Protein AF-0000000084733050 (afdb_homodimer)

Nearest PDB structures (foldseek):
  2xmn-assembly1_C  TM=8.922E-01  e=7.806E-20  Escherichia coli K-12
  1ek9-assembly1_A  TM=8.871E-01  e=2.130E-19  Escherichia coli
  2wmz-assembly1_B  TM=8.854E-01  e=2.334E-19  Escherichia coli K-12
  5ng5-assembly1_F  TM=8.063E-01  e=2.184E-18  Escherichia coli
  2vdd-assembly1_A  TM=8.663E-01  e=1.866E-17  Escherichia coli K-12

Foldseek 3Di:
DCPPDPDDPPDDVPPPPPDPPPPPVPVPDAAADALVRLLVLLCVAAVLLVVLVVVLVVLVVVLVVLCCLQDKDKDKDKDWDWDPDCVVCVVVVVDDTFGKIKIKIKIKHWDDLPCLSVLSSLLSVLLSQLSVLVSLLSSLVLSLQLNLLLLQLVLLVVLLVLLVVQLVVLVVQLVVQVVCVVVVNHDPVLNVVSVVSNVVSVVVNVVSVVSNVVSQCSNCVSSNHNDHHHDYDPDDQPPDPPQDDLVNLLVLLCVARSNLSSLVSNLSSLVSVLVSLLSVQPKIKMKMKMWIFIFRDACVSVVNPGPCSDGPIDMDIDMDIDHDDDDPCVSVVVSVVSVVVSVVSVVVSVVVSVVLSVQLVVLSVVLVVLVVVLVVLVVQLVVLVVLLVVQVVCVVVVNDHSVSNVVSSVSNSVSVSCNSVSSSVSVSSVSVSCSSSSPPPDD/DPCPPPDDPPPDDPPPPDDPPPVPVPPPDAAADALVVLLVLLCVAAVLLVVLVVVLVVLVVVLVVLCCLQDKDKDKDKDWDWDPDCVVCVVVVVDDTFTKIKIKIKIKHWDDLPCLSVLSSLLSVLLSLLSVLVSLLSSLVLSLQLNLLLLQLVLLVVLLVLLVVQLVVLVVQLVVQVVCVVVVNHDPVLNVVSVVSNVVSVVVNVVSVVSNVVSQCSNCVSSNHPDHGHHYDPDPLPPDPPQDDLVNLLVLLCVARSNLSSLVSNLSSLVSVLVSLLSVQPKIKMKMKMWMWMFRDACVVVVNPGPPRDGDIDIDIDMDIDHDDDDPCPSVVVSVVSVVVSVVSVVVSVVVSVVLSVQLVVLSVVLVVLVVVLVVLVVQLVVLVVLLVVVVVCVVVVNDHSVSNVVSSVSNSVSSSCNSVSSSVSVSSVSVSCSSSSPPPDD

Organism: NCBI:txid412449

InterPro domains:
  IPR003423 Outer membrane efflux protein [PF02321] (39-225)
  IPR003423 Outer membrane efflux protein [PF02321] (253-438)
  IPR051906 Outer membrane protein TolC-like [PTHR30026] (5-438)

pLDDT: mean 84.48, std 18.01, range [22.83, 98.56]

Secondary structure (DSSP, 8-state):
----------TTGGGGGS----------PPEEE-HHHHHHHHHHH-HHHHHHHHHHHHHHHHHHHHHGGGS-EEEEEEEE--B--HHHHHHSTT-PPB--EEEEEEEEEEEE-TTHHHHHHHHHHHHHHHHHHHHHHHHHHHHHHHHHHHHHHHHHHHHHHHHHHHHHHHHHHHHHHHHHHHTTS--HHHHHHHHHHHHHHHHHHHHHHHHHHHHHHHHHHHTT-SS--EEE----------PPPHHHHHHHHHHH-HHHHHHHHHHHHHHHHHHHHHGGGS-EEEEEEEEEEEE---HHHH---TT----EEEEEEEEEEEEEEEETTHHHHHHHHHHHHHHHHHHHHHHHHHHHHHHHHHHHHHHHHHHHHHHHHHHHHHHHHHHHHHHHHHHHTT-S-HHHHHHHHHHHHHHHHHHHHHHHHHHHHHHHHHHHHT-----/-------------GGGG-----------PPEEE-HHHHHHHHHHH-HHHHHHHHHHHHHHHHHHHHHGGGS-EEEEEEEEEEEE-HHHHHHSTT---B--EEEEEEEEEEEE-TTHHHHHHHHHHHHHHHHHHHHHHHHHHHHHHHHHHHHHHHHHHHHHHHHHHHHHHHHHHHHHHHHHHHTTS--HHHHHHHHHHHHHHHHHHHHHHHHHHHHHHHHHHHTT-SS--EEE----------PPPHHHHHHHHHHH-HHHHHHHHHHHHHHHHHHHHHGGGS-EEEEEEEEEEEE---HHHH-PPTT----EEEEEEEEEEE-----TTHHHHHHHHHHHHHHHHHHHHHHHHHHHHHHHHHHHHHHHHHHHHHHHHHHHHHHHHHHHHHHHHHHHTT-S-HHHHHHHHHHHHHHHHHHHHHHHHHHHHHHHHHHHHT-----

Radius of gyration: 42.31 Å; Cα contacts (8 Å, |Δi|>4): 1299; chains: 2; bounding box: 77×135×133 Å

Solvent-accessible surface area (backbone atoms only — not comparable to full-atom values): 44465 Å² total; per-residue (Å²): 135,83,76,76,81,81,74,79,83,66,71,77,80,69,71,76,70,65,82,70,66,71,77,66,76,66,77,66,77,59,44,72,45,49,69,67,58,44,37,52,42,19,68,73,52,18,60,68,45,53,51,32,50,51,51,29,51,53,33,51,52,46,31,53,59,42,51,49,65,75,46,68,46,79,46,78,44,81,43,81,44,80,43,78,53,60,69,55,19,72,81,34,71,89,58,66,74,40,60,30,35,37,41,36,44,35,38,39,31,62,73,44,39,82,54,27,59,56,24,46,32,51,20,33,48,24,44,28,50,15,33,48,21,48,30,51,38,41,46,43,50,46,45,38,48,25,52,42,27,47,46,48,29,48,38,31,54,53,46,36,55,52,27,51,51,42,28,52,52,28,47,51,49,25,51,52,34,47,52,33,36,76,70,69,76,38,52,69,66,42,30,53,52,27,47,50,48,25,51,52,29,47,50,50,33,53,53,35,49,50,52,28,53,50,27,26,48,46,33,20,49,39,32,50,35,94,66,60,47,59,36,68,50,92,65,81,75,89,75,82,82,70,85,73,52,66,69,57,47,47,56,45,19,77,74,52,19,30,66,56,52,18,34,50,23,45,27,51,18,31,50,24,46,24,51,25,45,50,26,67,62,44,47,36,34,32,36,40,36,36,36,36,36,37,31,54,55,56,32,84,77,59,71,46,65,83,87,53,71,47,69,46,66,25,39,37,34,34,42,39,38,40,33,60,74,37,60,33,52,29,57,62,21,48,26,50,21,32,46,24,48,23,51,25,35,46,29,49,36,50,45,50,50,24,50,49,39,34,52,49,53,40,42,52,46,50,45,54,48,40,53,55,48,45,55,51,31,52,51,47,32,54,51,26,52,53,46,32,58,53,41,51,56,33,37,76,70,68,72,44,60,58,66,60,44,49,52,32,50,52,46,31,52,53,29,49,50,49,39,52,50,45,54,41,48,44,51,44,45,51,44,51,45,33,49,65,27,37,56,72,66,90,121,137,81,77,77,79,78,77,83,83,58,85,76,76,74,72,74,74,64,82,74,66,71,76,66,76,60,80,69,78,58,45,73,43,50,70,68,58,44,35,52,42,17,70,72,52,17,35,67,42,52,28,31,50,24,51,27,51,19,33,50,23,45,32,44,35,43,52,12,66,77,38,50,33,34,35,38,34,41,32,41,36,38,36,46,43,47,69,56,19,60,81,36,73,88,59,67,76,42,62,32,36,37,41,36,44,36,37,38,31,65,74,45,40,83,53,27,60,58,25,46,32,50,19,32,50,24,44,29,52,16,32,49,21,48,31,52,37,40,46,42,51,47,44,38,48,26,51,42,27,48,45,48,31,46,38,29,53,54,44,37,55,52,28,51,50,42,28,51,51,28,46,51,49,23,52,51,31,48,50,33,37,75,70,71,78,40,52,73,65,43,29,54,51,25,47,49,50,25,50,52,29,46,51,50,32,53,52,35,48,45,51,28,53,40,26,26,35,47,32,22,42,40,33,47,30,66,65,60,48,58,37,69,49,93,64,80,76,88,76,83,81,72,88,74,53,68,68,58,46,49,55,45,20,76,74,53,20,31,67,56,53,17,32,51,23,44,26,52,16,30,51,24,46,25,53,26,44,49,28,66,63,42,50,34,35,29,38,40,38,37,37,37,38,38,32,53,51,54,28,83,75,69,72,44,65,84,86,50,67,45,70,51,77,43,74,50,71,49,76,48,77,50,65,68,82,78,69,90,56,49,57,62,52,50,25,51,50,32,44,53,51,22,50,50,35,46,50,49,34,52,49,49,51,54,49,50,52,51,50,51,53,50,43,52,52,49,46,53,51,40,54,54,48,44,55,48,30,52,50,47,31,54,51,26,50,52,47,31,56,53,40,50,57,33,37,76,71,66,74,44,57,57,66,59,42,48,52,31,49,51,46,32,52,52,31,49,50,46,38,52,50,44,54,42,47,44,51,46,43,51,44,51,44,33,48,65,28,37,58,72,64,90,121

Structure (mmCIF, N/CA/C/O backbone):
data_AF-0000000084733050-model_v1
#
loop_
_entity.id
_entity.type
_entity.pdbx_description
1 polymer 'Outer membrane efflux protein'
#
loop_
_atom_site.group_PDB
_atom_site.id
_atom_site.type_symbol
_atom_site.label_atom_id
_atom_site.label_alt_id
_atom_site.label_comp_id
_atom_site.label_asym_id
_atom_site.label_entity_id
_atom_site.label_seq_id
_atom_site.pdbx_PDB_ins_code
_atom_site.Cartn_x
_atom_site.Cartn_y
_atom_site.Cartn_z
_atom_site.occupancy
_atom_site.B_iso_or_equiv
_atom_site.auth_seq_id
_atom_site.auth_comp_id
_atom_site.auth_asym_id
_atom_site.auth_atom_id
_atom_site.pdbx_PDB_model_num
ATOM 1 N N . MET A 1 1 ? 45.25 -47.344 53.906 1 26.31 1 MET A N 1
ATOM 2 C CA . MET A 1 1 ? 44.344 -46.25 54.281 1 26.31 1 MET A CA 1
ATOM 3 C C . MET A 1 1 ? 44.844 -44.906 53.781 1 26.31 1 MET A C 1
ATOM 5 O O . MET A 1 1 ? 45.656 -44.25 54.438 1 26.31 1 MET A O 1
ATOM 9 N N . GLN A 1 2 ? 45.219 -44.875 52.438 1 24.67 2 GLN A N 1
ATOM 10 C CA . GLN A 1 2 ? 46.062 -43.906 51.719 1 24.67 2 GLN A CA 1
ATOM 11 C C . GLN A 1 2 ? 45.312 -42.594 51.5 1 24.67 2 GLN A C 1
ATOM 13 O O . GLN A 1 2 ? 44.281 -42.594 50.812 1 24.67 2 GLN A O 1
ATOM 18 N N . ARG A 1 3 ? 45.312 -41.75 52.625 1 34.41 3 ARG A N 1
ATOM 19 C CA . ARG A 1 3 ? 44.594 -40.469 52.781 1 34.41 3 ARG A CA 1
ATOM 20 C C . ARG A 1 3 ? 45 -39.438 51.75 1 34.41 3 ARG A C 1
ATOM 22 O O . ARG A 1 3 ? 46.156 -39 51.719 1 34.41 3 ARG A O 1
ATOM 29 N N . PRO A 1 4 ? 44.594 -39.656 50.406 1 33.59 4 PRO A N 1
ATOM 30 C CA . PRO A 1 4 ? 45.156 -38.781 49.406 1 33.59 4 PRO A CA 1
ATOM 31 C C . PRO A 1 4 ? 44.906 -37.281 49.688 1 33.59 4 PRO A C 1
ATOM 33 O O . PRO A 1 4 ? 43.906 -36.969 50.344 1 33.59 4 PRO A O 1
ATOM 36 N N . MET A 1 5 ? 45.969 -36.5 49.938 1 30.47 5 MET A N 1
ATOM 37 C CA . MET A 1 5 ? 46.188 -35.094 50.25 1 30.47 5 MET A CA 1
ATOM 38 C C . MET A 1 5 ? 45.5 -34.188 49.25 1 30.47 5 MET A C 1
ATOM 40 O O . MET A 1 5 ? 45.781 -34.25 48.062 1 30.47 5 MET A O 1
ATOM 44 N N . LEU A 1 6 ? 44.156 -33.906 49.344 1 34.38 6 LEU A N 1
ATOM 45 C CA . LEU A 1 6 ? 43.25 -33.031 48.625 1 34.38 6 LEU A CA 1
ATOM 46 C C . LEU A 1 6 ? 43.75 -31.594 48.594 1 34.38 6 LEU A C 1
ATOM 48 O O . LEU A 1 6 ? 43.688 -30.906 49.625 1 34.38 6 LEU A O 1
ATOM 52 N N . LEU A 1 7 ? 45.062 -31.406 48.125 1 29.95 7 LEU A N 1
ATOM 53 C CA . LEU A 1 7 ? 45.656 -30.078 48.125 1 29.95 7 LEU A CA 1
ATOM 54 C C . LEU A 1 7 ? 44.688 -29.047 47.531 1 29.95 7 LEU A C 1
ATOM 56 O O . LEU A 1 7 ? 43.844 -29.391 46.719 1 29.95 7 LEU A O 1
ATOM 60 N N . ALA A 1 8 ? 44.812 -27.688 47.969 1 31.98 8 ALA A N 1
ATOM 61 C CA . ALA A 1 8 ? 44.375 -26.312 48.156 1 31.98 8 ALA A CA 1
ATOM 62 C C . ALA A 1 8 ? 44.281 -25.578 46.812 1 31.98 8 ALA A C 1
ATOM 64 O O . ALA A 1 8 ? 45.281 -25.062 46.312 1 31.98 8 ALA A O 1
ATOM 65 N N . LEU A 1 9 ? 43.781 -26.281 45.719 1 33.03 9 LEU A N 1
ATOM 66 C CA . LEU A 1 9 ? 43.812 -25.531 44.469 1 33.03 9 LEU A CA 1
ATOM 67 C C . LEU A 1 9 ? 43.094 -24.188 44.625 1 33.03 9 LEU A C 1
ATOM 69 O O . LEU A 1 9 ? 41.906 -24.078 44.406 1 33.03 9 LEU A O 1
ATOM 73 N N . LEU A 1 10 ? 43.25 -23.453 45.781 1 32.34 10 LEU A N 1
ATOM 74 C CA . LEU A 1 10 ? 42.469 -22.25 46 1 32.34 10 LEU A CA 1
ATOM 75 C C . LEU A 1 10 ? 42.875 -21.141 45.031 1 32.34 10 LEU A C 1
ATOM 77 O O . LEU A 1 10 ? 42.375 -20.016 45.125 1 32.34 10 LEU A O 1
ATOM 81 N N . ALA A 1 11 ? 44.031 -21.266 44.312 1 30.78 11 ALA A N 1
ATOM 82 C CA . ALA A 1 11 ? 44.562 -19.922 44.125 1 30.78 11 ALA A CA 1
ATOM 83 C C . ALA A 1 11 ? 43.531 -19.016 43.438 1 30.78 11 ALA A C 1
ATOM 85 O O . ALA A 1 11 ? 43.25 -17.906 43.906 1 30.78 11 ALA A O 1
ATOM 86 N N . PRO A 1 12 ? 43.531 -18.859 42.031 1 36.91 12 PRO A N 1
ATOM 87 C CA . PRO A 1 12 ? 43.844 -17.594 41.344 1 36.91 12 PRO A CA 1
ATOM 88 C C . PRO A 1 12 ? 42.594 -16.75 41.125 1 36.91 12 PRO A C 1
ATOM 90 O O . PRO A 1 12 ? 42.625 -15.828 40.281 1 36.91 12 PRO A O 1
ATOM 93 N N . VAL A 1 13 ? 41.5 -16.844 41.875 1 38.69 13 VAL A N 1
ATOM 94 C CA . VAL A 1 13 ? 40.281 -16.234 41.312 1 38.69 13 VAL A CA 1
ATOM 95 C C . VAL A 1 13 ? 40.5 -14.727 41.156 1 38.69 13 VAL A C 1
ATOM 97 O O . VAL A 1 13 ? 39.562 -13.984 40.844 1 38.69 13 VAL A O 1
ATOM 100 N N . PHE A 1 14 ? 41.719 -14.148 41.562 1 36.62 14 PHE A N 1
ATOM 101 C CA . PHE A 1 14 ? 41.625 -12.711 41.781 1 36.62 14 PHE A CA 1
ATOM 102 C C . PHE A 1 14 ? 41.344 -11.969 40.5 1 36.62 14 PHE A C 1
ATOM 104 O O . PHE A 1 14 ? 41.062 -10.773 40.5 1 36.62 14 PHE A O 1
ATOM 111 N N . LEU A 1 15 ? 41.812 -12.453 39.312 1 36.12 15 LEU A N 1
ATOM 112 C CA . LEU A 1 15 ? 42.219 -11.422 38.375 1 36.12 15 LEU A CA 1
ATOM 113 C C . LEU A 1 15 ? 41 -10.742 37.75 1 36.12 15 LEU A C 1
ATOM 115 O O . LEU A 1 15 ? 41.094 -9.945 36.812 1 36.12 15 LEU A O 1
ATOM 119 N N . MET A 1 16 ? 39.812 -11.156 38.031 1 37.88 16 MET A N 1
ATOM 120 C CA . MET A 1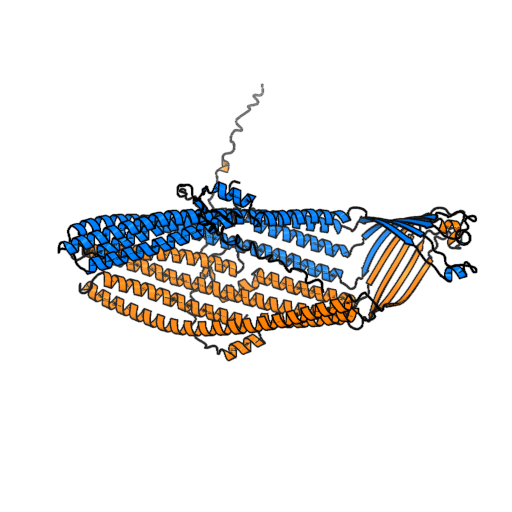 16 ? 38.844 -10.688 37.062 1 37.88 16 MET A CA 1
ATOM 121 C C . MET A 1 16 ? 38.5 -9.219 37.281 1 37.88 16 MET A C 1
ATOM 123 O O . MET A 1 16 ? 37.562 -8.688 36.656 1 37.88 16 MET A O 1
ATOM 127 N N . ALA A 1 17 ? 39.031 -8.57 38.344 1 36.94 17 ALA A N 1
ATOM 128 C CA . ALA A 1 17 ? 38.406 -7.281 38.594 1 36.94 17 ALA A CA 1
ATOM 129 C C . ALA A 1 17 ? 38.719 -6.281 37.5 1 36.94 17 ALA A C 1
ATOM 131 O O . ALA A 1 17 ? 38.312 -5.117 37.562 1 36.94 17 ALA A O 1
ATOM 132 N N . LEU A 1 18 ? 39.875 -6.492 36.875 1 38.41 18 LEU A N 1
ATOM 133 C CA . LEU A 1 18 ? 40.406 -5.242 36.375 1 38.41 18 LEU A CA 1
ATOM 134 C C . LEU A 1 18 ? 39.438 -4.594 35.375 1 38.41 18 LEU A C 1
ATOM 136 O O . LEU A 1 18 ? 39.219 -3.381 35.406 1 38.41 18 LEU A O 1
ATOM 140 N N . PHE A 1 19 ? 39.406 -5.129 34.156 1 41.03 19 PHE A N 1
ATOM 141 C CA . PHE A 1 19 ? 39.312 -4.23 33 1 41.03 19 PHE A CA 1
ATOM 142 C C . PHE A 1 19 ? 37.906 -3.715 32.812 1 41.03 19 PHE A C 1
ATOM 144 O O . PHE A 1 19 ? 37.125 -4.285 32.031 1 41.03 19 PHE A O 1
ATOM 151 N N . GLY A 1 20 ? 37.188 -3.488 33.812 1 40.38 20 GLY A N 1
ATOM 152 C CA . GLY A 1 20 ? 35.969 -2.783 33.438 1 40.38 20 GLY A CA 1
ATOM 153 C C . GLY A 1 20 ? 36.219 -1.417 32.844 1 40.38 20 GLY A C 1
ATOM 154 O O . GLY A 1 20 ? 36.281 -0.414 33.531 1 40.38 20 GLY A O 1
ATOM 155 N N . ARG A 1 21 ? 37.312 -1.244 31.984 1 37.5 21 ARG A N 1
ATOM 156 C CA . ARG A 1 21 ? 37.25 0.047 31.312 1 37.5 21 ARG A CA 1
ATOM 157 C C . ARG A 1 21 ? 35.844 0.355 30.844 1 37.5 21 ARG A C 1
ATOM 159 O O . ARG A 1 21 ? 35.219 -0.448 30.125 1 37.5 21 ARG A O 1
ATOM 166 N N . SER A 1 22 ? 35.219 1.094 31.469 1 39.84 22 SER A N 1
ATOM 167 C CA . SER A 1 22 ? 34.062 1.764 30.875 1 39.84 22 SER A CA 1
ATOM 168 C C . SER A 1 22 ? 34.344 2.232 29.453 1 39.84 22 SER A C 1
ATOM 170 O O . SER A 1 22 ? 35.25 3.018 29.234 1 39.84 22 SER A O 1
ATOM 172 N N . LEU A 1 23 ? 34.438 1.411 28.422 1 39.62 23 LEU A N 1
ATOM 173 C CA . LEU A 1 23 ? 34.344 1.955 27.078 1 39.62 23 LEU A CA 1
ATOM 174 C C . LEU A 1 23 ? 33.469 3.223 27.062 1 39.62 23 LEU A C 1
ATOM 176 O O . LEU A 1 23 ? 32.25 3.152 27.156 1 39.62 23 LEU A O 1
ATOM 180 N N . ALA A 1 24 ? 33.969 4.105 27.859 1 40.31 24 ALA A N 1
ATOM 181 C CA . ALA A 1 24 ? 33.406 5.426 27.547 1 40.31 24 ALA A CA 1
ATOM 182 C C . ALA A 1 24 ? 33.188 5.594 26.047 1 40.31 24 ALA A C 1
ATOM 184 O O . ALA A 1 24 ? 34.125 5.523 25.266 1 40.31 24 ALA A O 1
ATOM 185 N N . TRP A 1 25 ? 32.125 5.105 25.469 1 44.5 25 TRP A N 1
ATOM 186 C CA . TRP A 1 25 ? 31.672 5.48 24.125 1 44.5 25 TRP A CA 1
ATOM 187 C C . TRP A 1 25 ? 32 6.938 23.828 1 44.5 25 TRP A C 1
ATOM 189 O O . TRP A 1 25 ? 31.344 7.848 24.344 1 44.5 25 TRP A O 1
ATOM 199 N N . SER A 1 26 ? 33.156 7.355 23.953 1 46.53 26 SER A N 1
ATOM 200 C CA . SER A 1 26 ? 33.469 8.688 23.438 1 46.53 26 SER A CA 1
ATOM 201 C C . SER A 1 26 ? 32.75 8.961 22.125 1 46.53 26 SER A C 1
ATOM 203 O O . SER A 1 26 ? 32.812 8.156 21.188 1 46.53 26 SER A O 1
ATOM 205 N N . ASP A 1 27 ? 31.703 9.672 22.062 1 55.06 27 ASP A N 1
ATOM 206 C CA . ASP A 1 27 ? 30.969 10.102 20.875 1 55.06 27 ASP A CA 1
ATOM 207 C C . ASP A 1 27 ? 31.906 10.625 19.797 1 55.06 27 ASP A C 1
ATOM 209 O O . ASP A 1 27 ? 32.656 11.57 20.031 1 55.06 27 ASP A O 1
ATOM 213 N N . PRO A 1 28 ? 32.531 9.844 18.969 1 61.78 28 PRO A N 1
ATOM 214 C CA . PRO A 1 28 ? 33.406 10.328 17.922 1 61.78 28 PRO A CA 1
ATOM 215 C C . PRO A 1 28 ? 33 11.688 17.359 1 61.78 28 PRO A C 1
ATOM 217 O O . PRO A 1 28 ? 31.812 12.039 17.422 1 61.78 28 PRO A O 1
ATOM 220 N N . ALA A 1 29 ? 34.062 12.539 17.156 1 72.69 29 ALA A N 1
ATOM 221 C CA . ALA A 1 29 ? 33.844 13.852 16.547 1 72.69 29 ALA A CA 1
ATOM 222 C C . ALA A 1 29 ? 33.031 13.734 15.258 1 72.69 29 ALA A C 1
ATOM 224 O O . ALA A 1 29 ? 33.219 12.789 14.484 1 72.69 29 ALA A O 1
ATOM 225 N N . PRO A 1 30 ? 32 14.609 15.125 1 85.31 30 PRO A N 1
ATOM 226 C CA . PRO A 1 30 ? 31.156 14.531 13.93 1 85.31 30 PRO A CA 1
ATOM 227 C C . PRO A 1 30 ? 31.938 14.719 12.633 1 85.31 30 PRO A C 1
ATOM 229 O O . PRO A 1 30 ? 32.906 15.508 12.594 1 85.31 30 PRO A O 1
ATOM 232 N N . VAL A 1 31 ? 31.859 13.867 11.711 1 89.44 31 VAL A N 1
ATOM 233 C CA . VAL A 1 31 ? 32.5 13.93 10.398 1 89.44 31 VAL A CA 1
ATOM 234 C C . VAL A 1 31 ? 31.688 14.867 9.492 1 89.44 31 VAL A C 1
ATOM 236 O O . VAL A 1 31 ? 30.469 14.75 9.391 1 89.44 31 VAL A O 1
ATOM 239 N N . GLU A 1 32 ? 32.344 15.828 8.875 1 93.12 32 GLU A N 1
ATOM 240 C CA . GLU A 1 32 ? 31.688 16.734 7.938 1 93.12 32 GLU A CA 1
ATOM 241 C C . GLU A 1 32 ? 31.391 16.031 6.617 1 93.12 32 GLU A C 1
ATOM 243 O O . GLU A 1 32 ? 32.281 15.352 6.055 1 93.12 32 GLU A O 1
ATOM 248 N N . ILE A 1 33 ? 30.219 16.141 6.156 1 92.5 33 ILE A N 1
ATOM 249 C CA . ILE A 1 33 ? 29.812 15.43 4.953 1 92.5 33 ILE A CA 1
ATOM 250 C C . ILE A 1 33 ? 28.938 16.328 4.09 1 92.5 33 ILE A C 1
ATOM 252 O O . ILE A 1 33 ? 28.219 17.188 4.605 1 92.5 33 ILE A O 1
ATOM 256 N N . ASP A 1 34 ? 29.078 16.188 2.795 1 92.62 34 ASP A N 1
ATOM 257 C CA . ASP A 1 34 ? 28.234 16.938 1.874 1 92.62 34 ASP A CA 1
ATOM 258 C C . ASP A 1 34 ? 27.078 16.078 1.353 1 92.62 34 ASP A C 1
ATOM 260 O O . ASP A 1 34 ? 27.078 14.859 1.546 1 92.62 34 ASP A O 1
ATOM 264 N N . GLN A 1 35 ? 26.141 16.719 0.763 1 93.19 35 GLN A N 1
ATOM 265 C CA . GLN A 1 35 ? 24.938 16.031 0.328 1 93.19 35 GLN A CA 1
ATOM 266 C C . GLN A 1 35 ? 25.25 14.992 -0.745 1 93.19 35 GLN A C 1
ATOM 268 O O . GLN A 1 35 ? 24.688 13.898 -0.74 1 93.19 35 GLN A O 1
ATOM 273 N N . GLU A 1 36 ? 26.125 15.312 -1.672 1 91.81 36 GLU A N 1
ATOM 274 C CA . GLU A 1 36 ? 26.484 14.398 -2.756 1 91.81 36 GLU A CA 1
ATOM 275 C C . GLU A 1 36 ? 27.109 13.117 -2.215 1 91.81 36 GLU A C 1
ATOM 277 O O . GLU A 1 36 ? 26.812 12.023 -2.689 1 91.81 36 GLU A O 1
ATOM 282 N N . THR A 1 37 ? 27.969 13.336 -1.242 1 93.44 37 THR A N 1
ATOM 283 C CA . THR A 1 37 ? 28.609 12.172 -0.638 1 93.44 37 THR A CA 1
ATOM 284 C C . THR A 1 37 ? 27.578 11.305 0.087 1 93.44 37 THR A C 1
ATOM 286 O O . THR A 1 37 ? 27.672 10.07 0.068 1 93.44 37 THR A O 1
ATOM 289 N N . VAL A 1 38 ? 26.641 11.961 0.712 1 95.19 38 VAL A N 1
ATOM 290 C CA . VAL A 1 38 ? 25.578 11.242 1.403 1 95.19 38 VAL A CA 1
ATOM 291 C C . VAL A 1 38 ? 24.797 10.383 0.406 1 95.19 38 VAL A C 1
ATOM 293 O O . VAL A 1 38 ? 24.562 9.195 0.644 1 95.19 38 VAL A O 1
ATOM 296 N N . VAL A 1 39 ? 24.484 10.938 -0.725 1 95.31 39 VAL A N 1
ATOM 297 C CA . VAL A 1 39 ? 23.703 10.25 -1.748 1 95.31 39 VAL A CA 1
ATOM 298 C C . VAL A 1 39 ? 24.516 9.102 -2.342 1 95.31 39 VAL A C 1
ATOM 300 O O . VAL A 1 39 ? 24 7.988 -2.504 1 95.31 39 VAL A O 1
ATOM 303 N N . ARG A 1 40 ? 25.734 9.336 -2.6 1 95.44 40 ARG A N 1
ATOM 304 C CA . ARG A 1 40 ? 26.609 8.312 -3.17 1 95.44 40 ARG A CA 1
ATOM 305 C C . ARG A 1 40 ? 26.766 7.141 -2.213 1 95.44 40 ARG A C 1
ATOM 307 O O . ARG A 1 40 ? 26.719 5.98 -2.629 1 95.44 40 ARG A O 1
ATOM 314 N N . THR A 1 41 ? 26.969 7.504 -0.975 1 95.25 41 THR A N 1
ATOM 315 C CA . THR A 1 41 ? 27.125 6.457 0.03 1 95.25 41 THR A CA 1
ATOM 316 C C . THR A 1 41 ? 25.844 5.648 0.184 1 95.25 41 THR A C 1
ATOM 318 O O . THR A 1 41 ? 25.891 4.422 0.296 1 95.25 41 THR A O 1
ATOM 321 N N . ALA A 1 42 ? 24.719 6.34 0.233 1 96.69 42 ALA A N 1
ATOM 322 C CA . ALA A 1 42 ? 23.422 5.656 0.359 1 96.69 42 ALA A CA 1
ATOM 323 C C . ALA A 1 42 ? 23.188 4.715 -0.819 1 96.69 42 ALA A C 1
ATOM 325 O O . ALA A 1 42 ? 22.766 3.57 -0.633 1 96.69 42 ALA A O 1
ATOM 326 N N . LEU A 1 43 ? 23.516 5.16 -2.018 1 96.06 43 LEU A N 1
ATOM 327 C CA . LEU A 1 43 ? 23.312 4.359 -3.219 1 96.06 43 LEU A CA 1
ATOM 328 C C . LEU A 1 43 ? 24.234 3.154 -3.242 1 96.06 43 LEU A C 1
ATOM 330 O O . LEU A 1 43 ? 23.875 2.092 -3.752 1 96.06 43 LEU A O 1
ATOM 334 N N . ALA A 1 44 ? 25.359 3.307 -2.676 1 94.12 44 ALA A N 1
ATOM 335 C CA . ALA A 1 44 ? 26.359 2.25 -2.717 1 94.12 44 ALA A CA 1
ATOM 336 C C . ALA A 1 44 ? 26.109 1.214 -1.625 1 94.12 44 ALA A C 1
ATOM 338 O O . ALA A 1 44 ? 26.375 0.024 -1.818 1 94.12 44 ALA A O 1
ATOM 339 N N . SER A 1 45 ? 25.531 1.686 -0.499 1 91.38 45 SER A N 1
ATOM 340 C CA . SER A 1 45 ? 25.609 0.794 0.654 1 91.38 45 SER A CA 1
ATOM 341 C C . SER A 1 45 ? 24.234 0.461 1.195 1 91.38 45 SER A C 1
ATOM 343 O O . SER A 1 45 ? 24.062 -0.504 1.943 1 91.38 45 SER A O 1
ATOM 345 N N . HIS A 1 46 ? 23.219 1.173 0.9 1 95.56 46 HIS A N 1
ATOM 346 C CA . HIS A 1 46 ? 21.922 0.967 1.546 1 95.56 46 HIS A CA 1
ATOM 347 C C . HIS A 1 46 ? 21.344 -0.396 1.188 1 95.56 46 HIS A C 1
ATOM 349 O O . HIS A 1 46 ? 21.234 -0.74 0.008 1 95.56 46 HIS A O 1
ATOM 355 N N . PRO A 1 47 ? 20.875 -1.158 2.221 1 96.69 47 PRO A N 1
ATOM 356 C CA . PRO A 1 47 ? 20.375 -2.518 1.995 1 96.69 47 PRO A CA 1
ATOM 357 C C . PRO A 1 47 ? 19.156 -2.559 1.076 1 96.69 47 PRO A C 1
ATOM 359 O O . PRO A 1 47 ? 18.953 -3.543 0.362 1 96.69 47 PRO A O 1
ATOM 362 N N . LEU A 1 48 ? 18.328 -1.58 1.081 1 96.25 48 LEU A N 1
ATOM 363 C CA . LEU A 1 48 ? 17.141 -1.56 0.231 1 96.25 48 LEU A CA 1
ATOM 364 C C . LEU A 1 48 ? 17.531 -1.633 -1.242 1 96.25 48 LEU A C 1
ATOM 366 O O . LEU A 1 48 ? 16.859 -2.299 -2.033 1 96.25 48 LEU A O 1
ATOM 370 N N . VAL A 1 49 ? 18.609 -0.905 -1.645 1 96.69 49 VAL A N 1
ATOM 371 C CA . VAL A 1 49 ? 19.078 -0.937 -3.025 1 96.69 49 VAL A CA 1
ATOM 372 C C . VAL A 1 49 ? 19.656 -2.312 -3.342 1 96.69 49 VAL A C 1
ATOM 374 O O . VAL A 1 49 ? 19.375 -2.885 -4.398 1 96.69 49 VAL A O 1
ATOM 377 N N . ARG A 1 50 ? 20.359 -2.902 -2.408 1 96.69 50 ARG A N 1
ATOM 378 C CA . ARG A 1 50 ? 20.969 -4.211 -2.621 1 96.69 50 ARG A CA 1
ATOM 379 C C . ARG A 1 50 ? 19.906 -5.297 -2.738 1 96.69 50 ARG A C 1
ATOM 381 O O . ARG A 1 50 ? 20.047 -6.219 -3.549 1 96.69 50 ARG A O 1
ATOM 388 N N . MET A 1 51 ? 18.922 -5.168 -1.954 1 97.69 51 MET A N 1
ATOM 389 C CA . MET A 1 51 ? 17.812 -6.117 -2.029 1 97.69 51 MET A CA 1
ATOM 390 C C . MET A 1 51 ? 17.141 -6.059 -3.395 1 97.69 51 MET A C 1
ATOM 392 O O . MET A 1 51 ? 16.797 -7.09 -3.973 1 97.69 51 MET A O 1
ATOM 396 N N . ALA A 1 52 ? 16.922 -4.867 -3.896 1 97.19 52 ALA A N 1
ATOM 397 C CA . ALA A 1 52 ? 16.266 -4.695 -5.199 1 97.19 52 ALA A CA 1
ATOM 398 C C . ALA A 1 52 ? 17.156 -5.238 -6.32 1 97.19 52 ALA A C 1
ATOM 400 O O . ALA A 1 52 ? 16.656 -5.805 -7.293 1 97.19 52 ALA A O 1
ATOM 401 N N . VAL A 1 53 ? 18.5 -5.051 -6.203 1 97.38 53 VAL A N 1
ATOM 402 C CA . VAL A 1 53 ? 19.422 -5.609 -7.176 1 97.38 53 VAL A CA 1
ATOM 403 C C . VAL A 1 53 ? 19.312 -7.133 -7.18 1 97.38 53 VAL A C 1
ATOM 405 O O . VAL A 1 53 ? 19.219 -7.754 -8.242 1 97.38 53 VAL A O 1
ATOM 408 N N . ASP A 1 54 ? 19.234 -7.695 -5.965 1 97.81 54 ASP A N 1
ATOM 409 C CA . ASP A 1 54 ? 19.156 -9.148 -5.848 1 97.81 54 ASP A CA 1
ATOM 410 C C . ASP A 1 54 ? 17.844 -9.672 -6.414 1 97.81 54 ASP A C 1
ATOM 412 O O . ASP A 1 54 ? 17.812 -10.727 -7.055 1 97.81 54 ASP A O 1
ATOM 416 N N . ARG A 1 55 ? 16.844 -8.922 -6.238 1 97.5 55 ARG A N 1
ATOM 417 C CA . ARG A 1 55 ? 15.562 -9.328 -6.801 1 97.5 55 ARG A CA 1
ATOM 418 C C . ARG A 1 55 ? 15.594 -9.297 -8.32 1 97.5 55 ARG A C 1
ATOM 420 O O . ARG A 1 55 ? 15.039 -10.18 -8.977 1 97.5 55 ARG A O 1
ATOM 427 N N . SER A 1 56 ? 16.203 -8.281 -8.891 1 97.69 56 SER A N 1
ATOM 428 C CA . SER A 1 56 ? 16.344 -8.172 -10.336 1 97.69 56 SER A CA 1
ATOM 429 C C . SER A 1 56 ? 17.203 -9.305 -10.898 1 97.69 56 SER A C 1
ATOM 431 O O . SER A 1 56 ? 16.844 -9.914 -11.906 1 97.69 56 SER A O 1
ATOM 433 N N . ARG A 1 57 ? 18.266 -9.648 -10.219 1 97.75 57 ARG A N 1
ATOM 434 C CA . ARG A 1 57 ? 19.141 -10.727 -10.656 1 97.75 57 ARG A CA 1
ATOM 435 C C . ARG A 1 57 ? 18.438 -12.078 -10.547 1 97.75 57 ARG A C 1
ATOM 437 O O . ARG A 1 57 ? 18.609 -12.945 -11.406 1 97.75 57 ARG A O 1
ATOM 444 N N . ALA A 1 58 ? 17.703 -12.219 -9.453 1 97.88 58 ALA A N 1
ATOM 445 C CA . ALA A 1 58 ? 16.938 -13.445 -9.289 1 97.88 58 ALA A CA 1
ATOM 446 C C . ALA A 1 58 ? 15.953 -13.641 -10.445 1 97.88 58 ALA A C 1
ATOM 448 O O . ALA A 1 58 ? 15.797 -14.742 -10.961 1 97.88 58 ALA A O 1
ATOM 449 N N . GLN A 1 59 ? 15.359 -12.555 -10.867 1 97.56 59 GLN A N 1
ATOM 450 C CA . GLN A 1 59 ? 14.398 -12.648 -11.969 1 97.56 59 GLN A CA 1
ATOM 451 C C . GLN A 1 59 ? 15.117 -12.867 -13.305 1 97.56 59 GLN A C 1
ATOM 453 O O . GLN A 1 59 ? 14.586 -13.516 -14.203 1 97.56 59 GLN A O 1
ATOM 458 N N . ASP A 1 60 ? 16.297 -12.32 -13.414 1 97.06 60 ASP A N 1
ATOM 459 C CA . ASP A 1 60 ? 17.109 -12.586 -14.602 1 97.06 60 ASP A CA 1
ATOM 460 C C . ASP A 1 60 ? 17.391 -14.078 -14.742 1 97.06 60 ASP A C 1
ATOM 462 O O . ASP A 1 60 ? 17.297 -14.633 -15.844 1 97.06 60 ASP A O 1
ATOM 466 N N . ALA A 1 61 ? 17.688 -14.695 -13.57 1 97.19 61 ALA A N 1
ATOM 467 C CA . ALA A 1 61 ? 17.859 -16.141 -13.578 1 97.19 61 ALA A CA 1
ATOM 468 C C . ALA A 1 61 ? 16.547 -16.844 -13.898 1 97.19 61 ALA A C 1
ATOM 470 O O . ALA A 1 61 ? 16.531 -17.938 -14.492 1 97.19 61 ALA A O 1
ATOM 471 N N . GLY A 1 62 ? 15.484 -16.203 -13.555 1 96.5 62 GLY A N 1
ATOM 472 C CA . GLY A 1 62 ? 14.172 -16.75 -13.875 1 96.5 62 GLY A CA 1
ATOM 473 C C . GLY A 1 62 ? 13.898 -16.797 -15.367 1 96.5 62 GLY A C 1
ATOM 474 O O . GLY A 1 62 ? 13.234 -17.734 -15.852 1 96.5 62 GLY A O 1
ATOM 475 N N . VAL A 1 63 ? 14.43 -15.852 -16.156 1 97.19 63 VAL A N 1
ATOM 476 C CA . VAL A 1 63 ? 14.312 -15.883 -17.609 1 97.19 63 VAL A CA 1
ATOM 477 C C . VAL A 1 63 ? 15.07 -17.078 -18.156 1 97.19 63 VAL A C 1
ATOM 479 O O . VAL A 1 63 ? 14.602 -17.75 -19.094 1 97.19 63 VAL A O 1
ATOM 482 N N . GLY A 1 64 ? 16.234 -17.375 -17.562 1 96.19 64 GLY A N 1
ATOM 483 C CA . GLY A 1 64 ? 16.969 -18.562 -17.938 1 96.19 64 GLY A CA 1
ATOM 484 C C . GLY A 1 64 ? 16.203 -19.844 -17.703 1 96.19 64 GLY A C 1
ATOM 485 O O . GLY A 1 64 ? 16.234 -20.766 -18.531 1 96.19 64 GLY A O 1
ATOM 486 N N . THR A 1 65 ? 15.484 -19.875 -16.641 1 95.5 65 THR A N 1
ATOM 487 C CA . THR A 1 65 ? 14.656 -21.031 -16.344 1 95.5 65 THR A CA 1
ATOM 488 C C . THR A 1 65 ? 13.555 -21.188 -17.391 1 95.5 65 THR A C 1
ATOM 490 O O . THR A 1 65 ? 13.258 -22.312 -17.812 1 95.5 65 THR A O 1
ATOM 493 N N . ALA A 1 66 ? 12.977 -20.109 -17.844 1 94.81 66 ALA A N 1
ATOM 494 C CA . ALA A 1 66 ? 11.938 -20.156 -18.859 1 94.81 66 ALA A CA 1
ATOM 495 C C . ALA A 1 66 ? 12.523 -20.594 -20.203 1 94.81 66 ALA A C 1
ATOM 497 O O . ALA A 1 66 ? 11.859 -21.266 -21 1 94.81 66 ALA A O 1
ATOM 498 N N . LEU A 1 67 ? 13.773 -20.281 -20.469 1 95.38 67 LEU A N 1
ATOM 499 C CA . LEU A 1 67 ? 14.438 -20.609 -21.734 1 95.38 67 LEU A CA 1
ATOM 500 C C . LEU A 1 67 ? 14.844 -22.078 -21.781 1 95.38 67 LEU A C 1
ATOM 502 O O . LEU A 1 67 ? 15.102 -22.609 -22.859 1 95.38 67 LEU A O 1
ATOM 506 N N . ALA A 1 68 ? 14.867 -22.688 -20.594 1 93 68 ALA A N 1
ATOM 507 C CA . ALA A 1 68 ? 15.297 -24.078 -20.516 1 93 68 ALA A CA 1
ATOM 508 C C . ALA A 1 68 ? 14.383 -24.984 -21.344 1 93 68 ALA A C 1
ATOM 510 O O . ALA A 1 68 ? 14.812 -26.016 -21.859 1 93 68 ALA A O 1
ATOM 511 N N . ASP A 1 69 ? 13.156 -24.562 -21.562 1 89.06 69 ASP A N 1
ATOM 512 C CA . ASP A 1 69 ? 12.18 -25.375 -22.281 1 89.06 69 ASP A CA 1
ATOM 513 C C . ASP A 1 69 ? 12.5 -25.422 -23.781 1 89.06 69 ASP A C 1
ATOM 515 O O . ASP A 1 69 ? 11.945 -26.25 -24.516 1 89.06 69 ASP A O 1
ATOM 519 N N . TYR A 1 70 ? 13.477 -24.594 -24.297 1 92.69 70 TYR A N 1
ATOM 520 C CA . TYR A 1 70 ? 13.883 -24.594 -25.703 1 92.69 70 TYR A CA 1
ATOM 521 C C . TYR A 1 70 ? 15 -25.594 -25.953 1 92.69 70 TYR A C 1
ATOM 523 O O . TYR A 1 70 ? 15.328 -25.891 -27.094 1 92.69 70 TYR A O 1
ATOM 531 N N . TYR A 1 71 ? 15.523 -26.172 -24.844 1 92.69 71 TYR A N 1
ATOM 532 C CA . TYR A 1 71 ? 16.656 -27.094 -24.969 1 92.69 71 TYR A CA 1
ATOM 533 C C . TYR A 1 71 ? 16.234 -28.516 -24.641 1 92.69 71 TYR A C 1
ATOM 535 O O . TYR A 1 71 ? 15.258 -28.734 -23.922 1 92.69 71 TYR A O 1
ATOM 543 N N . PRO A 1 72 ? 16.938 -29.547 -25.156 1 93 72 PRO A N 1
ATOM 544 C CA . PRO A 1 72 ? 16.594 -30.938 -24.875 1 93 72 PRO A CA 1
ATOM 545 C C . PRO A 1 72 ? 16.906 -31.328 -23.422 1 93 72 PRO A C 1
ATOM 547 O O . PRO A 1 72 ? 17.719 -30.688 -22.766 1 93 72 PRO A O 1
ATOM 550 N N . HIS A 1 73 ? 16.203 -32.25 -23 1 93.06 73 HIS A N 1
ATOM 551 C CA . HIS A 1 73 ? 16.438 -32.875 -21.703 1 93.06 73 HIS A CA 1
ATOM 552 C C . HIS A 1 73 ? 17 -34.281 -21.844 1 93.06 73 HIS A C 1
ATOM 554 O O . HIS A 1 73 ? 16.438 -35.094 -22.562 1 93.06 73 HIS A O 1
ATOM 560 N N . LEU A 1 74 ? 18.203 -34.438 -21.281 1 93.25 74 LEU A N 1
ATOM 561 C CA . LEU A 1 74 ? 18.859 -35.719 -21.312 1 93.25 74 LEU A CA 1
ATOM 562 C C . LEU A 1 74 ? 18.906 -36.344 -19.906 1 93.25 74 LEU A C 1
ATOM 564 O O . LEU A 1 74 ? 19.422 -35.719 -18.969 1 93.25 74 LEU A O 1
ATOM 568 N N . THR A 1 75 ? 18.359 -37.562 -19.781 1 92.88 75 THR A N 1
ATOM 569 C CA . THR A 1 75 ? 18.375 -38.281 -18.516 1 92.88 75 THR A CA 1
ATOM 570 C C . THR A 1 75 ? 18.938 -39.688 -18.688 1 92.88 75 THR A C 1
ATOM 572 O O . THR A 1 75 ? 18.828 -40.281 -19.766 1 92.88 75 THR A O 1
ATOM 575 N N . LEU A 1 76 ? 19.609 -40.125 -17.672 1 90.62 76 LEU A N 1
ATOM 576 C CA . LEU A 1 76 ? 20.125 -41.5 -17.625 1 90.62 76 LEU A CA 1
ATOM 577 C C . LEU A 1 76 ? 19.531 -42.25 -16.438 1 90.62 76 LEU A C 1
ATOM 579 O O . LEU A 1 76 ? 19.656 -41.812 -15.297 1 90.62 76 LEU A O 1
ATOM 583 N N . SER A 1 77 ? 18.859 -43.344 -16.844 1 90.12 77 SER A N 1
ATOM 584 C CA . SER A 1 77 ? 18.344 -44.25 -15.805 1 90.12 77 SER A CA 1
ATOM 585 C C . SER A 1 77 ? 19.078 -45.562 -15.805 1 90.12 77 SER A C 1
ATOM 587 O O . SER A 1 77 ? 19.312 -46.156 -16.859 1 90.12 77 SER A O 1
ATOM 589 N N . ILE A 1 78 ? 19.547 -45.906 -14.602 1 87.19 78 ILE A N 1
ATOM 590 C CA . ILE A 1 78 ? 20.156 -47.219 -14.383 1 87.19 78 ILE A CA 1
ATOM 591 C C . ILE A 1 78 ? 19.281 -48.062 -13.438 1 87.19 78 ILE A C 1
ATOM 593 O O . ILE A 1 78 ? 19.062 -47.656 -12.289 1 87.19 78 ILE A O 1
ATOM 597 N N . ASP A 1 79 ? 18.797 -49.125 -14.062 1 83.56 79 ASP A N 1
ATOM 598 C CA . ASP A 1 79 ? 17.859 -49.938 -13.297 1 83.56 79 ASP A CA 1
ATOM 599 C C . ASP A 1 79 ? 18.375 -51.375 -13.156 1 83.56 79 ASP A C 1
ATOM 601 O O . ASP A 1 79 ? 18.906 -51.938 -14.109 1 83.56 79 ASP A O 1
ATOM 605 N N . GLN A 1 80 ? 18.25 -51.938 -11.945 1 82.38 80 GLN A N 1
ATOM 606 C CA . GLN A 1 80 ? 18.391 -53.375 -11.688 1 82.38 80 GLN A CA 1
ATOM 607 C C . GLN A 1 80 ? 17.031 -54 -11.422 1 82.38 80 GLN A C 1
ATOM 609 O O . GLN A 1 80 ? 16.375 -53.688 -10.422 1 82.38 80 GLN A O 1
ATOM 614 N N . LEU A 1 81 ? 16.656 -54.844 -12.461 1 77.38 81 LEU A N 1
ATOM 615 C CA . LEU A 1 81 ? 15.344 -55.438 -12.336 1 77.38 81 LEU A CA 1
ATOM 616 C C . LEU A 1 81 ? 15.453 -56.875 -11.844 1 77.38 81 LEU A C 1
ATOM 618 O O . LEU A 1 81 ? 16.438 -57.562 -12.125 1 77.38 81 LEU A O 1
ATOM 622 N N . PHE A 1 82 ? 14.484 -57.219 -10.945 1 76.69 82 PHE A N 1
ATOM 623 C CA . PHE A 1 82 ? 14.281 -58.625 -10.539 1 76.69 82 PHE A CA 1
ATOM 624 C C . PHE A 1 82 ? 12.914 -59.125 -10.992 1 76.69 82 PHE A C 1
ATOM 626 O O . PHE A 1 82 ? 11.891 -58.688 -10.469 1 76.69 82 PHE A O 1
ATOM 633 N N . LEU A 1 83 ? 12.945 -59.844 -12.062 1 69.81 83 LEU A N 1
ATOM 634 C CA . LEU A 1 83 ? 11.695 -60.281 -12.672 1 69.81 83 LEU A CA 1
ATOM 635 C C . LEU A 1 83 ? 11.43 -61.75 -12.383 1 69.81 83 LEU A C 1
ATOM 637 O O . LEU A 1 83 ? 12.336 -62.594 -12.508 1 69.81 83 LEU A O 1
ATOM 641 N N . ASN A 1 84 ? 10.266 -62.031 -11.695 1 64.75 84 ASN A N 1
ATOM 642 C CA . ASN A 1 84 ? 9.789 -63.406 -11.531 1 64.75 84 ASN A CA 1
ATOM 643 C C . ASN A 1 84 ? 8.562 -63.656 -12.406 1 64.75 84 ASN A C 1
ATOM 645 O O . ASN A 1 84 ? 7.438 -63.344 -12.023 1 64.75 84 ASN A O 1
ATOM 649 N N . SER A 1 85 ? 8.578 -63.125 -13.648 1 59.5 85 SER A N 1
ATOM 650 C CA . SER A 1 85 ? 7.281 -63.094 -14.32 1 59.5 85 SER A CA 1
ATOM 651 C C . SER A 1 85 ? 6.949 -64.438 -14.953 1 59.5 85 SER A C 1
ATOM 653 O O . SER A 1 85 ? 7.828 -65.062 -15.508 1 59.5 85 SER A O 1
ATOM 655 N N . ALA A 1 86 ? 5.828 -65 -14.57 1 55.62 86 ALA A N 1
ATOM 656 C CA . ALA A 1 86 ? 5.203 -66.125 -15.258 1 55.62 86 ALA A CA 1
ATOM 657 C C . ALA A 1 86 ? 5.133 -65.875 -16.766 1 55.62 86 ALA A C 1
ATOM 659 O O . ALA A 1 86 ? 5.172 -66.812 -17.547 1 55.62 86 ALA A O 1
ATOM 660 N N . PHE A 1 87 ? 5.004 -64.75 -17.094 1 52.19 87 PHE A N 1
ATOM 661 C CA . PHE A 1 87 ? 4.859 -64.438 -18.516 1 52.19 87 PHE A CA 1
ATOM 662 C C . PHE A 1 87 ? 6.117 -64.812 -19.281 1 52.19 87 PHE A C 1
ATOM 664 O O . PHE A 1 87 ? 6.035 -65.375 -20.391 1 52.19 87 PHE A O 1
ATOM 671 N N . VAL A 1 88 ? 7.223 -64.625 -18.656 1 51.66 88 VAL A N 1
ATOM 672 C CA . VAL A 1 88 ? 8.453 -65.125 -19.266 1 51.66 88 VAL A CA 1
ATOM 673 C C . VAL A 1 88 ? 8.484 -66.688 -19.203 1 51.66 88 VAL A C 1
ATOM 675 O O . VAL A 1 88 ? 8.945 -67.312 -20.141 1 51.66 88 VAL A O 1
ATOM 678 N N . GLY A 1 89 ? 7.965 -67.125 -18.094 1 51.03 89 GLY A N 1
ATOM 679 C CA . GLY A 1 89 ? 7.867 -68.562 -17.969 1 51.03 89 GLY A CA 1
ATOM 680 C C . GLY A 1 89 ? 6.965 -69.188 -19.016 1 51.03 89 GLY A C 1
ATOM 681 O O . GLY A 1 89 ? 7.211 -70.312 -19.469 1 51.03 89 GLY A O 1
ATOM 682 N N . GLY A 1 90 ? 5.797 -68.625 -19.219 1 49 90 GLY A N 1
ATOM 683 C CA . GLY A 1 90 ? 4.945 -69.188 -20.234 1 49 90 GLY A CA 1
ATOM 684 C C . GLY A 1 90 ? 5.605 -69.25 -21.594 1 49 90 GLY A C 1
ATOM 685 O O . GLY A 1 90 ? 5.453 -70.25 -22.312 1 49 90 GLY A O 1
ATOM 686 N N . VAL A 1 91 ? 6.336 -68.188 -21.953 1 51.16 91 VAL A N 1
ATOM 687 C CA . VAL A 1 91 ? 7.004 -68.25 -23.25 1 51.16 91 VAL A CA 1
ATOM 688 C C . VAL A 1 91 ? 8.289 -69.062 -23.156 1 51.16 91 VAL A C 1
ATOM 690 O O . VAL A 1 91 ? 8.695 -69.688 -24.125 1 51.16 91 VAL A O 1
ATOM 693 N N . PHE A 1 92 ? 8.781 -69 -21.719 1 50.16 92 PHE A N 1
ATOM 694 C CA . PHE A 1 92 ? 9.969 -69.812 -21.516 1 50.16 92 PHE A CA 1
ATOM 695 C C . PHE A 1 92 ? 9.797 -70.688 -20.297 1 50.16 92 PHE A C 1
ATOM 697 O O . PHE A 1 92 ? 9.992 -70.25 -19.172 1 50.16 92 PHE A O 1
ATOM 704 N N . PRO A 1 93 ? 9.172 -71.75 -20.312 1 53.78 93 PRO A N 1
ATOM 705 C CA . PRO A 1 93 ? 8.805 -72.75 -19.266 1 53.78 93 PRO A CA 1
ATOM 706 C C . PRO A 1 93 ? 9.844 -72.812 -18.156 1 53.78 93 PRO A C 1
ATOM 708 O O . PRO A 1 93 ? 9.492 -73 -16.984 1 53.78 93 PRO A O 1
ATOM 711 N N . ASP A 1 94 ? 11.047 -73.188 -18.359 1 54.03 94 ASP A N 1
ATOM 712 C CA . ASP A 1 94 ? 12.078 -73.5 -17.359 1 54.03 94 ASP A CA 1
ATOM 713 C C . ASP A 1 94 ? 12.648 -72.188 -16.797 1 54.03 94 ASP A C 1
ATOM 715 O O . ASP A 1 94 ? 13.812 -72.125 -16.375 1 54.03 94 ASP A O 1
ATOM 719 N N . TYR A 1 95 ? 11.891 -71.125 -16.734 1 53.53 95 TYR A N 1
ATOM 720 C CA . TYR A 1 95 ? 12.492 -69.75 -16.625 1 53.53 95 TYR A CA 1
ATOM 721 C C . TYR A 1 95 ? 12.742 -69.438 -15.164 1 53.53 95 TYR A C 1
ATOM 723 O O . TYR A 1 95 ? 11.852 -69.562 -14.32 1 53.53 95 TYR A O 1
ATOM 731 N N . GLN A 1 96 ? 13.922 -69.375 -14.688 1 62.12 96 GLN A N 1
ATOM 732 C CA . GLN A 1 96 ? 14.484 -68.875 -13.461 1 62.12 96 GLN A CA 1
ATOM 733 C C . GLN A 1 96 ? 14.328 -67.312 -13.422 1 62.12 96 GLN A C 1
ATOM 735 O O . GLN A 1 96 ? 14.273 -66.688 -14.469 1 62.12 96 GLN A O 1
ATOM 740 N N . PRO A 1 97 ? 14.148 -66.812 -12.141 1 68.12 97 PRO A N 1
ATOM 741 C CA . PRO A 1 97 ? 14.18 -65.375 -11.969 1 68.12 97 PRO A CA 1
ATOM 742 C C . PRO A 1 97 ? 15.359 -64.688 -12.68 1 68.12 97 PRO A C 1
ATOM 744 O O . PRO A 1 97 ? 16.453 -65.25 -12.711 1 68.12 97 PRO A O 1
ATOM 747 N N . ILE A 1 98 ? 15.055 -63.688 -13.562 1 70.44 98 ILE A N 1
ATOM 748 C CA . ILE A 1 98 ? 16.125 -62.969 -14.234 1 70.44 98 ILE A CA 1
ATOM 749 C C . ILE A 1 98 ? 16.312 -61.594 -13.594 1 70.44 98 ILE A C 1
ATOM 751 O O . ILE A 1 98 ? 15.359 -61.031 -13.086 1 70.44 98 ILE A O 1
ATOM 755 N N . ALA A 1 99 ? 17.609 -61.219 -13.305 1 74.69 99 ALA A N 1
ATOM 756 C CA . ALA A 1 99 ? 17.953 -59.906 -12.75 1 74.69 99 ALA A CA 1
ATOM 757 C C . ALA A 1 99 ? 18.672 -59.062 -13.789 1 74.69 99 ALA A C 1
ATOM 759 O O . ALA A 1 99 ? 19.859 -58.719 -13.641 1 74.69 99 ALA A O 1
ATOM 760 N N . PRO A 1 100 ? 17.969 -58.688 -14.836 1 74.69 100 PRO A N 1
ATOM 761 C CA . PRO A 1 100 ? 18.641 -57.875 -15.859 1 74.69 100 PRO A CA 1
ATOM 762 C C . PRO A 1 100 ? 18.922 -56.438 -15.383 1 74.69 100 PRO A C 1
ATOM 764 O O . PRO A 1 100 ? 18.25 -55.938 -14.492 1 74.69 100 PRO A O 1
ATOM 767 N N . GLU A 1 101 ? 20.141 -56 -15.867 1 80 101 GLU A N 1
ATOM 768 C CA . GLU A 1 101 ? 20.484 -54.562 -15.711 1 80 101 GLU A CA 1
ATOM 769 C C . GLU A 1 101 ? 20.109 -53.781 -16.953 1 80 101 GLU A C 1
ATOM 771 O O . GLU A 1 101 ? 20.328 -54.219 -18.078 1 80 101 GLU A O 1
ATOM 776 N N . LEU A 1 102 ? 19.375 -52.719 -16.641 1 80.88 102 LEU A N 1
ATOM 777 C CA . LEU A 1 102 ? 18.891 -51.906 -17.734 1 80.88 102 LEU A CA 1
ATOM 778 C C . LEU A 1 102 ? 19.453 -50.469 -17.641 1 80.88 102 LEU A C 1
ATOM 780 O O . LEU A 1 102 ? 19.375 -49.844 -16.594 1 80.88 102 LEU A O 1
ATOM 784 N N . LEU A 1 103 ? 20.297 -50.094 -18.672 1 84.56 103 LEU A N 1
ATOM 785 C CA . LEU A 1 103 ? 20.672 -48.688 -18.906 1 84.56 103 LEU A CA 1
ATOM 786 C C . LEU A 1 103 ? 19.734 -48.031 -19.906 1 84.56 103 LEU A C 1
ATOM 788 O O . LEU A 1 103 ? 19.594 -48.5 -21.031 1 84.56 103 LEU A O 1
ATOM 792 N N . ASN A 1 104 ? 19.141 -46.906 -19.5 1 86.38 104 ASN A N 1
ATOM 793 C CA . ASN A 1 104 ? 18.109 -46.281 -20.328 1 86.38 104 ASN A CA 1
ATOM 794 C C . ASN A 1 104 ? 18.359 -44.781 -20.469 1 86.38 104 ASN A C 1
ATOM 796 O O . ASN A 1 104 ? 17.797 -44 -19.703 1 86.38 104 ASN A O 1
ATOM 800 N N . PRO A 1 105 ? 19.281 -44.344 -21.438 1 87.94 105 PRO A N 1
ATOM 801 C CA . PRO A 1 105 ? 19.344 -42.906 -21.781 1 87.94 105 PRO A CA 1
ATOM 802 C C . PRO A 1 105 ? 18.094 -42.438 -22.516 1 87.94 105 PRO A C 1
ATOM 804 O O . PRO A 1 105 ? 17.625 -43.094 -23.438 1 87.94 105 PRO A O 1
ATOM 807 N N . THR A 1 106 ? 17.547 -41.406 -22.047 1 90.44 106 THR A N 1
ATOM 808 C CA . THR A 1 106 ? 16.359 -40.844 -22.656 1 90.44 106 THR A CA 1
ATOM 809 C C . THR A 1 106 ? 16.578 -39.344 -23.016 1 90.44 106 THR A C 1
ATOM 811 O O . THR A 1 106 ? 16.984 -38.562 -22.156 1 90.44 106 THR A O 1
ATOM 814 N N . LEU A 1 107 ? 16.438 -38.969 -24.266 1 91.75 107 LEU A N 1
ATOM 815 C CA . LEU A 1 107 ? 16.484 -37.594 -24.766 1 91.75 107 LEU A CA 1
ATOM 816 C C . LEU A 1 107 ? 15.094 -37.125 -25.188 1 91.75 107 LEU A C 1
ATOM 818 O O . LEU A 1 107 ? 14.398 -37.844 -25.938 1 91.75 107 LEU A O 1
ATOM 822 N N . THR A 1 108 ? 14.719 -36.062 -24.609 1 92.62 108 THR A N 1
ATOM 823 C CA . THR A 1 108 ? 13.445 -35.469 -25.016 1 92.62 108 THR A CA 1
ATOM 824 C C . THR A 1 108 ? 13.633 -34 -25.406 1 92.62 108 THR A C 1
ATOM 826 O O . THR A 1 108 ? 14.414 -33.281 -24.781 1 92.62 108 THR A O 1
ATOM 829 N N . GLN A 1 109 ? 12.938 -33.625 -26.531 1 92.81 109 GLN A N 1
ATOM 830 C CA . GLN A 1 109 ? 12.992 -32.25 -27 1 92.81 109 GLN A CA 1
ATOM 831 C C . GLN A 1 109 ? 11.641 -31.812 -27.547 1 92.81 109 GLN A C 1
ATOM 833 O O . GLN A 1 109 ? 11.055 -32.469 -28.406 1 92.81 109 GLN A O 1
ATOM 838 N N . GLU A 1 110 ? 11.25 -30.719 -26.922 1 91 110 GLU A N 1
ATOM 839 C CA . GLU A 1 110 ? 10.023 -30.125 -27.469 1 91 110 GLU A CA 1
ATOM 840 C C . GLU A 1 110 ? 10.297 -29.422 -28.797 1 91 110 GLU A C 1
ATOM 842 O O . GLU A 1 110 ? 11.234 -28.625 -28.891 1 91 110 GLU A O 1
ATOM 847 N N . ILE A 1 111 ? 9.523 -29.75 -29.797 1 90.38 111 ILE A N 1
ATOM 848 C CA . ILE A 1 111 ? 9.742 -29.172 -31.125 1 90.38 111 ILE A CA 1
ATOM 849 C C . ILE A 1 111 ? 8.867 -27.922 -31.281 1 90.38 111 ILE A C 1
ATOM 851 O O . ILE A 1 111 ? 9.375 -26.844 -31.594 1 90.38 111 ILE A O 1
ATOM 855 N N . THR A 1 112 ? 7.586 -28.125 -31.078 1 90.5 112 THR A N 1
ATOM 856 C CA . THR A 1 112 ? 6.691 -26.969 -31.172 1 90.5 112 THR A CA 1
ATOM 857 C C . THR A 1 112 ? 5.52 -27.109 -30.203 1 90.5 112 THR A C 1
ATOM 859 O O . THR A 1 112 ? 5.039 -28.219 -29.953 1 90.5 112 THR A O 1
ATOM 862 N N . ASP A 1 113 ? 5.227 -26.062 -29.5 1 90.38 113 ASP A N 1
ATOM 863 C CA . ASP A 1 113 ? 4.086 -25.984 -28.594 1 90.38 113 ASP A CA 1
ATOM 864 C C . ASP A 1 113 ? 3.158 -24.844 -28.969 1 90.38 113 ASP A C 1
ATOM 866 O O . ASP A 1 113 ? 2.445 -24.297 -28.125 1 90.38 113 ASP A O 1
ATOM 870 N N . PHE A 1 114 ? 3.268 -24.453 -30.312 1 92.62 114 PHE A N 1
ATOM 871 C CA . PHE A 1 114 ? 2.43 -23.438 -30.922 1 92.62 114 PHE A CA 1
ATOM 872 C C . PHE A 1 114 ? 2.473 -22.141 -30.125 1 92.62 114 PHE A C 1
ATOM 874 O O . PHE A 1 114 ? 1.441 -21.5 -29.922 1 92.62 114 PHE A O 1
ATOM 881 N N . GLY A 1 115 ? 3.588 -21.781 -29.453 1 93.56 115 GLY A N 1
ATOM 882 C CA . GLY A 1 115 ? 3.828 -20.453 -28.906 1 93.56 115 GLY A CA 1
ATOM 883 C C . GLY A 1 115 ? 3.857 -20.438 -27.375 1 93.56 115 GLY A C 1
ATOM 884 O O . GLY A 1 115 ? 4.121 -19.391 -26.781 1 93.56 115 GLY A O 1
ATOM 885 N N . ARG A 1 116 ? 3.533 -21.547 -26.641 1 94.25 116 ARG A N 1
ATOM 886 C CA . ARG A 1 116 ? 3.492 -21.578 -25.172 1 94.25 116 ARG A CA 1
ATOM 887 C C . ARG A 1 116 ? 4.828 -21.125 -24.578 1 94.25 116 ARG A C 1
ATOM 889 O O . ARG A 1 116 ? 4.863 -20.281 -23.688 1 94.25 116 ARG A O 1
ATOM 896 N N . ARG A 1 117 ? 5.945 -21.641 -25.078 1 93.88 117 ARG A N 1
ATOM 897 C CA . ARG A 1 117 ? 7.27 -21.297 -24.578 1 93.88 117 ARG A CA 1
ATOM 898 C C . ARG A 1 117 ? 7.605 -19.844 -24.859 1 93.88 117 ARG A C 1
ATOM 900 O O . ARG A 1 117 ? 8.219 -19.172 -24.031 1 93.88 117 ARG A O 1
ATOM 907 N N . HIS A 1 118 ? 7.191 -19.438 -26.047 1 95.75 118 HIS A N 1
ATOM 908 C CA . HIS A 1 118 ? 7.426 -18.047 -26.406 1 95.75 118 HIS A CA 1
ATOM 909 C C . HIS A 1 118 ? 6.738 -17.094 -25.438 1 95.75 118 HIS A C 1
ATOM 911 O O . HIS A 1 118 ? 7.352 -16.141 -24.953 1 95.75 118 HIS A O 1
ATOM 917 N N . TYR A 1 119 ? 5.449 -17.375 -25.141 1 96.88 119 TYR A N 1
ATOM 918 C CA . TYR A 1 119 ? 4.695 -16.531 -24.234 1 96.88 119 TYR A CA 1
ATOM 919 C C . TYR A 1 119 ? 5.234 -16.641 -22.812 1 96.88 119 TYR A C 1
ATOM 921 O O . TYR A 1 119 ? 5.254 -15.648 -22.062 1 96.88 119 TYR A O 1
ATOM 929 N N . ARG A 1 120 ? 5.73 -17.797 -22.375 1 96.69 120 ARG A N 1
ATOM 930 C CA . ARG A 1 120 ? 6.324 -17.984 -21.047 1 96.69 120 ARG A CA 1
ATOM 931 C C . ARG A 1 120 ? 7.598 -17.156 -20.906 1 96.69 120 ARG A C 1
ATOM 933 O O . ARG A 1 120 ? 7.789 -16.469 -19.891 1 96.69 120 ARG A O 1
ATOM 940 N N . VAL A 1 121 ? 8.461 -17.188 -21.953 1 97.69 121 VAL A N 1
ATOM 941 C CA . VAL A 1 121 ? 9.703 -16.422 -21.938 1 97.69 121 VAL A CA 1
ATOM 942 C C . VAL A 1 121 ? 9.375 -14.922 -21.984 1 97.69 121 VAL A C 1
ATOM 944 O O . VAL A 1 121 ? 9.984 -14.125 -21.266 1 97.69 121 VAL A O 1
ATOM 947 N N . SER A 1 122 ? 8.398 -14.586 -22.844 1 97.94 122 SER A N 1
ATOM 948 C CA . SER A 1 122 ? 8 -13.188 -22.938 1 97.94 122 SER A CA 1
ATOM 949 C C . SER A 1 122 ? 7.465 -12.688 -21.594 1 97.94 122 SER A C 1
ATOM 951 O O . SER A 1 122 ? 7.762 -11.562 -21.188 1 97.94 122 SER A O 1
ATOM 953 N N . ALA A 1 123 ? 6.633 -13.508 -20.844 1 97.94 123 ALA A N 1
ATOM 954 C CA . ALA A 1 123 ? 6.145 -13.148 -19.516 1 97.94 123 ALA A CA 1
ATOM 955 C C . ALA A 1 123 ? 7.301 -12.961 -18.547 1 97.94 123 ALA A C 1
ATOM 957 O O . ALA A 1 123 ? 7.316 -12 -17.766 1 97.94 123 ALA A O 1
ATOM 958 N N . ALA A 1 124 ? 8.273 -13.828 -18.609 1 97.75 124 ALA A N 1
ATOM 959 C CA . ALA A 1 124 ? 9.43 -13.75 -17.719 1 97.75 124 ALA A CA 1
ATOM 960 C C . ALA A 1 124 ? 10.258 -12.5 -18 1 97.75 124 ALA A C 1
ATOM 962 O O . ALA A 1 124 ? 10.758 -11.859 -17.078 1 97.75 124 ALA A O 1
ATOM 963 N N . ARG A 1 125 ? 10.43 -12.164 -19.297 1 98.38 125 ARG A N 1
ATOM 964 C CA . ARG A 1 125 ? 11.18 -10.969 -19.672 1 98.38 125 ARG A CA 1
ATOM 965 C C . ARG A 1 125 ? 10.461 -9.703 -19.203 1 98.38 125 ARG A C 1
ATOM 967 O O . ARG A 1 125 ? 11.102 -8.742 -18.766 1 98.38 125 ARG A O 1
ATOM 974 N N . ASN A 1 126 ? 9.148 -9.727 -19.359 1 98.5 126 ASN A N 1
ATOM 975 C CA . ASN A 1 126 ? 8.383 -8.586 -18.875 1 98.5 126 ASN A CA 1
ATOM 976 C C . ASN A 1 126 ? 8.461 -8.469 -17.344 1 98.5 126 ASN A C 1
ATOM 978 O O . ASN A 1 126 ? 8.516 -7.367 -16.812 1 98.5 126 ASN A O 1
ATOM 982 N N . ARG A 1 127 ? 8.492 -9.57 -16.625 1 98.44 127 ARG A N 1
ATOM 983 C CA . ARG A 1 127 ? 8.688 -9.547 -15.188 1 98.44 127 ARG A CA 1
ATOM 984 C C . ARG A 1 127 ? 10.062 -9 -14.82 1 98.44 127 ARG A C 1
ATOM 986 O O . ARG A 1 127 ? 10.211 -8.281 -13.836 1 98.44 127 ARG A O 1
ATOM 993 N N . LEU A 1 128 ? 11.055 -9.367 -15.641 1 98.44 128 LEU A N 1
ATOM 994 C CA . LEU A 1 128 ? 12.391 -8.82 -15.43 1 98.44 128 LEU A CA 1
ATOM 995 C C . LEU A 1 128 ? 12.398 -7.305 -15.625 1 98.44 128 LEU A C 1
ATOM 997 O O . LEU A 1 128 ? 13 -6.574 -14.836 1 98.44 128 LEU A O 1
ATOM 1001 N N . GLU A 1 129 ? 11.742 -6.891 -16.656 1 98.38 129 GLU A N 1
ATOM 1002 C CA . GLU A 1 129 ? 11.633 -5.453 -16.891 1 98.38 129 GLU A CA 1
ATOM 1003 C C . GLU A 1 129 ? 10.969 -4.758 -15.703 1 98.38 129 GLU A C 1
ATOM 1005 O O . GLU A 1 129 ? 11.398 -3.682 -15.281 1 98.38 129 GLU A O 1
ATOM 1010 N N . SER A 1 130 ? 9.859 -5.32 -15.125 1 98.38 130 SER A N 1
ATOM 1011 C CA . SER A 1 130 ? 9.203 -4.77 -13.945 1 98.38 130 SER A CA 1
ATOM 1012 C C . SER A 1 130 ? 10.164 -4.68 -12.766 1 98.38 130 SER A C 1
ATOM 1014 O O . SER A 1 130 ? 10.219 -3.656 -12.078 1 98.38 130 SER A O 1
ATOM 1016 N N . ARG A 1 131 ? 10.984 -5.699 -12.586 1 98.31 131 ARG A N 1
ATOM 1017 C CA . ARG A 1 131 ? 11.93 -5.727 -11.477 1 98.31 131 ARG A CA 1
ATOM 1018 C C . ARG A 1 131 ? 13.016 -4.672 -11.656 1 98.31 131 ARG A C 1
ATOM 1020 O O . ARG A 1 131 ? 13.469 -4.066 -10.688 1 98.31 131 ARG A O 1
ATOM 1027 N N . ARG A 1 132 ? 13.438 -4.484 -12.891 1 98.12 132 ARG A N 1
ATOM 1028 C CA . ARG A 1 132 ? 14.422 -3.447 -13.18 1 98.12 132 ARG A CA 1
ATOM 1029 C C . ARG A 1 132 ? 13.867 -2.062 -12.852 1 98.12 132 ARG A C 1
ATOM 1031 O O . ARG A 1 132 ? 14.578 -1.222 -12.297 1 98.12 132 ARG A O 1
ATOM 1038 N N . GLN A 1 133 ? 12.609 -1.874 -13.211 1 97.75 133 GLN A N 1
ATOM 1039 C CA . GLN A 1 133 ? 11.977 -0.6 -12.883 1 97.75 133 GLN A CA 1
ATOM 1040 C C . GLN A 1 133 ? 11.789 -0.449 -11.375 1 97.75 133 GLN A C 1
ATOM 1042 O O . GLN A 1 133 ? 11.891 0.655 -10.844 1 97.75 133 GLN A O 1
ATOM 1047 N N . GLU A 1 134 ? 11.5 -1.5 -10.648 1 97.44 134 GLU A N 1
ATOM 1048 C CA . GLU A 1 134 ? 11.398 -1.475 -9.188 1 97.44 134 GLU A CA 1
ATOM 1049 C C . GLU A 1 134 ? 12.742 -1.135 -8.555 1 97.44 134 GLU A C 1
ATOM 1051 O O . GLU A 1 134 ? 12.797 -0.484 -7.508 1 97.44 134 GLU A O 1
ATOM 1056 N N . LEU A 1 135 ? 13.82 -1.617 -9.172 1 97.25 135 LEU A N 1
ATOM 1057 C CA . LEU A 1 135 ? 15.156 -1.236 -8.719 1 97.25 135 LEU A CA 1
ATOM 1058 C C . LEU A 1 135 ? 15.383 0.263 -8.883 1 97.25 135 LEU A C 1
ATOM 1060 O O . LEU A 1 135 ? 15.898 0.921 -7.977 1 97.25 135 LEU A O 1
ATOM 1064 N N . ALA A 1 136 ? 15 0.779 -10.023 1 96.56 136 ALA A N 1
ATOM 1065 C CA . ALA A 1 136 ? 15.109 2.219 -10.25 1 96.56 136 ALA A CA 1
ATOM 1066 C C . ALA A 1 136 ? 14.289 2.994 -9.211 1 96.56 136 ALA A C 1
ATOM 1068 O O . ALA A 1 136 ? 14.734 4.035 -8.727 1 96.56 136 ALA A O 1
ATOM 1069 N N . GLU A 1 137 ? 13.078 2.5 -8.859 1 96 137 GLU A N 1
ATOM 1070 C CA . GLU A 1 137 ? 12.234 3.127 -7.848 1 96 137 GLU A CA 1
ATOM 1071 C C . GLU A 1 137 ? 12.898 3.096 -6.473 1 96 137 GLU A C 1
ATOM 1073 O O . GLU A 1 137 ? 12.828 4.066 -5.719 1 96 137 GLU A O 1
ATOM 1078 N N . ALA A 1 138 ? 13.492 1.997 -6.18 1 96.19 138 ALA A N 1
ATOM 1079 C CA . ALA A 1 138 ? 14.195 1.872 -4.906 1 96.19 138 ALA A CA 1
ATOM 1080 C C . ALA A 1 138 ? 15.344 2.867 -4.812 1 96.19 138 ALA A C 1
ATOM 1082 O O . ALA A 1 138 ? 15.562 3.482 -3.768 1 96.19 138 ALA A O 1
ATOM 1083 N N . ARG A 1 139 ? 16.078 3.01 -5.914 1 96.19 139 ARG A N 1
ATOM 1084 C CA . ARG A 1 139 ? 17.172 3.975 -5.957 1 96.19 139 ARG A CA 1
ATOM 1085 C C . ARG A 1 139 ? 16.672 5.395 -5.75 1 96.19 139 ARG A C 1
ATOM 1087 O O . ARG A 1 139 ? 17.234 6.164 -4.98 1 96.19 139 ARG A O 1
ATOM 1094 N N . LEU A 1 140 ? 15.586 5.711 -6.418 1 94.88 140 LEU A N 1
ATOM 1095 C CA . LEU A 1 140 ? 14.977 7.031 -6.273 1 94.88 140 LEU A CA 1
ATOM 1096 C C . LEU A 1 140 ? 14.547 7.277 -4.832 1 94.88 140 LEU A C 1
ATOM 1098 O O . LEU A 1 140 ? 14.734 8.375 -4.301 1 94.88 140 LEU A O 1
ATOM 1102 N N . SER A 1 141 ? 13.938 6.281 -4.215 1 95.88 141 SER A N 1
ATOM 1103 C CA . SER A 1 141 ? 13.453 6.395 -2.84 1 95.88 141 SER A CA 1
ATOM 1104 C C . SER A 1 141 ? 14.609 6.59 -1.865 1 95.88 141 SER A C 1
ATOM 1106 O O . SER A 1 141 ? 14.516 7.402 -0.942 1 95.88 141 SER A O 1
ATOM 1108 N N . VAL A 1 142 ? 15.688 5.883 -2.098 1 96.62 142 VAL A N 1
ATOM 1109 C CA . VAL A 1 142 ? 16.844 5.984 -1.218 1 96.62 142 VAL A CA 1
ATOM 1110 C C . VAL A 1 142 ? 17.5 7.359 -1.371 1 96.62 142 VAL A C 1
ATOM 1112 O O . VAL A 1 142 ? 17.906 7.977 -0.383 1 96.62 142 VAL A O 1
ATOM 1115 N N . VAL A 1 143 ? 17.641 7.852 -2.578 1 95.81 143 VAL A N 1
ATOM 1116 C CA . VAL A 1 143 ? 18.188 9.18 -2.832 1 95.81 143 VAL A CA 1
ATOM 1117 C C . VAL A 1 143 ? 17.344 10.242 -2.139 1 95.81 143 VAL A C 1
ATOM 1119 O O . VAL A 1 143 ? 17.859 11.133 -1.473 1 95.81 143 VAL A O 1
ATOM 1122 N N . TYR A 1 144 ? 15.992 10.117 -2.213 1 96.25 144 TYR A N 1
ATOM 1123 C CA . TYR A 1 144 ? 15.062 11.055 -1.582 1 96.25 144 TYR A CA 1
ATOM 1124 C C . TYR A 1 144 ? 15.242 11.062 -0.068 1 96.25 144 TYR A C 1
ATOM 1126 O O . TYR A 1 144 ? 15.367 12.125 0.546 1 96.25 144 TYR A O 1
ATOM 1134 N N . ARG A 1 145 ? 15.258 9.922 0.442 1 96.94 145 ARG A N 1
ATOM 1135 C CA . ARG A 1 145 ? 15.359 9.82 1.895 1 96.94 145 ARG A CA 1
ATOM 1136 C C . ARG A 1 145 ? 16.703 10.359 2.387 1 96.94 145 ARG A C 1
ATOM 1138 O O . ARG A 1 145 ? 16.766 11.008 3.434 1 96.94 145 ARG A O 1
ATOM 1145 N N . ALA A 1 146 ? 17.75 10.086 1.641 1 96.19 146 ALA A N 1
ATOM 1146 C CA . ALA A 1 146 ? 19.078 10.586 1.996 1 96.19 146 ALA A CA 1
ATOM 1147 C C . ALA A 1 146 ? 19.125 12.109 1.933 1 96.19 146 ALA A C 1
ATOM 1149 O O . ALA A 1 146 ? 19.625 12.758 2.854 1 96.19 146 ALA A O 1
ATOM 1150 N N . ARG A 1 147 ? 18.578 12.672 0.887 1 94.5 147 ARG A N 1
ATOM 1151 C CA . ARG A 1 147 ? 18.578 14.117 0.727 1 94.5 147 ARG A CA 1
ATOM 1152 C C . ARG A 1 147 ? 17.75 14.789 1.812 1 94.5 147 ARG A C 1
ATOM 1154 O O . ARG A 1 147 ? 18.156 15.812 2.375 1 94.5 147 ARG A O 1
ATOM 1161 N N . VAL A 1 148 ? 16.562 14.18 2.121 1 95.94 148 VAL A N 1
ATOM 1162 C CA . VAL A 1 148 ? 15.688 14.742 3.145 1 95.94 148 VAL A CA 1
ATOM 1163 C C . VAL A 1 148 ? 16.359 14.648 4.512 1 95.94 148 VAL A C 1
ATOM 1165 O O . VAL A 1 148 ? 16.297 15.586 5.309 1 95.94 148 VAL A O 1
ATOM 1168 N N . ALA A 1 149 ? 17 13.547 4.727 1 96.88 149 ALA A N 1
ATOM 1169 C CA . ALA A 1 149 ? 17.703 13.391 5.996 1 96.88 149 ALA A CA 1
ATOM 1170 C C . ALA A 1 149 ? 18.828 14.414 6.125 1 96.88 149 ALA A C 1
ATOM 1172 O O . ALA A 1 149 ? 19.047 14.977 7.203 1 96.88 149 ALA A O 1
ATOM 1173 N N . TYR A 1 150 ? 19.609 14.664 5.125 1 95.88 150 TYR A N 1
ATOM 1174 C CA . TYR A 1 150 ? 20.656 15.68 5.121 1 95.88 150 TYR A CA 1
ATOM 1175 C C . TYR A 1 150 ? 20.078 17.062 5.395 1 95.88 150 TYR A C 1
ATOM 1177 O O . TYR A 1 150 ? 20.625 17.812 6.207 1 95.88 150 TYR A O 1
ATOM 1185 N N . ASP A 1 151 ? 18.984 17.359 4.652 1 94.88 151 ASP A N 1
ATOM 1186 C CA . ASP A 1 151 ? 18.344 18.672 4.832 1 94.88 151 ASP A CA 1
ATOM 1187 C C . ASP A 1 151 ? 17.812 18.828 6.254 1 94.88 151 ASP A C 1
ATOM 1189 O O . ASP A 1 151 ? 17.875 19.922 6.82 1 94.88 151 ASP A O 1
ATOM 1193 N N . GLN A 1 152 ? 17.281 17.797 6.82 1 96.56 152 GLN A N 1
ATOM 1194 C CA . GLN A 1 152 ? 16.812 17.844 8.195 1 96.56 152 GLN A CA 1
ATOM 1195 C C . GLN A 1 152 ? 17.969 18.094 9.164 1 96.56 152 GLN A C 1
ATOM 1197 O O . GLN A 1 152 ? 17.844 18.875 10.109 1 96.56 152 GLN A O 1
ATOM 1202 N N . LEU A 1 153 ? 19.062 17.438 8.922 1 96.25 153 LEU A N 1
ATOM 1203 C CA . LEU A 1 153 ? 20.25 17.656 9.75 1 96.25 153 LEU A CA 1
ATOM 1204 C C . LEU A 1 153 ? 20.703 19.109 9.664 1 96.25 153 LEU A C 1
ATOM 1206 O O . LEU A 1 153 ? 20.938 19.766 10.688 1 96.25 153 LEU A O 1
ATOM 1210 N N . ALA A 1 154 ? 20.812 19.594 8.445 1 95.12 154 ALA A N 1
ATOM 1211 C CA . ALA A 1 154 ? 21.219 20.984 8.234 1 95.12 154 ALA A CA 1
ATOM 1212 C C . ALA A 1 154 ? 20.25 21.938 8.914 1 95.12 154 ALA A C 1
ATOM 1214 O O . ALA A 1 154 ? 20.672 22.922 9.523 1 95.12 154 ALA A O 1
ATOM 1215 N N . MET A 1 155 ? 18.938 21.625 8.812 1 95.44 155 MET A N 1
ATOM 1216 C CA . MET A 1 155 ? 17.922 22.469 9.438 1 95.44 155 MET A CA 1
ATOM 1217 C C . MET A 1 155 ? 18.141 22.562 10.938 1 95.44 155 MET A C 1
ATOM 1219 O O . MET A 1 155 ? 18.188 23.656 11.5 1 95.44 155 MET A O 1
ATOM 1223 N N . PHE A 1 156 ? 18.328 21.422 11.578 1 96.12 156 PHE A N 1
ATOM 1224 C CA . PHE A 1 156 ? 18.438 21.422 13.031 1 96.12 156 PHE A CA 1
ATOM 1225 C C . PHE A 1 156 ? 19.781 21.984 13.477 1 96.12 156 PHE A C 1
ATOM 1227 O O . PHE A 1 156 ? 19.875 22.578 14.555 1 96.12 156 PHE A O 1
ATOM 1234 N N . GLU A 1 157 ? 20.859 21.922 12.672 1 95.12 157 GLU A N 1
ATOM 1235 C CA . GLU A 1 157 ? 22.125 22.594 12.969 1 95.12 157 GLU A CA 1
ATOM 1236 C C . GLU A 1 157 ? 21.938 24.109 13.008 1 95.12 157 GLU A C 1
ATOM 1238 O O . GLU A 1 157 ? 22.438 24.766 13.93 1 95.12 157 GLU A O 1
ATOM 1243 N N . HIS A 1 158 ? 21.234 24.594 12.008 1 94.19 158 HIS A N 1
ATOM 1244 C CA . HIS A 1 158 ? 20.984 26.016 11.977 1 94.19 158 HIS A CA 1
ATOM 1245 C C . HIS A 1 158 ? 20.062 26.438 13.109 1 94.19 158 HIS A C 1
ATOM 1247 O O . HIS A 1 158 ? 20.25 27.516 13.703 1 94.19 158 HIS A O 1
ATOM 1253 N N . LEU A 1 159 ? 19.078 25.562 13.406 1 95.5 159 LEU A N 1
ATOM 1254 C CA . LEU A 1 159 ? 18.141 25.875 14.477 1 95.5 159 LEU A CA 1
ATOM 1255 C C . LEU A 1 159 ? 18.844 25.859 15.828 1 95.5 159 LEU A C 1
ATOM 1257 O O . LEU A 1 159 ? 18.5 26.641 16.719 1 95.5 159 LEU A O 1
ATOM 1261 N N . LEU A 1 160 ? 19.859 25.047 15.977 1 95.81 160 LEU A N 1
ATOM 1262 C CA . LEU A 1 160 ? 20.609 25.016 17.234 1 95.81 160 LEU A CA 1
ATOM 1263 C C . LEU A 1 160 ? 21.406 26.312 17.406 1 95.81 160 LEU A C 1
ATOM 1265 O O . LEU A 1 160 ? 21.484 26.859 18.5 1 95.81 160 LEU A O 1
ATOM 1269 N N . VAL A 1 161 ? 22.016 26.781 16.344 1 93.88 161 VAL A N 1
ATOM 1270 C CA . VAL A 1 161 ? 22.75 28.047 16.391 1 93.88 161 VAL A CA 1
ATOM 1271 C C . VAL A 1 161 ? 21.797 29.172 16.797 1 93.88 161 VAL A C 1
ATOM 1273 O O . VAL A 1 161 ? 22.141 30 17.641 1 93.88 161 VAL A O 1
ATOM 1276 N N . ALA A 1 162 ? 20.625 29.109 16.188 1 93.25 162 ALA A N 1
ATOM 1277 C CA . ALA A 1 162 ? 19.625 30.125 16.531 1 93.25 162 ALA A CA 1
ATOM 1278 C C . ALA A 1 162 ? 19.188 29.984 17.984 1 93.25 162 ALA A C 1
ATOM 1280 O O . ALA A 1 162 ? 19.016 31 18.688 1 93.25 162 ALA A O 1
ATOM 1281 N N . ALA A 1 163 ? 19 28.781 18.438 1 95.19 163 ALA A N 1
ATOM 1282 C CA . ALA A 1 163 ? 18.562 28.547 19.812 1 95.19 163 ALA A CA 1
ATOM 1283 C C . ALA A 1 163 ? 19.625 29 20.812 1 95.19 163 ALA A C 1
ATOM 1285 O O . ALA A 1 163 ? 19.297 29.594 21.844 1 95.19 163 ALA A O 1
ATOM 1286 N N . LYS A 1 164 ? 20.875 28.75 20.562 1 95.56 164 LYS A N 1
ATOM 1287 C CA . LYS A 1 164 ? 21.969 29.188 21.438 1 95.56 164 LYS A CA 1
ATOM 1288 C C . LYS A 1 164 ? 22.047 30.719 21.5 1 95.56 164 LYS A C 1
ATOM 1290 O O . LYS A 1 164 ? 22.266 31.281 22.578 1 95.56 164 LYS A O 1
ATOM 1295 N N . LYS A 1 165 ? 21.828 31.297 20.375 1 92.88 165 LYS A N 1
ATOM 1296 C CA . LYS A 1 165 ? 21.781 32.75 20.359 1 92.88 165 LYS A CA 1
ATOM 1297 C C . LYS A 1 165 ? 20.594 33.281 21.156 1 92.88 165 LYS A C 1
ATOM 1299 O O . LYS A 1 165 ? 20.703 34.312 21.828 1 92.88 165 LYS A O 1
ATOM 1304 N N . GLY A 1 166 ? 19.5 32.594 21.078 1 92.69 166 GLY A N 1
ATOM 1305 C CA . GLY A 1 166 ? 18.344 32.938 21.875 1 92.69 166 GLY A CA 1
ATOM 1306 C C . GLY A 1 166 ? 18.594 32.875 23.375 1 92.69 166 GLY A C 1
ATOM 1307 O O . GLY A 1 166 ? 18.188 33.75 24.109 1 92.69 166 GLY A O 1
ATOM 1308 N N . VAL A 1 167 ? 19.328 31.922 23.812 1 95.19 167 VAL A N 1
ATOM 1309 C CA . VAL A 1 167 ? 19.672 31.797 25.234 1 95.19 167 VAL A CA 1
ATOM 1310 C C . VAL A 1 167 ? 20.609 32.906 25.641 1 95.19 167 VAL A C 1
ATOM 1312 O O . VAL A 1 167 ? 20.438 33.531 26.703 1 95.19 167 VAL A O 1
ATOM 1315 N N . GLU A 1 168 ? 21.562 33.219 24.828 1 95.25 168 GLU A N 1
ATOM 1316 C CA . GLU A 1 168 ? 22.5 34.312 25.109 1 95.25 168 GLU A CA 1
ATOM 1317 C C . GLU A 1 168 ? 21.781 35.625 25.266 1 95.25 168 GLU A C 1
ATOM 1319 O O . GLU A 1 168 ? 22.047 36.375 26.219 1 95.25 168 GLU A O 1
ATOM 1324 N N . ASP A 1 169 ? 20.906 35.812 24.328 1 91.06 169 ASP A N 1
ATOM 1325 C CA . ASP A 1 169 ? 20.156 37.062 24.359 1 91.06 169 ASP A CA 1
ATOM 1326 C C . ASP A 1 169 ? 19.25 37.125 25.594 1 91.06 169 ASP A C 1
ATOM 1328 O O . ASP A 1 169 ? 19.156 38.188 26.234 1 91.06 169 ASP A O 1
ATOM 1332 N N . ALA A 1 170 ? 18.562 36.094 25.906 1 93.38 170 ALA A N 1
ATOM 1333 C CA . ALA A 1 170 ? 17.672 36.031 27.062 1 93.38 170 ALA A CA 1
ATOM 1334 C C . ALA A 1 170 ? 18.453 36.188 28.359 1 93.38 170 ALA A C 1
ATOM 1336 O O . ALA A 1 170 ? 17.984 36.844 29.297 1 93.38 170 ALA A O 1
ATOM 1337 N N . THR A 1 171 ? 19.656 35.656 28.453 1 94.56 171 THR A N 1
ATOM 1338 C CA . THR A 1 171 ? 20.516 35.781 29.625 1 94.56 171 THR A CA 1
ATOM 1339 C C . THR A 1 171 ? 20.984 37.25 29.797 1 94.56 171 THR A C 1
ATOM 1341 O O . THR A 1 171 ? 21 37.75 30.922 1 94.56 171 THR A O 1
ATOM 1344 N N . LEU A 1 172 ? 21.312 37.812 28.703 1 91.12 172 LEU A N 1
ATOM 1345 C CA . LEU A 1 172 ? 21.719 39.219 28.75 1 91.12 172 LEU A CA 1
ATOM 1346 C C . LEU A 1 172 ? 20.562 40.094 29.234 1 91.12 172 LEU A C 1
ATOM 1348 O O . LEU A 1 172 ? 20.766 41 30.031 1 91.12 172 LEU A O 1
ATOM 1352 N N . HIS A 1 173 ? 19.438 39.781 28.734 1 88.12 173 HIS A N 1
ATOM 1353 C CA . HIS A 1 173 ? 18.25 40.531 29.156 1 88.12 173 HIS A CA 1
ATOM 1354 C C . HIS A 1 173 ? 17.984 40.344 30.641 1 88.12 173 HIS A C 1
ATOM 1356 O O . HIS A 1 173 ? 17.594 41.312 31.328 1 88.12 173 HIS A O 1
ATOM 1362 N N . TYR A 1 174 ? 18.078 39.188 31.141 1 92.31 174 TYR A N 1
ATOM 1363 C CA . TYR A 1 174 ? 17.891 38.906 32.562 1 92.31 174 TYR A CA 1
ATOM 1364 C C . TYR A 1 174 ? 18.891 39.656 33.406 1 92.31 174 TYR A C 1
ATOM 1366 O O . TYR A 1 174 ? 18.516 40.281 34.406 1 92.31 174 TYR A O 1
ATOM 1374 N N . ARG A 1 175 ? 20.109 39.719 33 1 92.5 175 ARG A N 1
ATOM 1375 C CA . ARG A 1 175 ? 21.156 40.438 33.719 1 92.5 175 ARG A CA 1
ATOM 1376 C C . ARG A 1 175 ? 20.875 41.938 33.75 1 92.5 175 ARG A C 1
ATOM 1378 O O . ARG A 1 175 ? 21.078 42.594 34.781 1 92.5 175 ARG A O 1
ATOM 1385 N N . GLN A 1 176 ? 20.438 42.406 32.625 1 87.56 176 GLN A N 1
ATOM 1386 C CA . GLN A 1 176 ? 20.125 43.844 32.531 1 87.56 176 GLN A CA 1
ATOM 1387 C C . GLN A 1 176 ? 18.969 44.219 33.438 1 87.56 176 GLN A C 1
ATOM 1389 O O . GLN A 1 176 ? 19 45.25 34.094 1 87.56 176 GLN A O 1
ATOM 1394 N N . ALA A 1 177 ? 17.922 43.375 33.438 1 88.25 177 ALA A N 1
ATOM 1395 C CA . ALA A 1 177 ? 16.766 43.625 34.312 1 88.25 177 ALA A CA 1
ATOM 1396 C C . ALA A 1 177 ? 17.156 43.531 35.781 1 88.25 177 ALA A C 1
ATOM 1398 O O . ALA A 1 177 ? 16.688 44.312 36.594 1 88.25 177 ALA A O 1
ATOM 1399 N N . ALA A 1 178 ? 18.047 42.625 36.156 1 91.44 178 ALA A N 1
ATOM 1400 C CA . ALA A 1 178 ? 18.516 42.469 37.531 1 91.44 178 ALA A CA 1
ATOM 1401 C C . ALA A 1 178 ? 19.328 43.688 37.969 1 91.44 178 ALA A C 1
ATOM 1403 O O . ALA A 1 178 ? 19.219 44.156 39.094 1 91.44 178 ALA A O 1
ATOM 1404 N N . LEU A 1 179 ? 20.141 44.188 37.031 1 89.81 179 LEU A N 1
ATOM 1405 C CA . LEU A 1 179 ? 20.953 45.375 37.312 1 89.81 179 LEU A CA 1
ATOM 1406 C C . LEU A 1 179 ? 20.078 46.594 37.531 1 89.81 179 LEU A C 1
ATOM 1408 O O . LEU A 1 179 ? 20.344 47.438 38.406 1 89.81 179 LEU A O 1
ATOM 1412 N N . ARG A 1 180 ? 19.062 46.75 36.75 1 86.69 180 ARG A N 1
ATOM 1413 C CA . ARG A 1 180 ? 18.156 47.875 36.875 1 86.69 180 ARG A CA 1
ATOM 1414 C C . ARG A 1 180 ? 17.406 47.844 38.219 1 86.69 180 ARG A C 1
ATOM 1416 O O . ARG A 1 180 ? 17.203 48.875 38.844 1 86.69 180 ARG A O 1
ATOM 1423 N N . LEU A 1 181 ? 16.969 46.625 38.625 1 88.94 181 LEU A N 1
ATOM 1424 C CA . LEU A 1 181 ? 16.297 46.469 39.906 1 88.94 181 LEU A CA 1
ATOM 1425 C C . LEU A 1 181 ? 17.234 46.844 41.062 1 88.94 181 LEU A C 1
ATOM 1427 O O . LEU A 1 181 ? 16.828 47.531 41.969 1 88.94 181 LEU A O 1
ATOM 1431 N N . SER A 1 182 ? 18.438 46.406 40.969 1 91.19 182 SER A N 1
ATOM 1432 C CA . SER A 1 182 ? 19.406 46.656 42.031 1 91.19 182 SER A CA 1
ATOM 1433 C C . SER A 1 182 ? 19.75 48.156 42.094 1 91.19 182 SER A C 1
ATOM 1435 O O . SER A 1 182 ? 20.109 48.656 43.156 1 91.19 182 SER A O 1
ATOM 1437 N N . SER A 1 183 ? 19.594 48.844 41 1 88.94 183 SER A N 1
ATOM 1438 C CA . SER A 1 183 ? 19.875 50.281 40.938 1 88.94 183 SER A CA 1
ATOM 1439 C C . SER A 1 183 ? 18.656 51.094 41.312 1 88.94 183 SER A C 1
ATOM 1441 O O . SER A 1 183 ? 18.688 52.344 41.25 1 88.94 183 SER A O 1
ATOM 1443 N N . GLY A 1 184 ? 17.484 50.438 41.625 1 84.56 184 GLY A N 1
ATOM 1444 C CA . GLY A 1 184 ? 16.266 51.125 42.094 1 84.56 184 GLY A CA 1
ATOM 1445 C C . GLY A 1 184 ? 15.383 51.562 40.969 1 84.56 184 GLY A C 1
ATOM 1446 O O . GLY A 1 184 ? 14.359 52.219 41.188 1 84.56 184 GLY A O 1
ATOM 1447 N N . PHE A 1 185 ? 15.781 51.25 39.75 1 80.12 185 PHE A N 1
ATOM 1448 C CA . PHE A 1 185 ? 15.039 51.75 38.594 1 80.12 185 PHE A CA 1
ATOM 1449 C C . PHE A 1 185 ? 14.219 50.625 37.969 1 80.12 185 PHE A C 1
ATOM 1451 O O . PHE A 1 185 ? 13.5 50.875 37 1 80.12 185 PHE A O 1
ATOM 1458 N N . GLY A 1 186 ? 14.344 49.375 38.562 1 80.25 186 GLY A N 1
ATOM 1459 C CA . GLY A 1 186 ? 13.641 48.281 37.938 1 80.25 186 GLY A CA 1
ATOM 1460 C C . GLY A 1 186 ? 12.523 47.719 38.781 1 80.25 186 GLY A C 1
ATOM 1461 O O . GLY A 1 186 ? 12.336 48.156 39.938 1 80.25 186 GLY A O 1
ATOM 1462 N N . VAL A 1 187 ? 11.664 46.969 38.156 1 85.69 187 VAL A N 1
ATOM 1463 C CA . VAL A 1 187 ? 10.57 46.312 38.844 1 85.69 187 VAL A CA 1
ATOM 1464 C C . VAL A 1 187 ? 10.812 44.812 38.906 1 85.69 187 VAL A C 1
ATOM 1466 O O . VAL A 1 187 ? 11.43 44.219 38 1 85.69 187 VAL A O 1
ATOM 1469 N N . VAL A 1 188 ? 10.328 44.219 39.938 1 87.62 188 VAL A N 1
ATOM 1470 C CA . VAL A 1 188 ? 10.547 42.812 40.219 1 87.62 188 VAL A CA 1
ATOM 1471 C C . VAL A 1 188 ? 9.914 41.969 39.125 1 87.62 188 VAL A C 1
ATOM 1473 O O . VAL A 1 188 ? 10.461 40.938 38.75 1 87.62 188 VAL A O 1
ATOM 1476 N N . THR A 1 189 ? 8.859 42.375 38.531 1 85.31 189 THR A N 1
ATOM 1477 C CA . THR A 1 189 ? 8.148 41.625 37.531 1 85.31 189 THR A CA 1
ATOM 1478 C C . THR A 1 189 ? 8.977 41.5 36.25 1 85.31 189 THR A C 1
ATOM 1480 O O . THR A 1 189 ? 8.938 40.5 35.562 1 85.31 189 THR A O 1
ATOM 1483 N N . ASP A 1 190 ? 9.82 42.531 36 1 85.62 190 ASP A N 1
ATOM 1484 C CA . ASP A 1 190 ? 10.68 42.5 34.812 1 85.62 190 ASP A CA 1
ATOM 1485 C C . ASP A 1 190 ? 11.766 41.438 34.969 1 85.62 190 ASP A C 1
ATOM 1487 O O . ASP A 1 190 ? 12.078 40.719 34 1 85.62 190 ASP A O 1
ATOM 1491 N N . VAL A 1 191 ? 12.219 41.344 36.125 1 89.44 191 VAL A N 1
ATOM 1492 C CA . VAL A 1 191 ? 13.281 40.375 36.375 1 89.44 191 VAL A CA 1
ATOM 1493 C C . VAL A 1 191 ? 12.711 38.969 36.344 1 89.44 191 VAL A C 1
ATOM 1495 O O . VAL A 1 191 ? 13.32 38.062 35.719 1 89.44 191 VAL A O 1
ATOM 1498 N N . THR A 1 192 ? 11.523 38.781 36.875 1 92.62 192 THR A N 1
ATOM 1499 C CA . THR A 1 192 ? 10.922 37.469 36.906 1 92.62 192 THR A CA 1
ATOM 1500 C C . THR A 1 192 ? 10.531 37.031 35.5 1 92.62 192 THR A C 1
ATOM 1502 O O . THR A 1 192 ? 10.695 35.844 35.125 1 92.62 192 THR A O 1
ATOM 1505 N N . MET A 1 193 ? 10.055 37.906 34.688 1 90.31 193 MET A N 1
ATOM 1506 C CA . MET A 1 193 ? 9.672 37.594 33.312 1 90.31 193 MET A CA 1
ATOM 1507 C C . MET A 1 193 ? 10.906 37.281 32.469 1 90.31 193 MET A C 1
ATOM 1509 O O . MET A 1 193 ? 10.875 36.375 31.625 1 90.31 193 MET A O 1
ATOM 1513 N N . ALA A 1 194 ? 11.945 38.031 32.719 1 90.38 194 ALA A N 1
ATOM 1514 C CA . ALA A 1 194 ? 13.188 37.781 31.984 1 90.38 194 ALA A CA 1
ATOM 1515 C C . ALA A 1 194 ? 13.766 36.406 32.344 1 90.38 194 ALA A C 1
ATOM 1517 O O . ALA A 1 194 ? 14.312 35.719 31.484 1 90.38 194 ALA A O 1
ATOM 1518 N N . ARG A 1 195 ? 13.594 36.062 33.594 1 93.06 195 ARG A N 1
ATOM 1519 C CA . ARG A 1 195 ? 14.055 34.75 34.031 1 93.06 195 ARG A CA 1
ATOM 1520 C C . ARG A 1 195 ? 13.25 33.656 33.375 1 93.06 195 ARG A C 1
ATOM 1522 O O . ARG A 1 195 ? 13.812 32.625 32.969 1 93.06 195 ARG A O 1
ATOM 1529 N N . LEU A 1 196 ? 11.984 33.812 33.25 1 92.81 196 LEU A N 1
ATOM 1530 C CA . LEU A 1 196 ? 11.117 32.844 32.594 1 92.81 196 LEU A CA 1
ATOM 1531 C C . LEU A 1 196 ? 11.516 32.656 31.141 1 92.81 196 LEU A C 1
ATOM 1533 O O . LEU A 1 196 ? 11.547 31.516 30.641 1 92.81 196 LEU A O 1
ATOM 1537 N N . LEU A 1 197 ? 11.812 33.75 30.469 1 92.25 197 LEU A N 1
ATOM 1538 C CA . LEU A 1 197 ? 12.227 33.656 29.078 1 92.25 197 LEU A CA 1
ATOM 1539 C C . LEU A 1 197 ? 13.562 32.938 28.953 1 92.25 197 LEU A C 1
ATOM 1541 O O . LEU A 1 197 ? 13.758 32.156 28 1 92.25 197 LEU A O 1
ATOM 1545 N N . MET A 1 198 ? 14.445 33.25 29.859 1 94.44 198 MET A N 1
ATOM 1546 C CA . MET A 1 198 ? 15.727 32.531 29.859 1 94.44 198 MET A CA 1
ATOM 1547 C C . MET A 1 198 ? 15.539 31.047 30 1 94.44 198 MET A C 1
ATOM 1549 O O . MET A 1 198 ? 16.156 30.25 29.297 1 94.44 198 MET A O 1
ATOM 1553 N N . GLU A 1 199 ? 14.633 30.656 30.875 1 95.81 199 GLU A N 1
ATOM 1554 C CA . GLU A 1 199 ? 14.352 29.25 31.078 1 95.81 199 GLU A CA 1
ATOM 1555 C C . GLU A 1 199 ? 13.68 28.625 29.859 1 95.81 199 GLU A C 1
ATOM 1557 O O . GLU A 1 199 ? 13.984 27.5 29.484 1 95.81 199 GLU A O 1
ATOM 1562 N N . LYS A 1 200 ? 12.75 29.312 29.266 1 94.69 200 LYS A N 1
ATOM 1563 C CA . LYS A 1 200 ? 12.062 28.844 28.062 1 94.69 200 LYS A CA 1
ATOM 1564 C C . LYS A 1 200 ? 13.039 28.609 26.922 1 94.69 200 LYS A C 1
ATOM 1566 O O . LYS A 1 200 ? 12.961 27.609 26.219 1 94.69 200 LYS A O 1
ATOM 1571 N N . THR A 1 201 ? 13.93 29.562 26.75 1 95.56 201 THR A N 1
ATOM 1572 C CA . THR A 1 201 ? 14.898 29.453 25.672 1 95.56 201 THR A CA 1
ATOM 1573 C C . THR A 1 201 ? 15.891 28.328 25.938 1 95.56 201 THR A C 1
ATOM 1575 O O . THR A 1 201 ? 16.359 27.656 25.016 1 95.56 201 THR A O 1
ATOM 1578 N N . ARG A 1 202 ? 16.234 28.141 27.234 1 96 202 ARG A N 1
ATOM 1579 C CA . ARG A 1 202 ? 17.125 27.047 27.578 1 96 202 ARG A CA 1
ATOM 1580 C C . ARG A 1 202 ? 16.484 25.703 27.266 1 96 202 ARG A C 1
ATOM 1582 O O . ARG A 1 202 ? 17.141 24.781 26.766 1 96 202 ARG A O 1
ATOM 1589 N N . LEU A 1 203 ? 15.234 25.594 27.594 1 96.31 203 LEU A N 1
ATOM 1590 C CA . LEU A 1 203 ? 14.5 24.375 27.266 1 96.31 203 LEU A CA 1
ATOM 1591 C C . LEU A 1 203 ? 14.445 24.141 25.766 1 96.31 203 LEU A C 1
ATOM 1593 O O . LEU A 1 203 ? 14.609 23.016 25.297 1 96.31 203 LEU A O 1
ATOM 1597 N N . ALA A 1 204 ? 14.172 25.156 25 1 95.94 204 ALA A N 1
ATOM 1598 C CA . ALA A 1 204 ? 14.141 25.062 23.547 1 95.94 204 ALA A CA 1
ATOM 1599 C C . ALA A 1 204 ? 15.484 24.594 23 1 95.94 204 ALA A C 1
ATOM 1601 O O . ALA A 1 204 ? 15.531 23.828 22.031 1 95.94 204 ALA A O 1
ATOM 1602 N N . GLU A 1 205 ? 16.594 25.125 23.562 1 96.81 205 GLU A N 1
ATOM 1603 C CA . GLU A 1 205 ? 17.922 24.688 23.156 1 96.81 205 GLU A CA 1
ATOM 1604 C C . GLU A 1 205 ? 18.109 23.188 23.375 1 96.81 205 GLU A C 1
ATOM 1606 O O . GLU A 1 205 ? 18.609 22.484 22.5 1 96.81 205 GLU A O 1
ATOM 1611 N N . ILE A 1 206 ? 17.688 22.734 24.516 1 97.31 206 ILE A N 1
ATOM 1612 C CA . ILE A 1 206 ? 17.812 21.312 24.859 1 97.31 206 ILE A CA 1
ATOM 1613 C C . ILE A 1 206 ? 17.016 20.469 23.859 1 97.31 206 ILE A C 1
ATOM 1615 O O . ILE A 1 206 ? 17.5 19.453 23.375 1 97.31 206 ILE A O 1
ATOM 1619 N N . ARG A 1 207 ? 15.836 20.891 23.594 1 97.31 207 ARG A N 1
ATOM 1620 C CA . ARG A 1 207 ? 14.969 20.172 22.672 1 97.31 207 ARG A CA 1
ATOM 1621 C C . ARG A 1 207 ? 15.555 20.156 21.25 1 97.31 207 ARG A C 1
ATOM 1623 O O . ARG A 1 207 ? 15.5 19.141 20.562 1 97.31 207 ARG A O 1
ATOM 1630 N N . THR A 1 208 ? 16.062 21.266 20.859 1 97.38 208 THR A N 1
ATOM 1631 C CA . THR A 1 208 ? 16.656 21.344 19.516 1 97.38 208 THR A CA 1
ATOM 1632 C C . THR A 1 208 ? 17.906 20.484 19.422 1 97.38 208 THR A C 1
ATOM 1634 O O . THR A 1 208 ? 18.156 19.859 18.391 1 97.38 208 THR A O 1
ATOM 1637 N N . GLU A 1 209 ? 18.688 20.484 20.5 1 96.81 209 GLU A N 1
ATOM 1638 C CA . GLU A 1 209 ? 19.859 19.641 20.531 1 96.81 209 GLU A CA 1
ATOM 1639 C C . GLU A 1 209 ? 19.484 18.172 20.406 1 96.81 209 GLU A C 1
ATOM 1641 O O . GLU A 1 209 ? 20.172 17.406 19.703 1 96.81 209 GLU A O 1
ATOM 1646 N N . ASN A 1 210 ? 18.484 17.766 21.094 1 97.5 210 ASN A N 1
ATOM 1647 C CA . ASN A 1 210 ? 17.984 16.406 20.969 1 97.5 210 ASN A CA 1
ATOM 1648 C C . ASN A 1 210 ? 17.547 16.094 19.531 1 97.5 210 ASN A C 1
ATOM 1650 O O . ASN A 1 210 ? 17.812 15.016 19.016 1 97.5 210 ASN A O 1
ATOM 1654 N N . SER A 1 211 ? 16.797 17.047 18.938 1 97.75 211 SER A N 1
ATOM 1655 C CA . SER A 1 211 ? 16.344 16.875 17.562 1 97.75 211 SER A CA 1
ATOM 1656 C C . SER A 1 211 ? 17.516 16.766 16.609 1 97.75 211 SER A C 1
ATOM 1658 O O . SER A 1 211 ? 17.453 16.016 15.625 1 97.75 211 SER A O 1
ATOM 1660 N N . LEU A 1 212 ? 18.562 17.547 16.875 1 96.19 212 LEU A N 1
ATOM 1661 C CA . LEU A 1 212 ? 19.781 17.469 16.062 1 96.19 212 LEU A CA 1
ATOM 1662 C C . LEU A 1 212 ? 20.406 16.078 16.156 1 96.19 212 LEU A C 1
ATOM 1664 O O . LEU A 1 212 ? 20.766 15.492 15.133 1 96.19 212 LEU A O 1
ATOM 1668 N N . ARG A 1 213 ? 20.484 15.57 17.344 1 95.75 213 ARG A N 1
ATOM 1669 C CA . ARG A 1 213 ? 21.062 14.25 17.531 1 95.75 213 ARG A CA 1
ATOM 1670 C C . ARG A 1 213 ? 20.203 13.18 16.859 1 95.75 213 ARG A C 1
ATOM 1672 O O . ARG A 1 213 ? 20.734 12.219 16.281 1 95.75 213 ARG A O 1
ATOM 1679 N N . LYS A 1 214 ? 18.922 13.336 16.922 1 97.25 214 LYS A N 1
ATOM 1680 C CA . LYS A 1 214 ? 18.016 12.414 16.234 1 97.25 214 LYS A CA 1
ATOM 1681 C C . LYS A 1 214 ? 18.203 12.5 14.727 1 97.25 214 LYS A C 1
ATOM 1683 O O . LYS A 1 214 ? 18.156 11.477 14.031 1 97.25 214 LYS A O 1
ATOM 1688 N N . ALA A 1 215 ? 18.359 13.688 14.25 1 97.12 215 ALA A N 1
ATOM 1689 C CA . ALA A 1 215 ? 18.578 13.875 12.812 1 97.12 215 ALA A CA 1
ATOM 1690 C C . ALA A 1 215 ? 19.891 13.227 12.367 1 97.12 215 ALA A C 1
ATOM 1692 O O . ALA A 1 215 ? 19.984 12.719 11.25 1 97.12 215 ALA A O 1
ATOM 1693 N N . GLN A 1 216 ? 20.906 13.305 13.219 1 96.06 216 GLN A N 1
ATOM 1694 C CA . GLN A 1 216 ? 22.172 12.641 12.922 1 96.06 216 GLN A CA 1
ATOM 1695 C C . GLN A 1 216 ? 21.984 11.125 12.812 1 96.06 216 GLN A C 1
ATOM 1697 O O . GLN A 1 216 ? 22.531 10.492 11.906 1 96.06 216 GLN A O 1
ATOM 1702 N N . ALA A 1 217 ? 21.203 10.578 13.719 1 96.31 217 ALA A N 1
ATOM 1703 C CA . ALA A 1 217 ? 20.891 9.156 13.664 1 96.31 217 ALA A CA 1
ATOM 1704 C C . ALA A 1 217 ? 20.109 8.805 12.398 1 96.31 217 ALA A C 1
ATOM 1706 O O . ALA A 1 217 ? 20.359 7.773 11.773 1 96.31 217 ALA A O 1
ATOM 1707 N N . ASP A 1 218 ? 19.172 9.641 12.047 1 97.12 218 ASP A N 1
ATOM 1708 C CA . ASP A 1 218 ? 18.375 9.422 10.836 1 97.12 218 ASP A CA 1
ATOM 1709 C C . ASP A 1 218 ? 19.25 9.445 9.594 1 97.12 218 ASP A C 1
ATOM 1711 O O . ASP A 1 218 ? 19.016 8.688 8.641 1 97.12 218 ASP A O 1
ATOM 1715 N N . LEU A 1 219 ? 20.188 10.352 9.609 1 96.88 219 LEU A N 1
ATOM 1716 C CA . LEU A 1 219 ? 21.078 10.43 8.453 1 96.88 219 LEU A CA 1
ATOM 1717 C C . LEU A 1 219 ? 21.922 9.172 8.328 1 96.88 219 LEU A C 1
ATOM 1719 O O . LEU A 1 219 ? 22.109 8.641 7.234 1 96.88 219 LEU A O 1
ATOM 1723 N N . ALA A 1 220 ? 22.422 8.711 9.445 1 96 220 ALA A N 1
ATOM 1724 C CA . ALA A 1 220 ? 23.188 7.457 9.43 1 96 220 ALA A CA 1
ATOM 1725 C C . ALA A 1 220 ? 22.344 6.309 8.891 1 96 220 ALA A C 1
ATOM 1727 O O . ALA A 1 220 ? 22.797 5.523 8.062 1 96 220 ALA A O 1
ATOM 1728 N N . TYR A 1 221 ? 21.109 6.227 9.352 1 96.38 221 TYR A N 1
ATOM 1729 C CA . TYR A 1 221 ? 20.172 5.211 8.875 1 96.38 221 TYR A CA 1
ATOM 1730 C C . TYR A 1 221 ? 19.953 5.344 7.375 1 96.38 221 TYR A C 1
ATOM 1732 O O . TYR A 1 221 ? 19.953 4.344 6.652 1 96.38 221 TYR A O 1
ATOM 1740 N N . ALA A 1 222 ? 19.75 6.551 6.891 1 96.94 222 ALA A N 1
ATOM 1741 C CA . ALA A 1 222 ? 19.469 6.805 5.48 1 96.94 222 ALA A CA 1
ATOM 1742 C C . ALA A 1 222 ? 20.656 6.406 4.609 1 96.94 222 ALA A C 1
ATOM 1744 O O . ALA A 1 222 ? 20.5 6.047 3.443 1 96.94 222 ALA A O 1
ATOM 1745 N N . MET A 1 223 ? 21.875 6.469 5.18 1 95.94 223 MET A N 1
ATOM 1746 C CA . MET A 1 223 ? 23.094 6.113 4.441 1 95.94 223 MET A CA 1
ATOM 1747 C C . MET A 1 223 ? 23.391 4.621 4.574 1 95.94 223 MET A C 1
ATOM 1749 O O . MET A 1 223 ? 24.344 4.121 3.992 1 95.94 223 MET A O 1
ATOM 1753 N N . GLY A 1 224 ? 22.547 3.896 5.352 1 95.12 224 GLY A N 1
ATOM 1754 C CA . GLY A 1 224 ? 22.719 2.465 5.531 1 95.12 224 GLY A CA 1
ATOM 1755 C C . GLY A 1 224 ? 23.812 2.121 6.531 1 95.12 224 GLY A C 1
ATOM 1756 O O . GLY A 1 224 ? 24.453 1.074 6.426 1 95.12 224 GLY A O 1
ATOM 1757 N N . GLN A 1 225 ? 24 3.076 7.43 1 93.31 225 GLN A N 1
ATOM 1758 C CA . GLN A 1 225 ? 25.047 2.877 8.422 1 93.31 225 GLN A CA 1
ATOM 1759 C C . GLN A 1 225 ? 24.453 2.676 9.82 1 93.31 225 GLN A C 1
ATOM 1761 O O . GLN A 1 225 ? 23.422 3.262 10.148 1 93.31 225 GLN A O 1
ATOM 1766 N N . GLU A 1 226 ? 25.031 1.8 10.594 1 89.56 226 GLU A N 1
ATOM 1767 C CA . GLU A 1 226 ? 24.562 1.526 11.953 1 89.56 226 GLU A CA 1
ATOM 1768 C C . GLU A 1 226 ? 24.969 2.641 12.906 1 89.56 226 GLU A C 1
ATOM 1770 O O . GLU A 1 226 ? 24.266 2.922 13.875 1 89.56 226 GLU A O 1
ATOM 1775 N N . THR A 1 227 ? 26.141 3.184 12.641 1 85.31 227 THR A N 1
ATOM 1776 C CA . THR A 1 227 ? 26.688 4.227 13.508 1 85.31 227 THR A CA 1
ATOM 1777 C C . THR A 1 227 ? 27.203 5.391 12.672 1 85.31 227 THR A C 1
ATOM 1779 O O . THR A 1 227 ? 27.281 5.305 11.445 1 85.31 227 THR A O 1
ATOM 1782 N N . GLY A 1 228 ? 27.344 6.535 13.266 1 83.56 228 GLY A N 1
ATOM 1783 C CA . GLY A 1 228 ? 27.922 7.695 12.609 1 83.56 228 GLY A CA 1
ATOM 1784 C C . GLY A 1 228 ? 27.328 9.008 13.094 1 83.56 228 GLY A C 1
ATOM 1785 O O . GLY A 1 228 ? 26.125 9.102 13.344 1 83.56 228 GLY A O 1
ATOM 1786 N N . VAL A 1 229 ? 28.281 9.82 13.375 1 90.88 229 VAL A N 1
ATOM 1787 C CA . VAL A 1 229 ? 27.891 11.18 13.742 1 90.88 229 VAL A CA 1
ATOM 1788 C C . VAL A 1 229 ? 28.422 12.164 12.711 1 90.88 229 VAL A C 1
ATOM 1790 O O . VAL A 1 229 ? 29.641 12.25 12.492 1 90.88 229 VAL A O 1
ATOM 1793 N N . TYR A 1 230 ? 27.453 12.852 12.109 1 92.44 230 TYR A N 1
ATOM 1794 C CA . TYR A 1 230 ? 27.828 13.703 10.984 1 92.44 230 TYR A CA 1
ATOM 1795 C C . TYR A 1 230 ? 27.422 15.148 11.227 1 92.44 230 TYR A C 1
ATOM 1797 O O . TYR A 1 230 ? 26.562 15.422 12.07 1 92.44 230 TYR A O 1
ATOM 1805 N N . ARG A 1 231 ? 28.156 16 10.562 1 92.81 231 ARG A N 1
ATOM 1806 C CA . ARG A 1 231 ? 27.828 17.422 10.477 1 92.81 231 ARG A CA 1
ATOM 1807 C C . ARG A 1 231 ? 27.844 17.891 9.023 1 92.81 231 ARG A C 1
ATOM 1809 O O . ARG A 1 231 ? 28.672 17.453 8.227 1 92.81 231 ARG A O 1
ATOM 1816 N N . THR A 1 232 ? 26.906 18.766 8.75 1 90.94 232 THR A N 1
ATOM 1817 C CA . THR A 1 232 ? 26.797 19.234 7.371 1 90.94 232 THR A CA 1
ATOM 1818 C C . THR A 1 232 ? 27.891 20.234 7.043 1 90.94 232 THR A C 1
ATOM 1820 O O . THR A 1 232 ? 28.359 20.953 7.926 1 90.94 232 THR A O 1
ATOM 1823 N N . LYS A 1 233 ? 28.406 20.062 5.848 1 77 233 LYS A N 1
ATOM 1824 C CA . LYS A 1 233 ? 29.328 21.094 5.375 1 77 233 LYS A CA 1
ATOM 1825 C C . LYS A 1 233 ? 28.578 22.375 5.008 1 77 233 LYS A C 1
ATOM 1827 O O . LYS A 1 233 ? 27.453 22.312 4.484 1 77 233 LYS A O 1
ATOM 1832 N N . ALA A 1 234 ? 28.906 23.469 5.602 1 59.94 234 ALA A N 1
ATOM 1833 C CA . ALA A 1 234 ? 28.25 24.766 5.527 1 59.94 234 ALA A CA 1
ATOM 1834 C C . ALA A 1 234 ? 27.766 25.047 4.109 1 59.94 234 ALA A C 1
ATOM 1836 O O . ALA A 1 234 ? 28.562 25.062 3.166 1 59.94 234 ALA A O 1
ATOM 1837 N N . GLU A 1 235 ? 26.734 24.438 3.506 1 57.16 235 GLU A N 1
ATOM 1838 C CA . GLU A 1 235 ? 26.344 24.812 2.148 1 57.16 235 GLU A CA 1
ATOM 1839 C C . GLU A 1 235 ? 25.203 25.828 2.156 1 57.16 235 GLU A C 1
ATOM 1841 O O . GLU A 1 235 ? 24.375 25.844 3.076 1 57.16 235 GLU A O 1
ATOM 1846 N N . PRO A 1 236 ? 25.359 26.875 1.192 1 52.34 236 PRO A N 1
ATOM 1847 C CA . PRO A 1 236 ? 24.344 27.906 1.047 1 52.34 236 PRO A CA 1
ATOM 1848 C C . PRO A 1 236 ? 22.938 27.344 0.847 1 52.34 236 PRO A C 1
ATOM 1850 O O . PRO A 1 236 ? 22.797 26.203 0.377 1 52.34 236 PRO A O 1
ATOM 1853 N N . LEU A 1 237 ? 22 27.875 1.474 1 54 237 LEU A N 1
ATOM 1854 C CA . LEU A 1 237 ? 20.578 27.641 1.264 1 54 237 LEU A CA 1
ATOM 1855 C C . LEU A 1 237 ? 20.25 27.562 -0.225 1 54 237 LEU A C 1
ATOM 1857 O O . LEU A 1 237 ? 20.781 28.359 -1.019 1 54 237 LEU A O 1
ATOM 1861 N N . PRO A 1 238 ? 19.828 26.531 -0.815 1 53.19 238 PRO A N 1
ATOM 1862 C CA . PRO A 1 238 ? 19.5 26.484 -2.242 1 53.19 238 PRO A CA 1
ATOM 1863 C C . PRO A 1 238 ? 18.656 27.656 -2.701 1 53.19 238 PRO A C 1
ATOM 1865 O O . PRO A 1 238 ? 17.688 28.031 -2.031 1 53.19 238 PRO A O 1
ATOM 1868 N N . THR A 1 239 ? 19.203 28.641 -3.412 1 50.66 239 THR A N 1
ATOM 1869 C CA . THR A 1 239 ? 18.625 29.922 -3.793 1 50.66 239 THR A CA 1
ATOM 1870 C C . THR A 1 239 ? 17.453 29.719 -4.766 1 50.66 239 THR A C 1
ATOM 1872 O O . THR A 1 239 ? 16.469 30.469 -4.73 1 50.66 239 THR A O 1
ATOM 1875 N N . ASP A 1 240 ? 17.672 29.156 -6.211 1 52 240 ASP A N 1
ATOM 1876 C CA . ASP A 1 240 ? 16.875 29.656 -7.324 1 52 240 ASP A CA 1
ATOM 1877 C C . ASP A 1 240 ? 15.547 28.891 -7.418 1 52 240 ASP A C 1
ATOM 1879 O O . ASP A 1 240 ? 15.539 27.672 -7.59 1 52 240 ASP A O 1
ATOM 1883 N N . PRO A 1 241 ? 14.508 29.5 -7.055 1 55.5 241 PRO A N 1
ATOM 1884 C CA . PRO A 1 241 ? 13.18 28.906 -7.242 1 55.5 241 PRO A CA 1
ATOM 1885 C C . PRO A 1 241 ? 12.891 28.578 -8.703 1 55.5 241 PRO A C 1
ATOM 1887 O O . PRO A 1 241 ? 12.938 29.453 -9.57 1 55.5 241 PRO A O 1
ATOM 1890 N N . SER A 1 242 ? 13.312 27.547 -9.289 1 61.44 242 SER A N 1
ATOM 1891 C CA . SER A 1 242 ? 12.758 27.266 -10.609 1 61.44 242 SER A CA 1
ATOM 1892 C C . SER A 1 242 ? 11.312 26.797 -10.516 1 61.44 242 SER A C 1
ATOM 1894 O O . SER A 1 242 ? 11.031 25.734 -9.945 1 61.44 242 SER A O 1
ATOM 1896 N N . PRO A 1 243 ? 10.375 27.719 -10.906 1 68.94 243 PRO A N 1
ATOM 1897 C CA . PRO A 1 243 ? 8.977 27.297 -10.906 1 68.94 243 PRO A CA 1
ATOM 1898 C C . PRO A 1 243 ? 8.734 26.047 -11.758 1 68.94 243 PRO A C 1
ATOM 1900 O O . PRO A 1 243 ? 9.336 25.906 -12.82 1 68.94 243 PRO A O 1
ATOM 1903 N N . VAL A 1 244 ? 8.273 25.094 -11.125 1 76.62 244 VAL A N 1
ATOM 1904 C CA . VAL A 1 244 ? 7.914 23.891 -11.859 1 76.62 244 VAL A CA 1
ATOM 1905 C C . VAL A 1 244 ? 6.453 23.953 -12.297 1 76.62 244 VAL A C 1
ATOM 1907 O O . VAL A 1 244 ? 5.566 24.234 -11.484 1 76.62 244 VAL A O 1
ATOM 1910 N N . SER A 1 245 ? 6.258 23.859 -13.594 1 87.62 245 SER A N 1
ATOM 1911 C CA . SER A 1 245 ? 4.898 23.828 -14.125 1 87.62 245 SER A CA 1
ATOM 1912 C C . SER A 1 245 ? 4.234 22.484 -13.875 1 87.62 245 SER A C 1
ATOM 1914 O O . SER A 1 245 ? 4.859 21.438 -14.07 1 87.62 245 SER A O 1
ATOM 1916 N N . LEU A 1 246 ? 3.066 22.562 -13.375 1 90.5 246 LEU A N 1
ATOM 1917 C CA . LEU A 1 246 ? 2.307 21.359 -13.109 1 90.5 246 LEU A CA 1
ATOM 1918 C C . LEU A 1 246 ? 2.236 20.469 -14.352 1 90.5 246 LEU A C 1
ATOM 1920 O O . LEU A 1 246 ? 2.432 19.25 -14.266 1 90.5 246 LEU A O 1
ATOM 1924 N N . SER A 1 247 ? 1.947 21.078 -15.461 1 90.19 247 SER A N 1
ATOM 1925 C CA . SER A 1 247 ? 1.792 20.328 -16.703 1 90.19 247 SER A CA 1
ATOM 1926 C C . SER A 1 247 ? 3.092 19.641 -17.109 1 90.19 247 SER A C 1
ATOM 1928 O O . SER A 1 247 ? 3.08 18.484 -17.531 1 90.19 247 SER A O 1
ATOM 1930 N N . GLU A 1 248 ? 4.184 20.328 -16.922 1 89.31 248 GLU A N 1
ATOM 1931 C CA . GLU A 1 248 ? 5.48 19.75 -17.25 1 89.31 248 GLU A CA 1
ATOM 1932 C C . GLU A 1 248 ? 5.844 18.609 -16.312 1 89.31 248 GLU A C 1
ATOM 1934 O O . GLU A 1 248 ? 6.336 17.578 -16.734 1 89.31 248 GLU A O 1
ATOM 1939 N N . ALA A 1 249 ? 5.598 18.844 -15.039 1 92.25 249 ALA A N 1
ATOM 1940 C CA . ALA A 1 249 ? 5.883 17.812 -14.039 1 92.25 249 ALA A CA 1
ATOM 1941 C C . ALA A 1 249 ? 5.035 16.578 -14.281 1 92.25 249 ALA A C 1
ATOM 1943 O O . ALA A 1 249 ? 5.535 15.445 -14.195 1 92.25 249 ALA A O 1
ATOM 1944 N N . MET A 1 250 ? 3.795 16.844 -14.68 1 92.88 250 MET A N 1
ATOM 1945 C CA . MET A 1 250 ? 2.869 15.75 -14.93 1 92.88 250 MET A CA 1
ATOM 1946 C C . MET A 1 250 ? 3.297 14.953 -16.156 1 92.88 250 MET A C 1
ATOM 1948 O O . MET A 1 250 ? 3.363 13.727 -16.109 1 92.88 250 MET A O 1
ATOM 1952 N N . ALA A 1 251 ? 3.582 15.578 -17.219 1 92.31 251 ALA A N 1
ATOM 1953 C CA . ALA A 1 251 ? 3.98 14.922 -18.453 1 92.31 251 ALA A CA 1
ATOM 1954 C C . ALA A 1 251 ? 5.266 14.125 -18.266 1 92.31 251 ALA A C 1
ATOM 1956 O O . ALA A 1 251 ? 5.375 12.992 -18.75 1 92.31 251 ALA A O 1
ATOM 1957 N N . TYR A 1 252 ? 6.191 14.711 -17.547 1 92.19 252 TYR A N 1
ATOM 1958 C CA . TYR A 1 252 ? 7.457 14.031 -17.297 1 92.19 252 TYR A CA 1
ATOM 1959 C C . TYR A 1 252 ? 7.254 12.789 -16.453 1 92.19 252 TYR A C 1
ATOM 1961 O O . TYR A 1 252 ? 7.801 11.727 -16.766 1 92.19 252 TYR A O 1
ATOM 1969 N N . ALA A 1 253 ? 6.48 12.836 -15.398 1 94.62 253 ALA A N 1
ATOM 1970 C CA . ALA A 1 253 ? 6.227 11.719 -14.492 1 94.62 253 ALA A CA 1
ATOM 1971 C C . ALA A 1 253 ? 5.535 10.57 -15.227 1 94.62 253 ALA A C 1
ATOM 1973 O O . ALA A 1 253 ? 5.906 9.406 -15.062 1 94.62 253 ALA A O 1
ATOM 1974 N N . MET A 1 254 ? 4.543 10.961 -16.078 1 94.56 254 MET A N 1
ATOM 1975 C CA . MET A 1 254 ? 3.766 9.945 -16.766 1 94.56 254 MET A CA 1
ATOM 1976 C C . MET A 1 254 ? 4.625 9.195 -17.781 1 94.56 254 MET A C 1
ATOM 1978 O O . MET A 1 254 ? 4.352 8.039 -18.109 1 94.56 254 MET A O 1
ATOM 1982 N N . ALA A 1 255 ? 5.707 9.789 -18.156 1 92.81 255 ALA A N 1
ATOM 1983 C CA . ALA A 1 255 ? 6.559 9.18 -19.172 1 92.81 255 ALA A CA 1
ATOM 1984 C C . ALA A 1 255 ? 7.742 8.461 -18.547 1 92.81 255 ALA A C 1
ATOM 1986 O O . ALA A 1 255 ? 8.242 7.477 -19.094 1 92.81 255 ALA A O 1
ATOM 1987 N N . HIS A 1 256 ? 8.156 8.969 -17.266 1 92.25 256 HIS A N 1
ATOM 1988 C CA . HIS A 1 256 ? 9.469 8.508 -16.828 1 92.25 256 HIS A CA 1
ATOM 1989 C C . HIS A 1 256 ? 9.391 7.867 -15.445 1 92.25 256 HIS A C 1
ATOM 1991 O O . HIS A 1 256 ? 10.367 7.266 -14.984 1 92.25 256 HIS A O 1
ATOM 1997 N N . ARG A 1 257 ? 8.305 7.941 -14.734 1 95.31 257 ARG A N 1
ATOM 1998 C CA . ARG A 1 257 ? 8.242 7.426 -13.375 1 95.31 257 ARG A CA 1
ATOM 1999 C C . ARG A 1 257 ? 8.383 5.906 -13.352 1 95.31 257 ARG A C 1
ATOM 2001 O O . ARG A 1 257 ? 7.547 5.195 -13.914 1 95.31 257 ARG A O 1
ATOM 2008 N N . PRO A 1 258 ? 9.469 5.379 -12.648 1 96.38 258 PRO A N 1
ATOM 2009 C CA . PRO A 1 258 ? 9.719 3.938 -12.648 1 96.38 258 PRO A CA 1
ATOM 2010 C C . PRO A 1 258 ? 8.555 3.137 -12.062 1 96.38 258 PRO A C 1
ATOM 2012 O O . PRO A 1 258 ? 8.297 2.014 -12.5 1 96.38 258 PRO A O 1
ATOM 2015 N N . LEU A 1 259 ? 7.855 3.693 -11.125 1 96.44 259 LEU A N 1
ATOM 2016 C CA . LEU A 1 259 ? 6.723 3.002 -10.516 1 96.44 259 LEU A CA 1
ATOM 2017 C C . LEU A 1 259 ? 5.652 2.688 -11.555 1 96.44 259 LEU A C 1
ATOM 2019 O O . LEU A 1 259 ? 5.094 1.591 -11.562 1 96.44 259 LEU A O 1
ATOM 2023 N N . LEU A 1 260 ? 5.371 3.658 -12.461 1 97.12 260 LEU A N 1
ATOM 2024 C CA . LEU A 1 260 ? 4.383 3.467 -13.516 1 97.12 260 LEU A CA 1
ATOM 2025 C C . LEU A 1 260 ? 4.895 2.492 -14.57 1 97.12 260 LEU A C 1
ATOM 2027 O O . LEU A 1 260 ? 4.145 1.633 -15.047 1 97.12 260 LEU A O 1
ATOM 2031 N N . LEU A 1 261 ? 6.18 2.59 -14.883 1 97.44 261 LEU A N 1
ATOM 2032 C CA . LEU A 1 261 ? 6.773 1.699 -15.875 1 97.44 261 LEU A CA 1
ATOM 2033 C C . LEU A 1 261 ? 6.789 0.26 -15.367 1 97.44 261 LEU A C 1
ATOM 2035 O O . LEU A 1 261 ? 6.582 -0.676 -16.141 1 97.44 261 LEU A O 1
ATOM 2039 N N . ALA A 1 262 ? 7.047 0.059 -14.039 1 98.06 262 ALA A N 1
ATOM 2040 C CA . ALA A 1 262 ? 7 -1.275 -13.445 1 98.06 262 ALA A CA 1
ATOM 2041 C C . ALA A 1 262 ? 5.598 -1.873 -13.555 1 98.06 262 ALA A C 1
ATOM 2043 O O . ALA A 1 262 ? 5.441 -3.049 -13.891 1 98.06 262 ALA A O 1
ATOM 2044 N N . ALA A 1 263 ? 4.59 -1.033 -13.312 1 97.94 263 ALA A N 1
ATOM 2045 C CA . ALA A 1 263 ? 3.205 -1.491 -13.391 1 97.94 263 ALA A CA 1
ATOM 2046 C C . ALA A 1 263 ? 2.826 -1.854 -14.82 1 97.94 263 ALA A C 1
ATOM 2048 O O . ALA A 1 263 ? 2.113 -2.832 -15.055 1 97.94 263 ALA A O 1
ATOM 2049 N N . GLN A 1 264 ? 3.311 -1.085 -15.812 1 98.12 264 GLN A N 1
ATOM 2050 C CA . GLN A 1 264 ? 3.041 -1.364 -17.219 1 98.12 264 GLN A CA 1
ATOM 2051 C C . GLN A 1 264 ? 3.697 -2.672 -17.656 1 98.12 264 GLN A C 1
ATOM 2053 O O . GLN A 1 264 ? 3.111 -3.443 -18.422 1 98.12 264 GLN A O 1
ATOM 2058 N N . ALA A 1 265 ? 4.891 -2.912 -17.094 1 98.5 265 ALA A N 1
ATOM 2059 C CA . ALA A 1 265 ? 5.566 -4.168 -17.406 1 98.5 265 ALA A CA 1
ATOM 2060 C C . ALA A 1 265 ? 4.816 -5.355 -16.812 1 98.5 265 ALA A C 1
ATOM 2062 O O . ALA A 1 265 ? 4.719 -6.414 -17.438 1 98.5 265 ALA A O 1
ATOM 2063 N N . ARG A 1 266 ? 4.273 -5.203 -15.641 1 98.19 266 ARG A N 1
ATOM 2064 C CA . ARG A 1 266 ? 3.477 -6.254 -15.008 1 98.19 266 ARG A CA 1
ATOM 2065 C C . ARG A 1 266 ? 2.199 -6.516 -15.797 1 98.19 266 ARG A C 1
ATOM 2067 O O . ARG A 1 266 ? 1.735 -7.656 -15.875 1 98.19 266 ARG A O 1
ATOM 2074 N N . ASP A 1 267 ? 1.641 -5.434 -16.375 1 98.31 267 ASP A N 1
ATOM 2075 C CA . ASP A 1 267 ? 0.463 -5.574 -17.219 1 98.31 267 ASP A CA 1
ATOM 2076 C C . ASP A 1 267 ? 0.78 -6.398 -18.469 1 98.31 267 ASP A C 1
ATOM 2078 O O . ASP A 1 267 ? 0.018 -7.297 -18.828 1 98.31 267 ASP A O 1
ATOM 2082 N N . ARG A 1 268 ? 1.924 -6.188 -19.062 1 98.31 268 ARG A N 1
ATOM 2083 C CA . ARG A 1 268 ? 2.344 -6.957 -20.234 1 98.31 268 ARG A CA 1
ATOM 2084 C C . ARG A 1 268 ? 2.627 -8.406 -19.859 1 98.31 268 ARG A C 1
ATOM 2086 O O . ARG A 1 268 ? 2.309 -9.328 -20.609 1 98.31 268 ARG A O 1
ATOM 2093 N N . GLU A 1 269 ? 3.244 -8.602 -18.625 1 98.38 269 GLU A N 1
ATOM 2094 C CA . GLU A 1 269 ? 3.469 -9.961 -18.141 1 98.38 269 GLU A CA 1
ATOM 2095 C C . GLU A 1 269 ? 2.158 -10.734 -18.031 1 98.38 269 GLU A C 1
ATOM 2097 O O . GLU A 1 269 ? 2.07 -11.875 -18.484 1 98.38 269 GLU A O 1
ATOM 2102 N N . ALA A 1 270 ? 1.159 -10.062 -17.484 1 98.25 270 ALA A N 1
ATOM 2103 C CA . ALA A 1 270 ? -0.131 -10.719 -17.266 1 98.25 270 ALA A CA 1
ATOM 2104 C C . ALA A 1 270 ? -0.792 -11.062 -18.609 1 98.25 270 ALA A C 1
ATOM 2106 O O . ALA A 1 270 ? -1.442 -12.102 -18.734 1 98.25 270 ALA A O 1
ATOM 2107 N N . ARG A 1 271 ? -0.609 -10.211 -19.641 1 98 271 ARG A N 1
ATOM 2108 C CA . ARG A 1 271 ? -1.148 -10.492 -20.969 1 98 271 ARG A CA 1
ATOM 2109 C C . ARG A 1 271 ? -0.481 -11.711 -21.594 1 98 271 ARG A C 1
ATOM 2111 O O . ARG A 1 271 ? -1.151 -12.555 -22.188 1 98 271 ARG A O 1
ATOM 2118 N N . ASN A 1 272 ? 0.823 -11.766 -21.391 1 97.94 272 ASN A N 1
ATOM 2119 C CA . ASN A 1 272 ? 1.537 -12.938 -21.891 1 97.94 272 ASN A CA 1
ATOM 2120 C C . ASN A 1 272 ? 1.12 -14.211 -21.156 1 97.94 272 ASN A C 1
ATOM 2122 O O . ASN A 1 272 ? 1.075 -15.289 -21.75 1 97.94 272 ASN A O 1
ATOM 2126 N N . ARG A 1 273 ? 0.755 -14.117 -19.922 1 97.69 273 ARG A N 1
ATOM 2127 C CA . ARG A 1 273 ? 0.316 -15.266 -19.141 1 97.69 273 ARG A CA 1
ATOM 2128 C C . ARG A 1 273 ? -1.023 -15.789 -19.656 1 97.69 273 ARG A C 1
ATOM 2130 O O . ARG A 1 273 ? -1.266 -17 -19.641 1 97.69 273 ARG A O 1
ATOM 2137 N N . VAL A 1 274 ? -1.909 -14.859 -20.109 1 97.75 274 VAL A N 1
ATOM 2138 C CA . VAL A 1 274 ? -3.178 -15.281 -20.703 1 97.75 274 VAL A CA 1
ATOM 2139 C C . VAL A 1 274 ? -2.916 -16.141 -21.938 1 97.75 274 VAL A C 1
ATOM 2141 O O . VAL A 1 274 ? -3.494 -17.219 -22.094 1 97.75 274 VAL A O 1
ATOM 2144 N N . ASP A 1 275 ? -1.963 -15.664 -22.75 1 97 275 ASP A N 1
ATOM 2145 C CA . ASP A 1 275 ? -1.639 -16.391 -23.984 1 97 275 ASP A CA 1
ATOM 2146 C C . ASP A 1 275 ? -0.955 -17.719 -23.672 1 97 275 ASP A C 1
ATOM 2148 O O . ASP A 1 275 ? -1.21 -18.719 -24.328 1 97 275 ASP A O 1
ATOM 2152 N N . GLU A 1 276 ? -0.15 -17.719 -22.609 1 96.38 276 GLU A N 1
ATOM 2153 C CA . GLU A 1 276 ? 0.505 -18.953 -22.188 1 96.38 276 GLU A CA 1
ATOM 2154 C C . GLU A 1 276 ? -0.518 -20 -21.781 1 96.38 276 GLU A C 1
ATOM 2156 O O . GLU A 1 276 ? -0.441 -21.156 -22.203 1 96.38 276 GLU A O 1
ATOM 2161 N N . VAL A 1 277 ? -1.514 -19.625 -21.031 1 95.75 277 VAL A N 1
ATOM 2162 C CA . VAL A 1 277 ? -2.52 -20.562 -20.531 1 95.75 277 VAL A CA 1
ATOM 2163 C C . VAL A 1 277 ? -3.43 -20.984 -21.688 1 95.75 277 VAL A C 1
ATOM 2165 O O . VAL A 1 277 ? -3.781 -22.156 -21.797 1 95.75 277 VAL A O 1
ATOM 2168 N N . ARG A 1 278 ? -3.738 -20.125 -22.641 1 94.69 278 ARG A N 1
ATOM 2169 C CA . ARG A 1 278 ? -4.598 -20.422 -23.781 1 94.69 278 ARG A CA 1
ATOM 2170 C C . ARG A 1 278 ? -3.957 -21.453 -24.703 1 94.69 278 ARG A C 1
ATOM 2172 O O . ARG A 1 278 ? -4.645 -22.328 -25.234 1 94.69 278 ARG A O 1
ATOM 2179 N N . THR A 1 279 ? -2.648 -21.391 -24.766 1 94.12 279 THR A N 1
ATOM 2180 C CA . THR A 1 279 ? -1.931 -22.266 -25.672 1 94.12 279 THR A CA 1
ATOM 2181 C C . THR A 1 279 ? -1.902 -23.688 -25.125 1 94.12 279 THR A C 1
ATOM 2183 O O . THR A 1 279 ? -1.575 -24.641 -25.859 1 94.12 279 THR A O 1
ATOM 2186 N N . ARG A 1 280 ? -2.326 -23.906 -23.859 1 91.62 280 ARG A N 1
ATOM 2187 C CA . ARG A 1 280 ? -2.391 -25.25 -23.312 1 91.62 280 ARG A CA 1
ATOM 2188 C C . ARG A 1 280 ? -3.461 -26.078 -24.016 1 91.62 280 ARG A C 1
ATOM 2190 O O . ARG A 1 280 ? -3.471 -27.312 -23.922 1 91.62 280 ARG A O 1
ATOM 2197 N N . ASN A 1 281 ? -4.32 -25.375 -24.828 1 90.38 281 ASN A N 1
ATOM 2198 C CA . ASN A 1 281 ? -5.359 -26.047 -25.594 1 90.38 281 ASN A CA 1
ATOM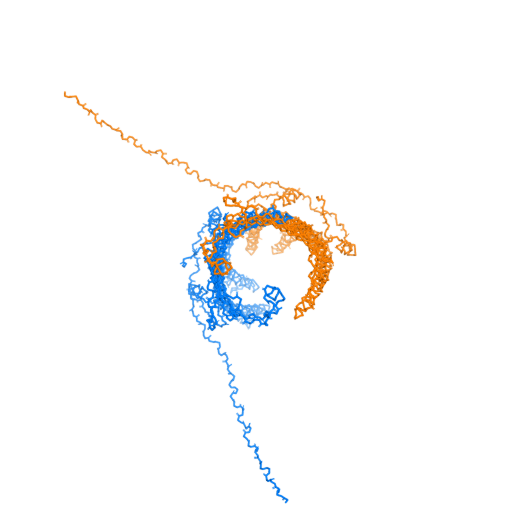 2199 C C . ASN A 1 281 ? -4.84 -26.5 -26.953 1 90.38 281 ASN A C 1
ATOM 2201 O O . ASN A 1 281 ? -5.516 -27.234 -27.672 1 90.38 281 ASN A O 1
ATOM 2205 N N . TYR A 1 282 ? -3.602 -26.172 -27.281 1 91.56 282 TYR A N 1
ATOM 2206 C CA . TYR A 1 282 ? -3.037 -26.516 -28.578 1 91.56 282 TYR A CA 1
ATOM 2207 C C . TYR A 1 282 ? -2.201 -27.781 -28.5 1 91.56 282 TYR A C 1
ATOM 2209 O O . TYR A 1 282 ? -1.768 -28.172 -27.406 1 91.56 282 TYR A O 1
ATOM 2217 N N . PRO A 1 283 ? -2.045 -28.438 -29.578 1 91.12 283 PRO A N 1
ATOM 2218 C CA . PRO A 1 283 ? -1.2 -29.641 -29.578 1 91.12 283 PRO A CA 1
ATOM 2219 C C . PRO A 1 283 ? 0.26 -29.328 -29.266 1 91.12 283 PRO A C 1
ATOM 2221 O O . PRO A 1 283 ? 0.689 -28.188 -29.375 1 91.12 283 PRO A O 1
ATOM 2224 N N . HIS A 1 284 ? 0.908 -30.25 -28.734 1 90.5 284 HIS A N 1
ATOM 2225 C CA . HIS A 1 284 ? 2.348 -30.078 -28.562 1 90.5 284 HIS A CA 1
ATOM 2226 C C . HIS A 1 284 ? 3.107 -31.25 -29.188 1 90.5 284 HIS A C 1
ATOM 2228 O O . HIS A 1 284 ? 2.641 -32.406 -29.141 1 90.5 284 HIS A O 1
ATOM 2234 N N . LEU A 1 285 ? 4.156 -30.906 -29.953 1 91.81 285 LEU A N 1
ATOM 2235 C CA . LEU A 1 285 ? 5.012 -31.859 -30.672 1 91.81 285 LEU A CA 1
ATOM 2236 C C . LEU A 1 285 ? 6.348 -32.031 -29.953 1 91.81 285 LEU A C 1
ATOM 2238 O O . LEU A 1 285 ? 7.031 -31.047 -29.672 1 91.81 285 LEU A O 1
ATOM 2242 N N . SER A 1 286 ? 6.613 -33.25 -29.641 1 92.19 286 SER A N 1
ATOM 2243 C CA . SER A 1 286 ? 7.875 -33.531 -28.953 1 92.19 286 SER A CA 1
ATOM 2244 C C . SER A 1 286 ? 8.641 -34.656 -29.656 1 92.19 286 SER A C 1
ATOM 2246 O O . SER A 1 286 ? 8.047 -35.5 -30.312 1 92.19 286 SER A O 1
ATOM 2248 N N . LEU A 1 287 ? 9.953 -34.531 -29.594 1 91.62 287 LEU A N 1
ATOM 2249 C CA . LEU A 1 287 ? 10.883 -35.562 -30.047 1 91.62 287 LEU A CA 1
ATOM 2250 C C . LEU A 1 287 ? 11.469 -36.312 -28.844 1 91.62 287 LEU A C 1
ATOM 2252 O O . LEU A 1 287 ? 11.789 -35.719 -27.828 1 91.62 287 LEU A O 1
ATOM 2256 N N . PHE A 1 288 ? 11.484 -37.562 -28.953 1 90.5 288 PHE A N 1
ATOM 2257 C CA . PHE A 1 288 ? 12.141 -38.344 -27.906 1 90.5 288 PHE A CA 1
ATOM 2258 C C . PHE A 1 288 ? 13.062 -39.406 -28.516 1 90.5 288 PHE A C 1
ATOM 2260 O O . PHE A 1 288 ? 12.867 -39.812 -29.656 1 90.5 288 PHE A O 1
ATOM 2267 N N . ALA A 1 289 ? 14.133 -39.656 -27.922 1 87.38 289 ALA A N 1
ATOM 2268 C CA . ALA A 1 289 ? 15.07 -40.75 -28.219 1 87.38 289 ALA A CA 1
ATOM 2269 C C . ALA A 1 289 ? 15.445 -41.5 -26.938 1 87.38 289 ALA A C 1
ATOM 2271 O O . ALA A 1 289 ? 15.688 -40.875 -25.891 1 87.38 289 ALA A O 1
ATOM 2272 N N . GLN A 1 290 ? 15.227 -42.812 -27.031 1 87.38 290 GLN A N 1
ATOM 2273 C CA . GLN A 1 290 ? 15.523 -43.625 -25.859 1 87.38 290 GLN A CA 1
ATOM 2274 C C . GLN A 1 290 ? 16.375 -44.844 -26.266 1 87.38 290 GLN A C 1
ATOM 2276 O O . GLN A 1 290 ? 16.125 -45.469 -27.297 1 87.38 290 GLN A O 1
ATOM 2281 N N . GLY A 1 291 ? 17.438 -45.031 -25.578 1 78.56 291 GLY A N 1
ATOM 2282 C CA . GLY A 1 291 ? 18.234 -46.25 -25.719 1 78.56 291 GLY A CA 1
ATOM 2283 C C . GLY A 1 291 ? 18.125 -47.188 -24.547 1 78.56 291 GLY A C 1
ATOM 2284 O O . GLY A 1 291 ? 17.781 -46.75 -23.438 1 78.56 291 GLY A O 1
ATOM 2285 N N . TYR A 1 292 ? 18.094 -48.5 -24.891 1 78.88 292 TYR A N 1
ATOM 2286 C CA . TYR A 1 292 ? 18.062 -49.5 -23.844 1 78.88 292 TYR A CA 1
ATOM 2287 C C . TYR A 1 292 ? 19.25 -50.469 -23.984 1 78.88 292 TYR A C 1
ATOM 2289 O O . TYR A 1 292 ? 19.531 -50.938 -25.078 1 78.88 292 TYR A O 1
ATOM 2297 N N . LEU A 1 293 ? 20 -50.469 -22.969 1 74.5 293 LEU A N 1
ATOM 2298 C CA . LEU A 1 293 ? 21.031 -51.5 -22.875 1 74.5 293 LEU A CA 1
ATOM 2299 C C . LEU A 1 293 ? 20.719 -52.5 -21.766 1 74.5 293 LEU A C 1
ATOM 2301 O O . LEU A 1 293 ? 20.547 -52.125 -20.609 1 74.5 293 LEU A O 1
ATOM 2305 N N . LEU A 1 294 ? 20.391 -53.688 -22.219 1 74.38 294 LEU A N 1
ATOM 2306 C CA . LEU A 1 294 ? 20.031 -54.75 -21.281 1 74.38 294 LEU A CA 1
ATOM 2307 C C . LEU A 1 294 ? 21.172 -55.75 -21.156 1 74.38 294 LEU A C 1
ATOM 2309 O O . LEU A 1 294 ? 21.75 -56.156 -22.172 1 74.38 294 LEU A O 1
ATOM 2313 N N . TRP A 1 295 ? 21.547 -55.938 -19.891 1 71.94 295 TRP A N 1
ATOM 2314 C CA . TRP A 1 295 ? 22.531 -57 -19.625 1 71.94 295 TRP A CA 1
ATOM 2315 C C . TRP A 1 295 ? 21.984 -58 -18.625 1 71.94 295 TRP A C 1
ATOM 2317 O O . TRP A 1 295 ? 21.047 -57.719 -17.891 1 71.94 295 TRP A O 1
ATOM 2327 N N . GLY A 1 296 ? 22.453 -59.125 -18.734 1 66.62 296 GLY A N 1
ATOM 2328 C CA . GLY A 1 296 ? 22.125 -60.156 -17.75 1 66.62 296 GLY A CA 1
ATOM 2329 C C . GLY A 1 296 ? 20.906 -60.969 -18.125 1 66.62 296 GLY A C 1
ATOM 2330 O O . GLY A 1 296 ? 20.219 -61.5 -17.266 1 66.62 296 GLY A O 1
ATOM 2331 N N . VAL A 1 297 ? 20.531 -60.906 -19.391 1 65.5 297 VAL A N 1
ATOM 2332 C CA . VAL A 1 297 ? 19.453 -61.781 -19.859 1 65.5 297 VAL A CA 1
ATOM 2333 C C . VAL A 1 297 ? 20.016 -63.125 -20.328 1 65.5 297 VAL A C 1
ATOM 2335 O O . VAL A 1 297 ? 21.016 -63.156 -21.047 1 65.5 297 VAL A O 1
ATOM 2338 N N . PRO A 1 298 ? 19.406 -64.188 -19.766 1 63.03 298 PRO A N 1
ATOM 2339 C CA . PRO A 1 298 ? 19.922 -65.5 -20.156 1 63.03 298 PRO A CA 1
ATOM 2340 C C . PRO A 1 298 ? 19.812 -65.75 -21.656 1 63.03 298 PRO A C 1
ATOM 2342 O O . PRO A 1 298 ? 18.953 -65.188 -22.328 1 63.03 298 PRO A O 1
ATOM 2345 N N . ALA A 1 299 ? 20.75 -66.438 -22.188 1 59.22 299 ALA A N 1
ATOM 2346 C CA . ALA A 1 299 ? 20.859 -66.812 -23.609 1 59.22 299 ALA A CA 1
ATOM 2347 C C . ALA A 1 299 ? 19.578 -67.438 -24.109 1 59.22 299 ALA A C 1
ATOM 2349 O O . ALA A 1 299 ? 19.234 -67.312 -25.297 1 59.22 299 ALA A O 1
ATOM 2350 N N . THR A 1 300 ? 18.906 -68 -23.219 1 57.72 300 THR A N 1
ATOM 2351 C CA . THR A 1 300 ? 17.703 -68.75 -23.625 1 57.72 300 THR A CA 1
ATOM 2352 C C . THR A 1 300 ? 16.609 -67.812 -24.062 1 57.72 300 THR A C 1
ATOM 2354 O O . THR A 1 300 ? 15.75 -68.125 -24.875 1 57.72 300 THR A O 1
ATOM 2357 N N . ILE A 1 301 ? 16.656 -66.688 -23.516 1 57 301 ILE A N 1
ATOM 2358 C CA . ILE A 1 301 ? 15.609 -65.688 -23.812 1 57 301 ILE A CA 1
ATOM 2359 C C . ILE A 1 301 ? 16.062 -64.812 -24.938 1 57 301 ILE A C 1
ATOM 2361 O O . ILE A 1 301 ? 15.281 -64.438 -25.828 1 57 301 ILE A O 1
ATOM 2365 N N . SER A 1 302 ? 17.281 -64.438 -24.969 1 56.03 302 SER A N 1
ATOM 2366 C CA . SER A 1 302 ? 17.797 -63.469 -25.906 1 56.03 302 SER A CA 1
ATOM 2367 C C . SER A 1 302 ? 18.188 -64.125 -27.234 1 56.03 302 SER A C 1
ATOM 2369 O O . SER A 1 302 ? 18.359 -63.406 -28.234 1 56.03 302 SER A O 1
ATOM 2371 N N . GLY A 1 303 ? 18.047 -65.562 -27.375 1 54.09 303 GLY A N 1
ATOM 2372 C CA . GLY A 1 303 ? 18.516 -66.312 -28.531 1 54.09 303 GLY A CA 1
ATOM 2373 C C . GLY A 1 303 ? 20.016 -66.188 -28.75 1 54.09 303 GLY A C 1
ATOM 2374 O O . GLY A 1 303 ? 20.531 -66.688 -29.766 1 54.09 303 GLY A O 1
ATOM 2375 N N . ALA A 1 304 ? 20.719 -65.312 -27.922 1 53.56 304 ALA A N 1
ATOM 2376 C CA . ALA A 1 304 ? 22.156 -65.188 -28.141 1 53.56 304 ALA A CA 1
ATOM 2377 C C . ALA A 1 304 ? 22.922 -66.375 -27.625 1 53.56 304 ALA A C 1
ATOM 2379 O O . ALA A 1 304 ? 22.422 -67.125 -26.812 1 53.56 304 ALA A O 1
ATOM 2380 N N . PRO A 1 305 ? 24.031 -66.812 -28.359 1 50.62 305 PRO A N 1
ATOM 2381 C CA . PRO A 1 305 ? 24.812 -67.938 -27.906 1 50.62 305 PRO A CA 1
ATOM 2382 C C . PRO A 1 305 ? 25.109 -67.938 -26.422 1 50.62 305 PRO A C 1
ATOM 2384 O O . PRO A 1 305 ? 25.172 -66.812 -25.812 1 50.62 305 PRO A O 1
ATOM 2387 N N . ALA A 1 306 ? 25.156 -68.938 -25.688 1 49.38 306 ALA A N 1
ATOM 2388 C CA . ALA A 1 306 ? 25.562 -69.25 -24.297 1 49.38 306 ALA A CA 1
ATOM 2389 C C . ALA A 1 306 ? 26.844 -68.438 -23.953 1 49.38 306 ALA A C 1
ATOM 2391 O O . ALA A 1 306 ? 27.797 -68.438 -24.719 1 49.38 306 ALA A O 1
ATOM 2392 N N . GLY A 1 307 ? 26.875 -67.562 -22.75 1 49.91 307 GLY A N 1
ATOM 2393 C CA . GLY A 1 307 ? 28.031 -66.812 -22.266 1 49.91 307 GLY A CA 1
ATOM 2394 C C . GLY A 1 307 ? 28.047 -65.375 -22.719 1 49.91 307 GLY A C 1
ATOM 2395 O O . GLY A 1 307 ? 28.922 -64.625 -22.328 1 49.91 307 GLY A O 1
ATOM 2396 N N . SER A 1 308 ? 27.375 -65.062 -23.812 1 43.97 308 SER A N 1
ATOM 2397 C CA . SER A 1 308 ? 27.5 -63.688 -24.312 1 43.97 308 SER A CA 1
ATOM 2398 C C . SER A 1 308 ? 26.672 -62.688 -23.484 1 43.97 308 SER A C 1
ATOM 2400 O O . SER A 1 308 ? 25.453 -62.875 -23.328 1 43.97 308 SER A O 1
ATOM 2402 N N . GLY A 1 309 ? 27.062 -62.312 -22.375 1 47.78 309 GLY A N 1
ATOM 2403 C CA . GLY A 1 309 ? 26.484 -61.188 -21.656 1 47.78 309 GLY A CA 1
ATOM 2404 C C . GLY A 1 309 ? 25.781 -60.219 -22.578 1 47.78 309 GLY A C 1
ATOM 2405 O O . GLY A 1 309 ? 26.391 -59.219 -23 1 47.78 309 GLY A O 1
ATOM 2406 N N . LEU A 1 310 ? 24.875 -60.594 -23.406 1 49.06 310 LEU A N 1
ATOM 2407 C CA . LEU A 1 310 ? 24.375 -59.875 -24.578 1 49.06 310 LEU A CA 1
ATOM 2408 C C . LEU A 1 310 ? 23.844 -58.5 -24.188 1 49.06 310 LEU A C 1
ATOM 2410 O O . LEU A 1 310 ? 23.047 -58.375 -23.266 1 49.06 310 LEU A O 1
ATOM 2414 N N . PHE A 1 311 ? 24.609 -57.562 -24.469 1 56.59 311 PHE A N 1
ATOM 2415 C CA . PHE A 1 311 ? 24.359 -56.125 -24.688 1 56.59 311 PHE A CA 1
ATOM 2416 C C . PHE A 1 311 ? 23.297 -55.938 -25.766 1 56.59 311 PHE A C 1
ATOM 2418 O O . PHE A 1 311 ? 23.547 -56.219 -26.938 1 56.59 311 PHE A O 1
ATOM 2425 N N . LEU A 1 312 ? 22.078 -55.938 -25.438 1 59.12 312 LEU A N 1
ATOM 2426 C CA . LEU A 1 312 ? 21.031 -55.656 -26.422 1 59.12 312 LEU A CA 1
ATOM 2427 C C . LEU A 1 312 ? 20.734 -54.188 -26.484 1 59.12 312 LEU A C 1
ATOM 2429 O O . LEU A 1 312 ? 19.906 -53.656 -25.734 1 59.12 312 LEU A O 1
ATOM 2433 N N . PRO A 1 313 ? 21.672 -53.469 -27.359 1 64.62 313 PRO A N 1
ATOM 2434 C CA . PRO A 1 313 ? 21.328 -52.062 -27.547 1 64.62 313 PRO A CA 1
ATOM 2435 C C . PRO A 1 313 ? 20.047 -51.844 -28.328 1 64.62 313 PRO A C 1
ATOM 2437 O O . PRO A 1 313 ? 19.891 -52.375 -29.422 1 64.62 313 PRO A O 1
ATOM 2440 N N . THR A 1 314 ? 19 -51.5 -27.734 1 71.25 314 THR A N 1
ATOM 2441 C CA . THR A 1 314 ? 17.781 -51.094 -28.406 1 71.25 314 THR A CA 1
ATOM 2442 C C . THR A 1 314 ? 17.594 -49.594 -28.344 1 71.25 314 THR A C 1
ATOM 2444 O O . THR A 1 314 ? 17.922 -48.969 -27.344 1 71.25 314 THR A O 1
ATOM 2447 N N . PHE A 1 315 ? 17.453 -49.094 -29.547 1 78.62 315 PHE A N 1
ATOM 2448 C CA . PHE A 1 315 ? 17.219 -47.656 -29.656 1 78.62 315 PHE A CA 1
ATOM 2449 C C . PHE A 1 315 ? 15.852 -47.375 -30.25 1 78.62 315 PHE A C 1
ATOM 2451 O O . PHE A 1 315 ? 15.367 -48.125 -31.109 1 78.62 315 PHE A O 1
ATOM 2458 N N . GLN A 1 316 ? 15.227 -46.531 -29.609 1 81.31 316 GLN A N 1
ATOM 2459 C CA . GLN A 1 316 ? 13.961 -46.062 -30.172 1 81.31 316 GLN A CA 1
ATOM 2460 C C . GLN A 1 316 ? 13.906 -44.531 -30.219 1 81.31 316 GLN A C 1
ATOM 2462 O O . GLN A 1 316 ? 14.438 -43.875 -29.328 1 81.31 316 GLN A O 1
ATOM 2467 N N . SER A 1 317 ? 13.523 -44 -31.375 1 84.69 317 SER A N 1
ATOM 2468 C CA . SER A 1 317 ? 13.273 -42.562 -31.516 1 84.69 317 SER A CA 1
ATOM 2469 C C . SER A 1 317 ? 11.898 -42.312 -32.125 1 84.69 317 SER A C 1
ATOM 2471 O O . SER A 1 317 ? 11.273 -43.219 -32.656 1 84.69 317 SER A O 1
ATOM 2473 N N . GLY A 1 318 ? 11.406 -41.25 -31.812 1 87.25 318 GLY A N 1
ATOM 2474 C CA . GLY A 1 318 ? 10.094 -40.938 -32.375 1 87.25 318 GLY A CA 1
ATOM 2475 C C . GLY A 1 318 ? 9.672 -39.5 -32.156 1 87.25 318 GLY A C 1
ATOM 2476 O O . GLY A 1 318 ? 10.367 -38.75 -31.5 1 87.25 318 GLY A O 1
ATOM 2477 N N . VAL A 1 319 ? 8.688 -39.156 -32.906 1 89.94 319 VAL A N 1
ATOM 2478 C CA . VAL A 1 319 ? 7.988 -37.875 -32.781 1 89.94 319 VAL A CA 1
ATOM 2479 C C . VAL A 1 319 ? 6.574 -38.094 -32.25 1 89.94 319 VAL A C 1
ATOM 2481 O O . VAL A 1 319 ? 5.875 -39 -32.719 1 89.94 319 VAL A O 1
ATOM 2484 N N . ALA A 1 320 ? 6.312 -37.406 -31.172 1 90.81 320 ALA A N 1
ATOM 2485 C CA . ALA A 1 320 ? 5 -37.594 -30.562 1 90.81 320 ALA A CA 1
ATOM 2486 C C . ALA A 1 320 ? 4.199 -36.281 -30.578 1 90.81 320 ALA A C 1
ATOM 2488 O O . ALA A 1 320 ? 4.672 -35.25 -30.109 1 90.81 320 ALA A O 1
ATOM 2489 N N . LEU A 1 321 ? 2.996 -36.312 -31.25 1 90.88 321 LEU A N 1
ATOM 2490 C CA . LEU A 1 321 ? 2.043 -35.219 -31.219 1 90.88 321 LEU A CA 1
ATOM 2491 C C . LEU A 1 321 ? 0.92 -35.469 -30.234 1 90.88 321 LEU A C 1
ATOM 2493 O O . LEU A 1 321 ? 0.213 -36.469 -30.344 1 90.88 321 LEU A O 1
ATOM 2497 N N . THR A 1 322 ? 0.85 -34.656 -29.203 1 91.38 322 THR A N 1
ATOM 2498 C CA . THR A 1 322 ? -0.208 -34.812 -28.219 1 91.38 322 THR A CA 1
ATOM 2499 C C . THR A 1 322 ? -1.22 -33.656 -28.328 1 91.38 322 THR A C 1
ATOM 2501 O O . THR A 1 322 ? -0.85 -32.5 -28.281 1 91.38 322 THR A O 1
ATOM 2504 N N . VAL A 1 323 ? -2.496 -34 -28.516 1 91.12 323 VAL A N 1
ATOM 2505 C CA . VAL A 1 323 ? -3.572 -33.031 -28.672 1 91.12 323 VAL A CA 1
ATOM 2506 C C . VAL A 1 323 ? -4.613 -33.219 -27.578 1 91.12 323 VAL A C 1
ATOM 2508 O O . VAL A 1 323 ? -5.289 -34.25 -27.531 1 91.12 323 VAL A O 1
ATOM 2511 N N . PRO A 1 324 ? -4.707 -32.25 -26.703 1 89.31 324 PRO A N 1
ATOM 2512 C CA . PRO A 1 324 ? -5.828 -32.344 -25.766 1 89.31 324 PRO A CA 1
ATOM 2513 C C . PRO A 1 324 ? -7.176 -32.062 -26.422 1 89.31 324 PRO A C 1
ATOM 2515 O O . PRO A 1 324 ? -7.406 -30.953 -26.922 1 89.31 324 PRO A O 1
ATOM 2518 N N . ILE A 1 325 ? -8.023 -33 -26.469 1 90.06 325 ILE A N 1
ATOM 2519 C CA . ILE A 1 325 ? -9.312 -32.906 -27.141 1 90.06 325 ILE A CA 1
ATOM 2520 C C . ILE A 1 325 ? -10.352 -32.344 -26.172 1 90.06 325 ILE A C 1
ATOM 2522 O O . ILE A 1 325 ? -11.062 -31.375 -26.5 1 90.06 325 ILE A O 1
ATOM 2526 N N . PHE A 1 326 ? -10.461 -32.938 -25.062 1 90.31 326 PHE A N 1
ATOM 2527 C CA . PHE A 1 326 ? -11.406 -32.5 -24.047 1 90.31 326 PHE A CA 1
ATOM 2528 C C . PHE A 1 326 ? -10.836 -32.75 -22.656 1 90.31 326 PHE A C 1
ATOM 2530 O O . PHE A 1 326 ? -10.516 -33.875 -22.281 1 90.31 326 PHE A O 1
ATOM 2537 N N . VAL A 1 327 ? -10.695 -31.656 -21.922 1 89.19 327 VAL A N 1
ATOM 2538 C CA . VAL A 1 327 ? -10.102 -31.766 -20.594 1 89.19 327 VAL A CA 1
ATOM 2539 C C . VAL A 1 327 ? -11.062 -31.203 -19.547 1 89.19 327 VAL A C 1
ATOM 2541 O O . VAL A 1 327 ? -10.664 -30.438 -18.672 1 89.19 327 VAL A O 1
ATOM 2544 N N . GLY A 1 328 ? -12.414 -31.375 -19.734 1 88.25 328 GLY A N 1
ATOM 2545 C CA . GLY A 1 328 ? -13.422 -30.984 -18.75 1 88.25 328 GLY A CA 1
ATOM 2546 C C . GLY A 1 328 ? -13.602 -29.484 -18.641 1 88.25 328 GLY A C 1
ATOM 2547 O O . GLY A 1 328 ? -14.086 -28.984 -17.625 1 88.25 328 GLY A O 1
ATOM 2548 N N . GLY A 1 329 ? -13.07 -28.703 -19.547 1 90.75 329 GLY A N 1
ATOM 2549 C CA . GLY A 1 329 ? -13.195 -27.25 -19.531 1 90.75 329 GLY A CA 1
ATOM 2550 C C . GLY A 1 329 ? -12.172 -26.578 -18.641 1 90.75 329 GLY A C 1
ATOM 2551 O O . GLY A 1 329 ? -12.289 -25.375 -18.344 1 90.75 329 GLY A O 1
ATOM 2552 N N . GLU A 1 330 ? -11.219 -27.266 -18.109 1 91.44 330 GLU A N 1
ATOM 2553 C CA . GLU A 1 330 ? -10.211 -26.766 -17.188 1 91.44 330 GLU A CA 1
ATOM 2554 C C . GLU A 1 330 ? -9.422 -25.609 -17.812 1 91.44 330 GLU A C 1
ATOM 2556 O O . GLU A 1 330 ? -9.289 -24.547 -17.219 1 91.44 330 GLU A O 1
ATOM 2561 N N . ILE A 1 331 ? -9.016 -25.828 -19.062 1 92.38 331 ILE A N 1
ATOM 2562 C CA . ILE A 1 331 ? -8.156 -24.844 -19.703 1 92.38 331 ILE A CA 1
ATOM 2563 C C . ILE A 1 331 ? -8.961 -23.594 -20.047 1 92.38 331 ILE A C 1
ATOM 2565 O O . ILE A 1 331 ? -8.461 -22.484 -19.922 1 92.38 331 ILE A O 1
ATOM 2569 N N . VAL A 1 332 ? -10.281 -23.812 -20.438 1 93.69 332 VAL A N 1
ATOM 2570 C CA . VAL A 1 332 ? -11.148 -22.672 -20.75 1 93.69 332 VAL A CA 1
ATOM 2571 C C . VAL A 1 332 ? -11.336 -21.812 -19.5 1 93.69 332 VAL A C 1
ATOM 2573 O O . VAL A 1 332 ? -11.211 -20.578 -19.578 1 93.69 332 VAL A O 1
ATOM 2576 N N . HIS A 1 333 ? -11.578 -22.453 -18.391 1 94.94 333 HIS A N 1
ATOM 2577 C CA . HIS A 1 333 ? -11.789 -21.703 -17.141 1 94.94 333 HIS A CA 1
ATOM 2578 C C . HIS A 1 333 ? -10.484 -21.094 -16.641 1 94.94 333 HIS A C 1
ATOM 2580 O O . HIS A 1 333 ? -10.484 -19.984 -16.109 1 94.94 333 HIS A O 1
ATOM 2586 N N . GLU A 1 334 ? -9.383 -21.734 -16.812 1 95.44 334 GLU A N 1
ATOM 2587 C CA . GLU A 1 334 ? -8.094 -21.188 -16.438 1 95.44 334 GLU A CA 1
ATOM 2588 C C . GLU A 1 334 ? -7.738 -19.969 -17.281 1 95.44 334 GLU A C 1
ATOM 2590 O O . GLU A 1 334 ? -7.145 -19 -16.781 1 95.44 334 GLU A O 1
ATOM 2595 N N . THR A 1 335 ? -8.094 -20.016 -18.594 1 96.38 335 THR A N 1
ATOM 2596 C CA . THR A 1 335 ? -7.852 -18.875 -19.469 1 96.38 335 THR A CA 1
ATOM 2597 C C . THR A 1 335 ? -8.695 -17.672 -19.031 1 96.38 335 THR A C 1
ATOM 2599 O O . THR A 1 335 ? -8.219 -16.531 -19.031 1 96.38 335 THR A O 1
ATOM 2602 N N . GLU A 1 336 ? -9.961 -18.016 -18.672 1 96.81 336 GLU A N 1
ATOM 2603 C CA . GLU A 1 336 ? -10.82 -16.938 -18.188 1 96.81 336 GLU A CA 1
ATOM 2604 C C . GLU A 1 336 ? -10.273 -16.344 -16.891 1 96.81 336 GLU A C 1
ATOM 2606 O O . GLU A 1 336 ? -10.297 -15.125 -16.703 1 96.81 336 GLU A O 1
ATOM 2611 N N . GLN A 1 337 ? -9.789 -17.172 -16.016 1 96.5 337 GLN A N 1
ATOM 2612 C CA . GLN A 1 337 ? -9.164 -16.688 -14.789 1 96.5 337 GLN A CA 1
ATOM 2613 C C . GLN A 1 337 ? -7.965 -15.797 -15.094 1 96.5 337 GLN A C 1
ATOM 2615 O O . GLN A 1 337 ? -7.828 -14.719 -14.508 1 96.5 337 GLN A O 1
ATOM 2620 N N . ALA A 1 338 ? -7.109 -16.219 -15.984 1 96.88 338 ALA A N 1
ATOM 2621 C CA . ALA A 1 338 ? -5.934 -15.445 -16.359 1 96.88 338 ALA A CA 1
ATOM 2622 C C . ALA A 1 338 ? -6.332 -14.109 -17 1 96.88 338 ALA A C 1
ATOM 2624 O O . ALA A 1 338 ? -5.676 -13.094 -16.766 1 96.88 338 ALA A O 1
ATOM 2625 N N . ARG A 1 339 ? -7.402 -14.156 -17.781 1 97.94 339 ARG A N 1
ATOM 2626 C CA . ARG A 1 339 ? -7.895 -12.93 -18.406 1 97.94 339 ARG A CA 1
ATOM 2627 C C . ARG A 1 339 ? -8.344 -11.922 -17.359 1 97.94 339 ARG A C 1
ATOM 2629 O O . ARG A 1 339 ? -8.055 -10.727 -17.469 1 97.94 339 ARG A O 1
ATOM 2636 N N . MET A 1 340 ? -9.047 -12.406 -16.375 1 97.69 340 MET A N 1
ATOM 2637 C CA . MET A 1 340 ? -9.5 -11.516 -15.312 1 97.69 340 MET A CA 1
ATOM 2638 C C . MET A 1 340 ? -8.32 -10.984 -14.508 1 97.69 340 MET A C 1
ATOM 2640 O O . MET A 1 340 ? -8.328 -9.82 -14.086 1 97.69 340 MET A O 1
ATOM 2644 N N . GLU A 1 341 ? -7.312 -11.766 -14.328 1 96.56 341 GLU A N 1
ATOM 2645 C CA . GLU A 1 341 ? -6.109 -11.312 -13.641 1 96.56 341 GLU A CA 1
ATOM 2646 C C . GLU A 1 341 ? -5.375 -10.25 -14.453 1 96.56 341 GLU A C 1
ATOM 2648 O O . GLU A 1 341 ? -4.832 -9.297 -13.883 1 96.56 341 GLU A O 1
ATOM 2653 N N . SER A 1 342 ? -5.309 -10.438 -15.781 1 98 342 SER A N 1
ATOM 2654 C CA . SER A 1 342 ? -4.715 -9.422 -16.656 1 98 342 SER A CA 1
ATOM 2655 C C . SER A 1 342 ? -5.469 -8.102 -16.562 1 98 342 SER A C 1
ATOM 2657 O O . SER A 1 342 ? -4.855 -7.035 -16.484 1 98 342 SER A O 1
ATOM 2659 N N . ARG A 1 343 ? -6.824 -8.195 -16.5 1 97.69 343 ARG A N 1
ATOM 2660 C CA . ARG A 1 343 ? -7.629 -6.984 -16.344 1 97.69 343 ARG A CA 1
ATOM 2661 C C . ARG A 1 343 ? -7.352 -6.316 -15 1 97.69 343 ARG A C 1
ATOM 2663 O O . ARG A 1 343 ? -7.293 -5.086 -14.914 1 97.69 343 ARG A O 1
ATOM 2670 N N . ARG A 1 344 ? -7.223 -7.094 -13.984 1 97.12 344 ARG A N 1
ATOM 2671 C CA . ARG A 1 344 ? -6.895 -6.562 -12.664 1 97.12 344 ARG A CA 1
ATOM 2672 C C . ARG A 1 344 ? -5.578 -5.797 -12.688 1 97.12 344 ARG A C 1
ATOM 2674 O O . ARG A 1 344 ? -5.465 -4.719 -12.102 1 97.12 344 ARG A O 1
ATOM 2681 N N . GLU A 1 345 ? -4.578 -6.363 -13.398 1 97.19 345 GLU A N 1
ATOM 2682 C CA . GLU A 1 345 ? -3.281 -5.699 -13.492 1 97.19 345 GLU A CA 1
ATOM 2683 C C . GLU A 1 345 ? -3.383 -4.391 -14.273 1 97.19 345 GLU A C 1
ATOM 2685 O O . GLU A 1 345 ? -2.697 -3.418 -13.953 1 97.19 345 GLU A O 1
ATOM 2690 N N . SER A 1 346 ? -4.23 -4.383 -15.273 1 97.75 346 SER A N 1
ATOM 2691 C CA . SER A 1 346 ? -4.465 -3.154 -16.031 1 97.75 346 SER A CA 1
ATOM 2692 C C . SER A 1 346 ? -5.094 -2.08 -15.148 1 97.75 346 SER A C 1
ATOM 2694 O O . SER A 1 346 ? -4.688 -0.916 -15.195 1 97.75 346 SER A O 1
ATOM 2696 N N . GLU A 1 347 ? -6.074 -2.498 -14.344 1 97.69 347 GLU A N 1
ATOM 2697 C CA . GLU A 1 347 ? -6.707 -1.558 -13.422 1 97.69 347 GLU A CA 1
ATOM 2698 C C . GLU A 1 347 ? -5.727 -1.086 -12.359 1 97.69 347 GLU A C 1
ATOM 2700 O O . GLU A 1 347 ? -5.785 0.065 -11.914 1 97.69 347 GLU A O 1
ATOM 2705 N N . LYS A 1 348 ? -4.859 -1.921 -11.914 1 97.19 348 LYS A N 1
ATOM 2706 C CA . LYS A 1 348 ? -3.816 -1.535 -10.969 1 97.19 348 LYS A CA 1
ATOM 2707 C C . LYS A 1 348 ? -2.906 -0.463 -11.562 1 97.19 348 LYS A C 1
ATOM 2709 O O . LYS A 1 348 ? -2.504 0.471 -10.867 1 97.19 348 LYS A O 1
ATOM 2714 N N . THR A 1 349 ? -2.543 -0.596 -12.852 1 97.38 349 THR A N 1
ATOM 2715 C CA . THR A 1 349 ? -1.741 0.408 -13.547 1 97.38 349 THR A CA 1
ATOM 2716 C C . THR A 1 349 ? -2.465 1.751 -13.57 1 97.38 349 THR A C 1
ATOM 2718 O O . THR A 1 349 ? -1.852 2.797 -13.352 1 97.38 349 THR A O 1
ATOM 2721 N N . ARG A 1 350 ? -3.76 1.685 -13.812 1 96.81 350 ARG A N 1
ATOM 2722 C CA . ARG A 1 350 ? -4.559 2.906 -13.805 1 96.81 350 ARG A CA 1
ATOM 2723 C C . ARG A 1 350 ? -4.559 3.547 -12.422 1 96.81 350 ARG A C 1
ATOM 2725 O O . ARG A 1 350 ? -4.449 4.77 -12.297 1 96.81 350 ARG A O 1
ATOM 2732 N N . LEU A 1 351 ? -4.668 2.74 -11.391 1 96.81 351 LEU A N 1
ATOM 2733 C CA . LEU A 1 351 ? -4.652 3.24 -10.023 1 96.81 351 LEU A CA 1
ATOM 2734 C C . LEU A 1 351 ? -3.328 3.934 -9.711 1 96.81 351 LEU A C 1
ATOM 2736 O O . LEU A 1 351 ? -3.312 4.992 -9.078 1 96.81 351 LEU A O 1
ATOM 2740 N N . VAL A 1 352 ? -2.225 3.34 -10.164 1 96.75 352 VAL A N 1
ATOM 2741 C CA . VAL A 1 352 ? -0.906 3.93 -9.953 1 96.75 352 VAL A CA 1
ATOM 2742 C C . VAL A 1 352 ? -0.824 5.277 -10.672 1 96.75 352 VAL A C 1
ATOM 2744 O O . VAL A 1 352 ? -0.303 6.25 -10.117 1 96.75 352 VAL A O 1
ATOM 2747 N N . ARG A 1 353 ? -1.373 5.34 -11.82 1 96.25 353 ARG A N 1
ATOM 2748 C CA . ARG A 1 353 ? -1.359 6.562 -12.617 1 96.25 353 ARG A CA 1
ATOM 2749 C C . ARG A 1 353 ? -2.096 7.691 -11.898 1 96.25 353 ARG A C 1
ATOM 2751 O O . ARG A 1 353 ? -1.569 8.797 -11.766 1 96.25 353 ARG A O 1
ATOM 2758 N N . ILE A 1 354 ? -3.318 7.457 -11.406 1 95.56 354 ILE A N 1
ATOM 2759 C CA . ILE A 1 354 ? -4.113 8.508 -10.773 1 95.56 354 ILE A CA 1
ATOM 2760 C C . ILE A 1 354 ? -3.479 8.898 -9.438 1 95.56 354 ILE A C 1
ATOM 2762 O O . ILE A 1 354 ? -3.531 10.062 -9.039 1 95.56 354 ILE A O 1
ATOM 2766 N N . ARG A 1 355 ? -2.867 7.949 -8.758 1 96.38 355 ARG A N 1
ATOM 2767 C CA . ARG A 1 355 ? -2.182 8.258 -7.512 1 96.38 355 ARG A CA 1
ATOM 2768 C C . ARG A 1 355 ? -1 9.188 -7.75 1 96.38 355 ARG A C 1
ATOM 2770 O O . ARG A 1 355 ? -0.8 10.148 -7 1 96.38 355 ARG A O 1
ATOM 2777 N N . ILE A 1 356 ? -0.184 8.883 -8.805 1 96.06 356 ILE A N 1
ATOM 2778 C CA . ILE A 1 356 ? 0.952 9.734 -9.148 1 96.06 356 ILE A CA 1
ATOM 2779 C C . ILE A 1 356 ? 0.464 11.141 -9.492 1 96.06 356 ILE A C 1
ATOM 2781 O O . ILE A 1 356 ? 1.044 12.133 -9.039 1 96.06 356 ILE A O 1
ATOM 2785 N N . ALA A 1 357 ? -0.631 11.227 -10.227 1 95.62 357 ALA A N 1
ATOM 2786 C CA . ALA A 1 357 ? -1.195 12.523 -10.609 1 95.62 357 ALA A CA 1
ATOM 2787 C C . ALA A 1 357 ? -1.604 13.328 -9.375 1 95.62 357 ALA A C 1
ATOM 2789 O O . ALA A 1 357 ? -1.285 14.516 -9.273 1 95.62 357 ALA A O 1
ATOM 2790 N N . ARG A 1 358 ? -2.277 12.703 -8.453 1 95.44 358 ARG A N 1
ATOM 2791 C CA . ARG A 1 358 ? -2.703 13.375 -7.23 1 95.44 358 ARG A CA 1
ATOM 2792 C C . ARG A 1 358 ? -1.503 13.859 -6.426 1 95.44 358 ARG A C 1
ATOM 2794 O O . ARG A 1 358 ? -1.491 14.992 -5.934 1 95.44 358 ARG A O 1
ATOM 2801 N N . ASN A 1 359 ? -0.505 12.961 -6.297 1 96.25 359 ASN A N 1
ATOM 2802 C CA . ASN A 1 359 ? 0.666 13.297 -5.492 1 96.25 359 ASN A CA 1
ATOM 2803 C C . ASN A 1 359 ? 1.429 14.477 -6.078 1 96.25 359 ASN A C 1
ATOM 2805 O O . ASN A 1 359 ? 1.856 15.367 -5.34 1 96.25 359 ASN A O 1
ATOM 2809 N N . ILE A 1 360 ? 1.594 14.508 -7.379 1 95.31 360 ILE A N 1
ATOM 2810 C CA . ILE A 1 360 ? 2.309 15.602 -8.031 1 95.31 360 ILE A CA 1
ATOM 2811 C C . ILE A 1 360 ? 1.53 16.906 -7.867 1 95.31 360 ILE A C 1
ATOM 2813 O O . ILE A 1 360 ? 2.109 17.938 -7.543 1 95.31 360 ILE A O 1
ATOM 2817 N N . ARG A 1 361 ? 0.222 16.875 -8.07 1 94.75 361 ARG A N 1
ATOM 2818 C CA . ARG A 1 361 ? -0.601 18.062 -7.898 1 94.75 361 ARG A CA 1
ATOM 2819 C C . ARG A 1 361 ? -0.472 18.609 -6.484 1 94.75 361 ARG A C 1
ATOM 2821 O O . ARG A 1 361 ? -0.27 19.812 -6.301 1 94.75 361 ARG A O 1
ATOM 2828 N N . LYS A 1 362 ? -0.532 17.734 -5.504 1 95.81 362 LYS A N 1
ATOM 2829 C CA . LYS A 1 362 ? -0.442 18.172 -4.113 1 95.81 362 LYS A CA 1
ATOM 2830 C C . LYS A 1 362 ? 0.937 18.75 -3.807 1 95.81 362 LYS A C 1
ATOM 2832 O O . LYS A 1 362 ? 1.05 19.75 -3.111 1 95.81 362 LYS A O 1
ATOM 2837 N N . LEU A 1 363 ? 1.944 18.141 -4.379 1 96.06 363 LEU A N 1
ATOM 2838 C CA . LEU A 1 363 ? 3.305 18.594 -4.109 1 96.06 363 LEU A CA 1
ATOM 2839 C C . LEU A 1 363 ? 3.566 19.938 -4.77 1 96.06 363 LEU A C 1
ATOM 2841 O O . LEU A 1 363 ? 4.242 20.797 -4.195 1 96.06 363 LEU A O 1
ATOM 2845 N N . VAL A 1 364 ? 3.066 20.156 -5.969 1 94.06 364 VAL A N 1
ATOM 2846 C CA . VAL A 1 364 ? 3.238 21.438 -6.656 1 94.06 364 VAL A CA 1
ATOM 2847 C C . VAL A 1 364 ? 2.504 22.531 -5.895 1 94.06 364 VAL A C 1
ATOM 2849 O O . VAL A 1 364 ? 3.027 23.641 -5.734 1 94.06 364 VAL A O 1
ATOM 2852 N N . LEU A 1 365 ? 1.318 22.188 -5.406 1 93.62 365 LEU A N 1
ATOM 2853 C CA . LEU A 1 365 ? 0.561 23.141 -4.605 1 93.62 365 LEU A CA 1
ATOM 2854 C C . LEU A 1 365 ? 1.29 23.453 -3.305 1 93.62 365 LEU A C 1
ATOM 2856 O O . LEU A 1 365 ? 1.369 24.609 -2.898 1 93.62 365 LEU A O 1
ATOM 2860 N N . ASP A 1 366 ? 1.847 22.438 -2.691 1 95 366 ASP A N 1
ATOM 2861 C CA . ASP A 1 366 ? 2.611 22.625 -1.465 1 95 366 ASP A CA 1
ATOM 2862 C C . ASP A 1 366 ? 3.844 23.5 -1.72 1 95 366 ASP A C 1
ATOM 2864 O O . ASP A 1 366 ? 4.195 24.344 -0.896 1 95 366 ASP A O 1
ATOM 2868 N N . MET A 1 367 ? 4.488 23.312 -2.811 1 93.12 367 MET A N 1
ATOM 2869 C CA . MET A 1 367 ? 5.672 24.094 -3.162 1 93.12 367 MET A CA 1
ATOM 2870 C C . MET A 1 367 ? 5.316 25.578 -3.328 1 93.12 367 MET A C 1
ATOM 2872 O O . MET A 1 367 ? 5.996 26.438 -2.781 1 93.12 367 MET A O 1
ATOM 2876 N N . LYS A 1 368 ? 4.277 25.844 -4.02 1 91.69 368 LYS A N 1
ATOM 2877 C CA . LYS A 1 368 ? 3.84 27.219 -4.234 1 91.69 368 LYS A CA 1
ATOM 2878 C C . LYS A 1 368 ? 3.48 27.906 -2.916 1 91.69 368 LYS A C 1
ATOM 2880 O O . LYS A 1 368 ? 3.885 29.047 -2.666 1 91.69 368 LYS A O 1
ATOM 2885 N N . THR A 1 369 ? 2.801 27.141 -2.121 1 93.5 369 THR A N 1
ATOM 2886 C CA . THR A 1 369 ? 2.404 27.688 -0.824 1 93.5 369 THR A CA 1
ATOM 2887 C C . THR A 1 369 ? 3.629 27.938 0.053 1 93.5 369 THR A C 1
ATOM 2889 O O . THR A 1 369 ? 3.715 28.969 0.724 1 93.5 369 THR A O 1
ATOM 2892 N N . GLN A 1 370 ? 4.523 27 0.013 1 93.56 370 GLN A N 1
ATOM 2893 C CA . GLN A 1 370 ? 5.727 27.141 0.826 1 93.56 370 GLN A CA 1
ATOM 2894 C C . GLN A 1 370 ? 6.57 28.328 0.352 1 93.56 370 GLN A C 1
ATOM 2896 O O . GLN A 1 370 ? 7.199 29 1.162 1 93.56 370 GLN A O 1
ATOM 2901 N N . GLU A 1 371 ? 6.637 28.625 -0.887 1 91.38 371 GLU A N 1
ATOM 2902 C CA . GLU A 1 371 ? 7.34 29.781 -1.432 1 91.38 371 GLU A CA 1
ATOM 2903 C C . GLU A 1 371 ? 6.703 31.078 -0.96 1 91.38 371 GLU A C 1
ATOM 2905 O O . GLU A 1 371 ? 7.406 32 -0.565 1 91.38 371 GLU A O 1
ATOM 2910 N N . GLU A 1 372 ? 5.375 31.062 -1.028 1 90.25 372 GLU A N 1
ATOM 2911 C CA . GLU A 1 372 ? 4.664 32.25 -0.55 1 90.25 372 GLU A CA 1
ATOM 2912 C C . GLU A 1 372 ? 4.875 32.469 0.947 1 90.25 372 GLU A C 1
ATOM 2914 O O . GLU A 1 372 ? 5.078 33.594 1.404 1 90.25 372 GLU A O 1
ATOM 2919 N N . THR A 1 373 ? 4.871 31.344 1.67 1 91.75 373 THR A N 1
ATOM 2920 C CA . THR A 1 373 ? 5.082 31.391 3.111 1 91.75 373 THR A CA 1
ATOM 2921 C C . THR A 1 373 ? 6.492 31.891 3.432 1 91.75 373 THR A C 1
ATOM 2923 O O . THR A 1 373 ? 6.684 32.688 4.359 1 91.75 373 THR A O 1
ATOM 2926 N N . LEU A 1 374 ? 7.422 31.484 2.668 1 90.38 374 LEU A N 1
ATOM 2927 C CA . LEU A 1 374 ? 8.805 31.891 2.889 1 90.38 374 LEU A CA 1
ATOM 2928 C C . LEU A 1 374 ? 8.977 33.375 2.68 1 90.38 374 LEU A C 1
ATOM 2930 O O . LEU A 1 374 ? 9.688 34.062 3.438 1 90.38 374 LEU A O 1
ATOM 2934 N N . SER A 1 375 ? 8.312 33.969 1.723 1 88.94 375 SER A N 1
ATOM 2935 C CA . SER A 1 375 ? 8.359 35.406 1.478 1 88.94 375 SER A CA 1
ATOM 2936 C C . SER A 1 375 ? 7.766 36.188 2.643 1 88.94 375 SER A C 1
ATOM 2938 O O . SER A 1 375 ? 8.312 37.188 3.061 1 88.94 375 SER A O 1
ATOM 2940 N N . LEU A 1 376 ? 6.711 35.562 3.148 1 86.88 376 LEU A N 1
ATOM 2941 C CA . LEU A 1 376 ? 6.082 36.219 4.301 1 86.88 376 LEU A CA 1
ATOM 2942 C C . LEU A 1 376 ? 6.965 36.094 5.535 1 86.88 376 LEU A C 1
ATOM 2944 O O . LEU A 1 376 ? 7.062 37.031 6.324 1 86.88 376 LEU A O 1
ATOM 2948 N N . ASP A 1 377 ? 7.621 34.969 5.648 1 89.19 377 ASP A N 1
ATOM 2949 C CA . ASP A 1 377 ? 8.523 34.75 6.777 1 89.19 377 ASP A CA 1
ATOM 2950 C C . ASP A 1 377 ? 9.695 35.719 6.742 1 89.19 377 ASP A C 1
ATOM 2952 O O . ASP A 1 377 ? 10.133 36.219 7.785 1 89.19 377 ASP A O 1
ATOM 2956 N N . GLN A 1 378 ? 10.203 36 5.613 1 88.94 378 GLN A N 1
ATOM 2957 C CA . GLN A 1 378 ? 11.312 36.969 5.469 1 88.94 378 GLN A CA 1
ATOM 2958 C C . GLN A 1 378 ? 10.898 38.344 5.906 1 88.94 378 GLN A C 1
ATOM 2960 O O . GLN A 1 378 ? 11.625 39.031 6.648 1 88.94 378 GLN A O 1
ATOM 2965 N N . ARG A 1 379 ? 9.742 38.75 5.535 1 85.44 379 ARG A N 1
ATOM 2966 C CA . ARG A 1 379 ? 9.242 40.062 5.93 1 85.44 379 ARG A CA 1
ATOM 2967 C C . ARG A 1 379 ? 8.992 40.125 7.434 1 85.44 379 ARG A C 1
ATOM 2969 O O . ARG A 1 379 ? 9.297 41.125 8.078 1 85.44 379 ARG A O 1
ATOM 2976 N N . ARG A 1 380 ? 8.492 39 7.91 1 84.25 380 ARG A N 1
ATOM 2977 C CA . ARG A 1 380 ? 8.219 38.938 9.344 1 84.25 380 ARG A CA 1
ATOM 2978 C C . ARG A 1 380 ? 9.516 39.031 10.148 1 84.25 380 ARG A C 1
ATOM 2980 O O . ARG A 1 380 ? 9.555 39.688 11.188 1 84.25 380 ARG A O 1
ATOM 2987 N N . PHE A 1 381 ? 10.523 38.469 9.75 1 89.25 381 PHE A N 1
ATOM 2988 C CA . PHE A 1 381 ? 11.812 38.5 10.43 1 89.25 381 PHE A CA 1
ATOM 2989 C C . PHE A 1 381 ? 12.398 39.906 10.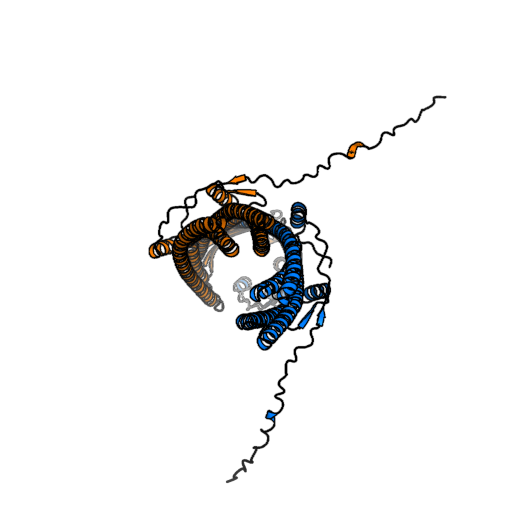414 1 89.25 381 PHE A C 1
ATOM 2991 O O . PHE A 1 381 ? 12.875 40.406 11.438 1 89.25 381 PHE A O 1
ATOM 2998 N N . GLU A 1 382 ? 12.336 40.562 9.25 1 86.56 382 GLU A N 1
ATOM 2999 C CA . GLU A 1 382 ? 12.852 41.938 9.125 1 86.56 382 GLU A CA 1
ATOM 3000 C C . GLU A 1 382 ? 12.078 42.906 10.023 1 86.56 382 GLU A C 1
ATOM 3002 O O . GLU A 1 382 ? 12.672 43.75 10.68 1 86.56 382 GLU A O 1
ATOM 3007 N N . ASN A 1 383 ? 10.805 42.656 10.016 1 82.12 383 ASN A N 1
ATOM 3008 C CA . ASN A 1 383 ? 9.969 43.5 10.867 1 82.12 383 ASN A CA 1
ATOM 3009 C C . ASN A 1 383 ? 10.266 43.25 12.344 1 82.12 383 ASN A C 1
ATOM 3011 O O . ASN A 1 383 ? 10.305 44.219 13.133 1 82.12 383 ASN A O 1
ATOM 3015 N N . ALA A 1 384 ? 10.461 41.969 12.68 1 86.25 384 ALA A N 1
ATOM 3016 C CA . ALA A 1 384 ? 10.766 41.625 14.062 1 86.25 384 ALA A CA 1
ATOM 3017 C C . ALA A 1 384 ? 12.109 42.188 14.492 1 86.25 384 ALA A C 1
ATOM 3019 O O . ALA A 1 384 ? 12.266 42.656 15.625 1 86.25 384 ALA A O 1
ATOM 3020 N N . ARG A 1 385 ? 13.047 42.25 13.68 1 87.19 385 ARG A N 1
ATOM 3021 C CA . ARG A 1 385 ? 14.367 42.812 13.945 1 87.19 385 ARG A CA 1
ATOM 3022 C C . ARG A 1 385 ? 14.289 44.312 14.172 1 87.19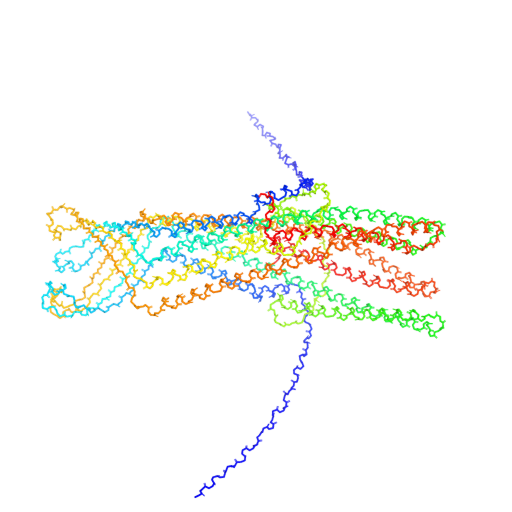 385 ARG A C 1
ATOM 3024 O O . ARG A 1 385 ? 14.852 44.844 15.141 1 87.19 385 ARG A O 1
ATOM 3031 N N . THR A 1 386 ? 13.555 44.969 13.312 1 84.88 386 THR A N 1
ATOM 3032 C CA . THR A 1 386 ? 13.391 46.438 13.438 1 84.88 386 THR A CA 1
ATOM 3033 C C . THR A 1 386 ? 12.633 46.781 14.711 1 84.88 386 THR A C 1
ATOM 3035 O O . THR A 1 386 ? 13 47.719 15.43 1 84.88 386 THR A O 1
ATOM 3038 N N . ASN A 1 387 ? 11.641 45.969 14.969 1 81.69 387 ASN A N 1
ATOM 3039 C CA . ASN A 1 387 ? 10.836 46.188 16.172 1 81.69 387 ASN A CA 1
ATOM 3040 C C . ASN A 1 387 ? 11.664 46.031 17.438 1 81.69 387 ASN A C 1
ATOM 3042 O O . ASN A 1 387 ? 11.547 46.844 18.359 1 81.69 387 ASN A O 1
ATOM 3046 N N . LEU A 1 388 ? 12.453 45.031 17.531 1 85.81 388 LEU A N 1
ATOM 3047 C CA . LEU A 1 388 ? 13.281 44.812 18.719 1 85.81 388 LEU A CA 1
ATOM 3048 C C . LEU A 1 388 ? 14.273 45.969 18.906 1 85.81 388 LEU A C 1
ATOM 3050 O O . LEU A 1 388 ? 14.461 46.438 20.016 1 85.81 388 LEU A O 1
ATOM 3054 N N . SER A 1 389 ? 14.867 46.469 17.844 1 86.75 389 SER A N 1
ATOM 3055 C CA . SER A 1 389 ? 15.828 47.562 17.906 1 86.75 389 SER A CA 1
ATOM 3056 C C . SER A 1 389 ? 15.18 48.844 18.453 1 86.75 389 SER A C 1
ATOM 3058 O O . SER A 1 389 ? 15.75 49.531 19.297 1 86.75 389 SER A O 1
ATOM 3060 N N . LEU A 1 390 ? 14 49.062 18 1 81.69 390 LEU A N 1
ATOM 3061 C CA . LEU A 1 390 ? 13.273 50.25 18.438 1 81.69 390 LEU A CA 1
ATOM 3062 C C . LEU A 1 390 ? 12.859 50.125 19.906 1 81.69 390 LEU A C 1
ATOM 3064 O O . LEU A 1 390 ? 13.016 51.094 20.688 1 81.69 390 LEU A O 1
ATOM 3068 N N . VAL A 1 391 ? 12.32 48.938 20.219 1 81.94 391 VAL A N 1
ATOM 3069 C CA . VAL A 1 391 ? 11.82 48.719 21.578 1 81.94 391 VAL A CA 1
ATOM 3070 C C . VAL A 1 391 ? 12.984 48.719 22.562 1 81.94 391 VAL A C 1
ATOM 3072 O O . VAL A 1 391 ? 12.836 49.219 23.688 1 81.94 391 VAL A O 1
ATOM 3075 N N . GLU A 1 392 ? 14.094 48.25 22.203 1 82.88 392 GLU A N 1
ATOM 3076 C CA . GLU A 1 392 ? 15.273 48.25 23.062 1 82.88 392 GLU A CA 1
ATOM 3077 C C . GLU A 1 392 ? 15.75 49.688 23.344 1 82.88 392 GLU A C 1
ATOM 3079 O O . GLU A 1 392 ? 16.141 50 24.469 1 82.88 392 GLU A O 1
ATOM 3084 N N . LYS A 1 393 ? 15.68 50.531 22.344 1 82.06 393 LYS A N 1
ATOM 3085 C CA . LYS A 1 393 ? 16.062 51.938 22.516 1 82.06 393 LYS A CA 1
ATOM 3086 C C . LYS A 1 393 ? 15.094 52.656 23.453 1 82.06 393 LYS A C 1
ATOM 3088 O O . LYS A 1 393 ? 15.516 53.438 24.312 1 82.06 393 LYS A O 1
ATOM 3093 N N . ARG A 1 394 ? 13.906 52.375 23.375 1 80.5 394 ARG A N 1
ATOM 3094 C CA . ARG A 1 394 ? 12.898 53 24.219 1 80.5 394 ARG A CA 1
ATOM 3095 C C . ARG A 1 394 ? 12.953 52.469 25.641 1 80.5 394 ARG A C 1
ATOM 3097 O O . ARG A 1 394 ? 12.734 53.188 26.609 1 80.5 394 ARG A O 1
ATOM 3104 N N . PHE A 1 395 ? 13.203 51.219 25.766 1 79.31 395 PHE A N 1
ATOM 3105 C CA . PHE A 1 395 ? 13.305 50.562 27.078 1 79.31 395 PHE A CA 1
ATOM 3106 C C . PHE A 1 395 ? 14.5 51.125 27.859 1 79.31 395 PHE A C 1
ATOM 3108 O O . PHE A 1 395 ? 14.398 51.375 29.062 1 79.31 395 PHE A O 1
ATOM 3115 N N . SER A 1 396 ? 15.586 51.344 27.109 1 78.75 396 SER A N 1
ATOM 3116 C CA . SER A 1 396 ? 16.781 51.875 27.75 1 78.75 396 SER A CA 1
ATOM 3117 C C . SER A 1 396 ? 16.562 53.312 28.266 1 78.75 396 SER A C 1
ATOM 3119 O O . SER A 1 396 ? 17.203 53.75 29.219 1 78.75 396 SER A O 1
ATOM 3121 N N . ARG A 1 397 ? 15.539 54 27.703 1 77.62 397 ARG A N 1
ATOM 3122 C CA . ARG A 1 397 ? 15.211 55.375 28.109 1 77.62 397 ARG A CA 1
ATOM 3123 C C . ARG A 1 397 ? 14.039 55.406 29.078 1 77.62 397 ARG A C 1
ATOM 3125 O O . ARG A 1 397 ? 13.531 56.469 29.422 1 77.62 397 ARG A O 1
ATOM 3132 N N . GLY A 1 398 ? 13.562 54.125 29.453 1 74.06 398 GLY A N 1
ATOM 3133 C CA . GLY A 1 398 ? 12.469 54 30.406 1 74.06 398 GLY A CA 1
ATOM 3134 C C . GLY A 1 398 ? 11.117 54.375 29.812 1 74.06 398 GLY A C 1
ATOM 3135 O O . GLY A 1 398 ? 10.18 54.688 30.547 1 74.06 398 GLY A O 1
ATOM 3136 N N . LEU A 1 399 ? 11.047 54.312 28.547 1 74.69 399 LEU A N 1
ATOM 3137 C CA . LEU A 1 399 ? 9.844 54.75 27.859 1 74.69 399 LEU A CA 1
ATOM 3138 C C . LEU A 1 399 ? 8.914 53.594 27.562 1 74.69 399 LEU A C 1
ATOM 3140 O O . LEU A 1 399 ? 7.758 53.781 27.188 1 74.69 399 LEU A O 1
ATOM 3144 N N . VAL A 1 400 ? 9.422 52.344 27.656 1 77.12 400 VAL A N 1
ATOM 3145 C CA . VAL A 1 400 ? 8.602 51.156 27.406 1 77.12 400 VAL A CA 1
ATOM 3146 C C . VAL A 1 400 ? 8.805 50.156 28.547 1 77.12 400 VAL A C 1
ATOM 3148 O O . VAL A 1 400 ? 9.852 50.156 29.188 1 77.12 400 VAL A O 1
ATOM 3151 N N . ASP A 1 401 ? 7.762 49.406 28.828 1 76.75 401 ASP A N 1
ATOM 3152 C CA . ASP A 1 401 ? 7.82 48.438 29.922 1 76.75 401 ASP A CA 1
ATOM 3153 C C . ASP A 1 401 ? 8.578 47.188 29.5 1 76.75 401 ASP A C 1
ATOM 3155 O O . ASP A 1 401 ? 8.82 46.969 28.312 1 76.75 401 ASP A O 1
ATOM 3159 N N . GLY A 1 402 ? 8.969 46.438 30.469 1 74.75 402 GLY A N 1
ATOM 3160 C CA . GLY A 1 402 ? 9.758 45.219 30.266 1 74.75 402 GLY A CA 1
ATOM 3161 C C . GLY A 1 402 ? 9 44.125 29.531 1 74.75 402 GLY A C 1
ATOM 3162 O O . GLY A 1 402 ? 9.594 43.375 28.766 1 74.75 402 GLY A O 1
ATOM 3163 N N . VAL A 1 403 ? 7.762 44.094 29.719 1 75.31 403 VAL A N 1
ATOM 3164 C CA . VAL A 1 403 ? 6.941 43.094 29.062 1 75.31 403 VAL A CA 1
ATOM 3165 C C . VAL A 1 403 ? 6.965 43.312 27.547 1 75.31 403 VAL A C 1
ATOM 3167 O O . VAL A 1 403 ? 7.055 42.344 26.766 1 75.31 403 VAL A O 1
ATOM 3170 N N . THR A 1 404 ? 6.941 44.531 27.141 1 78.75 404 THR A N 1
ATOM 3171 C CA . THR A 1 404 ? 6.984 44.875 25.719 1 78.75 404 THR A CA 1
ATOM 3172 C C . THR A 1 404 ? 8.328 44.5 25.109 1 78.75 404 THR A C 1
ATOM 3174 O O . THR A 1 404 ? 8.391 44 23.984 1 78.75 404 THR A O 1
ATOM 3177 N N . ALA A 1 405 ? 9.352 44.719 25.859 1 81 405 ALA A N 1
ATOM 3178 C CA . ALA A 1 405 ? 10.68 44.344 25.391 1 81 405 ALA A CA 1
ATOM 3179 C C . ALA A 1 405 ? 10.812 42.844 25.281 1 81 405 ALA A C 1
ATOM 3181 O O . ALA A 1 405 ? 11.406 42.312 24.328 1 81 405 ALA A O 1
ATOM 3182 N N . LEU A 1 406 ? 10.227 42.188 26.172 1 83.31 406 LEU A N 1
ATOM 3183 C CA . LEU A 1 406 ? 10.266 40.719 26.172 1 83.31 406 LEU A CA 1
ATOM 3184 C C . LEU A 1 406 ? 9.484 40.156 24.984 1 83.31 406 LEU A C 1
ATOM 3186 O O . LEU A 1 406 ? 9.898 39.188 24.359 1 83.31 406 LEU A O 1
ATOM 3190 N N . ASP A 1 407 ? 8.359 40.656 24.703 1 83.62 407 ASP A N 1
ATOM 3191 C CA . ASP A 1 407 ? 7.535 40.219 23.578 1 83.62 407 ASP A CA 1
ATOM 3192 C C . ASP A 1 407 ? 8.273 40.406 22.25 1 83.62 407 ASP A C 1
ATOM 3194 O O . ASP A 1 407 ? 8.188 39.562 21.359 1 83.62 407 ASP A O 1
ATOM 3198 N N . ALA A 1 408 ? 8.938 41.562 22.156 1 83.38 408 ALA A N 1
ATOM 3199 C CA . ALA A 1 408 ? 9.711 41.844 20.953 1 83.38 408 ALA A CA 1
ATOM 3200 C C . ALA A 1 408 ? 10.836 40.812 20.766 1 83.38 408 ALA A C 1
ATOM 3202 O O . ALA A 1 408 ? 11.102 40.375 19.656 1 83.38 408 ALA A O 1
ATOM 3203 N N . GLN A 1 409 ? 11.445 40.5 21.875 1 86.12 409 GLN A N 1
ATOM 3204 C CA . GLN A 1 409 ? 12.523 39.531 21.828 1 86.12 409 GLN A CA 1
ATOM 3205 C C . GLN A 1 409 ? 11.992 38.156 21.438 1 86.12 409 GLN A C 1
ATOM 3207 O O . GLN A 1 409 ? 12.602 37.469 20.625 1 86.12 409 GLN A O 1
ATOM 3212 N N . THR A 1 410 ? 10.914 37.719 22.016 1 89.25 410 THR A N 1
ATOM 3213 C CA . THR A 1 410 ? 10.305 36.438 21.719 1 89.25 410 THR A CA 1
ATOM 3214 C C . THR A 1 410 ? 9.891 36.344 20.25 1 89.25 410 THR A C 1
ATOM 3216 O O . THR A 1 410 ? 10.07 35.312 19.609 1 89.25 410 THR A O 1
ATOM 3219 N N . GLU A 1 411 ? 9.391 37.375 19.75 1 86.69 411 GLU A N 1
ATOM 3220 C CA . GLU A 1 411 ? 8.961 37.406 18.359 1 86.69 411 GLU A CA 1
ATOM 3221 C C . GLU A 1 411 ? 10.148 37.281 17.422 1 86.69 411 GLU A C 1
ATOM 3223 O O . GLU A 1 411 ? 10.047 36.625 16.375 1 86.69 411 GLU A O 1
ATOM 3228 N N . LEU A 1 412 ? 11.234 37.938 17.719 1 87.38 412 LEU A N 1
ATOM 3229 C CA . LEU A 1 412 ? 12.422 37.812 16.891 1 87.38 412 LEU A CA 1
ATOM 3230 C C . LEU A 1 412 ? 12.938 36.375 16.875 1 87.38 412 LEU A C 1
ATOM 3232 O O . LEU A 1 412 ? 13.281 35.844 15.812 1 87.38 412 LEU A O 1
ATOM 3236 N N . ILE A 1 413 ? 12.922 35.781 18.031 1 89.81 413 ILE A N 1
ATOM 3237 C CA . ILE A 1 413 ? 13.391 34.375 18.125 1 89.81 413 ILE A CA 1
ATOM 3238 C C . ILE A 1 413 ? 12.484 33.469 17.297 1 89.81 413 ILE A C 1
ATOM 3240 O O . ILE A 1 413 ? 12.977 32.688 16.5 1 89.81 413 ILE A O 1
ATOM 3244 N N . ALA A 1 414 ? 11.195 33.562 17.453 1 90.81 414 ALA A N 1
ATOM 3245 C CA . ALA A 1 414 ? 10.219 32.75 16.75 1 90.81 414 ALA A CA 1
ATOM 3246 C C . ALA A 1 414 ? 10.312 32.938 15.242 1 90.81 414 ALA A C 1
ATOM 3248 O O . ALA A 1 414 ? 10.234 31.984 14.477 1 90.81 414 ALA A O 1
ATOM 3249 N N . SER A 1 415 ? 10.406 34.188 14.852 1 90.56 415 SER A N 1
ATOM 3250 C CA . SER A 1 415 ? 10.445 34.469 13.422 1 90.56 415 SER A CA 1
ATOM 3251 C C . SER A 1 415 ? 11.711 33.938 12.781 1 90.56 415 SER A C 1
ATOM 3253 O O . SER A 1 415 ? 11.68 33.469 11.641 1 90.56 415 SER A O 1
ATOM 3255 N N . ARG A 1 416 ? 12.812 34.062 13.477 1 90.38 416 ARG A N 1
ATOM 3256 C CA . ARG A 1 416 ? 14.07 33.531 12.961 1 90.38 416 ARG A CA 1
ATOM 3257 C C . ARG A 1 416 ? 13.992 32 12.805 1 90.38 416 ARG A C 1
ATOM 3259 O O . ARG A 1 416 ? 14.406 31.469 11.781 1 90.38 416 ARG A O 1
ATOM 3266 N N . GLU A 1 417 ? 13.492 31.344 13.766 1 92.38 417 GLU A N 1
ATOM 3267 C CA . GLU A 1 417 ? 13.367 29.891 13.734 1 92.38 417 GLU A CA 1
ATOM 3268 C C . GLU A 1 417 ? 12.445 29.453 12.594 1 92.38 417 GLU A C 1
ATOM 3270 O O . GLU A 1 417 ? 12.742 28.484 11.898 1 92.38 417 GLU A O 1
ATOM 3275 N N . ARG A 1 418 ? 11.391 30.109 12.406 1 92.62 418 ARG A N 1
ATOM 3276 C CA . ARG A 1 418 ? 10.438 29.781 11.352 1 92.62 418 ARG A CA 1
ATOM 3277 C C . ARG A 1 418 ? 11.062 29.969 9.969 1 92.62 418 ARG A C 1
ATOM 3279 O O . ARG A 1 418 ? 10.828 29.156 9.07 1 92.62 418 ARG A O 1
ATOM 3286 N N . LEU A 1 419 ? 11.766 31.062 9.82 1 91.44 419 LEU A N 1
ATOM 3287 C CA . LEU A 1 419 ? 12.422 31.328 8.547 1 91.44 419 LEU A CA 1
ATOM 3288 C C . LEU A 1 419 ? 13.383 30.203 8.18 1 91.44 419 LEU A C 1
ATOM 3290 O O . LEU A 1 419 ? 13.359 29.703 7.059 1 91.44 419 LEU A O 1
ATOM 3294 N N . VAL A 1 420 ? 14.164 29.781 9.156 1 91.31 420 VAL A N 1
ATOM 3295 C CA . VAL A 1 420 ? 15.125 28.703 8.93 1 91.31 420 VAL A CA 1
ATOM 3296 C C . VAL A 1 420 ? 14.391 27.406 8.609 1 91.31 420 VAL A C 1
ATOM 3298 O O . VAL A 1 420 ? 14.703 26.734 7.621 1 91.31 420 VAL A O 1
ATOM 3301 N N . ALA A 1 421 ? 13.398 27.016 9.367 1 93.75 421 ALA A N 1
ATOM 3302 C CA . ALA A 1 421 ? 12.656 25.766 9.203 1 93.75 421 ALA A CA 1
ATOM 3303 C C . ALA A 1 421 ? 11.938 25.734 7.859 1 93.75 421 ALA A C 1
ATOM 3305 O O . ALA A 1 421 ? 11.969 24.719 7.16 1 93.75 421 ALA A O 1
ATOM 3306 N N . ASP A 1 422 ? 11.367 26.828 7.492 1 92.94 422 ASP A N 1
ATOM 3307 C CA . ASP A 1 422 ? 10.547 26.859 6.285 1 92.94 422 ASP A CA 1
ATOM 3308 C C . ASP A 1 422 ? 11.422 26.844 5.031 1 92.94 422 ASP A C 1
ATOM 3310 O O . ASP A 1 422 ? 11 26.344 3.982 1 92.94 422 ASP A O 1
ATOM 3314 N N . ARG A 1 423 ? 12.586 27.438 5.16 1 91.75 423 ARG A N 1
ATOM 3315 C CA . ARG A 1 423 ? 13.523 27.359 4.043 1 91.75 423 ARG A CA 1
ATOM 3316 C C . ARG A 1 423 ? 13.883 25.906 3.74 1 91.75 423 ARG A C 1
ATOM 3318 O O . ARG A 1 423 ? 13.859 25.484 2.584 1 91.75 423 ARG A O 1
ATOM 3325 N N . TYR A 1 424 ? 14.148 25.125 4.738 1 93.19 424 TYR A N 1
ATOM 3326 C CA . TYR A 1 424 ? 14.508 23.734 4.543 1 93.19 424 TYR A CA 1
ATOM 3327 C C . TYR A 1 424 ? 13.281 22.906 4.172 1 93.19 424 TYR A C 1
ATOM 3329 O O . TYR A 1 424 ? 13.391 21.938 3.412 1 93.19 424 TYR A O 1
ATOM 3337 N N . ARG A 1 425 ? 12.164 23.234 4.645 1 93.75 425 ARG A N 1
ATOM 3338 C CA . ARG A 1 425 ? 10.945 22.547 4.25 1 93.75 425 ARG A CA 1
ATOM 3339 C C . ARG A 1 425 ? 10.703 22.672 2.75 1 93.75 425 ARG A C 1
ATOM 3341 O O . ARG A 1 425 ? 10.242 21.734 2.105 1 93.75 425 ARG A O 1
ATOM 3348 N N . LEU A 1 426 ? 10.93 23.906 2.262 1 92.75 426 LEU A N 1
ATOM 3349 C CA . LEU A 1 426 ? 10.789 24.109 0.823 1 92.75 426 LEU A CA 1
ATOM 3350 C C . LEU A 1 426 ? 11.711 23.172 0.052 1 92.75 426 LEU A C 1
ATOM 3352 O O . LEU A 1 426 ? 11.297 22.562 -0.939 1 92.75 426 LEU A O 1
ATOM 3356 N N . GLU A 1 427 ? 12.938 23.031 0.543 1 91.81 427 GLU A N 1
ATOM 3357 C CA . GLU A 1 427 ? 13.883 22.125 -0.107 1 91.81 427 GLU A CA 1
ATOM 3358 C C . GLU A 1 427 ? 13.398 20.672 -0.04 1 91.81 427 GLU A C 1
ATOM 3360 O O . GLU A 1 427 ? 13.531 19.922 -1.011 1 91.81 427 GLU A O 1
ATOM 3365 N N . MET A 1 428 ? 12.891 20.312 1.061 1 94.19 428 MET A N 1
ATOM 3366 C CA . MET A 1 428 ? 12.398 18.953 1.234 1 94.19 428 MET A CA 1
ATOM 3367 C C . MET A 1 428 ? 11.211 18.672 0.323 1 94.19 428 MET A C 1
ATOM 3369 O O . MET A 1 428 ? 11.039 17.562 -0.176 1 94.19 428 MET A O 1
ATOM 3373 N N . ILE A 1 429 ? 10.336 19.688 0.089 1 94.31 429 ILE A N 1
ATOM 3374 C CA . ILE A 1 429 ? 9.219 19.562 -0.838 1 94.31 429 ILE A CA 1
ATOM 3375 C C . ILE A 1 429 ? 9.75 19.391 -2.262 1 94.31 429 ILE A C 1
ATOM 3377 O O . ILE A 1 429 ? 9.211 18.594 -3.039 1 94.31 429 ILE A O 1
ATOM 3381 N N . ARG A 1 430 ? 10.758 20.125 -2.561 1 91.44 430 ARG A N 1
ATOM 3382 C CA . ARG A 1 430 ? 11.367 20.016 -3.881 1 91.44 430 ARG A CA 1
ATOM 3383 C C . ARG A 1 430 ? 11.938 18.609 -4.102 1 91.44 430 ARG A C 1
ATOM 3385 O O . ARG A 1 430 ? 11.82 18.047 -5.191 1 91.44 430 ARG A O 1
ATOM 3392 N N . GLU A 1 431 ? 12.586 18.062 -3.062 1 92.5 431 GLU A N 1
ATOM 3393 C CA . GLU A 1 431 ? 13.102 16.703 -3.139 1 92.5 431 GLU A CA 1
ATOM 3394 C C . GLU A 1 431 ? 11.977 15.703 -3.344 1 92.5 431 GLU A C 1
ATOM 3396 O O . GLU A 1 431 ? 12.117 14.742 -4.105 1 92.5 431 GLU A O 1
ATOM 3401 N N . ALA A 1 432 ? 10.898 15.906 -2.66 1 94.69 432 ALA A N 1
ATOM 3402 C CA . ALA A 1 432 ? 9.742 15.023 -2.811 1 94.69 432 ALA A CA 1
ATOM 3403 C C . ALA A 1 432 ? 9.195 15.086 -4.23 1 94.69 432 ALA A C 1
ATOM 3405 O O . ALA A 1 432 ? 8.789 14.062 -4.789 1 94.69 432 ALA A O 1
ATOM 3406 N N . LEU A 1 433 ? 9.109 16.312 -4.805 1 93.31 433 LEU A N 1
ATOM 3407 C CA . LEU A 1 433 ? 8.625 16.5 -6.168 1 93.31 433 LEU A CA 1
ATOM 3408 C C . LEU A 1 433 ? 9.531 15.789 -7.164 1 93.31 433 LEU A C 1
ATOM 3410 O O . LEU A 1 433 ? 9.055 15.148 -8.102 1 93.31 433 LEU A O 1
ATOM 3414 N N . ASP A 1 434 ? 10.828 15.867 -6.934 1 91.12 434 ASP A N 1
ATOM 3415 C CA . ASP A 1 434 ? 11.781 15.172 -7.793 1 91.12 434 ASP A CA 1
ATOM 3416 C C . ASP A 1 434 ? 11.555 13.664 -7.75 1 91.12 434 ASP A C 1
ATOM 3418 O O . ASP A 1 434 ? 11.578 13 -8.789 1 91.12 434 ASP A O 1
ATOM 3422 N N . ARG A 1 435 ? 11.352 13.148 -6.578 1 93.12 435 ARG A N 1
ATOM 3423 C CA . ARG A 1 435 ? 11.102 11.719 -6.438 1 93.12 435 ARG A CA 1
ATOM 3424 C C . ARG A 1 435 ? 9.812 11.312 -7.152 1 93.12 435 ARG A C 1
ATOM 3426 O O . ARG A 1 435 ? 9.789 10.328 -7.891 1 93.12 435 ARG A O 1
ATOM 3433 N N . GLU A 1 436 ? 8.742 12.133 -6.941 1 93.81 436 GLU A N 1
ATOM 3434 C CA . GLU A 1 436 ? 7.441 11.773 -7.5 1 93.81 436 GLU A CA 1
ATOM 3435 C C . GLU A 1 436 ? 7.434 11.914 -9.016 1 93.81 436 GLU A C 1
ATOM 3437 O O . GLU A 1 436 ? 6.66 11.242 -9.703 1 93.81 436 GLU A O 1
ATOM 3442 N N . THR A 1 437 ? 8.258 12.789 -9.625 1 91.69 437 THR A N 1
ATOM 3443 C CA . THR A 1 437 ? 8.336 12.953 -11.078 1 91.69 437 THR A CA 1
ATOM 3444 C C . THR A 1 437 ? 9.328 11.953 -11.68 1 91.69 437 THR A C 1
ATOM 3446 O O . THR A 1 437 ? 9.305 11.711 -12.883 1 91.69 437 THR A O 1
ATOM 3449 N N . GLY A 1 438 ? 10.164 11.391 -10.883 1 87.06 438 GLY A N 1
ATOM 3450 C CA . GLY A 1 438 ? 11.148 10.438 -11.359 1 87.06 438 GLY A CA 1
ATOM 3451 C C . GLY A 1 438 ? 12.414 11.102 -11.875 1 87.06 438 GLY A C 1
ATOM 3452 O O . GLY A 1 438 ? 13.125 10.523 -12.703 1 87.06 438 GLY A O 1
ATOM 3453 N N . ARG A 1 439 ? 12.516 12.289 -11.703 1 77.31 439 ARG A N 1
ATOM 3454 C CA . ARG A 1 439 ? 13.695 13 -12.18 1 77.31 439 ARG A CA 1
ATOM 3455 C C . ARG A 1 439 ? 14.953 12.531 -11.453 1 77.31 439 ARG A C 1
ATOM 3457 O O . ARG A 1 439 ? 14.93 12.32 -10.242 1 77.31 439 ARG A O 1
ATOM 3464 N N . ARG A 1 440 ? 15.703 11.656 -12.266 1 59.75 440 ARG A N 1
ATOM 3465 C CA . ARG A 1 440 ? 17 11.172 -11.789 1 59.75 440 ARG A CA 1
ATOM 3466 C C . ARG A 1 440 ? 17.969 12.328 -11.562 1 59.75 440 ARG A C 1
ATOM 3468 O O . ARG A 1 440 ? 18.188 13.141 -12.469 1 59.75 440 ARG A O 1
ATOM 3475 N N . VAL A 1 441 ? 17.812 12.867 -10.586 1 52.75 441 VAL A N 1
ATOM 3476 C CA . VAL A 1 441 ? 18.891 13.852 -10.555 1 52.75 441 VAL A CA 1
ATOM 3477 C C . VAL A 1 441 ? 20.219 13.172 -10.883 1 52.75 441 VAL A C 1
ATOM 3479 O O . VAL A 1 441 ? 20.328 11.953 -10.805 1 52.75 441 VAL A O 1
ATOM 3482 N N . GLY A 1 442 ? 21.172 13.812 -11.188 1 45.41 442 GLY A N 1
ATOM 3483 C CA . GLY A 1 442 ? 22.516 13.75 -11.758 1 45.41 442 GLY A CA 1
ATOM 3484 C C . GLY A 1 442 ? 23.234 12.453 -11.43 1 45.41 442 GLY A C 1
ATOM 3485 O O . GLY A 1 442 ? 24.422 12.297 -11.766 1 45.41 442 GLY A O 1
ATOM 3486 N N . PHE A 1 443 ? 22.781 11.289 -10.844 1 39.94 443 PHE A N 1
ATOM 3487 C CA . PHE A 1 443 ? 24 10.492 -10.719 1 39.94 443 PHE A CA 1
ATOM 3488 C C . PHE A 1 443 ? 24.125 9.5 -11.875 1 39.94 443 PHE A C 1
ATOM 3490 O O . PHE A 1 443 ? 23.109 9.062 -12.43 1 39.94 443 PHE A O 1
ATOM 3497 N N . MET B 1 1 ? 19.172 32.469 -80.125 1 22.83 1 MET B N 1
ATOM 3498 C CA . MET B 1 1 ? 20.016 32.875 -79 1 22.83 1 MET B CA 1
ATOM 3499 C C . MET B 1 1 ? 19.188 33.031 -77.75 1 22.83 1 MET B C 1
ATOM 3501 O O . MET B 1 1 ? 18.594 34.094 -77.5 1 22.83 1 MET B O 1
ATOM 3505 N N . GLN B 1 2 ? 18.281 32.094 -77.5 1 23.67 2 GLN B N 1
ATOM 3506 C CA . GLN B 1 2 ? 17.062 31.969 -76.75 1 23.67 2 GLN B CA 1
ATOM 3507 C C . GLN B 1 2 ? 17.391 31.922 -75.25 1 23.67 2 GLN B C 1
ATOM 3509 O O . GLN B 1 2 ? 18.125 31.047 -74.812 1 23.67 2 GLN B O 1
ATOM 3514 N N . ARG B 1 3 ? 17.453 33.219 -74.688 1 28.69 3 ARG B N 1
ATOM 3515 C CA . ARG B 1 3 ? 17.906 33.688 -73.375 1 28.69 3 ARG B CA 1
ATOM 3516 C C . ARG B 1 3 ? 17.125 33.031 -72.25 1 28.69 3 ARG B C 1
ATOM 3518 O O . ARG B 1 3 ? 15.906 33.156 -72.188 1 28.69 3 ARG B O 1
ATOM 3525 N N . PRO B 1 4 ? 17.484 31.75 -71.875 1 33.16 4 PRO B N 1
ATOM 3526 C CA . PRO B 1 4 ? 16.766 30.906 -70.875 1 33.16 4 PRO B CA 1
ATOM 3527 C C . PRO B 1 4 ? 16.672 31.547 -69.5 1 33.16 4 PRO B C 1
ATOM 3529 O O . PRO B 1 4 ? 17.688 31.734 -68.812 1 33.16 4 PRO B O 1
ATOM 3532 N N . MET B 1 5 ? 15.969 32.75 -69.5 1 27.95 5 MET B N 1
ATOM 3533 C CA . MET B 1 5 ? 16.094 33.531 -68.25 1 27.95 5 MET B CA 1
ATOM 3534 C C . MET B 1 5 ? 15.703 32.656 -67.062 1 27.95 5 MET B C 1
ATOM 3536 O O . MET B 1 5 ? 14.688 31.969 -67.062 1 27.95 5 MET B O 1
ATOM 3540 N N . LEU B 1 6 ? 16.625 32.281 -66.062 1 29.41 6 LEU B N 1
ATOM 3541 C CA . LEU B 1 6 ? 16.891 31.547 -64.812 1 29.41 6 LEU B CA 1
ATOM 3542 C C . LEU B 1 6 ? 16.078 32.125 -63.656 1 29.41 6 LEU B C 1
ATOM 3544 O O . LEU B 1 6 ? 16.531 32.125 -62.5 1 29.41 6 LEU B O 1
ATOM 3548 N N . LEU B 1 7 ? 15.062 32.969 -63.938 1 26.55 7 LEU B N 1
ATOM 3549 C CA . LEU B 1 7 ? 14.859 33.844 -62.781 1 26.55 7 LEU B CA 1
ATOM 3550 C C . LEU B 1 7 ? 14.594 33 -61.5 1 26.55 7 LEU B C 1
ATOM 3552 O O . LEU B 1 7 ? 14.234 31.844 -61.594 1 26.55 7 LEU B O 1
ATOM 3556 N N . ALA B 1 8 ? 14 33.75 -60.281 1 27.98 8 ALA B N 1
ATOM 3557 C CA . ALA B 1 8 ? 14.062 34.219 -58.906 1 27.98 8 ALA B CA 1
ATOM 3558 C C . ALA B 1 8 ? 13.211 33.312 -58 1 27.98 8 ALA B C 1
ATOM 3560 O O . ALA B 1 8 ? 11.992 33.5 -57.906 1 27.98 8 ALA B O 1
ATOM 3561 N N . LEU B 1 9 ? 13.25 31.969 -58.188 1 30.45 9 LEU B N 1
ATOM 3562 C CA . LEU B 1 9 ? 12.281 31.172 -57.438 1 30.45 9 LEU B CA 1
ATOM 3563 C C . LEU B 1 9 ? 12.438 31.406 -55.938 1 30.45 9 LEU B C 1
ATOM 3565 O O . LEU B 1 9 ? 13.055 30.609 -55.25 1 30.45 9 LEU B O 1
ATOM 3569 N N . LEU B 1 10 ? 12.969 32.625 -55.469 1 27.62 10 LEU B N 1
ATOM 3570 C CA . LEU B 1 10 ? 13.422 32.719 -54.094 1 27.62 10 LEU B CA 1
ATOM 3571 C C . LEU B 1 10 ? 12.258 32.531 -53.125 1 27.62 10 LEU B C 1
ATOM 3573 O O . LEU B 1 10 ? 12.438 32.562 -51.906 1 27.62 10 LEU B O 1
ATOM 3577 N N . ALA B 1 11 ? 10.984 32.688 -53.312 1 34.41 11 ALA B N 1
ATOM 3578 C CA . ALA B 1 11 ? 10.273 33.25 -52.156 1 34.41 11 ALA B CA 1
ATOM 3579 C C . ALA B 1 11 ? 10.188 32.219 -51.031 1 34.41 11 ALA B C 1
ATOM 3581 O O . ALA B 1 11 ? 9.484 31.219 -51.156 1 34.41 11 ALA B O 1
ATOM 3582 N N . PRO B 1 12 ? 11.383 31.859 -50.344 1 30.25 12 PRO B N 1
ATOM 3583 C CA . PRO B 1 12 ? 11.211 30.75 -49.406 1 30.25 12 PRO B CA 1
ATOM 3584 C C . PRO B 1 12 ? 9.977 30.938 -48.5 1 30.25 12 PRO B C 1
ATOM 3586 O O . PRO B 1 12 ? 9.344 32 -48.531 1 30.25 12 PRO B O 1
ATOM 3589 N N . VAL B 1 13 ? 10.164 30.469 -47.156 1 33.19 13 VAL B N 1
ATOM 3590 C CA . VAL B 1 13 ? 9.789 29.609 -46.031 1 33.19 13 VAL B CA 1
ATOM 3591 C C . VAL B 1 13 ? 9.109 30.453 -44.969 1 33.19 13 VAL B C 1
ATOM 3593 O O . VAL B 1 13 ? 9.039 30.047 -43.812 1 33.19 13 VAL B O 1
ATOM 3596 N N . PHE B 1 14 ? 8.578 31.656 -45.156 1 33.44 14 PHE B N 1
ATOM 3597 C CA . PHE B 1 14 ? 8.32 32.438 -43.969 1 33.44 14 PHE B CA 1
ATOM 3598 C C . PHE B 1 14 ? 7.277 31.734 -43.094 1 33.44 14 PHE B C 1
ATOM 3600 O O . PHE B 1 14 ? 6.871 32.281 -42.062 1 33.44 14 PHE B O 1
ATOM 3607 N N . LEU B 1 15 ? 6.5 30.734 -43.562 1 33.16 15 LEU B N 1
ATOM 3608 C CA . LEU B 1 15 ? 5.199 30.766 -42.906 1 33.16 15 LEU B CA 1
ATOM 3609 C C . LEU B 1 15 ? 5.324 30.328 -41.469 1 33.16 15 LEU B C 1
ATOM 3611 O O . LEU B 1 15 ? 4.316 30.188 -40.75 1 33.16 15 LEU B O 1
ATOM 3615 N N . MET B 1 16 ? 6.418 29.703 -41.031 1 34.03 16 MET B N 1
ATOM 3616 C CA . MET B 1 16 ? 6.066 28.812 -39.906 1 34.03 16 MET B CA 1
ATOM 3617 C C . MET B 1 16 ? 5.906 29.609 -38.625 1 34.03 16 MET B C 1
ATOM 3619 O O . MET B 1 16 ? 6.172 29.078 -37.531 1 34.03 16 MET B O 1
ATOM 3623 N N . ALA B 1 17 ? 5.984 30.891 -38.594 1 34.28 17 ALA B N 1
ATOM 3624 C CA . ALA B 1 17 ? 6.129 31.453 -37.25 1 34.28 17 ALA B CA 1
ATOM 3625 C C . ALA B 1 17 ? 4.867 31.219 -36.406 1 34.28 17 ALA B C 1
ATOM 3627 O O . ALA B 1 17 ? 4.688 31.844 -35.375 1 34.28 17 ALA B O 1
ATOM 3628 N N . LEU B 1 18 ? 3.838 30.688 -37.156 1 34.16 18 LEU B N 1
ATOM 3629 C CA . LEU B 1 18 ? 2.621 31.062 -36.438 1 34.16 18 LEU B CA 1
ATOM 3630 C C . LEU B 1 18 ? 2.719 30.688 -34.969 1 34.16 18 LEU B C 1
ATOM 3632 O O . LEU B 1 18 ? 3.65 29.984 -34.531 1 34.16 18 LEU B O 1
ATOM 3636 N N . PHE B 1 19 ? 1.632 29.844 -34.5 1 35.75 19 PHE B N 1
ATOM 3637 C CA . PHE B 1 19 ? 0.686 29.922 -33.375 1 35.75 19 PHE B CA 1
ATOM 3638 C C . PHE B 1 19 ? 1.244 29.219 -32.156 1 35.75 19 PHE B C 1
ATOM 3640 O O . PHE B 1 19 ? 1.128 28 -32 1 35.75 19 PHE B O 1
ATOM 3647 N N . GLY B 1 20 ? 2.441 29.469 -31.875 1 35.06 20 GLY B N 1
ATOM 3648 C CA . GLY B 1 20 ? 2.705 28.906 -30.562 1 35.06 20 GLY B CA 1
ATOM 3649 C C . GLY B 1 20 ? 1.785 29.438 -29.484 1 35.06 20 GLY B C 1
ATOM 3650 O O . GLY B 1 20 ? 2.074 30.484 -28.875 1 35.06 20 GLY B O 1
ATOM 3651 N N . ARG B 1 21 ? 0.428 29.438 -29.703 1 34.5 21 ARG B N 1
ATOM 3652 C CA . ARG B 1 21 ? -0.367 29.766 -28.531 1 34.5 21 ARG B CA 1
ATOM 3653 C C . ARG B 1 21 ? 0.092 28.938 -27.328 1 34.5 21 ARG B C 1
ATOM 3655 O O . ARG B 1 21 ? 0.169 27.719 -27.391 1 34.5 21 ARG B O 1
ATOM 3662 N N . SER B 1 22 ? 0.722 29.484 -26.562 1 35.56 22 SER B N 1
ATOM 3663 C CA . SER B 1 22 ? 0.889 28.953 -25.219 1 35.56 22 SER B CA 1
ATOM 3664 C C . SER B 1 22 ? -0.436 28.453 -24.656 1 35.56 22 SER B C 1
ATOM 3666 O O . SER B 1 22 ? -1.393 29.219 -24.531 1 35.56 22 SER B O 1
ATOM 3668 N N . LEU B 1 23 ? -0.969 27.344 -25.047 1 35.97 23 LEU B N 1
ATOM 3669 C CA . LEU B 1 23 ? -2.043 26.734 -24.266 1 35.97 23 LEU B CA 1
ATOM 3670 C C . LEU B 1 23 ? -1.834 26.984 -22.781 1 35.97 23 LEU B C 1
ATOM 3672 O O . LEU B 1 23 ? -1.036 26.297 -22.141 1 35.97 23 LEU B O 1
ATOM 3676 N N . ALA B 1 24 ? -1.801 28.219 -22.531 1 37.25 24 ALA B N 1
ATOM 3677 C CA . ALA B 1 24 ? -2.014 28.484 -21.109 1 37.25 24 ALA B CA 1
ATOM 3678 C C . ALA B 1 24 ? -3.068 27.547 -20.531 1 37.25 24 ALA B C 1
ATOM 3680 O O . ALA B 1 24 ? -4.234 27.594 -20.938 1 37.25 24 ALA B O 1
ATOM 3681 N N . TRP B 1 25 ? -2.822 26.375 -20.266 1 38.75 25 TRP B N 1
ATOM 3682 C CA . TRP B 1 25 ? -3.711 25.547 -19.453 1 38.75 25 TRP B CA 1
ATOM 3683 C C . TRP B 1 25 ? -4.371 26.359 -18.359 1 38.75 25 TRP B C 1
ATOM 3685 O O . TRP B 1 25 ? -3.721 26.75 -17.375 1 38.75 25 TRP B O 1
ATOM 3695 N N . SER B 1 26 ? -5.125 27.281 -18.688 1 43.47 26 SER B N 1
ATOM 3696 C CA . SER B 1 26 ? -6.031 27.875 -17.719 1 43.47 26 SER B CA 1
ATOM 3697 C C . SER B 1 26 ? -6.668 26.812 -16.828 1 43.47 26 SER B C 1
ATOM 3699 O O . SER B 1 26 ? -7.043 25.75 -17.312 1 43.47 26 SER B O 1
ATOM 3701 N N . ASP B 1 27 ? -6.316 26.703 -15.609 1 55.5 27 ASP B N 1
ATOM 3702 C CA . ASP B 1 27 ? -7.012 25.828 -14.672 1 55.5 27 ASP B CA 1
ATOM 3703 C C . ASP B 1 27 ? -8.508 25.781 -14.961 1 55.5 27 ASP B C 1
ATOM 3705 O O . ASP B 1 27 ? -9.172 26.812 -15.016 1 55.5 27 ASP B O 1
ATOM 3709 N N . PRO B 1 28 ? -9.016 24.828 -15.758 1 62.41 28 PRO B N 1
ATOM 3710 C CA . PRO B 1 28 ? -10.453 24.781 -16.047 1 62.41 28 PRO B CA 1
ATOM 3711 C C . PRO B 1 28 ? -11.312 25.172 -14.836 1 62.41 28 PRO B C 1
ATOM 3713 O O . PRO B 1 28 ? -10.883 25 -13.695 1 62.41 28 PRO B O 1
ATOM 3716 N N . ALA B 1 29 ? -12.375 25.984 -15.148 1 75 29 ALA B N 1
ATOM 3717 C CA . ALA B 1 29 ? -13.344 26.391 -14.133 1 75 29 ALA B CA 1
ATOM 3718 C C . ALA B 1 29 ? -13.859 25.172 -13.359 1 75 29 ALA B C 1
ATOM 3720 O O . ALA B 1 29 ? -14.078 24.109 -13.945 1 75 29 ALA B O 1
ATOM 3721 N N . PRO B 1 30 ? -13.844 25.297 -12 1 86.5 30 PRO B N 1
ATOM 3722 C CA . PRO B 1 30 ? -14.297 24.156 -11.188 1 86.5 30 PRO B CA 1
ATOM 3723 C C . PRO B 1 30 ? -15.719 23.719 -11.539 1 86.5 30 PRO B C 1
ATOM 3725 O O . PRO B 1 30 ? -16.578 24.562 -11.844 1 86.5 30 PRO B O 1
ATOM 3728 N N . VAL B 1 31 ? -16 22.516 -11.797 1 90.88 31 VAL B N 1
ATOM 3729 C CA . VAL B 1 31 ? -17.312 21.922 -12.062 1 90.88 31 VAL B CA 1
ATOM 3730 C C . VAL B 1 31 ? -18.047 21.688 -10.75 1 90.88 31 VAL B C 1
ATOM 3732 O O . VAL B 1 31 ? -17.484 21.109 -9.812 1 90.88 31 VAL B O 1
ATOM 3735 N N . GLU B 1 32 ? -19.25 22.156 -10.633 1 93.62 32 GLU B N 1
ATOM 3736 C CA . GLU B 1 32 ? -20.062 21.938 -9.445 1 93.62 32 GLU B CA 1
ATOM 3737 C C . GLU B 1 32 ? -20.578 20.5 -9.391 1 93.62 32 GLU B C 1
ATOM 3739 O O . GLU B 1 32 ? -21.078 19.969 -10.383 1 93.62 32 GLU B O 1
ATOM 3744 N N . ILE B 1 33 ? -20.406 19.875 -8.273 1 93.5 33 ILE B N 1
ATOM 3745 C CA . ILE B 1 33 ? -20.781 18.469 -8.156 1 93.5 33 ILE B CA 1
ATOM 3746 C C . ILE B 1 33 ? -21.438 18.219 -6.801 1 93.5 33 ILE B C 1
ATOM 3748 O O . ILE B 1 33 ? -21.125 18.891 -5.816 1 93.5 33 ILE B O 1
ATOM 3752 N N . ASP B 1 34 ? -22.391 17.297 -6.773 1 93.06 34 ASP B N 1
ATOM 3753 C CA . ASP B 1 34 ? -23.031 16.922 -5.52 1 93.06 34 ASP B CA 1
ATOM 3754 C C . ASP B 1 34 ? -22.469 15.602 -4.988 1 93.06 34 ASP B C 1
ATOM 3756 O O . ASP B 1 34 ? -21.766 14.891 -5.707 1 93.06 34 ASP B O 1
ATOM 3760 N N . GLN B 1 35 ? -22.75 15.328 -3.754 1 93.38 35 GLN B N 1
ATOM 3761 C CA . GLN B 1 35 ? -22.172 14.164 -3.088 1 93.38 35 GLN B CA 1
ATOM 3762 C C . GLN B 1 35 ? -22.625 12.867 -3.748 1 93.38 35 GLN B C 1
ATOM 3764 O O . GLN B 1 35 ? -21.844 11.93 -3.908 1 93.38 35 GLN B O 1
ATOM 3769 N N . GLU B 1 36 ? -23.906 12.781 -4.137 1 92.44 36 GLU B N 1
ATOM 3770 C CA . GLU B 1 36 ? -24.453 11.578 -4.762 1 92.44 36 GLU B CA 1
ATOM 3771 C C . GLU B 1 36 ? -23.734 11.273 -6.078 1 92.44 36 GLU B C 1
ATOM 3773 O O . GLU B 1 36 ? -23.422 10.117 -6.363 1 92.44 36 GLU B O 1
ATOM 3778 N N . THR B 1 37 ? -23.547 12.344 -6.844 1 94.31 37 THR B N 1
ATOM 3779 C CA . THR B 1 37 ? -22.859 12.164 -8.117 1 94.31 37 THR B CA 1
ATOM 3780 C C . THR B 1 37 ? -21.422 11.695 -7.891 1 94.31 37 THR B C 1
ATOM 3782 O O . THR B 1 37 ? -20.891 10.883 -8.656 1 94.31 37 THR B O 1
ATOM 3785 N N . VAL B 1 38 ? -20.797 12.234 -6.824 1 95.81 38 VAL B N 1
ATOM 3786 C CA . VAL B 1 38 ? -19.438 11.836 -6.48 1 95.81 38 VAL B CA 1
ATOM 3787 C C . VAL B 1 38 ? -19.391 10.344 -6.168 1 95.81 38 VAL B C 1
ATOM 3789 O O . VAL B 1 38 ? -18.547 9.609 -6.691 1 95.81 38 VAL B O 1
ATOM 3792 N N . VAL B 1 39 ? -20.344 9.875 -5.406 1 95.62 39 VAL B N 1
ATOM 3793 C CA . VAL B 1 39 ? -20.391 8.477 -4.992 1 95.62 39 VAL B CA 1
ATOM 3794 C C . VAL B 1 39 ? -20.688 7.594 -6.199 1 95.62 39 VAL B C 1
ATOM 3796 O O . VAL B 1 39 ? -20.047 6.562 -6.395 1 95.62 39 VAL B O 1
ATOM 3799 N N . ARG B 1 40 ? -21.594 7.984 -7.035 1 95.94 40 ARG B N 1
ATOM 3800 C CA . ARG B 1 40 ? -21.938 7.215 -8.219 1 95.94 40 ARG B CA 1
ATOM 3801 C C . ARG B 1 40 ? -20.766 7.094 -9.172 1 95.94 40 ARG B C 1
ATOM 3803 O O . ARG B 1 40 ? -20.5 6.016 -9.711 1 95.94 40 ARG B O 1
ATOM 3810 N N . THR B 1 41 ? -20.109 8.203 -9.359 1 95.94 41 THR B N 1
ATOM 3811 C CA . THR B 1 41 ? -18.953 8.203 -10.242 1 95.94 41 THR B CA 1
ATOM 3812 C C . THR B 1 41 ? -17.844 7.32 -9.688 1 95.94 41 THR B C 1
ATOM 3814 O O . THR B 1 41 ? -17.203 6.566 -10.43 1 95.94 41 THR B O 1
ATOM 3817 N N . ALA B 1 42 ? -17.562 7.426 -8.367 1 96.81 42 ALA B N 1
ATOM 3818 C CA . ALA B 1 42 ? -16.531 6.613 -7.73 1 96.81 42 ALA B CA 1
ATOM 3819 C C . ALA B 1 42 ? -16.859 5.125 -7.863 1 96.81 42 ALA B C 1
ATOM 3821 O O . ALA B 1 42 ? -15.977 4.328 -8.203 1 96.81 42 ALA B O 1
ATOM 3822 N N . LEU B 1 43 ? -18.109 4.773 -7.688 1 96.19 43 LEU B N 1
ATOM 3823 C CA . LEU B 1 43 ? -18.531 3.375 -7.762 1 96.19 43 LEU B CA 1
ATOM 3824 C C . LEU B 1 43 ? -18.422 2.854 -9.195 1 96.19 43 LEU B C 1
ATOM 3826 O O . LEU B 1 43 ? -18.109 1.679 -9.406 1 96.19 43 LEU B O 1
ATOM 3830 N N . ALA B 1 44 ? -18.594 3.727 -10.117 1 94.62 44 ALA B N 1
ATOM 3831 C CA . ALA B 1 44 ? -18.609 3.316 -11.516 1 94.62 44 ALA B CA 1
ATOM 3832 C C . ALA B 1 44 ? -17.188 3.246 -12.086 1 94.62 44 ALA B C 1
ATOM 3834 O O . ALA B 1 44 ? -16.906 2.41 -12.945 1 94.62 44 ALA B O 1
ATOM 3835 N N . SER B 1 45 ? -16.297 4.094 -11.523 1 92.25 45 SER B N 1
ATOM 3836 C CA . SER B 1 45 ? -15.07 4.273 -12.297 1 92.25 45 SER B CA 1
ATOM 3837 C C . SER B 1 45 ? -13.844 3.943 -11.461 1 92.25 45 SER B C 1
ATOM 3839 O O . SER B 1 45 ? -12.75 3.74 -12 1 92.25 45 SER B O 1
ATOM 3841 N N . HIS B 1 46 ? -13.938 3.887 -10.18 1 95.81 46 HIS B N 1
ATOM 3842 C CA . HIS B 1 46 ? -12.734 3.748 -9.367 1 95.81 46 HIS B CA 1
ATOM 3843 C C . HIS B 1 46 ? -12.062 2.398 -9.602 1 95.81 46 HIS B C 1
ATOM 3845 O O . HIS B 1 46 ? -12.711 1.354 -9.508 1 95.81 46 HIS B O 1
ATOM 3851 N N . PRO B 1 47 ? -10.727 2.408 -9.867 1 96.94 47 PRO B N 1
ATOM 3852 C CA . PRO B 1 47 ? -10.008 1.18 -10.203 1 96.94 47 PRO B CA 1
ATOM 3853 C C . PRO B 1 47 ? -10.07 0.137 -9.086 1 96.94 47 PRO B C 1
ATOM 3855 O O . PRO B 1 47 ? -10.039 -1.065 -9.359 1 96.94 47 PRO B O 1
ATOM 3858 N N . LEU B 1 48 ? -10.18 0.514 -7.855 1 96.44 48 LEU B N 1
ATOM 3859 C CA . LEU B 1 48 ? -10.219 -0.427 -6.742 1 96.44 48 LEU B CA 1
ATOM 3860 C C . LEU B 1 48 ? -11.445 -1.321 -6.828 1 96.44 48 LEU B C 1
ATOM 3862 O O . LEU B 1 48 ? -11.375 -2.516 -6.531 1 96.44 48 LEU B O 1
ATOM 3866 N N . VAL B 1 49 ? -12.586 -0.731 -7.25 1 97 49 VAL B N 1
ATOM 3867 C CA . VAL B 1 49 ? -13.805 -1.511 -7.41 1 97 49 VAL B CA 1
ATOM 3868 C C . VAL B 1 49 ? -13.664 -2.459 -8.594 1 97 49 VAL B C 1
ATOM 3870 O O . VAL B 1 49 ? -14.023 -3.637 -8.508 1 97 49 VAL B O 1
ATOM 3873 N N . ARG B 1 50 ? -13.086 -1.985 -9.664 1 97 50 ARG B N 1
ATOM 3874 C CA . ARG B 1 50 ? -12.914 -2.807 -10.859 1 97 50 ARG B CA 1
ATOM 3875 C C . ARG B 1 50 ? -11.961 -3.965 -10.594 1 97 50 ARG B C 1
ATOM 3877 O O . ARG B 1 50 ? -12.172 -5.078 -11.078 1 97 50 ARG B O 1
ATOM 3884 N N . MET B 1 51 ? -10.922 -3.721 -9.844 1 97.56 51 MET B N 1
ATOM 3885 C CA . MET B 1 51 ? -9.984 -4.777 -9.477 1 97.56 51 MET B CA 1
ATOM 3886 C C . MET B 1 51 ? -10.68 -5.855 -8.648 1 97.56 51 MET B C 1
ATOM 3888 O O . MET B 1 51 ? -10.438 -7.047 -8.844 1 97.56 51 MET B O 1
ATOM 3892 N N . ALA B 1 52 ? -11.531 -5.406 -7.734 1 97.19 52 ALA B N 1
ATOM 3893 C CA . ALA B 1 52 ? -12.25 -6.359 -6.891 1 97.19 52 ALA B CA 1
ATOM 3894 C C . ALA B 1 52 ? -13.234 -7.188 -7.711 1 97.19 52 ALA B C 1
ATOM 3896 O O . ALA B 1 52 ? -13.422 -8.383 -7.453 1 97.19 52 ALA B O 1
ATOM 3897 N N . VAL B 1 53 ? -13.883 -6.551 -8.711 1 97.5 53 VAL B N 1
ATOM 3898 C CA . VAL B 1 53 ? -14.773 -7.27 -9.609 1 97.5 53 VAL B CA 1
ATOM 3899 C C . VAL B 1 53 ? -13.992 -8.328 -10.375 1 97.5 53 VAL B C 1
ATOM 3901 O O . VAL B 1 53 ? -14.406 -9.492 -10.453 1 97.5 53 VAL B O 1
ATOM 3904 N N . ASP B 1 54 ? -12.828 -7.922 -10.852 1 97.38 54 ASP B N 1
ATOM 3905 C CA . ASP B 1 54 ? -12 -8.844 -11.617 1 97.38 54 ASP B CA 1
ATOM 3906 C C . ASP B 1 54 ? -11.523 -10.008 -10.75 1 97.38 54 ASP B C 1
ATOM 3908 O O . ASP B 1 54 ? -11.461 -11.148 -11.211 1 97.38 54 ASP B O 1
ATOM 3912 N N . ARG B 1 55 ? -11.258 -9.766 -9.477 1 96.81 55 ARG B N 1
ATOM 3913 C CA . ARG B 1 55 ? -10.852 -10.828 -8.57 1 96.81 55 ARG B CA 1
ATOM 3914 C C . ARG B 1 55 ? -11.992 -11.805 -8.328 1 96.81 55 ARG B C 1
ATOM 3916 O O . ARG B 1 55 ? -11.773 -13.023 -8.266 1 96.81 55 ARG B O 1
ATOM 3923 N N . SER B 1 56 ? -13.195 -11.297 -8.156 1 97.62 56 SER B N 1
ATOM 3924 C CA . SER B 1 56 ? -14.359 -12.148 -7.969 1 97.62 56 SER B CA 1
ATOM 3925 C C . SER B 1 56 ? -14.641 -12.992 -9.211 1 97.62 56 SER B C 1
ATOM 3927 O O . SER B 1 56 ? -14.906 -14.195 -9.102 1 97.62 56 SER B O 1
ATOM 3929 N N . ARG B 1 57 ? -14.508 -12.375 -10.367 1 97.44 57 ARG B N 1
ATOM 3930 C CA . ARG B 1 57 ? -14.742 -13.109 -11.609 1 97.44 57 ARG B CA 1
ATOM 3931 C C . ARG B 1 57 ? -13.664 -14.156 -11.844 1 97.44 57 ARG B C 1
ATOM 3933 O O . ARG B 1 57 ? -13.938 -15.234 -12.359 1 97.44 57 ARG B O 1
ATOM 3940 N N . ALA B 1 58 ? -12.422 -13.805 -11.484 1 97.5 58 ALA B N 1
ATOM 3941 C CA . ALA B 1 58 ? -11.344 -14.789 -11.578 1 97.5 58 ALA B CA 1
ATOM 3942 C C . ALA B 1 58 ? -11.633 -16.016 -10.711 1 97.5 58 ALA B C 1
ATOM 3944 O O . ALA B 1 58 ? -11.422 -17.141 -11.133 1 97.5 58 ALA B O 1
ATOM 3945 N N . GLN B 1 59 ? -12.148 -15.734 -9.508 1 97 59 GLN B N 1
ATOM 3946 C CA . GLN B 1 59 ? -12.445 -16.844 -8.609 1 97 59 GLN B CA 1
ATOM 3947 C C . GLN B 1 59 ? -13.664 -17.641 -9.086 1 97 59 GLN B C 1
ATOM 3949 O O . GLN B 1 59 ? -13.742 -18.844 -8.883 1 97 59 GLN B O 1
ATOM 3954 N N . ASP B 1 60 ? -14.602 -16.969 -9.742 1 96.94 60 ASP B N 1
ATOM 3955 C CA . ASP B 1 60 ? -15.727 -17.656 -10.352 1 96.94 60 ASP B CA 1
ATOM 3956 C C . ASP B 1 60 ? -15.258 -18.656 -11.414 1 96.94 60 ASP B C 1
ATOM 3958 O O . ASP B 1 60 ? -15.734 -19.797 -11.461 1 96.94 60 ASP B O 1
ATOM 3962 N N . ALA B 1 61 ? -14.305 -18.172 -12.18 1 96.38 61 ALA B N 1
ATOM 3963 C CA . ALA B 1 61 ? -13.688 -19.094 -13.133 1 96.38 61 ALA B CA 1
ATOM 3964 C C . ALA B 1 61 ? -12.938 -20.203 -12.422 1 96.38 61 ALA B C 1
ATOM 3966 O O . ALA B 1 61 ? -12.867 -21.344 -12.914 1 96.38 61 ALA B O 1
ATOM 3967 N N . GLY B 1 62 ? -12.414 -19.953 -11.234 1 95.56 62 GLY B N 1
ATOM 3968 C CA . GLY B 1 62 ? -11.742 -20.953 -10.438 1 95.56 62 GLY B CA 1
ATOM 3969 C C . GLY B 1 62 ? -12.664 -22.078 -9.992 1 95.56 62 GLY B C 1
ATOM 3970 O O . GLY B 1 62 ? -12.242 -23.234 -9.914 1 95.56 62 GLY B O 1
ATOM 3971 N N . VAL B 1 63 ? -13.953 -21.797 -9.773 1 96.75 63 VAL B N 1
ATOM 3972 C CA . VAL B 1 63 ? -14.938 -22.828 -9.461 1 96.75 63 VAL B CA 1
ATOM 3973 C C . VAL B 1 63 ? -15.133 -23.734 -10.672 1 96.75 63 VAL B C 1
ATOM 3975 O O . VAL B 1 63 ? -15.258 -24.953 -10.523 1 96.75 63 VAL B O 1
ATOM 3978 N N . GLY B 1 64 ? -15.133 -23.094 -11.836 1 94.94 64 GLY B N 1
ATOM 3979 C CA . GLY B 1 64 ? -15.211 -23.891 -13.047 1 94.94 64 GLY B CA 1
ATOM 3980 C C . GLY B 1 64 ? -14.039 -24.844 -13.211 1 94.94 64 GLY B C 1
ATOM 3981 O O . GLY B 1 64 ? -14.219 -25.984 -13.648 1 94.94 64 GLY B O 1
ATOM 3982 N N . THR B 1 65 ? -12.875 -24.422 -12.812 1 94.25 65 THR B N 1
ATOM 3983 C CA . THR B 1 65 ? -11.695 -25.266 -12.867 1 94.25 65 THR B CA 1
ATOM 3984 C C . THR B 1 65 ? -11.836 -26.453 -11.906 1 94.25 65 THR B C 1
ATOM 3986 O O . THR B 1 65 ? -11.469 -27.578 -12.242 1 94.25 65 THR B O 1
ATOM 3989 N N . ALA B 1 66 ? -12.375 -26.203 -10.75 1 94.19 66 ALA B N 1
ATOM 3990 C CA . ALA B 1 66 ? -12.586 -27.266 -9.781 1 94.19 66 ALA B CA 1
ATOM 3991 C C . ALA B 1 66 ? -13.641 -28.266 -10.273 1 94.19 66 ALA B C 1
ATOM 3993 O O . ALA B 1 66 ? -13.547 -29.453 -9.992 1 94.19 66 ALA B O 1
ATOM 3994 N N . LEU B 1 67 ? -14.609 -27.844 -11.047 1 94.69 67 LEU B N 1
ATOM 3995 C CA . LEU B 1 67 ? -15.688 -28.672 -11.562 1 94.69 67 LEU B CA 1
ATOM 3996 C C . LEU B 1 67 ? -15.203 -29.516 -12.734 1 94.69 67 LEU B C 1
ATOM 3998 O O . LEU B 1 67 ? -15.844 -30.516 -13.094 1 94.69 67 LEU B O 1
ATOM 4002 N N . ALA B 1 68 ? -14.094 -29.125 -13.266 1 92.12 68 ALA B N 1
ATOM 4003 C CA . ALA B 1 68 ? -13.57 -29.844 -14.43 1 92.12 68 ALA B CA 1
ATOM 4004 C C . ALA B 1 68 ? -13.234 -31.281 -14.086 1 92.12 68 ALA B C 1
ATOM 4006 O O . ALA B 1 68 ? -13.312 -32.156 -14.945 1 92.12 68 ALA B O 1
ATOM 4007 N N . ASP B 1 69 ? -12.961 -31.578 -12.836 1 88.38 69 ASP B N 1
ATOM 4008 C CA . ASP B 1 69 ? -12.586 -32.906 -12.383 1 88.38 69 ASP B CA 1
ATOM 4009 C C . ASP B 1 69 ? -13.773 -33.875 -12.43 1 88.38 69 ASP B C 1
ATOM 4011 O O . ASP B 1 69 ? -13.602 -35.094 -12.336 1 88.38 69 ASP B O 1
ATOM 4015 N N . TYR B 1 70 ? -15.039 -33.375 -12.656 1 91.88 70 TYR B N 1
ATOM 4016 C CA . TYR B 1 70 ? -16.234 -34.219 -12.75 1 91.88 70 TYR B CA 1
ATOM 4017 C C . TYR B 1 70 ? -16.453 -34.688 -14.188 1 91.88 70 TYR B C 1
ATOM 4019 O O . TYR B 1 70 ? -17.281 -35.562 -14.438 1 91.88 70 TYR B O 1
ATOM 4027 N N . TYR B 1 71 ? -15.641 -34.219 -15.086 1 91.88 71 TYR B N 1
ATOM 4028 C CA . TYR B 1 71 ? -15.812 -34.531 -16.5 1 91.88 71 TYR B CA 1
ATOM 4029 C C . TYR B 1 71 ? -14.656 -35.406 -17 1 91.88 71 TYR B C 1
ATOM 4031 O O . TYR B 1 71 ? -13.57 -35.375 -16.422 1 91.88 71 TYR B O 1
ATOM 4039 N N . PRO B 1 72 ? -14.883 -36.156 -18.031 1 91.62 72 PRO B N 1
ATOM 4040 C CA . PRO B 1 72 ? -13.805 -36.969 -18.578 1 91.62 72 PRO B CA 1
ATOM 4041 C C . PRO B 1 72 ? -12.711 -36.156 -19.266 1 91.62 72 PRO B C 1
ATOM 4043 O O . PRO B 1 72 ? -12.938 -35 -19.641 1 91.62 72 PRO B O 1
ATOM 4046 N N . HIS B 1 73 ? -11.586 -36.781 -19.359 1 90.56 73 HIS B N 1
ATOM 4047 C CA . HIS B 1 73 ? -10.453 -36.25 -20.094 1 90.56 73 HIS B CA 1
ATOM 4048 C C . HIS B 1 73 ? -10.117 -37.062 -21.328 1 90.56 73 HIS B C 1
ATOM 4050 O O . HIS B 1 73 ? -9.945 -38.281 -21.219 1 90.56 73 HIS B O 1
ATOM 4056 N N . LEU B 1 74 ? -10.164 -36.406 -22.484 1 91.88 74 LEU B N 1
ATOM 4057 C CA . LEU B 1 74 ? -9.859 -37.062 -23.75 1 91.88 74 LEU B CA 1
ATOM 4058 C C . LEU B 1 74 ? -8.609 -36.469 -24.375 1 91.88 74 LEU B C 1
ATOM 4060 O O . LEU B 1 74 ? -8.547 -35.281 -24.641 1 91.88 74 LEU B O 1
ATOM 4064 N N . THR B 1 75 ? -7.648 -37.312 -24.609 1 90 75 THR B N 1
ATOM 4065 C CA . THR B 1 75 ? -6.41 -36.906 -25.25 1 90 75 THR B CA 1
ATOM 4066 C C . THR B 1 75 ? -6.094 -37.781 -26.453 1 90 75 THR B C 1
ATOM 4068 O O . THR B 1 75 ? -6.422 -38.969 -26.453 1 90 75 THR B O 1
ATOM 4071 N N . LEU B 1 76 ? -5.52 -37.219 -27.453 1 88.69 76 LEU B N 1
ATOM 4072 C CA . LEU B 1 76 ? -5.066 -37.938 -28.641 1 88.69 76 LEU B CA 1
ATOM 4073 C C . LEU B 1 76 ? -3.557 -37.812 -28.812 1 88.69 76 LEU B C 1
ATOM 4075 O O . LEU B 1 76 ? -3.023 -36.688 -28.812 1 88.69 76 LEU B O 1
ATOM 4079 N N . SER B 1 77 ? -2.896 -38.906 -28.859 1 89.06 77 SER B N 1
ATOM 4080 C CA . SER B 1 77 ? -1.463 -38.938 -29.125 1 89.06 77 SER B CA 1
ATOM 4081 C C . SER B 1 77 ? -1.169 -39.562 -30.484 1 89.06 77 SER B C 1
ATOM 4083 O O . SER B 1 77 ? -1.729 -40.625 -30.812 1 89.06 77 SER B O 1
ATOM 4085 N N . ILE B 1 78 ? -0.454 -38.906 -31.328 1 85.5 78 ILE B N 1
ATOM 4086 C CA . ILE B 1 78 ? 0.029 -39.438 -32.625 1 85.5 78 ILE B CA 1
ATOM 4087 C C . ILE B 1 78 ? 1.549 -39.562 -32.562 1 85.5 78 ILE B C 1
ATOM 4089 O O . ILE B 1 78 ? 2.266 -38.562 -32.406 1 85.5 78 ILE B O 1
ATOM 4093 N N . ASP B 1 79 ? 2.004 -40.781 -32.688 1 85.06 79 ASP B N 1
ATOM 4094 C CA . ASP B 1 79 ? 3.434 -41.031 -32.531 1 85.06 79 ASP B CA 1
ATOM 4095 C C . ASP B 1 79 ? 4.008 -41.688 -33.781 1 85.06 79 ASP B C 1
ATOM 4097 O O . ASP B 1 79 ? 3.371 -42.562 -34.375 1 85.06 79 ASP B O 1
ATOM 4101 N N . GLN B 1 80 ? 5.082 -41.219 -34.312 1 81.25 80 GLN B N 1
ATOM 4102 C CA . GLN B 1 80 ? 5.93 -41.906 -35.281 1 81.25 80 GLN B CA 1
ATOM 4103 C C . GLN B 1 80 ? 7.184 -42.469 -34.625 1 81.25 80 GLN B C 1
ATOM 4105 O O . GLN B 1 80 ? 8.016 -41.688 -34.094 1 81.25 80 GLN B O 1
ATOM 4110 N N . LEU B 1 81 ? 7.277 -43.781 -34.594 1 78.56 81 LEU B N 1
ATOM 4111 C CA . LEU B 1 81 ? 8.375 -44.438 -33.875 1 78.56 81 LEU B CA 1
ATOM 4112 C C . LEU B 1 81 ? 9.398 -45 -34.875 1 78.56 81 LEU B C 1
ATOM 4114 O O . LEU B 1 81 ? 9.055 -45.375 -35.969 1 78.56 81 LEU B O 1
ATOM 4118 N N . PHE B 1 82 ? 10.594 -44.812 -34.531 1 79.81 82 PHE B N 1
ATOM 4119 C CA . PHE B 1 82 ? 11.695 -45.5 -35.188 1 79.81 82 PHE B CA 1
ATOM 4120 C C . PHE B 1 82 ? 12.367 -46.5 -34.281 1 79.81 82 PHE B C 1
ATOM 4122 O O . PHE B 1 82 ? 12.961 -46.094 -33.25 1 79.81 82 PHE B O 1
ATOM 4129 N N . LEU B 1 83 ? 12.125 -47.688 -34.531 1 73.56 83 LEU B N 1
ATOM 4130 C CA . LEU B 1 83 ? 12.586 -48.75 -33.656 1 73.56 83 LEU B CA 1
ATOM 4131 C C . LEU B 1 83 ? 13.719 -49.531 -34.312 1 73.56 83 LEU B C 1
ATOM 4133 O O . LEU B 1 83 ? 13.664 -49.844 -35.5 1 73.56 83 LEU B O 1
ATOM 4137 N N . ASN B 1 84 ? 14.898 -49.562 -33.562 1 66.44 84 ASN B N 1
ATOM 4138 C CA . ASN B 1 84 ? 15.93 -50.5 -33.969 1 66.44 84 ASN B CA 1
ATOM 4139 C C . ASN B 1 84 ? 15.953 -51.719 -33.062 1 66.44 84 ASN B C 1
ATOM 4141 O O . ASN B 1 84 ? 16.375 -51.625 -31.891 1 66.44 84 ASN B O 1
ATOM 4145 N N . SER B 1 85 ? 14.914 -52.219 -32.625 1 57.91 85 SER B N 1
ATOM 4146 C CA . SER B 1 85 ? 15 -53.156 -31.5 1 57.91 85 SER B CA 1
ATOM 4147 C C . SER B 1 85 ? 15.57 -54.5 -31.953 1 57.91 85 SER B C 1
ATOM 4149 O O . SER B 1 85 ? 15.188 -55.031 -33 1 57.91 85 SER B O 1
ATOM 4151 N N . ALA B 1 86 ? 16.703 -54.875 -31.422 1 53.72 86 ALA B N 1
ATOM 4152 C CA . ALA B 1 86 ? 17.109 -56.25 -31.422 1 53.72 86 ALA B CA 1
ATOM 4153 C C . ALA B 1 86 ? 15.984 -57.156 -30.938 1 53.72 86 ALA B C 1
ATOM 4155 O O . ALA B 1 86 ? 15.906 -58.344 -31.312 1 53.72 86 ALA B O 1
ATOM 4156 N N . PHE B 1 87 ? 15.266 -56.719 -30.094 1 50.94 87 PHE B N 1
ATOM 4157 C CA . PHE B 1 87 ? 14.219 -57.594 -29.562 1 50.94 87 PHE B CA 1
ATOM 4158 C C . PHE B 1 87 ? 13.25 -58 -30.672 1 50.94 87 PHE B C 1
ATOM 4160 O O . PHE B 1 87 ? 12.812 -59.156 -30.719 1 50.94 87 PHE B O 1
ATOM 4167 N N . VAL B 1 88 ? 13.016 -57.062 -31.609 1 49.62 88 VAL B N 1
ATOM 4168 C CA . VAL B 1 88 ? 12.219 -57.469 -32.75 1 49.62 88 VAL B CA 1
ATOM 4169 C C . VAL B 1 88 ? 13.055 -58.375 -33.656 1 49.62 88 VAL B C 1
ATOM 4171 O O . VAL B 1 88 ? 12.531 -59.344 -34.219 1 49.62 88 VAL B O 1
ATOM 4174 N N . GLY B 1 89 ? 14.305 -58.062 -33.688 1 46.84 89 GLY B N 1
ATOM 4175 C CA . GLY B 1 89 ? 15.211 -58.938 -34.438 1 46.84 89 GLY B CA 1
ATOM 4176 C C . GLY B 1 89 ? 15.336 -60.312 -33.844 1 46.84 89 GLY B C 1
ATOM 4177 O O . GLY B 1 89 ? 15.516 -61.312 -34.562 1 46.84 89 GLY B O 1
ATOM 4178 N N . GLY B 1 90 ? 15.523 -60.375 -32.562 1 45.66 90 GLY B N 1
ATOM 4179 C CA . GLY B 1 90 ? 15.586 -61.719 -31.984 1 45.66 90 GLY B CA 1
ATOM 4180 C C . GLY B 1 90 ? 14.359 -62.562 -32.312 1 45.66 90 GLY B C 1
ATOM 4181 O O . GLY B 1 90 ? 14.469 -63.75 -32.594 1 45.66 90 GLY B O 1
ATOM 4182 N N . VAL B 1 91 ? 13.203 -61.938 -32.156 1 45.62 91 VAL B N 1
ATOM 4183 C CA . VAL B 1 91 ? 12 -62.719 -32.469 1 45.62 91 VAL B CA 1
ATOM 4184 C C . VAL B 1 91 ? 11.82 -62.781 -34 1 45.62 91 VAL B C 1
ATOM 4186 O O . VAL B 1 91 ? 11.281 -63.781 -34.5 1 45.62 91 VAL B O 1
ATOM 4189 N N . PHE B 1 92 ? 12.438 -61.688 -34.719 1 44.56 92 PHE B N 1
ATOM 4190 C CA . PHE B 1 92 ? 12.367 -61.75 -36.156 1 44.56 92 PHE B CA 1
ATOM 4191 C C . PHE B 1 92 ? 13.734 -61.469 -36.781 1 44.56 92 PHE B C 1
ATOM 4193 O O . PHE B 1 92 ? 14.164 -60.344 -36.906 1 44.56 92 PHE B O 1
ATOM 4200 N N . PRO B 1 93 ? 14.602 -62.375 -36.906 1 48.22 93 PRO B N 1
ATOM 4201 C CA . PRO B 1 93 ? 16 -62.375 -37.344 1 48.22 93 PRO B CA 1
ATOM 4202 C C . PRO B 1 93 ? 16.281 -61.312 -38.438 1 48.22 93 PRO B C 1
ATOM 4204 O O . PRO B 1 93 ? 17.375 -60.75 -38.469 1 48.22 93 PRO B O 1
ATOM 4207 N N . ASP B 1 94 ? 15.711 -61.312 -39.594 1 48.78 94 ASP B N 1
ATOM 4208 C CA . ASP B 1 94 ? 16.016 -60.5 -40.75 1 48.78 94 ASP B CA 1
ATOM 4209 C C . ASP B 1 94 ? 15.469 -59.062 -40.594 1 48.78 94 ASP B C 1
ATOM 4211 O O . ASP B 1 94 ? 15.148 -58.406 -41.562 1 48.78 94 ASP B O 1
ATOM 4215 N N . TYR B 1 95 ? 15.359 -58.531 -39.375 1 50.34 95 TYR B N 1
ATOM 4216 C CA . TYR B 1 95 ? 14.398 -57.469 -39.219 1 50.34 95 TYR B CA 1
ATOM 4217 C C . TYR B 1 95 ? 15.062 -56.094 -39.438 1 50.34 95 TYR B C 1
ATOM 4219 O O . TYR B 1 95 ? 16.141 -55.844 -38.906 1 50.34 95 TYR B O 1
ATOM 4227 N N . GLN B 1 96 ? 14.758 -55.406 -40.438 1 59.78 96 GLN B N 1
ATOM 4228 C CA . GLN B 1 96 ? 14.992 -54 -40.812 1 59.78 96 GLN B CA 1
ATOM 4229 C C . GLN B 1 96 ? 14.328 -53.031 -39.844 1 59.78 96 GLN B C 1
ATOM 4231 O O . GLN B 1 96 ? 13.328 -53.375 -39.219 1 59.78 96 GLN B O 1
ATOM 4236 N N . PRO B 1 97 ? 14.977 -51.875 -39.594 1 66.5 97 PRO B N 1
ATOM 4237 C CA . PRO B 1 97 ? 14.344 -50.812 -38.812 1 66.5 97 PRO B CA 1
ATOM 4238 C C . PRO B 1 97 ? 12.898 -50.562 -39.219 1 66.5 97 PRO B C 1
ATOM 4240 O O . PRO B 1 97 ? 12.562 -50.625 -40.406 1 66.5 97 PRO B O 1
ATOM 4243 N N . ILE B 1 98 ? 11.938 -50.625 -38.25 1 71.5 98 ILE B N 1
ATOM 4244 C CA . ILE B 1 98 ? 10.539 -50.344 -38.562 1 71.5 98 ILE B CA 1
ATOM 4245 C C . ILE B 1 98 ? 10.156 -48.969 -38.062 1 71.5 98 ILE B C 1
ATOM 4247 O O . ILE B 1 98 ? 10.688 -48.5 -37.062 1 71.5 98 ILE B O 1
ATOM 4251 N N . ALA B 1 99 ? 9.391 -48.188 -38.875 1 75.44 99 ALA B N 1
ATOM 4252 C CA . ALA B 1 99 ? 8.906 -46.844 -38.562 1 75.44 99 ALA B CA 1
ATOM 4253 C C . ALA B 1 99 ? 7.387 -46.844 -38.406 1 75.44 99 ALA B C 1
ATOM 4255 O O . ALA B 1 99 ? 6.695 -46.188 -39.219 1 75.44 99 ALA B O 1
ATOM 4256 N N . PRO B 1 100 ? 6.879 -47.531 -37.375 1 75.5 100 PRO B N 1
ATOM 4257 C CA . PRO B 1 100 ? 5.418 -47.562 -37.25 1 75.5 100 PRO B CA 1
ATOM 4258 C C . PRO B 1 100 ? 4.84 -46.25 -36.781 1 75.5 100 PRO B C 1
ATOM 4260 O O . PRO B 1 100 ? 5.539 -45.469 -36.125 1 75.5 100 PRO B O 1
ATOM 4263 N N . GLU B 1 101 ? 3.568 -45.938 -37.25 1 80.19 101 GLU B N 1
ATOM 4264 C CA . GLU B 1 101 ? 2.756 -44.844 -36.781 1 80.19 101 GLU B CA 1
ATOM 4265 C C . GLU B 1 101 ? 1.698 -45.312 -35.781 1 80.19 101 GLU B C 1
ATOM 4267 O O . GLU B 1 101 ? 1.041 -46.344 -36.031 1 80.19 101 GLU B O 1
ATOM 4272 N N . LEU B 1 102 ? 1.712 -44.656 -34.688 1 81.88 102 LEU B N 1
ATOM 4273 C CA . LEU B 1 102 ? 0.795 -45.031 -33.625 1 81.88 102 LEU B CA 1
ATOM 4274 C C . LEU B 1 102 ? -0.182 -43.906 -33.281 1 81.88 102 LEU B C 1
ATOM 4276 O O . LEU B 1 102 ? 0.225 -42.75 -33.125 1 81.88 102 LEU B O 1
ATOM 4280 N N . LEU B 1 103 ? -1.539 -44.156 -33.469 1 83.69 103 LEU B N 1
ATOM 4281 C CA . LEU B 1 103 ? -2.617 -43.312 -32.969 1 83.69 103 LEU B CA 1
ATOM 4282 C C . LEU B 1 103 ? -3.188 -43.844 -31.656 1 83.69 103 LEU B C 1
ATOM 4284 O O . LEU B 1 103 ? -3.664 -45 -31.609 1 83.69 103 LEU B O 1
ATOM 4288 N N . ASN B 1 104 ? -3.105 -43 -30.578 1 86.5 104 ASN B N 1
ATOM 4289 C CA . ASN B 1 104 ? -3.484 -43.469 -29.25 1 86.5 104 ASN B CA 1
ATOM 4290 C C . ASN B 1 104 ? -4.469 -42.531 -28.578 1 86.5 104 ASN B C 1
ATOM 4292 O O . ASN B 1 104 ? -4.062 -41.625 -27.859 1 86.5 104 ASN B O 1
ATOM 4296 N N . PRO B 1 105 ? -5.852 -42.656 -28.859 1 86.38 105 PRO B N 1
ATOM 4297 C CA . PRO B 1 105 ? -6.84 -41.938 -28.047 1 86.38 105 PRO B CA 1
ATOM 4298 C C . PRO B 1 105 ? -6.965 -42.5 -26.625 1 86.38 105 PRO B C 1
ATOM 4300 O O . PRO B 1 105 ? -7 -43.719 -26.438 1 86.38 105 PRO B O 1
ATOM 4303 N N . THR B 1 106 ? -6.867 -41.594 -25.688 1 89.25 106 THR B N 1
ATOM 4304 C CA . THR B 1 106 ? -6.977 -42.031 -24.297 1 89.25 106 THR B CA 1
ATOM 4305 C C . THR B 1 106 ? -8.086 -41.25 -23.578 1 89.25 106 THR B C 1
ATOM 4307 O O . THR B 1 106 ? -8.102 -40 -23.609 1 89.25 106 THR B O 1
ATOM 4310 N N . LEU B 1 107 ? -9.07 -41.938 -23.078 1 91.38 107 LEU B N 1
ATOM 4311 C CA . LEU B 1 107 ? -10.164 -41.375 -22.281 1 91.38 107 LEU B CA 1
ATOM 4312 C C . LEU B 1 107 ? -10.047 -41.812 -20.812 1 91.38 107 LEU B C 1
ATOM 4314 O O . LEU B 1 107 ? -9.875 -42.969 -20.516 1 91.38 107 LEU B O 1
ATOM 4318 N N . THR B 1 108 ? -10.031 -40.812 -19.953 1 91.5 108 THR B N 1
ATOM 4319 C CA . THR B 1 108 ? -10 -41.094 -18.516 1 91.5 108 THR B CA 1
ATOM 4320 C C . THR B 1 108 ? -11.117 -40.344 -17.797 1 91.5 108 THR B C 1
ATOM 4322 O O . THR B 1 108 ? -11.414 -39.188 -18.109 1 91.5 108 THR B O 1
ATOM 4325 N N . GLN B 1 109 ? -11.781 -41.094 -16.875 1 91.94 109 GLN B N 1
ATOM 4326 C CA . GLN B 1 109 ? -12.859 -40.5 -16.078 1 91.94 109 GLN B CA 1
ATOM 4327 C C . GLN B 1 109 ? -12.805 -41 -14.633 1 91.94 109 GLN B C 1
ATOM 4329 O O . GLN B 1 109 ? -12.797 -42.219 -14.383 1 91.94 109 GLN B O 1
ATOM 4334 N N . GLU B 1 110 ? -12.734 -40.031 -13.766 1 90.25 110 GLU B N 1
ATOM 4335 C CA . GLU B 1 110 ? -12.805 -40.375 -12.359 1 90.25 110 GLU B CA 1
ATOM 4336 C C . GLU B 1 110 ? -14.234 -40.75 -11.953 1 90.25 110 GLU B C 1
ATOM 4338 O O . GLU B 1 110 ? -15.172 -40 -12.227 1 90.25 110 GLU B O 1
ATOM 4343 N N . ILE B 1 111 ? -14.406 -41.906 -11.406 1 90.44 111 ILE B N 1
ATOM 4344 C CA . ILE B 1 111 ? -15.734 -42.375 -11.023 1 90.44 111 ILE B CA 1
ATOM 4345 C C . ILE B 1 111 ? -16.047 -41.938 -9.594 1 90.44 111 ILE B C 1
ATOM 4347 O O . ILE B 1 111 ? -17.047 -41.25 -9.344 1 90.44 111 ILE B O 1
ATOM 4351 N N . THR B 1 112 ? -15.164 -42.312 -8.703 1 90.88 112 THR B N 1
ATOM 4352 C CA . THR B 1 112 ? -15.367 -41.906 -7.316 1 90.88 112 THR B CA 1
ATOM 4353 C C . THR B 1 112 ? -14.023 -41.688 -6.617 1 90.88 112 THR B C 1
ATOM 4355 O O . THR B 1 112 ? -13.062 -42.406 -6.887 1 90.88 112 THR B O 1
ATOM 4358 N N . ASP B 1 113 ? -13.953 -40.594 -5.844 1 90.5 113 ASP B N 1
ATOM 4359 C CA . ASP B 1 113 ? -12.781 -40.281 -5.043 1 90.5 113 ASP B CA 1
ATOM 4360 C C . ASP B 1 113 ? -13.156 -40.062 -3.576 1 90.5 113 ASP B C 1
ATOM 4362 O O . ASP B 1 113 ? -12.453 -39.375 -2.844 1 90.5 113 ASP B O 1
ATOM 4366 N N . PHE B 1 114 ? -14.352 -40.656 -3.229 1 92.56 114 PHE B N 1
ATOM 4367 C CA . PHE B 1 114 ? -14.891 -40.656 -1.874 1 92.56 114 PHE B CA 1
ATOM 4368 C C . PHE B 1 114 ? -14.984 -39.25 -1.32 1 92.56 114 PHE B C 1
ATOM 4370 O O . PHE B 1 114 ? -14.648 -39 -0.159 1 92.56 114 PHE B O 1
ATOM 4377 N N . GLY B 1 115 ? -15.211 -38.219 -2.182 1 93.56 115 GLY B N 1
ATOM 4378 C CA . GLY B 1 115 ? -15.602 -36.875 -1.733 1 93.56 115 GLY B CA 1
ATOM 4379 C C . GLY B 1 115 ? -14.539 -35.844 -1.994 1 93.56 115 GLY B C 1
ATOM 4380 O O . GLY B 1 115 ? -14.75 -34.656 -1.728 1 93.56 115 GLY B O 1
ATOM 4381 N N . ARG B 1 116 ? -13.328 -36.156 -2.484 1 94.19 116 ARG B N 1
ATOM 4382 C CA . ARG B 1 116 ? -12.25 -35.188 -2.707 1 94.19 116 ARG B CA 1
ATOM 4383 C C . ARG B 1 116 ? -12.695 -34.062 -3.631 1 94.19 116 ARG B C 1
ATOM 4385 O O . ARG B 1 116 ? -12.484 -32.875 -3.324 1 94.19 116 ARG B O 1
ATOM 4392 N N . ARG B 1 117 ? -13.352 -34.406 -4.73 1 93.94 117 ARG B N 1
ATOM 4393 C CA . ARG B 1 117 ? -13.805 -33.406 -5.691 1 93.94 117 ARG B CA 1
ATOM 4394 C C . ARG B 1 117 ? -14.891 -32.531 -5.09 1 93.94 117 ARG B C 1
ATOM 4396 O O . ARG B 1 117 ? -14.93 -31.312 -5.34 1 93.94 117 ARG B O 1
ATOM 4403 N N . HIS B 1 118 ? -15.742 -33.188 -4.348 1 95.44 118 HIS B N 1
ATOM 4404 C CA . HIS B 1 118 ? -16.797 -32.438 -3.686 1 95.44 118 HIS B CA 1
ATOM 4405 C C . HIS B 1 118 ? -16.219 -31.375 -2.75 1 95.44 118 HIS B C 1
ATOM 4407 O O . HIS B 1 118 ? -16.641 -30.219 -2.779 1 95.44 118 HIS B O 1
ATOM 4413 N N . TYR B 1 119 ? -15.242 -31.75 -1.917 1 96.69 119 TYR B N 1
ATOM 4414 C CA . TYR B 1 119 ? -14.633 -30.812 -0.974 1 96.69 119 TYR B CA 1
ATOM 4415 C C . TYR B 1 119 ? -13.82 -29.75 -1.704 1 96.69 119 TYR B C 1
ATOM 4417 O O . TYR B 1 119 ? -13.781 -28.594 -1.28 1 96.69 119 TYR B O 1
ATOM 4425 N N . ARG B 1 120 ? -13.195 -30.109 -2.803 1 96.44 120 ARG B N 1
ATOM 4426 C CA . ARG B 1 120 ? -12.453 -29.141 -3.602 1 96.44 120 ARG B CA 1
ATOM 4427 C C . ARG B 1 120 ? -13.375 -28.078 -4.176 1 96.44 120 ARG B C 1
ATOM 4429 O O . ARG B 1 120 ? -13.07 -26.891 -4.117 1 96.44 120 ARG B O 1
ATOM 4436 N N . VAL B 1 121 ? -14.57 -28.484 -4.742 1 97.38 121 VAL B N 1
ATOM 4437 C CA . VAL B 1 121 ? -15.547 -27.562 -5.309 1 97.38 121 VAL B CA 1
ATOM 4438 C C . VAL B 1 121 ? -16.156 -26.703 -4.195 1 97.38 121 VAL B C 1
ATOM 4440 O O . VAL B 1 121 ? -16.328 -25.5 -4.359 1 97.38 121 VAL B O 1
ATOM 4443 N N . SER B 1 122 ? -16.422 -27.375 -3.09 1 97.81 122 SER B N 1
ATOM 4444 C CA . SER B 1 122 ? -16.984 -26.641 -1.962 1 97.81 122 SER B CA 1
ATOM 4445 C C . SER B 1 122 ? -15.992 -25.578 -1.462 1 97.81 122 SER B C 1
ATOM 4447 O O . SER B 1 122 ? -16.391 -24.453 -1.141 1 97.81 122 SER B O 1
ATOM 4449 N N . ALA B 1 123 ? -14.695 -25.906 -1.365 1 97.88 123 ALA B N 1
ATOM 4450 C CA . ALA B 1 123 ? -13.656 -24.938 -0.989 1 97.88 123 ALA B CA 1
ATOM 4451 C C . ALA B 1 123 ? -13.602 -23.781 -1.977 1 97.88 123 ALA B C 1
ATOM 4453 O O . ALA B 1 123 ? -13.523 -22.609 -1.572 1 97.88 123 ALA B O 1
ATOM 4454 N N . ALA B 1 124 ? -13.695 -24.078 -3.252 1 97.5 124 ALA B N 1
ATOM 4455 C CA . ALA B 1 124 ? -13.656 -23.047 -4.293 1 97.5 124 ALA B CA 1
ATOM 4456 C C . ALA B 1 124 ? -14.875 -22.125 -4.207 1 97.5 124 ALA B C 1
ATOM 4458 O O . ALA B 1 124 ? -14.758 -20.922 -4.402 1 97.5 124 ALA B O 1
ATOM 4459 N N . ARG B 1 125 ? -16.062 -22.703 -3.963 1 98.19 125 ARG B N 1
ATOM 4460 C CA . ARG B 1 125 ? -17.297 -21.922 -3.836 1 98.19 125 ARG B CA 1
ATOM 4461 C C . ARG B 1 125 ? -17.234 -21 -2.621 1 98.19 125 ARG B C 1
ATOM 4463 O O . ARG B 1 125 ? -17.688 -19.859 -2.68 1 98.19 125 ARG B O 1
ATOM 4470 N N . ASN B 1 126 ? -16.672 -21.547 -1.53 1 98.44 126 ASN B N 1
ATOM 4471 C CA . ASN B 1 126 ? -16.5 -20.703 -0.35 1 98.44 126 ASN B CA 1
ATOM 4472 C C . ASN B 1 126 ? -15.5 -19.594 -0.596 1 98.44 126 ASN B C 1
ATOM 4474 O O . ASN B 1 126 ? -15.672 -18.469 -0.108 1 98.44 126 ASN B O 1
ATOM 4478 N N . ARG B 1 127 ? -14.469 -19.844 -1.33 1 98.19 127 ARG B N 1
ATOM 4479 C CA . ARG B 1 127 ? -13.523 -18.797 -1.71 1 98.19 127 ARG B CA 1
ATOM 4480 C C . ARG B 1 127 ? -14.188 -17.734 -2.578 1 98.19 127 ARG B C 1
ATOM 4482 O O . ARG B 1 127 ? -13.898 -16.547 -2.451 1 98.19 127 ARG B O 1
ATOM 4489 N N . LEU B 1 128 ? -15.109 -18.188 -3.488 1 98.25 128 LEU B N 1
ATOM 4490 C CA . LEU B 1 128 ? -15.867 -17.25 -4.305 1 98.25 128 LEU B CA 1
ATOM 4491 C C . LEU B 1 128 ? -16.75 -16.359 -3.436 1 98.25 128 LEU B C 1
ATOM 4493 O O . LEU B 1 128 ? -16.828 -15.148 -3.648 1 98.25 128 LEU B O 1
ATOM 4497 N N . GLU B 1 129 ? -17.375 -17 -2.48 1 98.31 129 GLU B N 1
ATOM 4498 C CA . GLU B 1 129 ? -18.188 -16.219 -1.553 1 98.31 129 GLU B CA 1
ATOM 4499 C C . GLU B 1 129 ? -17.344 -15.18 -0.812 1 98.31 129 GLU B C 1
ATOM 4501 O O . GLU B 1 129 ? -17.766 -14.039 -0.638 1 98.31 129 GLU B O 1
ATOM 4506 N N . SER B 1 130 ? -16.125 -15.562 -0.334 1 98.25 130 SER B N 1
ATOM 4507 C CA . SER B 1 130 ? -15.211 -14.625 0.317 1 98.25 130 SER B CA 1
ATOM 4508 C C . SER B 1 130 ? -14.867 -13.461 -0.604 1 98.25 130 SER B C 1
ATOM 4510 O O . SER B 1 130 ? -14.891 -12.305 -0.186 1 98.25 130 SER B O 1
ATOM 4512 N N . ARG B 1 131 ? -14.609 -13.758 -1.889 1 98.06 131 ARG B N 1
ATOM 4513 C CA . ARG B 1 131 ? -14.25 -12.727 -2.857 1 98.06 131 ARG B CA 1
ATOM 4514 C C . ARG B 1 131 ? -15.414 -11.781 -3.113 1 98.06 131 ARG B C 1
ATOM 4516 O O . ARG B 1 131 ? -15.219 -10.578 -3.303 1 98.06 131 ARG B O 1
ATOM 4523 N N . ARG B 1 132 ? -16.609 -12.336 -3.137 1 97.94 132 ARG B N 1
ATOM 4524 C CA . ARG B 1 132 ? -17.797 -11.508 -3.312 1 97.94 132 ARG B CA 1
ATOM 4525 C C . ARG B 1 132 ? -17.969 -10.539 -2.145 1 97.94 132 ARG B C 1
ATOM 4527 O O . ARG B 1 132 ? -18.312 -9.375 -2.342 1 97.94 132 ARG B O 1
ATOM 4534 N N . GLN B 1 133 ? -17.688 -11.031 -0.959 1 97.62 133 GLN B N 1
ATOM 4535 C CA . GLN B 1 133 ? -17.766 -10.164 0.212 1 97.62 133 GLN B CA 1
ATOM 4536 C C . GLN B 1 133 ? -16.656 -9.125 0.202 1 97.62 133 GLN B C 1
ATOM 4538 O O . GLN B 1 133 ? -16.844 -7.992 0.641 1 97.62 133 GLN B O 1
ATOM 4543 N N . GLU B 1 134 ? -15.492 -9.461 -0.276 1 97 134 GLU B N 1
ATOM 4544 C CA . GLU B 1 134 ? -14.391 -8.516 -0.422 1 97 134 GLU B CA 1
ATOM 4545 C C . GLU B 1 134 ? -14.734 -7.422 -1.432 1 97 134 GLU B C 1
ATOM 4547 O O . GLU B 1 134 ? -14.305 -6.277 -1.282 1 97 134 GLU B O 1
ATOM 4552 N N . LEU B 1 135 ? -15.5 -7.801 -2.498 1 97.19 135 LEU B N 1
ATOM 4553 C CA . LEU B 1 135 ? -15.992 -6.809 -3.445 1 97.19 135 LEU B CA 1
ATOM 4554 C C . LEU B 1 135 ? -16.938 -5.832 -2.762 1 97.19 135 LEU B C 1
ATOM 4556 O O . LEU B 1 135 ? -16.844 -4.617 -2.963 1 97.19 135 LEU B O 1
ATOM 4560 N N . ALA B 1 136 ? -17.812 -6.363 -1.936 1 96.38 136 ALA B N 1
ATOM 4561 C CA . ALA B 1 136 ? -18.719 -5.504 -1.178 1 96.38 136 ALA B CA 1
ATOM 4562 C C . ALA B 1 136 ? -17.953 -4.566 -0.257 1 96.38 136 ALA B C 1
ATOM 4564 O O . ALA B 1 136 ? -18.297 -3.393 -0.121 1 96.38 136 ALA B O 1
ATOM 4565 N N . GLU B 1 137 ? -16.891 -5.055 0.364 1 95.62 137 GLU B N 1
ATOM 4566 C CA . GLU B 1 137 ? -16.031 -4.242 1.229 1 95.62 137 GLU B CA 1
ATOM 4567 C C . GLU B 1 137 ? -15.336 -3.141 0.44 1 95.62 137 GLU B C 1
ATOM 4569 O O . GLU B 1 137 ? -15.211 -2.01 0.916 1 95.62 137 GLU B O 1
ATOM 4574 N N . ALA B 1 138 ? -14.852 -3.486 -0.731 1 96.06 138 ALA B N 1
ATOM 4575 C CA . ALA B 1 138 ? -14.195 -2.498 -1.587 1 96.06 138 ALA B CA 1
ATOM 4576 C C . ALA B 1 138 ? -15.172 -1.387 -1.977 1 96.06 138 ALA B C 1
ATOM 4578 O O . ALA B 1 138 ? -14.805 -0.209 -1.987 1 96.06 138 ALA B O 1
ATOM 4579 N N . ARG B 1 139 ? -16.406 -1.795 -2.268 1 96.19 139 ARG B N 1
ATOM 4580 C CA . ARG B 1 139 ? -17.422 -0.81 -2.605 1 96.19 139 ARG B CA 1
ATOM 4581 C C . ARG B 1 139 ? -17.703 0.113 -1.424 1 96.19 139 ARG B C 1
ATOM 4583 O O . ARG B 1 139 ? -17.781 1.333 -1.587 1 96.19 139 ARG B O 1
ATOM 4590 N N . LEU B 1 140 ? -17.812 -0.443 -0.234 1 94.94 140 LEU B N 1
ATOM 4591 C CA . LEU B 1 140 ? -18.031 0.342 0.975 1 94.94 140 LEU B CA 1
ATOM 4592 C C . LEU B 1 140 ? -16.875 1.307 1.221 1 94.94 140 LEU B C 1
ATOM 4594 O O . LEU B 1 140 ? -17.094 2.461 1.596 1 94.94 140 LEU B O 1
ATOM 4598 N N . SER B 1 141 ? -15.68 0.824 1.042 1 95.62 141 SER B N 1
ATOM 4599 C CA . SER B 1 141 ? -14.492 1.639 1.271 1 95.62 141 SER B CA 1
ATOM 4600 C C . SER B 1 141 ? -14.422 2.799 0.284 1 95.62 141 SER B C 1
ATOM 4602 O O . SER B 1 141 ? -14.086 3.924 0.664 1 95.62 141 SER B O 1
ATOM 4604 N N . VAL B 1 142 ? -14.789 2.521 -0.998 1 96.81 142 VAL B N 1
ATOM 4605 C CA . VAL B 1 142 ? -14.742 3.561 -2.023 1 96.81 142 VAL B CA 1
ATOM 4606 C C . VAL B 1 142 ? -15.82 4.609 -1.743 1 96.81 142 VAL B C 1
ATOM 4608 O O . VAL B 1 142 ? -15.578 5.809 -1.893 1 96.81 142 VAL B O 1
ATOM 4611 N N . VAL B 1 143 ? -17 4.199 -1.319 1 96.06 143 VAL B N 1
ATOM 4612 C CA . VAL B 1 143 ? -18.078 5.117 -0.979 1 96.06 143 VAL B CA 1
ATOM 4613 C C . VAL B 1 143 ? -17.656 5.996 0.197 1 96.06 143 VAL B C 1
ATOM 4615 O O . VAL B 1 143 ? -17.828 7.219 0.16 1 96.06 143 VAL B O 1
ATOM 4618 N N . TYR B 1 144 ? -17.078 5.453 1.216 1 96.31 144 TYR B N 1
ATOM 4619 C CA . TYR B 1 144 ? -16.609 6.18 2.389 1 96.31 144 TYR B CA 1
ATOM 4620 C C . TYR B 1 144 ? -15.578 7.234 2 1 96.31 144 TYR B C 1
ATOM 4622 O O . TYR B 1 144 ? -15.695 8.398 2.396 1 96.31 144 TYR B O 1
ATOM 4630 N N . ARG B 1 145 ? -14.594 6.781 1.25 1 97.06 145 ARG B N 1
ATOM 4631 C CA . ARG B 1 145 ? -13.523 7.695 0.873 1 97.06 145 ARG B CA 1
ATOM 4632 C C . ARG B 1 145 ? -14.055 8.836 0.009 1 97.06 145 ARG B C 1
ATOM 4634 O O . ARG B 1 145 ? -13.617 9.977 0.144 1 97.06 145 ARG B O 1
ATOM 4641 N N . ALA B 1 146 ? -14.992 8.5 -0.888 1 96.5 146 ALA B N 1
ATOM 4642 C CA . ALA B 1 146 ? -15.602 9.523 -1.737 1 96.5 146 ALA B CA 1
ATOM 4643 C C . ALA B 1 146 ? -16.391 10.531 -0.906 1 96.5 146 ALA B C 1
ATOM 4645 O O . ALA B 1 146 ? -16.25 11.742 -1.095 1 96.5 146 ALA B O 1
ATOM 4646 N N . ARG B 1 147 ? -17.156 10.055 0.084 1 94.69 147 ARG B N 1
ATOM 4647 C CA . ARG B 1 147 ? -17.953 10.938 0.928 1 94.69 147 ARG B CA 1
ATOM 4648 C C . ARG B 1 147 ? -17.062 11.812 1.804 1 94.69 147 ARG B C 1
ATOM 4650 O O . ARG B 1 147 ? -17.312 13.016 1.946 1 94.69 147 ARG B O 1
ATOM 4657 N N . VAL B 1 148 ? -16.016 11.211 2.342 1 96.19 148 VAL B N 1
ATOM 4658 C CA . VAL B 1 148 ? -15.102 11.961 3.199 1 96.19 148 VAL B CA 1
ATOM 4659 C C . VAL B 1 148 ? -14.367 13.023 2.373 1 96.19 148 VAL B C 1
ATOM 4661 O O . VAL B 1 148 ? -14.188 14.156 2.824 1 96.19 148 VAL B O 1
ATOM 4664 N N . ALA B 1 149 ? -13.969 12.617 1.162 1 97.06 149 ALA B N 1
ATOM 4665 C CA . ALA B 1 149 ? -13.297 13.586 0.294 1 97.06 149 ALA B CA 1
ATOM 4666 C C . ALA B 1 149 ? -14.219 14.75 -0.052 1 97.06 149 ALA B C 1
ATOM 4668 O O . ALA B 1 149 ? -13.781 15.898 -0.095 1 97.06 149 ALA B O 1
ATOM 4669 N N . TYR B 1 150 ? -15.477 14.508 -0.325 1 96.06 150 TYR B N 1
ATOM 4670 C CA . TYR B 1 150 ? -16.453 15.547 -0.61 1 96.06 150 TYR B CA 1
ATOM 4671 C C . TYR B 1 150 ? -16.641 16.469 0.59 1 96.06 150 TYR B C 1
ATOM 4673 O O . TYR B 1 150 ? -16.641 17.703 0.444 1 96.06 150 TYR B O 1
ATOM 4681 N N . ASP B 1 151 ? -16.797 15.852 1.822 1 94.94 151 ASP B N 1
ATOM 4682 C CA . ASP B 1 151 ? -16.969 16.625 3.045 1 94.94 151 ASP B CA 1
ATOM 4683 C C . ASP B 1 151 ? -15.742 17.484 3.336 1 94.94 151 ASP B C 1
ATOM 4685 O O . ASP B 1 151 ? -15.859 18.609 3.807 1 94.94 151 ASP B O 1
ATOM 4689 N N . GLN B 1 152 ? -14.578 16.969 3.047 1 96.62 152 GLN B N 1
ATOM 4690 C CA . GLN B 1 152 ? -13.352 17.734 3.234 1 96.62 152 GLN B CA 1
ATOM 4691 C C . GLN B 1 152 ? -13.305 18.922 2.283 1 96.62 152 GLN B C 1
ATOM 4693 O O . GLN B 1 152 ? -12.906 20.031 2.678 1 96.62 152 GLN B O 1
ATOM 4698 N N . LEU B 1 153 ? -13.703 18.672 1.043 1 96.44 153 LEU B N 1
ATOM 4699 C CA . LEU B 1 153 ? -13.758 19.766 0.085 1 96.44 153 LEU B CA 1
ATOM 4700 C C . LEU B 1 153 ? -14.719 20.844 0.554 1 96.44 153 LEU B C 1
ATOM 4702 O O . LEU B 1 153 ? -14.367 22.031 0.563 1 96.44 153 LEU B O 1
ATOM 4706 N N . ALA B 1 154 ? -15.898 20.453 1.003 1 95.25 154 ALA B N 1
ATOM 4707 C CA . ALA B 1 154 ? -16.891 21.391 1.501 1 95.25 154 ALA B CA 1
ATOM 4708 C C . ALA B 1 154 ? -16.359 22.156 2.715 1 95.25 154 ALA B C 1
ATOM 4710 O O . ALA B 1 154 ? -16.562 23.359 2.832 1 95.25 154 ALA B O 1
ATOM 4711 N N . MET B 1 155 ? -15.695 21.438 3.59 1 95.5 155 MET B N 1
ATOM 4712 C CA . MET B 1 155 ? -15.133 22.047 4.789 1 95.5 155 MET B CA 1
ATOM 4713 C C . MET B 1 155 ? -14.156 23.156 4.43 1 95.5 155 MET B C 1
ATOM 4715 O O . MET B 1 155 ? -14.281 24.281 4.93 1 95.5 155 MET B O 1
ATOM 4719 N N . PHE B 1 156 ? -13.25 22.875 3.504 1 96.31 156 PHE B N 1
ATOM 4720 C CA . PHE B 1 156 ? -12.227 23.859 3.176 1 96.31 156 PHE B CA 1
ATOM 4721 C C . PHE B 1 156 ? -12.805 25 2.35 1 96.31 156 PHE B C 1
ATOM 4723 O O . PHE B 1 156 ? -12.328 26.125 2.43 1 96.31 156 PHE B O 1
ATOM 4730 N N . GLU B 1 157 ? -13.883 24.766 1.598 1 95.44 157 GLU B N 1
ATOM 4731 C CA . GLU B 1 157 ? -14.578 25.844 0.907 1 95.44 157 GLU B CA 1
ATOM 4732 C C . GLU B 1 157 ? -15.172 26.844 1.898 1 95.44 157 GLU B C 1
ATOM 4734 O O . GLU B 1 157 ? -15.031 28.062 1.732 1 95.44 157 GLU B O 1
ATOM 4739 N N . HIS B 1 158 ? -15.797 26.312 2.963 1 94.56 158 HIS B N 1
ATOM 4740 C CA . HIS B 1 158 ? -16.359 27.172 3.99 1 94.56 158 HIS B CA 1
ATOM 4741 C C . HIS B 1 158 ? -15.266 27.875 4.793 1 94.56 158 HIS B C 1
ATOM 4743 O O . HIS B 1 158 ? -15.406 29.047 5.148 1 94.56 158 HIS B O 1
ATOM 4749 N N . LEU B 1 159 ? -14.195 27.125 5.012 1 95.5 159 LEU B N 1
ATOM 4750 C CA . LEU B 1 159 ? -13.102 27.703 5.773 1 95.5 159 LEU B CA 1
ATOM 4751 C C . LEU B 1 159 ? -12.422 28.812 4.984 1 95.5 159 LEU B C 1
ATOM 4753 O O . LEU B 1 159 ? -11.945 29.797 5.566 1 95.5 159 LEU B O 1
ATOM 4757 N N . LEU B 1 160 ? -12.375 28.688 3.668 1 95.88 160 LEU B N 1
ATOM 4758 C CA . LEU B 1 160 ? -11.789 29.75 2.852 1 95.88 160 LEU B CA 1
ATOM 4759 C C . LEU B 1 160 ? -12.625 31.016 2.922 1 95.88 160 LEU B C 1
ATOM 4761 O O . LEU B 1 160 ? -12.078 32.125 3.008 1 95.88 160 LEU B O 1
ATOM 4765 N N . VAL B 1 161 ? -13.938 30.891 2.932 1 94.12 161 VAL B N 1
ATOM 4766 C CA . VAL B 1 161 ? -14.82 32.031 3.061 1 94.12 161 VAL B CA 1
ATOM 4767 C C . VAL B 1 161 ? -14.586 32.719 4.398 1 94.12 161 VAL B C 1
ATOM 4769 O O . VAL B 1 161 ? -14.477 33.969 4.465 1 94.12 161 VAL B O 1
ATOM 4772 N N . ALA B 1 162 ? -14.461 31.906 5.422 1 92.94 162 ALA B N 1
ATOM 4773 C CA . ALA B 1 162 ? -14.188 32.438 6.75 1 92.94 162 ALA B CA 1
ATOM 4774 C C . ALA B 1 162 ? -12.828 33.125 6.793 1 92.94 162 ALA B C 1
ATOM 4776 O O . ALA B 1 162 ? -12.688 34.219 7.387 1 92.94 162 ALA B O 1
ATOM 4777 N N . ALA B 1 163 ? -11.859 32.531 6.18 1 94.62 163 ALA B N 1
ATOM 4778 C CA . ALA B 1 163 ? -10.508 33.094 6.172 1 94.62 163 ALA B CA 1
ATOM 4779 C C . ALA B 1 163 ? -10.469 34.406 5.422 1 94.62 163 ALA B C 1
ATOM 4781 O O . ALA B 1 163 ? -9.812 35.344 5.855 1 94.62 163 ALA B O 1
ATOM 4782 N N . LYS B 1 164 ? -11.141 34.5 4.324 1 95.25 164 LYS B N 1
ATOM 4783 C CA . LYS B 1 164 ? -11.203 35.75 3.555 1 95.25 164 LYS B CA 1
ATOM 4784 C C . LYS B 1 164 ? -11.875 36.875 4.359 1 95.25 164 LYS B C 1
ATOM 4786 O O . LYS B 1 164 ? -11.414 38 4.344 1 95.25 164 LYS B O 1
ATOM 4791 N N . LYS B 1 165 ? -12.914 36.5 5.074 1 92.5 165 LYS B N 1
ATOM 4792 C CA . LYS B 1 165 ? -13.562 37.469 5.953 1 92.5 165 LYS B CA 1
ATOM 4793 C C . LYS B 1 165 ? -12.625 37.906 7.074 1 92.5 165 LYS B C 1
ATOM 4795 O O . LYS B 1 165 ? -12.633 39.094 7.469 1 92.5 165 LYS B O 1
ATOM 4800 N N . GLY B 1 166 ? -11.883 36.969 7.57 1 91.75 166 GLY B N 1
ATOM 4801 C CA . GLY B 1 166 ? -10.891 37.312 8.578 1 91.75 166 GLY B CA 1
ATOM 4802 C C . GLY B 1 166 ? -9.859 38.312 8.094 1 91.75 166 GLY B C 1
ATOM 4803 O O . GLY B 1 166 ? -9.508 39.25 8.82 1 91.75 166 GLY B O 1
ATOM 4804 N N . VAL B 1 167 ? -9.398 38.188 6.883 1 93.69 167 VAL B N 1
ATOM 4805 C CA . VAL B 1 167 ? -8.438 39.125 6.301 1 93.69 167 VAL B CA 1
ATOM 4806 C C . VAL B 1 167 ? -9.086 40.5 6.129 1 93.69 167 VAL B C 1
ATOM 4808 O O . VAL B 1 167 ? -8.477 41.531 6.441 1 93.69 167 VAL B O 1
ATOM 4811 N N . GLU B 1 168 ? -10.289 40.562 5.688 1 94.62 168 GLU B N 1
ATOM 4812 C CA . GLU B 1 168 ? -11.016 41.812 5.504 1 94.62 168 GLU B CA 1
ATOM 4813 C C . GLU B 1 168 ? -11.164 42.562 6.824 1 94.62 168 GLU B C 1
ATOM 4815 O O . GLU B 1 168 ? -10.898 43.781 6.887 1 94.62 168 GLU B O 1
ATOM 4820 N N . ASP B 1 169 ? -11.562 41.812 7.812 1 89.81 169 ASP B N 1
ATOM 4821 C CA . ASP B 1 169 ? -11.758 42.406 9.125 1 89.81 169 ASP B CA 1
ATOM 4822 C C . ASP B 1 169 ? -10.43 42.906 9.703 1 89.81 169 ASP B C 1
ATOM 4824 O O . ASP B 1 169 ? -10.375 44 10.281 1 89.81 169 ASP B O 1
ATOM 4828 N N . ALA B 1 170 ? -9.414 42.094 9.578 1 90.38 170 ALA B N 1
ATOM 4829 C CA . ALA B 1 170 ? -8.102 42.5 10.086 1 90.38 170 ALA B CA 1
ATOM 4830 C C . ALA B 1 170 ? -7.562 43.719 9.344 1 90.38 170 ALA B C 1
ATOM 4832 O O . ALA B 1 170 ? -6.93 44.594 9.945 1 90.38 170 ALA B O 1
ATOM 4833 N N . THR B 1 171 ? -7.793 43.812 8.039 1 93 171 THR B N 1
ATOM 4834 C CA . THR B 1 171 ? -7.367 44.969 7.242 1 93 171 THR B CA 1
ATOM 4835 C C . THR B 1 171 ? -8.109 46.219 7.668 1 93 171 THR B C 1
ATOM 4837 O O . THR B 1 171 ? -7.516 47.312 7.781 1 93 171 THR B O 1
ATOM 4840 N N . LEU B 1 172 ? -9.391 46.094 7.93 1 90.44 172 LEU B N 1
ATOM 4841 C CA . LEU B 1 172 ? -10.18 47.219 8.406 1 90.44 172 LEU B CA 1
ATOM 4842 C C . LEU B 1 172 ? -9.68 47.688 9.766 1 90.44 172 LEU B C 1
ATOM 4844 O O . LEU B 1 172 ? -9.578 48.906 10 1 90.44 172 LEU B O 1
ATOM 4848 N N . HIS B 1 173 ? -9.391 46.75 10.602 1 86.06 173 HIS B N 1
ATOM 4849 C CA . HIS B 1 173 ? -8.859 47.094 11.922 1 86.06 173 HIS B CA 1
ATOM 4850 C C . HIS B 1 173 ? -7.531 47.844 11.805 1 86.06 173 HIS B C 1
ATOM 4852 O O . HIS B 1 173 ? -7.27 48.781 12.547 1 86.06 173 HIS B O 1
ATOM 4858 N N . TYR B 1 174 ? -6.672 47.375 10.945 1 88.88 174 TYR B N 1
ATOM 4859 C CA . TYR B 1 174 ? -5.383 48.031 10.711 1 88.88 174 TYR B CA 1
ATOM 4860 C C . TYR B 1 174 ? -5.562 49.469 10.219 1 88.88 174 TYR B C 1
ATOM 4862 O O . TYR B 1 174 ? -4.902 50.375 10.703 1 88.88 174 TYR B O 1
ATOM 4870 N N . ARG B 1 175 ? -6.5 49.688 9.32 1 91.25 175 ARG B N 1
ATOM 4871 C CA . ARG B 1 175 ? -6.762 51 8.781 1 91.25 175 ARG B CA 1
ATOM 4872 C C . ARG B 1 175 ? -7.309 51.938 9.859 1 91.25 175 ARG B C 1
ATOM 4874 O O . ARG B 1 175 ? -6.934 53.094 9.922 1 91.25 175 ARG B O 1
ATOM 4881 N N . GLN B 1 176 ? -8.164 51.406 10.727 1 86.19 176 GLN B N 1
ATOM 4882 C CA . GLN B 1 176 ? -8.742 52.188 11.812 1 86.19 176 GLN B CA 1
ATOM 4883 C C . GLN B 1 176 ? -7.676 52.594 12.828 1 86.19 176 GLN B C 1
ATOM 4885 O O . GLN B 1 176 ? -7.66 53.75 13.289 1 86.19 176 GLN B O 1
ATOM 4890 N N . ALA B 1 177 ? -6.848 51.594 13.156 1 84 177 ALA B N 1
ATOM 4891 C CA . ALA B 1 177 ? -5.766 51.875 14.094 1 84 177 ALA B CA 1
ATOM 4892 C C . ALA B 1 177 ? -4.809 52.906 13.516 1 84 177 ALA B C 1
ATOM 4894 O O . ALA B 1 177 ? -4.332 53.812 14.234 1 84 177 ALA B O 1
ATOM 4895 N N . ALA B 1 178 ? -4.48 52.906 12.203 1 88.88 178 ALA B N 1
ATOM 4896 C CA . ALA B 1 178 ? -3.604 53.844 11.523 1 88.88 178 ALA B CA 1
ATOM 4897 C C . ALA B 1 178 ? -4.219 55.25 11.5 1 88.88 178 ALA B C 1
ATOM 4899 O O . ALA B 1 178 ? -3.52 56.25 11.695 1 88.88 178 ALA B O 1
ATOM 4900 N N . LEU B 1 179 ? -5.516 55.281 11.336 1 88.19 179 LEU B N 1
ATOM 4901 C CA . LEU B 1 179 ? -6.223 56.562 11.32 1 88.19 179 LEU B CA 1
ATOM 4902 C C . LEU B 1 179 ? -6.227 57.219 12.703 1 88.19 179 LEU B C 1
ATOM 4904 O O . LEU B 1 179 ? -6.078 58.438 12.836 1 88.19 179 LEU B O 1
ATOM 4908 N N . ARG B 1 180 ? -6.395 56.438 13.75 1 84.25 180 ARG B N 1
ATOM 4909 C CA . ARG B 1 180 ? -6.387 56.969 15.109 1 84.25 180 ARG B CA 1
ATOM 4910 C C . ARG B 1 180 ? -5.012 57.5 15.484 1 84.25 180 ARG B C 1
ATOM 4912 O O . ARG B 1 180 ? -4.91 58.531 16.156 1 84.25 180 ARG B O 1
ATOM 4919 N N . LEU B 1 181 ? -4.004 56.781 15.023 1 85 181 LEU B N 1
ATOM 4920 C CA . LEU B 1 181 ? -2.65 57.25 15.289 1 85 181 LEU B CA 1
ATOM 4921 C C . LEU B 1 181 ? -2.387 58.562 14.578 1 85 181 LEU B C 1
ATOM 4923 O O . LEU B 1 181 ? -1.815 59.5 15.164 1 85 181 LEU B O 1
ATOM 4927 N N . SER B 1 182 ? -2.795 58.719 13.375 1 90.38 182 SER B N 1
ATOM 4928 C CA . SER B 1 182 ? -2.57 59.938 12.594 1 90.38 182 SER B CA 1
ATOM 4929 C C . SER B 1 182 ? -3.363 61.125 13.148 1 90.38 182 SER B C 1
ATOM 4931 O O . SER B 1 182 ? -2.951 62.281 13.008 1 90.38 182 SER B O 1
ATOM 4933 N N . SER B 1 183 ? -4.418 60.812 13.852 1 87.56 183 SER B N 1
ATOM 4934 C CA . SER B 1 183 ? -5.254 61.875 14.438 1 87.56 183 SER B CA 1
ATOM 4935 C C . SER B 1 183 ? -4.809 62.219 15.859 1 87.56 183 SER B C 1
ATOM 4937 O O . SER B 1 183 ? -5.434 63.031 16.531 1 87.56 183 SER B O 1
ATOM 4939 N N . GLY B 1 184 ? -3.732 61.531 16.375 1 82.75 184 GLY B N 1
ATOM 4940 C CA . GLY B 1 184 ? -3.141 61.844 17.672 1 82.75 184 GLY B CA 1
ATOM 4941 C C . GLY B 1 184 ? -3.799 61.094 18.812 1 82.75 184 GLY B C 1
ATOM 4942 O O . GLY B 1 184 ? -3.449 61.312 19.984 1 82.75 184 GLY B O 1
ATOM 4943 N N . PHE B 1 185 ? -4.754 60.219 18.516 1 75.62 185 PHE B N 1
ATOM 4944 C CA . PHE B 1 185 ? -5.508 59.531 19.562 1 75.62 185 PHE B CA 1
ATOM 4945 C C . PHE B 1 185 ? -5.09 58.094 19.672 1 75.62 185 PHE B C 1
ATOM 4947 O O . PHE B 1 185 ? -5.59 57.344 20.531 1 75.62 185 PHE B O 1
ATOM 4954 N N . GLY B 1 186 ? -4.152 57.625 18.781 1 75.19 186 GLY B N 1
ATOM 4955 C CA . GLY B 1 186 ? -3.777 56.219 18.797 1 75.19 186 GLY B CA 1
ATOM 4956 C C . GLY B 1 186 ? -2.35 56 19.25 1 75.19 186 GLY B C 1
ATOM 4957 O O . GLY B 1 186 ? -1.607 56.938 19.5 1 75.19 186 GLY B O 1
ATOM 4958 N N . VAL B 1 187 ? -2.158 54.75 19.594 1 75.38 187 VAL B N 1
ATOM 4959 C CA . VAL B 1 187 ? -0.816 54.375 20.016 1 75.38 187 VAL B CA 1
ATOM 4960 C C . VAL B 1 187 ? -0.162 53.5 18.938 1 75.38 187 VAL B C 1
ATOM 4962 O O . VAL B 1 187 ? -0.846 52.75 18.219 1 75.38 187 VAL B O 1
ATOM 4965 N N . VAL B 1 188 ? 1.094 53.719 18.781 1 75.81 188 VAL B N 1
ATOM 4966 C CA . VAL B 1 188 ? 1.878 53.031 17.75 1 75.81 188 VAL B CA 1
ATOM 4967 C C . VAL B 1 188 ? 1.774 51.531 17.922 1 75.81 188 VAL B C 1
ATOM 4969 O O . VAL B 1 188 ? 1.73 50.781 16.938 1 75.81 188 VAL B O 1
ATOM 4972 N N . THR B 1 189 ? 1.62 51 19.125 1 70.88 189 THR B N 1
ATOM 4973 C CA . THR B 1 189 ? 1.553 49.594 19.406 1 70.88 189 THR B CA 1
ATOM 4974 C C . THR B 1 189 ? 0.266 49 18.844 1 70.88 189 THR B C 1
ATOM 4976 O O . THR B 1 189 ? 0.26 47.844 18.375 1 70.88 189 THR B O 1
ATOM 4979 N N . ASP B 1 190 ? -0.774 49.812 18.812 1 77.62 190 ASP B N 1
ATOM 4980 C CA . ASP B 1 190 ? -2.041 49.312 18.281 1 77.62 190 ASP B CA 1
ATOM 4981 C C . ASP B 1 190 ? -1.942 49.094 16.766 1 77.62 190 ASP B C 1
ATOM 4983 O O .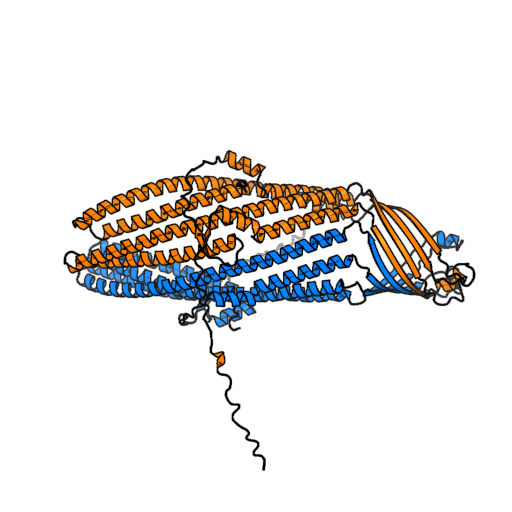 ASP B 1 190 ? -2.467 48.094 16.25 1 77.62 190 ASP B O 1
ATOM 4987 N N . VAL B 1 191 ? -1.24 49.969 16.125 1 81.62 191 VAL B N 1
ATOM 4988 C CA . VAL B 1 191 ? -1.087 49.875 14.68 1 81.62 191 VAL B CA 1
ATOM 4989 C C . VAL B 1 191 ? -0.201 48.656 14.336 1 81.62 191 VAL B C 1
ATOM 4991 O O . VAL B 1 191 ? -0.509 47.906 13.414 1 81.62 191 VAL B O 1
ATOM 4994 N N . THR B 1 192 ? 0.845 48.469 15.086 1 78.06 192 THR B N 1
ATOM 4995 C CA . THR B 1 192 ? 1.76 47.375 14.828 1 78.06 192 THR B CA 1
ATOM 4996 C C . THR B 1 192 ? 1.075 46.031 15.078 1 78.06 192 THR B C 1
ATOM 4998 O O . THR B 1 192 ? 1.264 45.062 14.32 1 78.06 192 THR B O 1
ATOM 5001 N N . MET B 1 193 ? 0.278 45.938 16.125 1 77.75 193 MET B N 1
ATOM 5002 C CA . MET B 1 193 ? -0.426 44.688 16.453 1 77.75 193 MET B CA 1
ATOM 5003 C C . MET B 1 193 ? -1.505 44.375 15.422 1 77.75 193 MET B C 1
ATOM 5005 O O . MET B 1 193 ? -1.721 43.219 15.062 1 77.75 193 MET B O 1
ATOM 5009 N N . ALA B 1 194 ? -2.121 45.438 14.992 1 82.94 194 ALA B N 1
ATOM 5010 C CA . ALA B 1 194 ? -3.137 45.25 13.953 1 82.94 194 ALA B CA 1
ATOM 5011 C C . ALA B 1 194 ? -2.514 44.75 12.648 1 82.94 194 ALA B C 1
ATOM 5013 O O . ALA B 1 194 ? -3.104 43.938 11.938 1 82.94 194 ALA B O 1
ATOM 5014 N N . ARG B 1 195 ? -1.318 45.281 12.344 1 83.81 195 ARG B N 1
ATOM 5015 C CA . ARG B 1 195 ? -0.6 44.844 11.148 1 83.81 195 ARG B CA 1
ATOM 5016 C C . ARG B 1 195 ? -0.2 43.375 11.25 1 83.81 195 ARG B C 1
ATOM 5018 O O . ARG B 1 195 ? -0.294 42.625 10.273 1 83.81 195 ARG B O 1
ATOM 5025 N N . LEU B 1 196 ? 0.204 42.938 12.398 1 77.44 196 LEU B N 1
ATOM 5026 C CA . LEU B 1 196 ? 0.572 41.531 12.625 1 77.44 196 LEU B CA 1
ATOM 5027 C C . LEU B 1 196 ? -0.626 40.625 12.422 1 77.44 196 LEU B C 1
ATOM 5029 O O . LEU B 1 196 ? -0.5 39.531 11.82 1 77.44 196 LEU B O 1
ATOM 5033 N N . LEU B 1 197 ? -1.742 41.062 12.945 1 83 197 LEU B N 1
ATOM 5034 C CA . LEU B 1 197 ? -2.949 40.25 12.781 1 83 197 LEU B CA 1
ATOM 5035 C C . LEU B 1 197 ? -3.334 40.156 11.312 1 83 197 LEU B C 1
ATOM 5037 O O . LEU B 1 197 ? -3.773 39.094 10.852 1 83 197 LEU B O 1
ATOM 5041 N N . MET B 1 198 ? -3.168 41.25 10.594 1 88.25 198 MET B N 1
ATOM 5042 C CA . MET B 1 198 ? -3.455 41.25 9.164 1 88.25 198 MET B CA 1
ATOM 5043 C C . MET B 1 198 ? -2.557 40.25 8.43 1 88.25 198 MET B C 1
ATOM 5045 O O . MET B 1 198 ? -3.027 39.5 7.586 1 88.25 198 MET B O 1
ATOM 5049 N N . GLU B 1 199 ? -1.319 40.219 8.797 1 84.88 199 GLU B N 1
ATOM 5050 C CA . GLU B 1 199 ? -0.378 39.281 8.164 1 84.88 199 GLU B CA 1
ATOM 5051 C C . GLU B 1 199 ? -0.686 37.844 8.539 1 84.88 199 GLU B C 1
ATOM 5053 O O . GLU B 1 199 ? -0.579 36.938 7.699 1 84.88 199 GLU B O 1
ATOM 5058 N N . LYS B 1 200 ? -1.011 37.625 9.773 1 84.81 200 LYS B N 1
ATOM 5059 C CA . LYS B 1 200 ? -1.365 36.281 10.242 1 84.81 200 LYS B CA 1
ATOM 5060 C C . LYS B 1 200 ? -2.592 35.75 9.508 1 84.81 200 LYS B C 1
ATOM 5062 O O . LYS B 1 200 ? -2.627 34.562 9.117 1 84.81 200 LYS B O 1
ATOM 5067 N N . THR B 1 201 ? -3.547 36.625 9.391 1 90.88 201 THR B N 1
ATOM 5068 C CA . THR B 1 201 ? -4.77 36.188 8.719 1 90.88 201 THR B CA 1
ATOM 5069 C C . THR B 1 201 ? -4.52 35.969 7.23 1 90.88 201 THR B C 1
ATOM 5071 O O . THR B 1 201 ? -5.133 35.094 6.617 1 90.88 201 THR B O 1
ATOM 5074 N N . ARG B 1 202 ? -3.643 36.781 6.652 1 90.56 202 ARG B N 1
ATOM 5075 C CA . ARG B 1 202 ? -3.283 36.594 5.25 1 90.56 202 ARG B CA 1
ATOM 5076 C C . ARG B 1 202 ? -2.598 35.25 5.047 1 90.56 202 ARG B C 1
ATOM 5078 O O . ARG B 1 202 ? -2.893 34.531 4.09 1 90.56 202 ARG B O 1
ATOM 5085 N N . LEU B 1 203 ? -1.729 34.875 5.906 1 88.31 203 LEU B N 1
ATOM 5086 C CA . LEU B 1 203 ? -1.066 33.562 5.848 1 88.31 203 LEU B CA 1
ATOM 5087 C C . LEU B 1 203 ? -2.076 32.438 5.992 1 88.31 203 LEU B C 1
ATOM 5089 O O . LEU B 1 203 ? -1.988 31.438 5.293 1 88.31 203 LEU B O 1
ATOM 5093 N N . ALA B 1 204 ? -2.957 32.625 6.898 1 91.94 204 ALA B N 1
ATOM 5094 C CA . ALA B 1 204 ? -3.998 31.625 7.105 1 91.94 204 ALA B CA 1
ATOM 5095 C C . ALA B 1 204 ? -4.836 31.422 5.848 1 91.94 204 ALA B C 1
ATOM 5097 O O . ALA B 1 204 ? -5.215 30.297 5.508 1 91.94 204 ALA B O 1
ATOM 5098 N N . GLU B 1 205 ? -5.156 32.531 5.184 1 94.94 205 GLU B N 1
ATOM 5099 C CA . GLU B 1 205 ? -5.902 32.469 3.932 1 94.94 205 GLU B CA 1
ATOM 5100 C C . GLU B 1 205 ? -5.137 31.656 2.883 1 94.94 205 GLU B C 1
ATOM 5102 O O . GLU B 1 205 ? -5.707 30.781 2.225 1 94.94 205 GLU B O 1
ATOM 5107 N N . ILE B 1 206 ? -3.863 31.906 2.748 1 92.75 206 ILE B N 1
ATOM 5108 C CA . ILE B 1 206 ? -3.021 31.219 1.774 1 92.75 206 ILE B CA 1
ATOM 5109 C C . ILE B 1 206 ? -2.994 29.734 2.082 1 92.75 206 ILE B C 1
ATOM 5111 O O . ILE B 1 206 ? -3.145 28.906 1.18 1 92.75 206 ILE B O 1
ATOM 5115 N N . ARG B 1 207 ? -2.859 29.344 3.295 1 93.88 207 ARG B N 1
ATOM 5116 C CA . ARG B 1 207 ? -2.797 27.953 3.709 1 93.88 207 ARG B CA 1
ATOM 5117 C C . ARG B 1 207 ? -4.129 27.25 3.475 1 93.88 207 ARG B C 1
ATOM 5119 O O . ARG B 1 207 ? -4.164 26.094 3.047 1 93.88 207 ARG B O 1
ATOM 5126 N N . THR B 1 208 ? -5.164 27.984 3.793 1 96.25 208 THR B N 1
ATOM 5127 C CA . THR B 1 208 ? -6.484 27.391 3.59 1 96.25 208 THR B CA 1
ATOM 5128 C C . THR B 1 208 ? -6.766 27.203 2.104 1 96.25 208 THR B C 1
ATOM 5130 O O . THR B 1 208 ? -7.379 26.203 1.711 1 96.25 208 THR B O 1
ATOM 5133 N N . GLU B 1 209 ? -6.363 28.156 1.319 1 95.88 209 GLU B N 1
ATOM 5134 C CA . GLU B 1 209 ? -6.52 28.031 -0.125 1 95.88 209 GLU B CA 1
ATOM 5135 C C . GLU B 1 209 ? -5.766 26.812 -0.651 1 95.88 209 GLU B C 1
ATOM 5137 O O . GLU B 1 209 ? -6.277 26.062 -1.498 1 95.88 209 GLU B O 1
ATOM 5142 N N . ASN B 1 210 ? -4.582 26.609 -0.198 1 95.81 210 ASN B N 1
ATOM 5143 C CA . ASN B 1 210 ? -3.812 25.422 -0.564 1 95.81 210 ASN B CA 1
ATOM 5144 C C . ASN B 1 210 ? -4.527 24.141 -0.146 1 95.81 210 ASN B C 1
ATOM 5146 O O . ASN B 1 210 ? -4.582 23.172 -0.916 1 95.81 210 ASN B O 1
ATOM 5150 N N . SER B 1 211 ? -5.008 24.156 1.081 1 97.06 211 SER B N 1
ATOM 5151 C CA . SER B 1 211 ? -5.73 23 1.578 1 97.06 211 SER B CA 1
ATOM 5152 C C . SER B 1 211 ? -6.961 22.703 0.729 1 97.06 211 SER B C 1
ATOM 5154 O O . SER B 1 211 ? -7.309 21.547 0.506 1 97.06 211 SER B O 1
ATOM 5156 N N . LEU B 1 212 ? -7.625 23.797 0.303 1 96.44 212 LEU B N 1
ATOM 5157 C CA . LEU B 1 212 ? -8.773 23.641 -0.58 1 96.44 212 LEU B CA 1
ATOM 5158 C C . LEU B 1 212 ? -8.367 22.969 -1.891 1 96.44 212 LEU B C 1
ATOM 5160 O O . LEU B 1 212 ? -9.008 22.016 -2.338 1 96.44 212 LEU B O 1
ATOM 5164 N N . ARG B 1 213 ? -7.32 23.438 -2.465 1 95.31 213 ARG B N 1
ATOM 5165 C CA . ARG B 1 213 ? -6.859 22.891 -3.732 1 95.31 213 ARG B CA 1
ATOM 5166 C C . ARG B 1 213 ? -6.406 21.438 -3.566 1 95.31 213 ARG B C 1
ATOM 5168 O O . ARG B 1 213 ? -6.617 20.609 -4.457 1 95.31 213 ARG B O 1
ATOM 5175 N N . LYS B 1 214 ? -5.789 21.109 -2.482 1 96.62 214 LYS B N 1
ATOM 5176 C CA . LYS B 1 214 ? -5.398 19.734 -2.201 1 96.62 214 LYS B CA 1
ATOM 5177 C C . LYS B 1 214 ? -6.625 18.844 -2.021 1 96.62 214 LYS B C 1
ATOM 5179 O O . LYS B 1 214 ? -6.629 17.688 -2.451 1 96.62 214 LYS B O 1
ATOM 5184 N N . ALA B 1 215 ? -7.605 19.391 -1.36 1 97.12 215 ALA B N 1
ATOM 5185 C CA . ALA B 1 215 ? -8.844 18.641 -1.197 1 97.12 215 ALA B CA 1
ATOM 5186 C C . ALA B 1 215 ? -9.5 18.359 -2.549 1 97.12 215 ALA B C 1
ATOM 5188 O O . ALA B 1 215 ? -10.125 17.312 -2.738 1 97.12 215 ALA B O 1
ATOM 5189 N N . GLN B 1 216 ? -9.406 19.312 -3.461 1 96.31 216 GLN B N 1
ATOM 5190 C CA . GLN B 1 216 ? -9.922 19.109 -4.812 1 96.31 216 GLN B CA 1
ATOM 5191 C C . GLN B 1 216 ? -9.195 17.953 -5.5 1 96.31 216 GLN B C 1
ATOM 5193 O O . GLN B 1 216 ? -9.82 17.125 -6.172 1 96.31 216 GLN B O 1
ATOM 5198 N N . ALA B 1 217 ? -7.898 17.922 -5.355 1 95.62 217 ALA B N 1
ATOM 5199 C CA . ALA B 1 217 ? -7.113 16.828 -5.918 1 95.62 217 ALA B CA 1
ATOM 5200 C C . ALA B 1 217 ? -7.504 15.5 -5.281 1 95.62 217 ALA B C 1
ATOM 5202 O O . ALA B 1 217 ? -7.586 14.477 -5.969 1 95.62 217 ALA B O 1
ATOM 5203 N N . ASP B 1 218 ? -7.734 15.492 -3.994 1 96.88 218 ASP B N 1
ATOM 5204 C CA . ASP B 1 218 ? -8.125 14.273 -3.285 1 96.88 218 ASP B CA 1
ATOM 5205 C C . ASP B 1 218 ? -9.492 13.781 -3.762 1 96.88 218 ASP B C 1
ATOM 5207 O O . ASP B 1 218 ? -9.719 12.57 -3.844 1 96.88 218 ASP B O 1
ATOM 5211 N N . LEU B 1 219 ? -10.383 14.727 -4.004 1 96.94 219 LEU B N 1
ATOM 5212 C CA . LEU B 1 219 ? -11.695 14.336 -4.496 1 96.94 219 LEU B CA 1
ATOM 5213 C C . LEU B 1 219 ? -11.594 13.695 -5.875 1 96.94 219 LEU B C 1
ATOM 5215 O O . LEU B 1 219 ? -12.234 12.68 -6.145 1 96.94 219 LEU B O 1
ATOM 5219 N N . ALA B 1 220 ? -10.812 14.289 -6.746 1 95.69 220 ALA B N 1
ATOM 5220 C CA . ALA B 1 220 ? -10.602 13.703 -8.062 1 95.69 220 ALA B CA 1
ATOM 5221 C C . ALA B 1 220 ? -10.047 12.289 -7.953 1 95.69 220 ALA B C 1
ATOM 5223 O O . ALA B 1 220 ? -10.516 11.375 -8.641 1 95.69 220 ALA B O 1
ATOM 5224 N N . TYR B 1 221 ? -9.102 12.07 -7.059 1 95.81 221 TYR B N 1
ATOM 5225 C CA . TYR B 1 221 ? -8.531 10.75 -6.812 1 95.81 221 TYR B CA 1
ATOM 5226 C C . TYR B 1 221 ? -9.594 9.789 -6.297 1 95.81 221 TYR B C 1
ATOM 5228 O O . TYR B 1 221 ? -9.664 8.641 -6.738 1 95.81 221 TYR B O 1
ATOM 5236 N N . ALA B 1 222 ? -10.367 10.273 -5.371 1 96.94 222 ALA B N 1
ATOM 5237 C CA . ALA B 1 222 ? -11.406 9.43 -4.777 1 96.94 222 ALA B CA 1
ATOM 5238 C C . ALA B 1 222 ? -12.43 9.008 -5.824 1 96.94 222 ALA B C 1
ATOM 5240 O O . ALA B 1 222 ? -13.039 7.941 -5.711 1 96.94 222 ALA B O 1
ATOM 5241 N N . MET B 1 223 ? -12.656 9.844 -6.875 1 96.31 223 MET B N 1
ATOM 5242 C CA . MET B 1 223 ? -13.602 9.539 -7.941 1 96.31 223 MET B CA 1
ATOM 5243 C C . MET B 1 223 ? -12.93 8.727 -9.047 1 96.31 223 MET B C 1
ATOM 5245 O O . MET B 1 223 ? -13.57 8.375 -10.039 1 96.31 223 MET B O 1
ATOM 5249 N N . GLY B 1 224 ? -11.656 8.445 -8.859 1 95.25 224 GLY B N 1
ATOM 5250 C CA . GLY B 1 224 ? -10.93 7.648 -9.836 1 95.25 224 GLY B CA 1
ATOM 5251 C C . GLY B 1 224 ? -10.508 8.438 -11.062 1 95.25 224 GLY B C 1
ATOM 5252 O O . GLY B 1 224 ? -10.367 7.875 -12.148 1 95.25 224 GLY B O 1
ATOM 5253 N N . GLN B 1 225 ? -10.328 9.742 -10.891 1 93.38 225 GLN B N 1
ATOM 5254 C CA . GLN B 1 225 ? -9.992 10.609 -12.016 1 93.38 225 GLN B CA 1
ATOM 5255 C C . GLN B 1 225 ? -8.586 11.18 -11.867 1 93.38 225 GLN B C 1
ATOM 5257 O O . GLN B 1 225 ? -8.125 11.43 -10.75 1 93.38 225 GLN B O 1
ATOM 5262 N N . GLU B 1 226 ? -7.898 11.367 -13.023 1 88.19 226 GLU B N 1
ATOM 5263 C CA . GLU B 1 226 ? -6.547 11.914 -13.023 1 88.19 226 GLU B CA 1
ATOM 5264 C C . GLU B 1 226 ? -6.562 13.43 -12.852 1 88.19 226 GLU B C 1
ATOM 5266 O O . GLU B 1 226 ? -5.645 14 -12.258 1 88.19 226 GLU B O 1
ATOM 5271 N N . THR B 1 227 ? -7.547 13.914 -13.422 1 85.44 227 THR B N 1
ATOM 5272 C CA . THR B 1 227 ? -7.664 15.367 -13.383 1 85.44 227 THR B CA 1
ATOM 5273 C C . THR B 1 227 ? -9.094 15.781 -13.039 1 85.44 227 THR B C 1
ATOM 5275 O O . THR B 1 227 ? -10 14.953 -13.016 1 85.44 227 THR B O 1
ATOM 5278 N N . GLY B 1 228 ? -9.211 17 -12.555 1 85.69 228 GLY B N 1
ATOM 5279 C CA . GLY B 1 228 ? -10.523 17.547 -12.258 1 85.69 228 GLY B CA 1
ATOM 5280 C C . GLY B 1 228 ? -10.508 18.578 -11.141 1 85.69 228 GLY B C 1
ATOM 5281 O O . GLY B 1 228 ? -9.766 18.422 -10.164 1 85.69 228 GLY B O 1
ATOM 5282 N N . VAL B 1 229 ? -11.188 19.594 -11.469 1 91.19 229 VAL B N 1
ATOM 5283 C CA . VAL B 1 229 ? -11.375 20.625 -10.453 1 91.19 229 VAL B CA 1
ATOM 5284 C C . VAL B 1 229 ? -12.859 20.797 -10.156 1 91.19 229 VAL B C 1
ATOM 5286 O O . VAL B 1 229 ? -13.648 21.109 -11.047 1 91.19 229 VAL B O 1
ATOM 5289 N N . TYR B 1 230 ? -13.148 20.562 -8.859 1 93.38 230 TYR B N 1
ATOM 5290 C CA . TYR B 1 230 ? -14.562 20.516 -8.5 1 93.38 230 TYR B CA 1
ATOM 5291 C C . TYR B 1 230 ? -14.867 21.516 -7.391 1 93.38 230 TYR B C 1
ATOM 5293 O O . TYR B 1 230 ? -13.961 21.953 -6.68 1 93.38 230 TYR B O 1
ATOM 5301 N N . ARG B 1 231 ? -16.125 21.906 -7.375 1 93.69 231 ARG B N 1
ATOM 5302 C CA . ARG B 1 231 ? -16.703 22.703 -6.289 1 93.69 231 ARG B CA 1
ATOM 5303 C C . ARG B 1 231 ? -18 22.078 -5.797 1 93.69 231 ARG B C 1
ATOM 5305 O O . ARG B 1 231 ? -18.781 21.547 -6.59 1 93.69 231 ARG B O 1
ATOM 5312 N N . THR B 1 232 ? -18.156 22.141 -4.496 1 91.94 232 THR B N 1
ATOM 5313 C CA . THR B 1 232 ? -19.344 21.531 -3.928 1 91.94 232 THR B CA 1
ATOM 5314 C C . THR B 1 232 ? -20.578 22.375 -4.219 1 91.94 232 THR B C 1
ATOM 5316 O O . THR B 1 232 ? -20.5 23.594 -4.336 1 91.94 232 THR B O 1
ATOM 5319 N N . LYS B 1 233 ? -21.625 21.641 -4.551 1 79.38 233 LYS B N 1
ATOM 5320 C CA . LYS B 1 233 ? -22.891 22.344 -4.652 1 79.38 233 LYS B CA 1
ATOM 5321 C C . LYS B 1 233 ? -23.406 22.75 -3.273 1 79.38 233 LYS B C 1
ATOM 5323 O O . LYS B 1 233 ? -23.219 22.031 -2.293 1 79.38 233 LYS B O 1
ATOM 5328 N N . ALA B 1 234 ? -23.656 24 -3.092 1 61.31 234 ALA B N 1
ATOM 5329 C CA . ALA B 1 234 ? -24.031 24.641 -1.838 1 61.31 234 ALA B CA 1
ATOM 5330 C C . ALA B 1 234 ? -25 23.766 -1.047 1 61.31 234 ALA B C 1
ATOM 5332 O O . ALA B 1 234 ? -26.078 23.422 -1.534 1 61.31 234 ALA B O 1
ATOM 5333 N N . GLU B 1 235 ? -24.594 22.531 -0.417 1 57.94 235 GLU B N 1
ATOM 5334 C CA . GLU B 1 235 ? -25.578 21.781 0.339 1 57.94 235 GLU B CA 1
ATOM 5335 C C . GLU B 1 235 ? -25.547 22.141 1.821 1 57.94 235 GLU B C 1
ATOM 5337 O O . GLU B 1 235 ? -24.484 22.469 2.35 1 57.94 235 GLU B O 1
ATOM 5342 N N . PRO B 1 236 ? -26.812 22.25 2.428 1 52.25 236 PRO B N 1
ATOM 5343 C CA . PRO B 1 236 ? -26.938 22.562 3.852 1 52.25 236 PRO B CA 1
ATOM 5344 C C . PRO B 1 236 ? -26.125 21.625 4.742 1 52.25 236 PRO B C 1
ATOM 5346 O O . PRO B 1 236 ? -25.859 20.484 4.352 1 52.25 236 PRO B O 1
ATOM 5349 N N . LEU B 1 237 ? -25.391 22.141 5.742 1 54.34 237 LEU B N 1
ATOM 5350 C CA . LEU B 1 237 ? -24.75 21.422 6.836 1 54.34 237 LEU B CA 1
ATOM 5351 C C . LEU B 1 237 ? -25.609 20.25 7.293 1 54.34 237 LEU B C 1
ATOM 5353 O O . LEU B 1 237 ? -26.844 20.375 7.391 1 54.34 237 LEU B O 1
ATOM 5357 N N . PRO B 1 238 ? -25.25 19.016 7.176 1 53.72 238 PRO B N 1
ATOM 5358 C CA . PRO B 1 238 ? -26.047 17.859 7.59 1 53.72 238 PRO B CA 1
ATOM 5359 C C . PRO B 1 238 ? -26.688 18.047 8.961 1 53.72 238 PRO B C 1
ATOM 5361 O O . PRO B 1 238 ? -26.016 18.469 9.906 1 53.72 238 PRO B O 1
ATOM 5364 N N . THR B 1 239 ? -27.953 18.344 9.094 1 50.06 239 THR B N 1
ATOM 5365 C CA . THR B 1 239 ? -28.688 18.719 10.289 1 50.06 239 THR B CA 1
ATOM 5366 C C . THR B 1 239 ? -28.812 17.547 11.242 1 50.06 239 THR B C 1
ATOM 5368 O O . THR B 1 239 ? -28.781 17.719 12.469 1 50.06 239 THR B O 1
ATOM 5371 N N . ASP B 1 240 ? -29.672 16.359 10.969 1 51.56 240 ASP B N 1
ATOM 5372 C CA . ASP B 1 240 ? -30.422 15.656 12.008 1 51.56 240 ASP B CA 1
ATOM 5373 C C . ASP B 1 240 ? -29.562 14.578 12.672 1 51.56 240 ASP B C 1
ATOM 5375 O O . ASP B 1 240 ? -29.094 13.648 12.016 1 51.56 240 ASP B O 1
ATOM 5379 N N . PRO B 1 241 ? -29.094 14.812 13.883 1 54.97 241 PRO B N 1
ATOM 5380 C CA . PRO B 1 241 ? -28.359 13.797 14.648 1 54.97 241 PRO B CA 1
ATOM 5381 C C . PRO B 1 241 ? -29.172 12.531 14.875 1 54.97 241 PRO B C 1
ATOM 5383 O O . PRO B 1 241 ? -30.297 12.602 15.406 1 54.97 241 PRO B O 1
ATOM 5386 N N . SER B 1 242 ? -29.297 11.609 14.047 1 60.75 242 SER B N 1
ATOM 5387 C CA . SER B 1 242 ? -29.906 10.383 14.539 1 60.75 242 SER B CA 1
ATOM 5388 C C . SER B 1 242 ? -28.938 9.609 15.445 1 60.75 242 SER B C 1
ATOM 5390 O O . SER B 1 242 ? -27.875 9.172 15 1 60.75 242 SER B O 1
ATOM 5392 N N . PRO B 1 243 ? -29.219 9.711 16.812 1 67.75 243 PRO B N 1
ATOM 5393 C CA . PRO B 1 243 ? -28.359 8.93 17.719 1 67.75 243 PRO B CA 1
ATOM 5394 C C . PRO B 1 243 ? -28.297 7.453 17.344 1 67.75 243 PRO B C 1
ATOM 5396 O O . PRO B 1 243 ? -29.312 6.875 16.938 1 67.75 243 PRO B O 1
ATOM 5399 N N . VAL B 1 244 ? -27.125 6.984 17.125 1 76 244 VAL B N 1
ATOM 5400 C CA . VAL B 1 244 ? -26.938 5.562 16.844 1 76 244 VAL B CA 1
ATOM 5401 C C . VAL B 1 244 ? -26.609 4.828 18.141 1 76 244 VAL B C 1
ATOM 5403 O O . VAL B 1 244 ? -25.719 5.238 18.891 1 76 244 VAL B O 1
ATOM 5406 N N . SER B 1 245 ? -27.453 3.883 18.547 1 88.06 245 SER B N 1
ATOM 5407 C CA . SER B 1 245 ? -27.188 3.062 19.734 1 88.06 245 SER B CA 1
ATOM 5408 C C . SER B 1 245 ? -26.031 2.088 19.484 1 88.06 245 SER B C 1
ATOM 5410 O O . SER B 1 245 ? -25.969 1.464 18.422 1 88.06 245 SER B O 1
ATOM 5412 N N . LEU B 1 246 ? -25.125 2.129 20.453 1 92.5 246 LEU B N 1
ATOM 5413 C CA . LEU B 1 246 ? -23.984 1.223 20.344 1 92.5 246 LEU B CA 1
ATOM 5414 C C . LEU B 1 246 ? -24.453 -0.209 20.109 1 92.5 246 LEU B C 1
ATOM 5416 O O . LEU B 1 246 ? -23.891 -0.91 19.25 1 92.5 246 LEU B O 1
ATOM 5420 N N . SER B 1 247 ? -25.453 -0.648 20.859 1 93.06 247 SER B N 1
ATOM 5421 C CA . SER B 1 247 ? -25.953 -2.02 20.766 1 93.06 247 SER B CA 1
ATOM 5422 C C . SER B 1 247 ? -26.516 -2.303 19.375 1 93.06 247 SER B C 1
ATOM 5424 O O . SER B 1 247 ? -26.266 -3.361 18.797 1 93.06 247 SER B O 1
ATOM 5426 N N . GLU B 1 248 ? -27.219 -1.378 18.891 1 90.25 248 GLU B N 1
ATOM 5427 C CA . GLU B 1 248 ? -27.812 -1.547 17.562 1 90.25 248 GLU B CA 1
ATOM 5428 C C . GLU B 1 248 ? -26.734 -1.56 16.469 1 90.25 248 GLU B C 1
ATOM 5430 O O . GLU B 1 248 ? -26.797 -2.371 15.547 1 90.25 248 GLU B O 1
ATOM 5435 N N . ALA B 1 249 ? -25.75 -0.672 16.578 1 92.75 249 ALA B N 1
ATOM 5436 C CA . ALA B 1 249 ? -24.672 -0.611 15.617 1 92.75 249 ALA B CA 1
ATOM 5437 C C . ALA B 1 249 ? -23.828 -1.892 15.648 1 92.75 249 ALA B C 1
ATOM 5439 O O . ALA B 1 249 ? -23.469 -2.426 14.602 1 92.75 249 ALA B O 1
ATOM 5440 N N . MET B 1 250 ? -23.625 -2.35 16.875 1 94.25 250 MET B N 1
ATOM 5441 C CA . MET B 1 250 ? -22.844 -3.572 17.047 1 94.25 250 MET B CA 1
ATOM 5442 C C . MET B 1 250 ? -23.578 -4.77 16.438 1 94.25 250 MET B C 1
ATOM 5444 O O . MET B 1 250 ? -22.984 -5.547 15.688 1 94.25 250 MET B O 1
ATOM 5448 N N . ALA B 1 251 ? -24.844 -4.949 16.719 1 93.62 251 ALA B N 1
ATOM 5449 C CA . ALA B 1 251 ? -25.625 -6.07 16.219 1 93.62 251 ALA B CA 1
ATOM 5450 C C . ALA B 1 251 ? -25.703 -6.051 14.695 1 93.62 251 ALA B C 1
ATOM 5452 O O . ALA B 1 251 ? -25.578 -7.09 14.047 1 93.62 251 ALA B O 1
ATOM 5453 N N . TYR B 1 252 ? -25.891 -4.879 14.188 1 92.31 252 TYR B N 1
ATOM 5454 C CA . TYR B 1 252 ? -26 -4.75 12.742 1 92.31 252 TYR B CA 1
ATOM 5455 C C . TYR B 1 252 ? -24.672 -5.098 12.07 1 92.31 252 TYR B C 1
ATOM 5457 O O . TYR B 1 252 ? -24.641 -5.828 11.078 1 92.31 252 TYR B O 1
ATOM 5465 N N . ALA B 1 253 ? -23.5 -4.629 12.57 1 95.12 253 ALA B N 1
ATOM 5466 C CA . ALA B 1 253 ? -22.188 -4.883 12.008 1 95.12 253 ALA B CA 1
ATOM 5467 C C . ALA B 1 253 ? -21.844 -6.371 12.047 1 95.12 253 ALA B C 1
ATOM 5469 O O . ALA B 1 253 ? -21.344 -6.93 11.07 1 95.12 253 ALA B O 1
ATOM 5470 N N . MET B 1 254 ? -22.203 -6.988 13.195 1 95.44 254 MET B N 1
ATOM 5471 C CA . MET B 1 254 ? -21.859 -8.398 13.359 1 95.44 254 MET B CA 1
ATOM 5472 C C . MET B 1 254 ? -22.656 -9.273 12.406 1 95.44 254 MET B C 1
ATOM 5474 O O . MET B 1 254 ? -22.219 -10.352 12.023 1 95.44 254 MET B O 1
ATOM 5478 N N . ALA B 1 255 ? -23.766 -8.734 11.914 1 93.19 255 ALA B N 1
ATOM 5479 C CA . ALA B 1 255 ? -24.625 -9.523 11.047 1 93.19 255 ALA B CA 1
ATOM 5480 C C . ALA B 1 255 ? -24.375 -9.203 9.578 1 93.19 255 ALA B C 1
ATOM 5482 O O . ALA B 1 255 ? -24.578 -10.047 8.703 1 93.19 255 ALA B O 1
ATOM 5483 N N . HIS B 1 256 ? -23.844 -7.922 9.32 1 92.31 256 HIS B N 1
ATOM 5484 C CA . HIS B 1 256 ? -23.922 -7.5 7.93 1 92.31 256 HIS B CA 1
ATOM 5485 C C . HIS B 1 256 ? -22.562 -7.051 7.406 1 92.31 256 HIS B C 1
ATOM 5487 O O . HIS B 1 256 ? -22.406 -6.84 6.203 1 92.31 256 HIS B O 1
ATOM 5493 N N . ARG B 1 257 ? -21.531 -6.898 8.234 1 95.19 257 ARG B N 1
ATOM 5494 C CA . ARG B 1 257 ? -20.25 -6.363 7.777 1 95.19 257 ARG B CA 1
ATOM 5495 C C . ARG B 1 257 ? -19.578 -7.328 6.812 1 95.19 257 ARG B C 1
ATOM 5497 O O . ARG B 1 257 ? -19.219 -8.445 7.188 1 95.19 257 ARG B O 1
ATOM 5504 N N . PRO B 1 258 ? -19.344 -6.844 5.543 1 96.44 258 PRO B N 1
ATOM 5505 C CA . PRO B 1 258 ? -18.766 -7.73 4.535 1 96.44 258 PRO B CA 1
ATOM 5506 C C . PRO B 1 258 ? -17.406 -8.266 4.938 1 96.44 258 PRO B C 1
ATOM 5508 O O . PRO B 1 258 ? -17.047 -9.398 4.594 1 96.44 258 PRO B O 1
ATOM 5511 N N . LEU B 1 259 ? -16.641 -7.531 5.68 1 96.5 259 LEU B N 1
ATOM 5512 C CA . LEU B 1 259 ? -15.32 -7.969 6.113 1 96.5 259 LEU B CA 1
ATOM 5513 C C . LEU B 1 259 ? -15.414 -9.219 6.984 1 96.5 259 LEU B C 1
ATOM 5515 O O . LEU B 1 259 ? -14.617 -10.141 6.836 1 96.5 259 LEU B O 1
ATOM 5519 N N . LEU B 1 260 ? -16.406 -9.258 7.859 1 97.44 260 LEU B N 1
ATOM 5520 C CA . LEU B 1 260 ? -16.609 -10.414 8.727 1 97.44 260 LEU B CA 1
ATOM 5521 C C . LEU B 1 260 ? -17.156 -11.602 7.945 1 97.44 260 LEU B C 1
ATOM 5523 O O . LEU B 1 260 ? -16.719 -12.734 8.141 1 97.44 260 LEU B O 1
ATOM 5527 N N . LEU B 1 261 ? -18.047 -11.328 7.031 1 97.5 261 LEU B N 1
ATOM 5528 C CA . LEU B 1 261 ? -18.625 -12.391 6.211 1 97.5 261 LEU B CA 1
ATOM 5529 C C . LEU B 1 261 ? -17.578 -13.016 5.312 1 97.5 261 LEU B C 1
ATOM 5531 O O . LEU B 1 261 ? -17.594 -14.227 5.078 1 97.5 261 LEU B O 1
ATOM 5535 N N . ALA B 1 262 ? -16.594 -12.18 4.797 1 98.12 262 ALA B N 1
ATOM 5536 C CA . ALA B 1 262 ? -15.5 -12.695 3.988 1 98.12 262 ALA B CA 1
ATOM 5537 C C . ALA B 1 262 ? -14.609 -13.625 4.812 1 98.12 262 ALA B C 1
ATOM 5539 O O . ALA B 1 262 ? -14.203 -14.688 4.336 1 98.12 262 ALA B O 1
ATOM 5540 N N . ALA B 1 263 ? -14.367 -13.234 6.047 1 98.19 263 ALA B N 1
ATOM 5541 C CA . ALA B 1 263 ? -13.523 -14.047 6.926 1 98.19 263 ALA B CA 1
ATOM 5542 C C . ALA B 1 263 ? -14.203 -15.367 7.27 1 98.19 263 ALA B C 1
ATOM 5544 O O . ALA B 1 263 ? -13.555 -16.406 7.34 1 98.19 263 ALA B O 1
ATOM 5545 N N . GLN B 1 264 ? -15.539 -15.367 7.461 1 98.25 264 GLN B N 1
ATOM 5546 C CA . GLN B 1 264 ? -16.297 -16.578 7.75 1 98.25 264 GLN B CA 1
ATOM 5547 C C . GLN B 1 264 ? -16.281 -17.531 6.555 1 98.25 264 GLN B C 1
ATOM 5549 O O . GLN B 1 264 ? -16.172 -18.75 6.723 1 98.25 264 GLN B O 1
ATOM 5554 N N . ALA B 1 265 ? -16.344 -16.906 5.391 1 98.5 265 ALA B N 1
ATOM 5555 C CA . ALA B 1 265 ? -16.281 -17.734 4.188 1 98.5 265 ALA B CA 1
ATOM 5556 C C . ALA B 1 265 ? -14.906 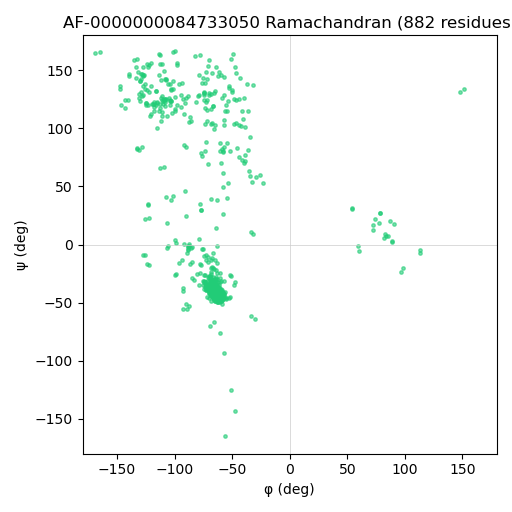-18.375 4.027 1 98.5 265 ALA B C 1
ATOM 5558 O O . ALA B 1 265 ? -14.797 -19.531 3.611 1 98.5 265 ALA B O 1
ATOM 5559 N N . ARG B 1 266 ? -13.836 -17.656 4.379 1 98.38 266 ARG B N 1
ATOM 5560 C CA . ARG B 1 266 ? -12.484 -18.203 4.328 1 98.38 266 ARG B CA 1
ATOM 5561 C C . ARG B 1 266 ? -12.312 -19.328 5.348 1 98.38 266 ARG B C 1
ATOM 5563 O O . ARG B 1 266 ? -11.586 -20.297 5.098 1 98.38 266 ARG B O 1
ATOM 5570 N N . ASP B 1 267 ? -12.984 -19.188 6.465 1 98.5 267 ASP B N 1
ATOM 5571 C CA . ASP B 1 267 ? -12.961 -20.234 7.48 1 98.5 267 ASP B CA 1
ATOM 5572 C C . ASP B 1 267 ? -13.609 -21.516 6.965 1 98.5 267 ASP B C 1
ATOM 5574 O O . ASP B 1 267 ? -13.07 -22.609 7.133 1 98.5 267 ASP B O 1
ATOM 5578 N N . ARG B 1 268 ? -14.719 -21.375 6.258 1 98.44 268 ARG B N 1
ATOM 5579 C CA . ARG B 1 268 ? -15.391 -22.531 5.672 1 98.44 268 ARG B CA 1
ATOM 5580 C C . ARG B 1 268 ? -14.547 -23.156 4.562 1 98.44 268 ARG B C 1
ATOM 5582 O O . ARG B 1 268 ? -14.5 -24.375 4.422 1 98.44 268 ARG B O 1
ATOM 5589 N N . GLU B 1 269 ? -13.867 -22.266 3.756 1 98.56 269 GLU B N 1
ATOM 5590 C CA . GLU B 1 269 ? -12.953 -22.766 2.729 1 98.56 269 GLU B CA 1
ATOM 5591 C C . GLU B 1 269 ? -11.859 -23.641 3.336 1 98.56 269 GLU B C 1
ATOM 5593 O O . GLU B 1 269 ? -11.586 -24.734 2.838 1 98.56 269 GLU B O 1
ATOM 5598 N N . ALA B 1 270 ? -11.305 -23.172 4.422 1 98.5 270 ALA B N 1
ATOM 5599 C CA . ALA B 1 270 ? -10.203 -23.891 5.059 1 98.5 270 ALA B CA 1
ATOM 5600 C C . ALA B 1 270 ? -10.672 -25.219 5.629 1 98.5 270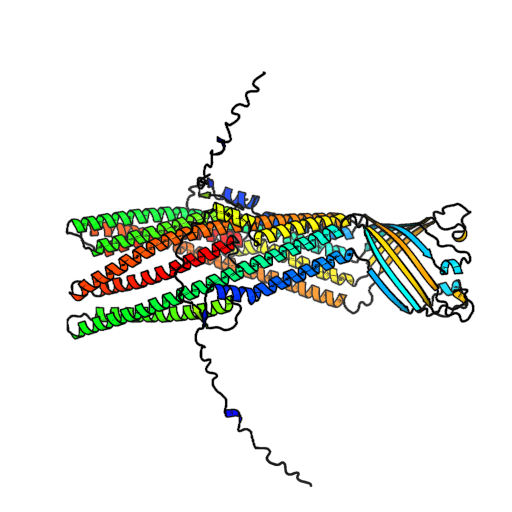 ALA B C 1
ATOM 5602 O O . ALA B 1 270 ? -9.938 -26.203 5.59 1 98.5 270 ALA B O 1
ATOM 5603 N N . ARG B 1 271 ? -11.914 -25.297 6.148 1 98.25 271 ARG B N 1
ATOM 5604 C CA . ARG B 1 271 ? -12.477 -26.562 6.648 1 98.25 271 ARG B CA 1
ATOM 5605 C C . ARG B 1 271 ? -12.648 -27.562 5.52 1 98.25 271 ARG B C 1
ATOM 5607 O O . ARG B 1 271 ? -12.336 -28.75 5.684 1 98.25 271 ARG B O 1
ATOM 5614 N N . ASN B 1 272 ? -13.086 -27.016 4.422 1 98.12 272 ASN B N 1
ATOM 5615 C CA . ASN B 1 272 ? -13.227 -27.906 3.268 1 98.12 272 ASN B CA 1
ATOM 5616 C C . ASN B 1 272 ? -11.867 -28.375 2.762 1 98.12 272 ASN B C 1
ATOM 5618 O O . ASN B 1 272 ? -11.742 -29.5 2.271 1 98.12 272 ASN B O 1
ATOM 5622 N N . ARG B 1 273 ? -10.844 -27.594 2.912 1 98.12 273 ARG B N 1
ATOM 5623 C CA . ARG B 1 273 ? -9.5 -27.969 2.49 1 98.12 273 ARG B CA 1
ATOM 5624 C C . ARG B 1 273 ? -8.953 -29.109 3.357 1 98.12 273 ARG B C 1
ATOM 5626 O O . ARG B 1 273 ? -8.242 -29.984 2.865 1 98.12 273 ARG B O 1
ATOM 5633 N N . VAL B 1 274 ? -9.297 -29.109 4.645 1 98 274 VAL B N 1
ATOM 5634 C CA . VAL B 1 274 ? -8.891 -30.188 5.523 1 98 274 VAL B CA 1
ATOM 5635 C C . VAL B 1 274 ? -9.492 -31.516 5.027 1 98 274 VAL B C 1
ATOM 5637 O O . VAL B 1 274 ? -8.789 -32.5 4.902 1 98 274 VAL B O 1
ATOM 5640 N N . ASP B 1 275 ? -10.773 -31.453 4.672 1 97.31 275 ASP B N 1
ATOM 5641 C CA . ASP B 1 275 ? -11.461 -32.656 4.199 1 97.31 275 ASP B CA 1
ATOM 5642 C C . ASP B 1 275 ? -10.922 -33.094 2.844 1 97.31 275 ASP B C 1
ATOM 5644 O O . ASP B 1 275 ? -10.797 -34.281 2.584 1 97.31 275 ASP B O 1
ATOM 5648 N N . GLU B 1 276 ? -10.578 -32.125 2.033 1 96.75 276 GLU B N 1
ATOM 5649 C CA . GLU B 1 276 ? -9.992 -32.438 0.733 1 96.75 276 GLU B CA 1
ATOM 5650 C C . GLU B 1 276 ? -8.672 -33.188 0.891 1 96.75 276 GLU B C 1
ATOM 5652 O O . GLU B 1 276 ? -8.453 -34.219 0.245 1 96.75 276 GLU B O 1
ATOM 5657 N N . VAL B 1 277 ? -7.84 -32.75 1.808 1 96.38 277 VAL B N 1
ATOM 5658 C CA . VAL B 1 277 ? -6.527 -33.375 2 1 96.38 277 VAL B CA 1
ATOM 5659 C C . VAL B 1 277 ? -6.684 -34.719 2.68 1 96.38 277 VAL B C 1
ATOM 5661 O O . VAL B 1 277 ? -6.012 -35.688 2.311 1 96.38 277 VAL B O 1
ATOM 5664 N N . ARG B 1 278 ? -7.605 -34.875 3.602 1 95.12 278 ARG B N 1
ATOM 5665 C CA . ARG B 1 278 ? -7.848 -36.125 4.312 1 95.12 278 ARG B CA 1
ATOM 5666 C C . ARG B 1 278 ? -8.305 -37.25 3.355 1 95.12 278 ARG B C 1
ATOM 5668 O O . ARG B 1 278 ? -7.914 -38.406 3.504 1 95.12 278 ARG B O 1
ATOM 5675 N N . THR B 1 279 ? -9.039 -36.844 2.377 1 94.25 279 THR B N 1
ATOM 5676 C CA . THR B 1 279 ? -9.609 -37.781 1.447 1 94.25 279 THR B CA 1
ATOM 5677 C C . THR B 1 279 ? -8.539 -38.344 0.513 1 94.25 279 THR B C 1
ATOM 5679 O O . THR B 1 279 ? -8.766 -39.344 -0.178 1 94.25 279 THR B O 1
ATOM 5682 N N . ARG B 1 280 ? -7.324 -37.719 0.475 1 92.5 280 ARG B N 1
ATOM 5683 C CA . ARG B 1 280 ? -6.234 -38.25 -0.339 1 92.5 280 ARG B CA 1
ATOM 5684 C C . ARG B 1 280 ? -5.785 -39.625 0.168 1 92.5 280 ARG B C 1
ATOM 5686 O O . ARG B 1 280 ? -5.102 -40.375 -0.544 1 92.5 280 ARG B O 1
ATOM 5693 N N . ASN B 1 281 ? -6.258 -40 1.461 1 90.75 281 ASN B N 1
ATOM 5694 C CA . ASN B 1 281 ? -5.957 -41.281 2.041 1 90.75 281 ASN B CA 1
ATOM 5695 C C . ASN B 1 281 ? -6.965 -42.344 1.596 1 90.75 281 ASN B C 1
ATOM 5697 O O . ASN B 1 281 ? -6.758 -43.531 1.821 1 90.75 281 ASN B O 1
ATOM 5701 N N . TYR B 1 282 ? -7.938 -41.938 0.842 1 91.94 282 TYR B N 1
ATOM 5702 C CA . TYR B 1 282 ? -8.977 -42.875 0.421 1 91.94 282 TYR B CA 1
ATOM 5703 C C . TYR B 1 282 ? -8.703 -43.406 -0.982 1 91.94 282 TYR B C 1
ATOM 5705 O O . TYR B 1 282 ? -7.957 -42.781 -1.748 1 91.94 282 TYR B O 1
ATOM 5713 N N . PRO B 1 283 ? -9.211 -44.562 -1.283 1 90.81 283 PRO B N 1
ATOM 5714 C CA . PRO B 1 283 ? -9.047 -45.094 -2.639 1 90.81 283 PRO B CA 1
ATOM 5715 C C . PRO B 1 283 ? -9.695 -44.188 -3.701 1 90.81 283 PRO B C 1
ATOM 5717 O O . PRO B 1 283 ? -10.562 -43.375 -3.385 1 90.81 283 PRO B O 1
ATOM 5720 N N . HIS B 1 284 ? -9.164 -44.156 -4.832 1 90.88 284 HIS B N 1
ATOM 5721 C CA . HIS B 1 284 ? -9.844 -43.5 -5.938 1 90.88 284 HIS B CA 1
ATOM 5722 C C . HIS B 1 284 ? -10.039 -44.438 -7.113 1 90.88 284 HIS B C 1
ATOM 5724 O O . HIS B 1 284 ? -9.188 -45.312 -7.379 1 90.88 284 HIS B O 1
ATOM 5730 N 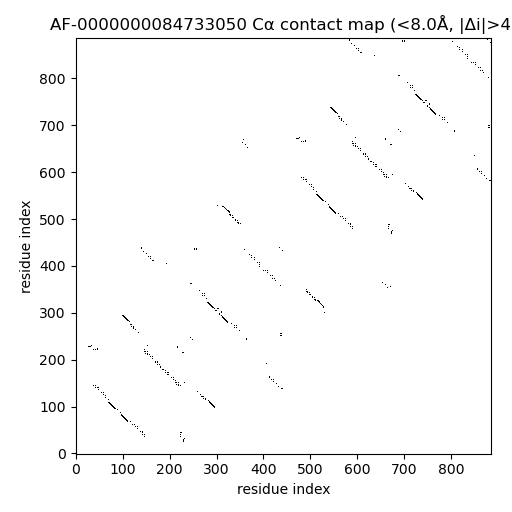N . LEU B 1 285 ? -11.266 -44.469 -7.672 1 92.25 285 LEU B N 1
ATOM 5731 C CA . LEU B 1 285 ? -11.703 -45.312 -8.773 1 92.25 285 LEU B CA 1
ATOM 5732 C C . LEU B 1 285 ? -11.766 -44.5 -10.078 1 92.25 285 LEU B C 1
ATOM 5734 O O . LEU B 1 285 ? -12.398 -43.438 -10.125 1 92.25 285 LEU B O 1
ATOM 5738 N N . SER B 1 286 ? -11.062 -44.969 -11.039 1 92.44 286 SER B N 1
ATOM 5739 C CA . SER B 1 286 ? -11.062 -44.312 -12.328 1 92.44 286 SER B CA 1
ATOM 5740 C C . SER B 1 286 ? -11.352 -45.281 -13.461 1 92.44 286 SER B C 1
ATOM 5742 O O . SER B 1 286 ? -11.062 -46.469 -13.352 1 92.44 286 SER B O 1
ATOM 5744 N N . LEU B 1 287 ? -12.047 -44.688 -14.453 1 92.44 287 LEU B N 1
ATOM 5745 C CA . LEU B 1 287 ? -12.273 -45.406 -15.711 1 92.44 287 LEU B CA 1
ATOM 5746 C C . LEU B 1 287 ? -11.305 -44.906 -16.781 1 92.44 287 LEU B C 1
ATOM 5748 O O . LEU B 1 287 ? -11.031 -43.719 -16.891 1 92.44 287 LEU B O 1
ATOM 5752 N N . PHE B 1 288 ? -10.688 -45.844 -17.484 1 91.38 288 PHE B N 1
ATOM 5753 C CA . PHE B 1 288 ? -9.844 -45.438 -18.609 1 91.38 288 PHE B CA 1
ATOM 5754 C C . PHE B 1 288 ? -10.203 -46.25 -19.859 1 91.38 288 PHE B C 1
ATOM 5756 O O . PHE B 1 288 ? -10.719 -47.375 -19.75 1 91.38 288 PHE B O 1
ATOM 5763 N N . ALA B 1 289 ? -10.211 -45.656 -20.984 1 88.94 289 ALA B N 1
ATOM 5764 C CA . ALA B 1 289 ? -10.336 -46.281 -22.297 1 88.94 289 ALA B CA 1
ATOM 5765 C C . ALA B 1 289 ? -9.234 -45.781 -23.234 1 88.94 289 ALA B C 1
ATOM 5767 O O . ALA B 1 289 ? -8.945 -44.562 -23.281 1 88.94 289 ALA B O 1
ATOM 5768 N N . GLN B 1 290 ? -8.477 -46.75 -23.75 1 88.75 290 GLN B N 1
ATOM 5769 C CA . GLN B 1 290 ? -7.375 -46.406 -24.656 1 88.75 290 GLN B CA 1
ATOM 5770 C C . GLN B 1 290 ? -7.453 -47.219 -25.953 1 88.75 290 GLN B C 1
ATOM 5772 O O . GLN B 1 290 ? -7.777 -48.406 -25.938 1 88.75 290 GLN B O 1
ATOM 5777 N N . GLY B 1 291 ? -7.41 -46.562 -27.047 1 80.69 291 GLY B N 1
ATOM 5778 C CA . GLY B 1 291 ? -7.301 -47.219 -28.344 1 80.69 291 GLY B CA 1
ATOM 5779 C C . GLY B 1 291 ? -5.941 -47.062 -28.984 1 80.69 291 GLY B C 1
ATOM 5780 O O . GLY B 1 291 ? -5.219 -46.094 -28.672 1 80.69 291 GLY B O 1
ATOM 5781 N N . TYR B 1 292 ? -5.48 -48.156 -29.656 1 81.81 292 TYR B N 1
ATOM 5782 C CA . TYR B 1 292 ? -4.223 -48.062 -30.391 1 81.81 292 TYR B CA 1
ATOM 5783 C C . TYR B 1 292 ? -4.422 -48.469 -31.859 1 81.81 292 TYR B C 1
ATOM 5785 O O . TYR B 1 292 ? -5.109 -49.438 -32.156 1 81.81 292 TYR B O 1
ATOM 5793 N N . LEU B 1 293 ? -4.117 -47.594 -32.688 1 77.44 293 LEU B N 1
ATOM 5794 C CA . LEU B 1 293 ? -4.066 -47.906 -34.125 1 77.44 293 LEU B CA 1
ATOM 5795 C C . LEU B 1 293 ? -2.629 -47.875 -34.625 1 77.44 293 LEU B C 1
ATOM 5797 O O . LEU B 1 293 ? -1.944 -46.844 -34.469 1 77.44 293 LEU B O 1
ATOM 5801 N N . LEU B 1 294 ? -2.084 -49 -35.031 1 76.88 294 LEU B N 1
ATOM 5802 C CA . LEU B 1 294 ? -0.708 -49.125 -35.5 1 76.88 294 LEU B CA 1
ATOM 5803 C C . LEU B 1 294 ? -0.666 -49.344 -37.031 1 76.88 294 LEU B C 1
ATOM 5805 O O . LEU B 1 294 ? -1.456 -50.125 -37.562 1 76.88 294 LEU B O 1
ATOM 5809 N N . TRP B 1 295 ? 0.087 -48.469 -37.656 1 72.81 295 TRP B N 1
ATOM 5810 C CA . TRP B 1 295 ? 0.32 -48.656 -39.094 1 72.81 295 TRP B CA 1
ATOM 5811 C C . TRP B 1 295 ? 1.809 -48.812 -39.375 1 72.81 295 TRP B C 1
ATOM 5813 O O . TRP B 1 295 ? 2.652 -48.406 -38.562 1 72.81 295 TRP B O 1
ATOM 5823 N N . GLY B 1 296 ? 2.115 -49.438 -40.469 1 67.06 296 GLY B N 1
ATOM 5824 C CA . GLY B 1 296 ? 3.486 -49.5 -40.969 1 67.06 296 GLY B CA 1
ATOM 5825 C C . GLY B 1 296 ? 4.262 -50.656 -40.375 1 67.06 296 GLY B C 1
ATOM 5826 O O . GLY B 1 296 ? 5.488 -50.594 -40.281 1 67.06 296 GLY B O 1
ATOM 5827 N N . VAL B 1 297 ? 3.621 -51.625 -39.875 1 67.38 297 VAL B N 1
ATOM 5828 C CA . VAL B 1 297 ? 4.277 -52.844 -39.406 1 67.38 297 VAL B CA 1
ATOM 5829 C C . VAL B 1 297 ? 4.355 -53.844 -40.531 1 67.38 297 VAL B C 1
ATOM 5831 O O . VAL B 1 297 ? 3.373 -54.094 -41.25 1 67.38 297 VAL B O 1
ATOM 5834 N N . PRO B 1 298 ? 5.562 -54.281 -40.75 1 64.12 298 PRO B N 1
ATOM 5835 C CA . PRO B 1 298 ? 5.715 -55.25 -41.844 1 64.12 298 PRO B CA 1
ATOM 5836 C C . PRO B 1 298 ? 4.836 -56.5 -41.656 1 64.12 298 PRO B C 1
ATOM 5838 O O . PRO B 1 298 ? 4.52 -56.844 -40.531 1 64.12 298 PRO B O 1
ATOM 5841 N N . ALA B 1 299 ? 4.371 -56.969 -42.75 1 60.34 299 ALA B N 1
ATOM 5842 C CA . ALA B 1 299 ? 3.498 -58.156 -42.781 1 60.34 299 ALA B CA 1
ATOM 5843 C C . ALA B 1 299 ? 4.117 -59.312 -42.031 1 60.34 299 ALA B C 1
ATOM 5845 O O . ALA B 1 299 ? 3.402 -60.156 -41.469 1 60.34 299 ALA B O 1
ATOM 5846 N N . THR B 1 300 ? 5.43 -59.25 -42 1 58.31 300 THR B N 1
ATOM 5847 C CA . THR B 1 300 ? 6.113 -60.375 -41.375 1 58.31 300 THR B CA 1
ATOM 5848 C C . THR B 1 300 ? 5.887 -60.406 -39.875 1 58.31 300 THR B C 1
ATOM 5850 O O . THR B 1 300 ? 5.93 -61.5 -39.281 1 58.31 300 THR B O 1
ATOM 5853 N N . ILE B 1 301 ? 5.672 -59.312 -39.375 1 57.53 301 ILE B N 1
ATOM 5854 C CA . ILE B 1 301 ? 5.484 -59.219 -37.938 1 57.53 301 ILE B CA 1
ATOM 5855 C C . ILE B 1 301 ? 3.998 -59.312 -37.594 1 57.53 301 ILE B C 1
ATOM 5857 O O . ILE B 1 301 ? 3.621 -59.969 -36.625 1 57.53 301 ILE B O 1
ATOM 5861 N N . SER B 1 302 ? 3.207 -58.75 -38.375 1 57.19 302 SER B N 1
ATOM 5862 C CA . SER B 1 302 ? 1.785 -58.656 -38.062 1 57.19 302 SER B CA 1
ATOM 5863 C C . SER B 1 302 ? 1.018 -59.875 -38.531 1 57.19 302 SER B C 1
ATOM 5865 O O . SER B 1 302 ? -0.129 -60.094 -38.156 1 57.19 302 SER B O 1
ATOM 5867 N N . GLY B 1 303 ? 1.707 -60.938 -39.219 1 55.44 303 GLY B N 1
ATOM 5868 C CA . GLY B 1 303 ? 1.062 -62.062 -39.844 1 55.44 303 GLY B CA 1
ATOM 5869 C C . GLY B 1 303 ? 0.087 -61.688 -40.938 1 55.44 303 GLY B C 1
ATOM 5870 O O . GLY B 1 303 ? -0.628 -62.531 -41.469 1 55.44 303 GLY B O 1
ATOM 5871 N N . ALA B 1 304 ? -0.071 -60.344 -41.156 1 55.12 304 ALA B N 1
ATOM 5872 C CA . ALA B 1 304 ? -1.038 -59.938 -42.156 1 55.12 304 ALA B CA 1
ATOM 5873 C C . ALA B 1 304 ? -0.465 -60.094 -43.562 1 55.12 304 ALA B C 1
ATOM 5875 O O . ALA B 1 304 ? 0.752 -60.188 -43.75 1 55.12 304 ALA B O 1
ATOM 5876 N N . PRO B 1 305 ? -1.354 -60.469 -44.562 1 53.03 305 PRO B N 1
ATOM 5877 C CA . PRO B 1 305 ? -0.86 -60.656 -45.938 1 53.03 305 PRO B CA 1
ATOM 5878 C C . PRO B 1 305 ? 0.041 -59.531 -46.406 1 53.03 305 PRO B C 1
ATOM 5880 O O . PRO B 1 305 ? -0.084 -58.406 -45.906 1 53.03 305 PRO B O 1
ATOM 5883 N N . ALA B 1 306 ? 1.041 -59.656 -47.219 1 51.22 306 ALA B N 1
ATOM 5884 C CA . ALA B 1 306 ? 1.981 -58.75 -47.844 1 51.22 306 ALA B CA 1
ATOM 5885 C C . ALA B 1 306 ? 1.256 -57.562 -48.469 1 51.22 306 ALA B C 1
ATOM 5887 O O . ALA B 1 306 ? 0.24 -57.719 -49.156 1 51.22 306 ALA B O 1
ATOM 5888 N N . GLY B 1 307 ? 1.626 -56.219 -48.125 1 52 307 GLY B N 1
ATOM 5889 C CA . GLY B 1 307 ? 1.02 -55.031 -48.656 1 52 307 GLY B CA 1
ATOM 5890 C C . GLY B 1 307 ? -0.041 -54.406 -47.75 1 52 307 GLY B C 1
ATOM 5891 O O . GLY B 1 307 ? -0.591 -53.344 -48.062 1 52 307 GLY B O 1
ATOM 5892 N N . SER B 1 308 ? -0.588 -55.156 -46.844 1 45.97 308 SER B N 1
ATOM 5893 C CA . SER B 1 308 ? -1.694 -54.625 -46.062 1 45.97 308 SER B CA 1
ATOM 5894 C C . SER B 1 308 ? -1.193 -53.656 -44.969 1 45.97 308 SER B C 1
ATOM 5896 O O . SER B 1 308 ? -0.394 -54.062 -44.125 1 45.97 308 SER B O 1
ATOM 5898 N N . GLY B 1 309 ? -0.87 -52.5 -45.219 1 50.19 309 GLY B N 1
ATOM 5899 C CA . GLY B 1 309 ? -0.699 -51.5 -44.188 1 50.19 309 GLY B CA 1
ATOM 5900 C C . GLY B 1 309 ? -1.502 -51.781 -42.938 1 50.19 309 GLY B C 1
ATOM 5901 O O . GLY B 1 309 ? -2.668 -51.375 -42.844 1 50.19 309 GLY B O 1
ATOM 5902 N N . LEU B 1 310 ? -1.333 -52.844 -42.25 1 50.09 310 LEU B N 1
ATOM 5903 C CA . LEU B 1 310 ? -2.221 -53.406 -41.25 1 50.09 310 LEU B CA 1
ATOM 5904 C C . LEU B 1 310 ? -2.492 -52.406 -40.156 1 50.09 310 LEU B C 1
ATOM 5906 O O . LEU B 1 310 ? -1.558 -51.844 -39.562 1 50.09 310 LEU B O 1
ATOM 5910 N N . PHE B 1 311 ? -3.67 -51.875 -40.156 1 57.72 311 PHE B N 1
ATOM 5911 C CA . PHE B 1 311 ? -4.5 -51.25 -39.125 1 57.72 311 PHE B CA 1
ATOM 5912 C C . PHE B 1 311 ? -4.797 -52.219 -38 1 57.72 311 PHE B C 1
ATOM 5914 O O . PHE B 1 311 ? -5.559 -53.156 -38.156 1 57.72 311 PHE B O 1
ATOM 5921 N N . LEU B 1 312 ? -3.998 -52.375 -36.969 1 61.25 312 LEU B N 1
ATOM 5922 C CA . LEU B 1 312 ? -4.32 -53.188 -35.812 1 61.25 312 LEU B CA 1
ATOM 5923 C C . LEU B 1 312 ? -4.984 -52.375 -34.719 1 61.25 312 LEU B C 1
ATOM 5925 O O . LEU B 1 312 ? -4.301 -51.781 -33.875 1 61.25 312 LEU B O 1
ATOM 5929 N N . PRO B 1 313 ? -6.449 -52.219 -34.844 1 66.81 313 PRO B N 1
ATOM 5930 C CA . PRO B 1 313 ? -7.129 -51.531 -33.75 1 66.81 313 PRO B CA 1
ATOM 5931 C C . PRO B 1 313 ? -7.113 -52.344 -32.469 1 66.81 313 PRO B C 1
ATOM 5933 O O . PRO B 1 313 ? -7.457 -53.531 -32.469 1 66.81 313 PRO B O 1
ATOM 5936 N N . THR B 1 314 ? -6.352 -52.031 -31.578 1 74.56 314 THR B N 1
ATOM 5937 C CA . THR B 1 314 ? -6.449 -52.594 -30.234 1 74.56 314 THR B CA 1
ATOM 5938 C C . THR B 1 314 ? -7.086 -51.625 -29.266 1 74.56 314 THR B C 1
ATOM 5940 O O . THR B 1 314 ? -6.871 -50.406 -29.375 1 74.56 314 THR B O 1
ATOM 5943 N N . PHE B 1 315 ? -8.133 -52.031 -28.641 1 82.56 315 PHE B N 1
ATOM 5944 C CA . PHE B 1 315 ? -8.82 -51.219 -27.656 1 82.56 315 PHE B CA 1
ATOM 5945 C C . PHE B 1 315 ? -8.742 -51.875 -26.281 1 82.56 315 PHE B C 1
ATOM 5947 O O . PHE B 1 315 ? -8.734 -53.094 -26.156 1 82.56 315 PHE B O 1
ATOM 5954 N N . GLN B 1 316 ? -8.398 -51.094 -25.359 1 83.75 316 GLN B N 1
ATOM 5955 C CA . GLN B 1 316 ? -8.438 -51.562 -23.984 1 83.75 316 GLN B CA 1
ATOM 5956 C C . GLN B 1 316 ? -9.227 -50.625 -23.094 1 83.75 316 GLN B C 1
ATOM 5958 O O . GLN B 1 316 ? -9.188 -49.406 -23.297 1 83.75 316 GLN B O 1
ATOM 5963 N N . SER B 1 317 ? -10.211 -51.125 -22.312 1 87.5 317 SER B N 1
ATOM 5964 C CA . SER B 1 317 ? -10.945 -50.344 -21.297 1 87.5 317 SER B CA 1
ATOM 5965 C C . SER B 1 317 ? -10.898 -51.031 -19.938 1 87.5 317 SER B C 1
ATOM 5967 O O . SER B 1 317 ? -10.617 -52.219 -19.844 1 87.5 317 SER B O 1
ATOM 5969 N N . GLY B 1 318 ? -10.852 -50.25 -18.953 1 90 318 GLY B N 1
ATOM 5970 C CA . GLY B 1 318 ? -10.812 -50.875 -17.641 1 90 318 GLY B CA 1
ATOM 5971 C C . GLY B 1 318 ? -11.133 -49.875 -16.531 1 90 318 GLY B C 1
ATOM 5972 O O . GLY B 1 318 ? -11.359 -48.719 -16.781 1 90 318 GLY B O 1
ATOM 5973 N N . VAL B 1 319 ? -11.375 -50.469 -15.453 1 91.19 319 VAL B N 1
ATOM 5974 C CA . VAL B 1 319 ? -11.555 -49.75 -14.203 1 91.19 319 VAL B CA 1
ATOM 5975 C C . VAL B 1 319 ? -10.359 -49.969 -13.289 1 91.19 319 VAL B C 1
ATOM 5977 O O . VAL B 1 319 ? -9.852 -51.094 -13.188 1 91.19 319 VAL B O 1
ATOM 5980 N N . ALA B 1 320 ? -9.797 -48.844 -12.875 1 91.56 320 ALA B N 1
ATOM 5981 C CA . ALA B 1 320 ? -8.625 -48.938 -12.016 1 91.56 320 ALA B CA 1
ATOM 5982 C C . ALA B 1 320 ? -8.914 -48.375 -10.625 1 91.56 320 ALA B C 1
ATOM 5984 O O . ALA B 1 320 ? -9.398 -47.25 -10.5 1 91.56 320 ALA B O 1
ATOM 5985 N N . LEU B 1 321 ? -8.742 -49.219 -9.602 1 91.88 321 LEU B N 1
ATOM 5986 C CA . LEU B 1 321 ? -8.82 -48.781 -8.219 1 91.88 321 LEU B CA 1
ATOM 5987 C C . LEU B 1 321 ? -7.434 -48.562 -7.625 1 91.88 321 LEU B C 1
ATOM 5989 O O . LEU B 1 321 ? -6.625 -49.5 -7.59 1 91.88 321 LEU B O 1
ATOM 5993 N N . THR B 1 322 ? -7.09 -47.344 -7.242 1 91.62 322 THR B N 1
ATOM 5994 C CA . THR B 1 322 ? -5.801 -47.062 -6.633 1 91.62 322 THR B CA 1
ATOM 5995 C C . THR B 1 322 ? -5.965 -46.719 -5.152 1 91.62 322 THR B C 1
ATOM 5997 O O . THR B 1 322 ? -6.719 -45.812 -4.793 1 91.62 322 THR B O 1
ATOM 6000 N N . VAL B 1 323 ? -5.336 -47.469 -4.281 1 90.94 323 VAL B N 1
ATOM 6001 C CA . VAL B 1 323 ? -5.418 -47.281 -2.836 1 90.94 323 VAL B CA 1
ATOM 6002 C C . VAL B 1 323 ? -4.027 -47.031 -2.27 1 90.94 323 VAL B C 1
ATOM 6004 O O . VAL B 1 323 ? -3.164 -47.906 -2.27 1 90.94 323 VAL B O 1
ATOM 6007 N N . PRO B 1 324 ? -3.807 -45.812 -1.83 1 90.44 324 PRO B N 1
ATOM 6008 C CA . PRO B 1 324 ? -2.537 -45.594 -1.134 1 90.44 324 PRO B CA 1
ATOM 6009 C C . PRO B 1 324 ? -2.473 -46.312 0.213 1 90.44 324 PRO B C 1
ATOM 6011 O O . PRO B 1 324 ? -3.279 -46.031 1.104 1 90.44 324 PRO B O 1
ATOM 6014 N N . ILE B 1 325 ? -1.637 -47.188 0.344 1 90.06 325 ILE B N 1
ATOM 6015 C CA . ILE B 1 325 ? -1.506 -47.969 1.556 1 90.06 325 ILE B CA 1
ATOM 6016 C C . ILE B 1 325 ? -0.537 -47.312 2.521 1 90.06 325 ILE B C 1
ATOM 6018 O O . ILE B 1 325 ? -0.854 -47.125 3.699 1 90.06 325 ILE B O 1
ATOM 6022 N N . PHE B 1 326 ? 0.658 -46.969 2.043 1 90.19 326 PHE B N 1
ATOM 6023 C CA . PHE B 1 326 ? 1.676 -46.281 2.836 1 90.19 326 PHE B CA 1
ATOM 6024 C C . PHE B 1 326 ? 2.445 -45.281 1.983 1 90.19 326 PHE B C 1
ATOM 6026 O O . PHE B 1 326 ? 3.104 -45.656 1.014 1 90.19 326 PHE B O 1
ATOM 6033 N N . VAL B 1 327 ? 2.312 -44.094 2.367 1 92.25 327 VAL B N 1
ATOM 6034 C CA . VAL B 1 327 ? 2.971 -43.031 1.606 1 92.25 327 VAL B CA 1
ATOM 6035 C C . VAL B 1 327 ? 3.896 -42.25 2.525 1 92.25 327 VAL B C 1
ATOM 6037 O O . VAL B 1 327 ? 3.898 -41 2.496 1 92.25 327 VAL B O 1
ATOM 6040 N N . GLY B 1 328 ? 4.582 -42.844 3.568 1 92.06 328 GLY B N 1
ATOM 6041 C CA . GLY B 1 328 ? 5.582 -42.25 4.43 1 92.06 328 GLY B CA 1
ATOM 6042 C C . GLY B 1 328 ? 4.988 -41.25 5.414 1 92.06 328 GLY B C 1
ATOM 6043 O O . GLY B 1 328 ? 5.691 -40.375 5.906 1 92.06 328 GLY B O 1
ATOM 6044 N N . GLY B 1 329 ? 3.598 -41.281 5.625 1 92.94 329 GLY B N 1
ATOM 6045 C CA . GLY B 1 329 ? 2.949 -40.344 6.547 1 92.94 329 GLY B CA 1
ATOM 6046 C C . GLY B 1 329 ? 2.682 -39 5.945 1 92.94 329 GLY B C 1
ATOM 6047 O O . GLY B 1 329 ? 2.344 -38.031 6.66 1 92.94 329 GLY B O 1
ATOM 6048 N N . GLU B 1 330 ? 2.912 -38.781 4.711 1 93.44 330 GLU B N 1
ATOM 6049 C CA . GLU B 1 330 ? 2.77 -37.5 4.023 1 93.44 330 GLU B CA 1
ATOM 6050 C C . GLU B 1 330 ? 1.356 -36.938 4.176 1 93.44 330 GLU B C 1
ATOM 6052 O O . GLU B 1 330 ? 1.176 -35.812 4.586 1 93.44 330 GLU B O 1
ATOM 6057 N N . ILE B 1 331 ? 0.316 -37.875 3.971 1 93.12 331 ILE B N 1
ATOM 6058 C CA . ILE B 1 331 ? -1.066 -37.406 3.977 1 93.12 331 ILE B CA 1
ATOM 6059 C C . ILE B 1 331 ? -1.493 -37.062 5.406 1 93.12 331 ILE B C 1
ATOM 6061 O O . ILE B 1 331 ? -2.219 -36.094 5.633 1 93.12 331 ILE B O 1
ATOM 6065 N N . VAL B 1 332 ? -1.014 -37.875 6.359 1 93.75 332 VAL B N 1
ATOM 6066 C CA . VAL B 1 332 ? -1.332 -37.625 7.762 1 93.75 332 VAL B CA 1
ATOM 6067 C C . VAL B 1 332 ? -0.773 -36.25 8.188 1 93.75 332 VAL B C 1
ATOM 6069 O O . VAL B 1 332 ? -1.477 -35.469 8.805 1 93.75 332 VAL B O 1
ATOM 6072 N N . HIS B 1 333 ? 0.493 -36 7.824 1 95.88 333 HIS B N 1
ATOM 6073 C CA . HIS B 1 333 ? 1.115 -34.719 8.188 1 95.88 333 HIS B CA 1
ATOM 6074 C C . HIS B 1 333 ? 0.506 -33.562 7.41 1 95.88 333 HIS B C 1
ATOM 6076 O O . HIS B 1 333 ? 0.35 -32.469 7.945 1 95.88 333 HIS B O 1
ATOM 6082 N N . GLU B 1 334 ? 0.107 -33.75 6.188 1 96.62 334 GLU B N 1
ATOM 6083 C CA . GLU B 1 334 ? -0.562 -32.688 5.402 1 96.62 334 GLU B CA 1
ATOM 6084 C C . GLU B 1 334 ? -1.937 -32.375 5.98 1 96.62 334 GLU B C 1
ATOM 6086 O O . GLU B 1 334 ? -2.359 -31.219 5.973 1 96.62 334 GLU B O 1
ATOM 6091 N N . THR B 1 335 ? -2.631 -33.406 6.457 1 96.5 335 THR B N 1
ATOM 6092 C CA . THR B 1 335 ? -3.932 -33.188 7.078 1 96.5 335 THR B CA 1
ATOM 6093 C C . THR B 1 335 ? -3.785 -32.375 8.367 1 96.5 335 THR B C 1
ATOM 6095 O O . THR B 1 335 ? -4.582 -31.469 8.633 1 96.5 335 THR B O 1
ATOM 6098 N N . GLU B 1 336 ? -2.734 -32.719 9.109 1 97.06 336 GLU B N 1
ATOM 6099 C CA . GLU B 1 336 ? -2.48 -31.953 10.328 1 97.06 336 GLU B CA 1
ATOM 6100 C C . GLU B 1 336 ? -2.137 -30.5 10.008 1 97.06 336 GLU B C 1
ATOM 6102 O O . GLU B 1 336 ? -2.584 -29.594 10.703 1 97.06 336 GLU B O 1
ATOM 6107 N N . GLN B 1 337 ? -1.316 -30.344 8.961 1 97.56 337 GLN B N 1
ATOM 6108 C CA . GLN B 1 337 ? -0.997 -28.984 8.508 1 97.56 337 GLN B CA 1
ATOM 6109 C C . GLN B 1 337 ? -2.26 -28.234 8.117 1 97.56 337 GLN B C 1
ATOM 6111 O O . GLN B 1 337 ? -2.447 -27.078 8.531 1 97.56 337 GLN B O 1
ATOM 6116 N N . ALA B 1 338 ? -3.133 -28.812 7.336 1 97.81 338 ALA B N 1
ATOM 6117 C CA . ALA B 1 338 ? -4.379 -28.188 6.902 1 97.81 338 ALA B CA 1
ATOM 6118 C C . ALA B 1 338 ? -5.277 -27.875 8.094 1 97.81 338 ALA B C 1
ATOM 6120 O O . ALA B 1 338 ? -5.949 -26.828 8.109 1 97.81 338 ALA B O 1
ATOM 6121 N N . ARG B 1 339 ? -5.285 -28.766 9.055 1 98.19 339 ARG B N 1
ATOM 6122 C CA . ARG B 1 339 ? -6.082 -28.531 10.258 1 98.19 339 ARG B CA 1
ATOM 6123 C C . ARG B 1 339 ? -5.602 -27.312 11.016 1 98.19 339 ARG B C 1
ATOM 6125 O O . ARG B 1 339 ? -6.41 -26.5 11.484 1 98.19 339 ARG B O 1
ATOM 6132 N N . MET B 1 340 ? -4.262 -27.188 11.141 1 98 340 MET B N 1
ATOM 6133 C CA . MET B 1 340 ? -3.721 -26.016 11.82 1 98 340 MET B CA 1
ATOM 6134 C C . MET B 1 340 ? -4.023 -24.734 11.039 1 98 340 MET B C 1
ATOM 6136 O O . MET B 1 340 ? -4.297 -23.688 11.633 1 98 340 MET B O 1
ATOM 6140 N N . GLU B 1 341 ? -3.984 -24.844 9.742 1 97.81 341 GLU B N 1
ATOM 6141 C CA . GLU B 1 341 ? -4.332 -23.688 8.906 1 97.81 341 GLU B CA 1
ATOM 6142 C C . GLU B 1 341 ? -5.801 -23.312 9.078 1 97.81 341 GLU B C 1
ATOM 6144 O O . GLU B 1 341 ? -6.141 -22.125 9.094 1 97.81 341 GLU B O 1
ATOM 6149 N N . SER B 1 342 ? -6.699 -24.312 9.133 1 98.19 342 SER B N 1
ATOM 6150 C CA . SER B 1 342 ? -8.109 -24.047 9.383 1 98.19 342 SER B CA 1
ATOM 6151 C C . SER B 1 342 ? -8.32 -23.359 10.727 1 98.19 342 SER B C 1
ATOM 6153 O O . SER B 1 342 ? -9.102 -22.422 10.836 1 98.19 342 SER B O 1
ATOM 6155 N N . ARG B 1 343 ? -7.57 -23.781 11.742 1 98.12 343 ARG B N 1
ATOM 6156 C CA . ARG B 1 343 ? -7.648 -23.141 13.047 1 98.12 343 ARG B CA 1
ATOM 6157 C C . ARG B 1 343 ? -7.16 -21.703 12.984 1 98.12 343 ARG B C 1
ATOM 6159 O O . ARG B 1 343 ? -7.727 -20.812 13.633 1 98.12 343 ARG B O 1
ATOM 6166 N N . ARG B 1 344 ? -6.113 -21.5 12.266 1 97.88 344 ARG B N 1
ATOM 6167 C CA . ARG B 1 344 ? -5.602 -20.141 12.07 1 97.88 344 ARG B CA 1
ATOM 6168 C C . ARG B 1 344 ? -6.66 -19.25 11.453 1 97.88 344 ARG B C 1
ATOM 6170 O O . ARG B 1 344 ? -6.844 -18.109 11.891 1 97.88 344 ARG B O 1
ATOM 6177 N N . GLU B 1 345 ? -7.379 -19.781 10.445 1 98.06 345 GLU B N 1
ATOM 6178 C CA . GLU B 1 345 ? -8.414 -18.984 9.789 1 98.06 345 GLU B CA 1
ATOM 6179 C C . GLU B 1 345 ? -9.562 -18.672 10.75 1 98.06 345 GLU B C 1
ATOM 6181 O O . GLU B 1 345 ? -10.148 -17.578 10.695 1 98.06 345 GLU B O 1
ATOM 6186 N N . SER B 1 346 ? -9.867 -19.609 11.609 1 98.12 346 SER B N 1
ATOM 6187 C CA . SER B 1 346 ? -10.891 -19.375 12.625 1 98.12 346 SER B CA 1
ATOM 6188 C C . SER B 1 346 ? -10.469 -18.266 13.586 1 98.12 346 SER B C 1
ATOM 6190 O O . SER B 1 346 ? -11.281 -17.391 13.93 1 98.12 346 SER B O 1
ATOM 6192 N N . GLU B 1 347 ? -9.203 -18.312 13.992 1 98.31 347 GLU B N 1
ATOM 6193 C CA . GLU B 1 347 ? -8.695 -17.266 14.875 1 98.31 347 GLU B CA 1
ATOM 6194 C C . GLU B 1 347 ? -8.648 -15.922 14.164 1 98.31 347 GLU B C 1
ATOM 6196 O O . GLU B 1 347 ? -8.867 -14.875 14.781 1 98.31 347 GLU B O 1
ATOM 6201 N N . LYS B 1 348 ? -8.312 -15.938 12.914 1 98.06 348 LYS B N 1
ATOM 6202 C CA . LYS B 1 348 ? -8.352 -14.703 12.133 1 98.06 348 LYS B CA 1
ATOM 6203 C C . LYS B 1 348 ? -9.758 -14.109 12.117 1 98.06 348 LYS B C 1
ATOM 6205 O O . LYS B 1 348 ? -9.93 -12.898 12.219 1 98.06 348 LYS B O 1
ATOM 6210 N N . THR B 1 349 ? -10.805 -14.961 11.961 1 98 349 THR B N 1
ATOM 6211 C CA . THR B 1 349 ? -12.188 -14.508 11.992 1 98 349 THR B CA 1
ATOM 6212 C C . THR B 1 349 ? -12.523 -13.867 13.344 1 98 349 THR B C 1
ATOM 6214 O O . THR B 1 349 ? -13.164 -12.82 13.398 1 98 349 THR B O 1
ATOM 6217 N N . ARG B 1 350 ? -12.039 -14.469 14.414 1 97.88 350 ARG B N 1
ATOM 6218 C CA . ARG B 1 350 ? -12.25 -13.914 15.75 1 97.88 350 ARG B CA 1
ATOM 6219 C C . ARG B 1 350 ? -11.57 -12.562 15.891 1 97.88 350 ARG B C 1
ATOM 6221 O O . ARG B 1 350 ? -12.141 -11.633 16.469 1 97.88 350 ARG B O 1
ATOM 6228 N N . LEU B 1 351 ? -10.359 -12.43 15.328 1 97.56 351 LEU B N 1
ATOM 6229 C CA . LEU B 1 351 ? -9.633 -11.172 15.383 1 97.56 351 LEU B CA 1
ATOM 6230 C C . LEU B 1 351 ? -10.383 -10.07 14.633 1 97.56 351 LEU B C 1
ATOM 6232 O O . LEU B 1 351 ? -10.461 -8.938 15.102 1 97.56 351 LEU B O 1
ATOM 6236 N N . VAL B 1 352 ? -10.953 -10.43 13.492 1 97.5 352 VAL B N 1
ATOM 6237 C CA . VAL B 1 352 ? -11.719 -9.469 12.703 1 97.5 352 VAL B CA 1
ATOM 6238 C C . VAL B 1 352 ? -12.938 -9.008 13.5 1 97.5 352 VAL B C 1
ATOM 6240 O O . VAL B 1 352 ? -13.25 -7.816 13.539 1 97.5 352 VAL B O 1
ATOM 6243 N N . ARG B 1 353 ? -13.57 -9.938 14.195 1 97.12 353 ARG B N 1
ATOM 6244 C CA . ARG B 1 353 ? -14.742 -9.633 15.016 1 97.12 353 ARG B CA 1
ATOM 6245 C C . ARG B 1 353 ? -14.391 -8.656 16.125 1 97.12 353 ARG B C 1
ATOM 6247 O O . ARG B 1 353 ? -15.078 -7.645 16.312 1 97.12 353 ARG B O 1
ATOM 6254 N N . ILE B 1 354 ? -13.273 -8.859 16.828 1 97.44 354 ILE B N 1
ATOM 6255 C CA . ILE B 1 354 ? -12.852 -8.016 17.938 1 97.44 354 ILE B CA 1
ATOM 6256 C C . ILE B 1 354 ? -12.438 -6.645 17.422 1 97.44 354 ILE B C 1
ATOM 6258 O O . ILE B 1 354 ? -12.711 -5.625 18.062 1 97.44 354 ILE B O 1
ATOM 6262 N N . ARG B 1 355 ? -11.82 -6.652 16.297 1 97.62 355 ARG B N 1
ATOM 6263 C CA . ARG B 1 355 ? -11.391 -5.391 15.711 1 97.62 355 ARG B CA 1
ATOM 6264 C C . ARG B 1 355 ? -12.586 -4.531 15.32 1 97.62 355 ARG B C 1
ATOM 6266 O O . ARG B 1 355 ? -12.609 -3.328 15.586 1 97.62 355 ARG B O 1
ATOM 6273 N N . ILE B 1 356 ? -13.617 -5.148 14.703 1 96.88 356 ILE B N 1
ATOM 6274 C CA . ILE B 1 356 ? -14.82 -4.426 14.312 1 96.88 356 ILE B CA 1
ATOM 6275 C C . ILE B 1 356 ? -15.516 -3.867 15.555 1 96.88 356 ILE B C 1
ATOM 6277 O O . ILE B 1 356 ? -15.922 -2.703 15.57 1 96.88 356 ILE B O 1
ATOM 6281 N N . ALA B 1 357 ? -15.602 -4.637 16.625 1 97.12 357 ALA B N 1
ATOM 6282 C CA . ALA B 1 357 ? -16.234 -4.207 17.875 1 97.12 357 ALA B CA 1
ATOM 6283 C C . ALA B 1 357 ? -15.516 -3 18.469 1 97.12 357 ALA B C 1
ATOM 6285 O O . ALA B 1 357 ? -16.156 -2.025 18.875 1 97.12 357 ALA B O 1
ATOM 6286 N N . ARG B 1 358 ? -14.211 -3.059 18.484 1 97.31 358 ARG B N 1
ATOM 6287 C CA . ARG B 1 358 ? -13.422 -1.949 19 1 97.31 358 ARG B CA 1
ATOM 6288 C C . ARG B 1 358 ? -13.648 -0.684 18.188 1 97.31 358 ARG B C 1
ATOM 6290 O O . ARG B 1 358 ? -13.859 0.395 18.734 1 97.31 358 ARG B O 1
ATOM 6297 N N . ASN B 1 359 ? -13.578 -0.899 16.875 1 97 359 ASN B N 1
ATOM 6298 C CA . ASN B 1 359 ? -13.703 0.252 15.992 1 97 359 ASN B CA 1
ATOM 6299 C C . ASN B 1 359 ? -15.07 0.925 16.141 1 97 359 ASN B C 1
ATOM 6301 O O . ASN B 1 359 ? -15.156 2.154 16.172 1 97 359 ASN B O 1
ATOM 6305 N N . ILE B 1 360 ? -16.125 0.158 16.203 1 96.25 360 ILE B N 1
ATOM 6306 C CA . ILE B 1 360 ? -17.469 0.705 16.344 1 96.25 360 ILE B CA 1
ATOM 6307 C C . ILE B 1 360 ? -17.594 1.428 17.688 1 96.25 360 ILE B C 1
ATOM 6309 O O . ILE B 1 360 ? -18.125 2.539 17.75 1 96.25 360 ILE B O 1
ATOM 6313 N N . ARG B 1 361 ? -17.078 0.842 18.781 1 96.5 361 ARG B N 1
ATOM 6314 C CA . ARG B 1 361 ? -17.125 1.481 20.094 1 96.5 361 ARG B CA 1
ATOM 6315 C C . ARG B 1 361 ? -16.406 2.826 20.062 1 96.5 361 ARG B C 1
ATOM 6317 O O . ARG B 1 361 ? -16.922 3.824 20.562 1 96.5 361 ARG B O 1
ATOM 6324 N N . LYS B 1 362 ? -15.242 2.828 19.422 1 97.19 362 LYS B N 1
ATOM 6325 C CA . LYS B 1 362 ? -14.477 4.066 19.328 1 97.19 362 LYS B CA 1
ATOM 6326 C C . LYS B 1 362 ? -15.219 5.121 18.516 1 97.19 362 LYS B C 1
ATOM 6328 O O . LYS B 1 362 ? -15.266 6.289 18.906 1 97.19 362 LYS B O 1
ATOM 6333 N N . LEU B 1 363 ? -15.828 4.715 17.438 1 96.5 363 LEU B N 1
ATOM 6334 C CA . LEU B 1 363 ? -16.5 5.656 16.547 1 96.5 363 LEU B CA 1
ATOM 6335 C C . LEU B 1 363 ? -17.75 6.219 17.219 1 96.5 363 LEU B C 1
ATOM 6337 O O . LEU B 1 363 ? -18.062 7.402 17.047 1 96.5 363 LEU B O 1
ATOM 6341 N N . VAL B 1 364 ? -18.453 5.406 18 1 94.62 364 VAL B N 1
ATOM 6342 C CA . VAL B 1 364 ? -19.641 5.875 18.703 1 94.62 364 VAL B CA 1
ATOM 6343 C C . VAL B 1 364 ? -19.234 6.871 19.781 1 94.62 364 VAL B C 1
ATOM 6345 O O . VAL B 1 364 ? -19.891 7.898 19.969 1 94.62 364 VAL B O 1
ATOM 6348 N N . LEU B 1 365 ? -18.125 6.594 20.469 1 95.31 365 LEU B N 1
ATOM 6349 C CA . LEU B 1 365 ? -17.609 7.516 21.469 1 95.31 365 LEU B CA 1
ATOM 6350 C C . LEU B 1 365 ? -17.156 8.82 20.828 1 95.31 365 LEU B C 1
ATOM 6352 O O . LEU B 1 365 ? -17.438 9.906 21.344 1 95.31 365 LEU B O 1
ATOM 6356 N N . ASP B 1 366 ? -16.516 8.656 19.719 1 95.81 366 ASP B N 1
ATOM 6357 C CA . ASP B 1 366 ? -16.078 9.844 18.984 1 95.81 366 ASP B CA 1
ATOM 6358 C C . ASP B 1 366 ? -17.281 10.68 18.531 1 95.81 366 ASP B C 1
ATOM 6360 O O . ASP B 1 366 ? -17.25 11.914 18.594 1 95.81 366 ASP B O 1
ATOM 6364 N N . MET B 1 367 ? -18.312 10.039 18.062 1 93.25 367 MET B N 1
ATOM 6365 C CA . MET B 1 367 ? -19.516 10.734 17.594 1 93.25 367 MET B CA 1
ATOM 6366 C C . MET B 1 367 ? -20.172 11.5 18.734 1 93.25 367 MET B C 1
ATOM 6368 O O . MET B 1 367 ? -20.516 12.672 18.594 1 93.25 367 MET B O 1
ATOM 6372 N N . LYS B 1 368 ? -20.266 10.898 19.906 1 92.5 368 LYS B N 1
ATOM 6373 C CA . LYS B 1 368 ? -20.859 11.547 21.062 1 92.5 368 LYS B CA 1
ATOM 6374 C C . LYS B 1 368 ? -20.031 12.742 21.516 1 92.5 368 LYS B C 1
ATOM 6376 O O . LYS B 1 368 ? -20.562 13.82 21.781 1 92.5 368 LYS B O 1
ATOM 6381 N N . THR B 1 369 ? -18.75 12.523 21.531 1 95.38 369 THR B N 1
ATOM 6382 C CA . THR B 1 369 ? -17.844 13.602 21.938 1 95.38 369 THR B CA 1
ATOM 6383 C C . THR B 1 369 ? -17.922 14.758 20.953 1 95.38 369 THR B C 1
ATOM 6385 O O . THR B 1 369 ? -17.953 15.922 21.344 1 95.38 369 THR B O 1
ATOM 6388 N N . GLN B 1 370 ? -17.969 14.422 19.688 1 94.75 370 GLN B N 1
ATOM 6389 C CA . GLN B 1 370 ? -18 15.453 18.656 1 94.75 370 GLN B CA 1
ATOM 6390 C C . GLN B 1 370 ? -19.328 16.219 18.688 1 94.75 370 GLN B C 1
ATOM 6392 O O . GLN B 1 370 ? -19.359 17.422 18.422 1 94.75 370 GLN B O 1
ATOM 6397 N N . GLU B 1 371 ? -20.391 15.578 19.016 1 92.25 371 GLU B N 1
ATOM 6398 C CA . GLU B 1 371 ? -21.688 16.234 19.156 1 92.25 371 GLU B CA 1
ATOM 6399 C C . GLU B 1 371 ? -21.672 17.219 20.328 1 92.25 371 GLU B C 1
ATOM 6401 O O . GLU B 1 371 ? -22.156 18.344 20.203 1 92.25 371 GLU B O 1
ATOM 6406 N N . GLU B 1 372 ? -21.078 16.781 21.406 1 93.38 372 GLU B N 1
ATOM 6407 C CA . GLU B 1 372 ? -20.953 17.672 22.562 1 93.38 372 GLU B CA 1
ATOM 6408 C C . GLU B 1 372 ? -20.031 18.844 22.25 1 93.38 372 GLU B C 1
ATOM 6410 O O . GLU B 1 372 ? -20.328 19.984 22.641 1 93.38 372 GLU B O 1
ATOM 6415 N N . THR B 1 373 ? -18.984 18.547 21.562 1 95.44 373 THR B N 1
ATOM 6416 C CA . THR B 1 373 ? -18.047 19.594 21.188 1 95.44 373 THR B CA 1
ATOM 6417 C C . THR B 1 373 ? -18.703 20.609 20.266 1 95.44 373 THR B C 1
ATOM 6419 O O . THR B 1 373 ? -18.484 21.812 20.391 1 95.44 373 THR B O 1
ATOM 6422 N N . LEU B 1 374 ? -19.516 20.109 19.344 1 93.75 374 LEU B N 1
ATOM 6423 C CA . LEU B 1 374 ? -20.188 21 18.406 1 93.75 374 LEU B CA 1
ATOM 6424 C C . LEU B 1 374 ? -21.156 21.938 19.125 1 93.75 374 LEU B C 1
ATOM 6426 O O . LEU B 1 374 ? -21.25 23.125 18.797 1 93.75 374 LEU B O 1
ATOM 6430 N N . SER B 1 375 ? -21.812 21.469 20.203 1 92.88 375 SER B N 1
ATOM 6431 C CA . SER B 1 375 ? -22.703 22.297 21 1 92.88 375 SER B CA 1
ATOM 6432 C C . SER B 1 375 ? -21.938 23.375 21.75 1 92.88 375 SER B C 1
ATOM 6434 O O . SER B 1 375 ? -22.359 24.531 21.812 1 92.88 375 SER B O 1
ATOM 6436 N N . LEU B 1 376 ? -20.75 22.969 22.188 1 95.94 376 LEU B N 1
ATOM 6437 C CA . LEU B 1 376 ? -19.906 23.938 22.875 1 95.94 376 LEU B CA 1
ATOM 6438 C C . LEU B 1 376 ? -19.328 24.953 21.906 1 95.94 376 LEU B C 1
ATOM 6440 O O . LEU B 1 376 ? -19.234 26.141 22.234 1 95.94 376 LEU B O 1
ATOM 6444 N N . ASP B 1 377 ? -19.016 24.484 20.766 1 95.62 377 ASP B N 1
ATOM 6445 C CA . ASP B 1 377 ? -18.5 25.375 19.719 1 95.62 377 ASP B CA 1
ATOM 6446 C C . ASP B 1 377 ? -19.531 26.422 19.328 1 95.62 377 ASP B C 1
ATOM 6448 O O . ASP B 1 377 ? -19.188 27.578 19.078 1 95.62 377 ASP B O 1
ATOM 6452 N N . GLN B 1 378 ? -20.75 26.016 19.219 1 94.19 378 GLN B N 1
ATOM 6453 C CA . GLN B 1 378 ? -21.828 26.938 18.875 1 94.19 378 GLN B CA 1
ATOM 6454 C C . GLN B 1 378 ? -21.984 28.031 19.938 1 94.19 378 GLN B C 1
ATOM 6456 O O . GLN B 1 378 ? -22.094 29.219 19.609 1 94.19 378 GLN B O 1
ATOM 6461 N N . ARG B 1 379 ? -21.875 27.672 21.172 1 95.88 379 ARG B N 1
ATOM 6462 C CA . ARG B 1 379 ? -21.984 28.641 22.266 1 95.88 379 ARG B CA 1
ATOM 6463 C C . ARG B 1 379 ? -20.766 29.562 22.281 1 95.88 379 ARG B C 1
ATOM 6465 O O . ARG B 1 379 ? -20.906 30.766 22.5 1 95.88 379 ARG B O 1
ATOM 6472 N N . ARG B 1 380 ? -19.641 28.938 22.016 1 96.19 380 ARG B N 1
ATOM 6473 C CA . ARG B 1 380 ? -18.422 29.734 21.984 1 96.19 380 ARG B CA 1
ATOM 6474 C C . ARG B 1 380 ? -18.469 30.766 20.859 1 96.19 380 ARG B C 1
ATOM 6476 O O . ARG B 1 380 ? -18.031 31.906 21.047 1 96.19 380 ARG B O 1
ATOM 6483 N N . PHE B 1 381 ? -18.984 30.422 19.75 1 95.62 381 PHE B N 1
ATOM 6484 C CA . PHE B 1 381 ? -19.094 31.328 18.609 1 95.62 381 PHE B CA 1
ATOM 6485 C C . PHE B 1 381 ? -20.047 32.469 18.938 1 95.62 381 PHE B C 1
ATOM 6487 O O . PHE B 1 381 ? -19.734 33.656 18.672 1 95.62 381 PHE B O 1
ATOM 6494 N N . GLU B 1 382 ? -21.172 32.188 19.594 1 95.31 382 GLU B N 1
ATOM 6495 C CA . GLU B 1 382 ? -22.141 33.219 19.969 1 95.31 382 GLU B CA 1
ATOM 6496 C C . GLU B 1 382 ? -21.578 34.156 21.016 1 95.31 382 GLU B C 1
ATOM 6498 O O . GLU B 1 382 ? -21.766 35.375 20.922 1 95.31 382 GLU B O 1
ATOM 6503 N N . ASN B 1 383 ? -20.844 33.562 21.938 1 96.56 383 ASN B N 1
ATOM 6504 C CA . ASN B 1 383 ? -20.219 34.375 22.969 1 96.56 383 ASN B CA 1
ATOM 6505 C C . ASN B 1 383 ? -19.125 35.281 22.375 1 96.56 383 ASN B C 1
ATOM 6507 O O . ASN B 1 383 ? -19.016 36.469 22.734 1 96.56 383 ASN B O 1
ATOM 6511 N N . ALA B 1 384 ? -18.375 34.719 21.422 1 95.81 384 ALA B N 1
ATOM 6512 C CA . ALA B 1 384 ? -17.312 35.469 20.766 1 95.81 384 ALA B CA 1
ATOM 6513 C C . ALA B 1 384 ? -17.891 36.625 19.938 1 95.81 384 ALA B C 1
ATOM 6515 O O . ALA B 1 384 ? -17.328 37.719 19.891 1 95.81 384 ALA B O 1
ATOM 6516 N N . ARG B 1 385 ? -18.953 36.406 19.297 1 93.88 385 ARG B N 1
ATOM 6517 C CA . ARG B 1 385 ? -19.625 37.406 18.5 1 93.88 385 ARG B CA 1
ATOM 6518 C C . ARG B 1 385 ? -20.141 38.562 19.375 1 93.88 385 ARG B C 1
ATOM 6520 O O . ARG B 1 385 ? -19.938 39.719 19.047 1 93.88 385 ARG B O 1
ATOM 6527 N N . THR B 1 386 ? -20.766 38.219 20.516 1 95.56 386 THR B N 1
ATOM 6528 C CA . THR B 1 386 ? -21.281 39.219 21.453 1 95.56 386 THR B CA 1
ATOM 6529 C C . THR B 1 386 ? -20.125 40 22.078 1 95.56 386 THR B C 1
ATOM 6531 O O . THR B 1 386 ? -20.203 41.219 22.203 1 95.56 386 THR B O 1
ATOM 6534 N N . ASN B 1 387 ? -19.109 39.281 22.406 1 94.88 387 ASN B N 1
ATOM 6535 C CA . ASN B 1 387 ? -17.938 39.906 23.016 1 94.88 387 ASN B CA 1
ATOM 6536 C C . ASN B 1 387 ? -17.297 40.906 22.078 1 94.88 387 ASN B C 1
ATOM 6538 O O . ASN B 1 387 ? -16.938 42.031 22.484 1 94.88 387 ASN B O 1
ATOM 6542 N N . LEU B 1 388 ? -17.109 40.531 20.844 1 92.75 388 LEU B N 1
ATOM 6543 C CA . LEU B 1 388 ? -16.516 41.469 19.875 1 92.75 388 LEU B CA 1
ATOM 6544 C C . LEU B 1 388 ? -17.375 42.688 19.688 1 92.75 388 LEU B C 1
ATOM 6546 O O . LEU B 1 388 ? -16.859 43.812 19.625 1 92.75 388 LEU B O 1
ATOM 6550 N N . SER B 1 389 ? -18.719 42.562 19.672 1 92.94 389 SER B N 1
ATOM 6551 C CA . SER B 1 389 ? -19.641 43.688 19.5 1 92.94 389 SER B CA 1
ATOM 6552 C C . SER B 1 389 ? -19.531 44.688 20.672 1 92.94 389 SER B C 1
ATOM 6554 O O . SER B 1 389 ? -19.484 45.875 20.469 1 92.94 389 SER B O 1
ATOM 6556 N N . LEU B 1 390 ? -19.375 44.156 21.875 1 93.06 390 LEU B N 1
ATOM 6557 C CA . LEU B 1 390 ? -19.266 44.969 23.062 1 93.06 390 LEU B CA 1
ATOM 6558 C C . LEU B 1 390 ? -17.922 45.688 23.109 1 93.06 390 LEU B C 1
ATOM 6560 O O . LEU B 1 390 ? -17.844 46.875 23.422 1 93.06 390 LEU B O 1
ATOM 6564 N N . VAL B 1 391 ? -16.922 44.875 22.797 1 90.81 391 VAL B N 1
ATOM 6565 C CA . VAL B 1 391 ? -15.562 45.406 22.859 1 90.81 391 VAL B CA 1
ATOM 6566 C C . VAL B 1 391 ? -15.375 46.469 21.781 1 90.81 391 VAL B C 1
ATOM 6568 O O . VAL B 1 391 ? -14.703 47.5 22.016 1 90.81 391 VAL B O 1
ATOM 6571 N N . GLU B 1 392 ? -15.93 46.312 20.609 1 87.25 392 GLU B N 1
ATOM 6572 C CA . GLU B 1 392 ? -15.82 47.281 19.516 1 87.25 392 GLU B CA 1
ATOM 6573 C C . GLU B 1 392 ? -16.5 48.594 19.891 1 87.25 392 GLU B C 1
ATOM 6575 O O . GLU B 1 392 ? -16 49.656 19.578 1 87.25 392 GLU B O 1
ATOM 6580 N N . LYS B 1 393 ? -17.641 48.5 20.609 1 87.38 393 LYS B N 1
ATOM 6581 C CA . LYS B 1 393 ? -18.344 49.688 21.062 1 87.38 393 LYS B CA 1
ATOM 6582 C C . LYS B 1 393 ? -17.516 50.438 22.109 1 87.38 393 LYS B C 1
ATOM 6584 O O . LYS B 1 393 ? -17.453 51.688 22.078 1 87.38 393 LYS B O 1
ATOM 6589 N N . ARG B 1 394 ? -16.875 49.781 22.969 1 86.62 394 ARG B N 1
ATOM 6590 C CA . ARG B 1 394 ? -16.047 50.375 24 1 86.62 394 ARG B CA 1
ATOM 6591 C C . ARG B 1 394 ? -14.766 50.969 23.422 1 86.62 394 ARG B C 1
ATOM 6593 O O . ARG B 1 394 ? -14.281 52 23.859 1 86.62 394 ARG B O 1
ATOM 6600 N N . PHE B 1 395 ? -14.25 50.281 22.484 1 83.19 395 PHE B N 1
ATOM 6601 C CA . PHE B 1 395 ? -13.023 50.719 21.844 1 83.19 395 PHE B CA 1
ATOM 6602 C C . PHE B 1 395 ? -13.25 52 21.062 1 83.19 395 PHE B C 1
ATOM 6604 O O . PHE B 1 395 ? -12.414 52.906 21.094 1 83.19 395 PHE B O 1
ATOM 6611 N N . SER B 1 396 ? -14.438 52.062 20.391 1 80.88 396 SER B N 1
ATOM 6612 C CA . SER B 1 396 ? -14.758 53.25 19.609 1 80.88 396 SER B CA 1
ATOM 6613 C C . SER B 1 396 ? -14.93 54.469 20.516 1 80.88 396 SER B C 1
ATOM 6615 O O . SER B 1 396 ? -14.703 55.594 20.094 1 80.88 396 SER B O 1
ATOM 6617 N N . ARG B 1 397 ? -15.219 54.25 21.844 1 79.69 397 ARG B N 1
ATOM 6618 C CA . ARG B 1 397 ? -15.398 55.312 22.812 1 79.69 397 ARG B CA 1
ATOM 6619 C C . ARG B 1 397 ? -14.133 55.531 23.625 1 79.69 397 ARG B C 1
ATOM 6621 O O . ARG B 1 397 ? -14.133 56.312 24.594 1 79.69 397 ARG B O 1
ATOM 6628 N N . GLY B 1 398 ? -13.07 54.719 23.281 1 76.56 398 GLY B N 1
ATOM 6629 C CA . GLY B 1 398 ? -11.789 54.875 23.953 1 76.56 398 GLY B CA 1
ATOM 6630 C C . GLY B 1 398 ? -11.766 54.25 25.344 1 76.56 398 GLY B C 1
ATOM 6631 O O . GLY B 1 398 ? -10.906 54.594 26.156 1 76.56 398 GLY B O 1
ATOM 6632 N N . LEU B 1 399 ? -12.68 53.375 25.594 1 80.06 399 LEU B N 1
ATOM 6633 C CA . LEU B 1 399 ? -12.82 52.812 26.922 1 80.06 399 LEU B CA 1
ATOM 6634 C C . LEU B 1 399 ? -12.031 51.5 27.062 1 80.06 399 LEU B C 1
ATOM 6636 O O . LEU B 1 399 ? -11.852 51 28.172 1 80.06 399 LEU B O 1
ATOM 6640 N N . VAL B 1 400 ? -11.57 50.906 25.938 1 81.44 400 VAL B N 1
ATOM 6641 C CA . VAL B 1 400 ? -10.797 49.688 25.969 1 81.44 400 VAL B CA 1
ATOM 6642 C C . VAL B 1 400 ? -9.578 49.812 25.062 1 81.44 400 VAL B C 1
ATOM 6644 O O . VAL B 1 400 ? -9.594 50.594 24.109 1 81.44 400 VAL B O 1
ATOM 6647 N N . ASP B 1 401 ? -8.578 49.094 25.391 1 77.62 401 ASP B N 1
ATOM 6648 C CA . ASP B 1 401 ? -7.332 49.188 24.625 1 77.62 401 ASP B CA 1
ATOM 6649 C C . ASP B 1 401 ? -7.406 48.312 23.359 1 77.62 401 ASP B C 1
ATOM 6651 O O . ASP B 1 401 ? -8.305 47.469 23.234 1 77.62 401 ASP B O 1
ATOM 6655 N N . GLY B 1 402 ? -6.547 48.594 22.484 1 75.38 402 GLY B N 1
ATOM 6656 C CA . GLY B 1 402 ? -6.496 47.906 21.188 1 75.38 402 GLY B CA 1
ATOM 6657 C C . GLY B 1 402 ? -6.176 46.438 21.297 1 75.38 402 GLY B C 1
ATOM 6658 O O . GLY B 1 402 ? -6.668 45.625 20.5 1 75.38 402 GLY B O 1
ATOM 6659 N N . VAL B 1 403 ? -5.445 46.094 22.297 1 73.56 403 VAL B N 1
ATOM 6660 C CA . VAL B 1 403 ? -5.086 44.688 22.5 1 73.56 403 VAL B CA 1
ATOM 6661 C C . VAL B 1 403 ? -6.336 43.875 22.828 1 73.56 403 VAL B C 1
ATOM 6663 O O . VAL B 1 403 ? -6.508 42.75 22.328 1 73.56 403 VAL B O 1
ATOM 6666 N N . THR B 1 404 ? -7.172 44.469 23.609 1 81.38 404 THR B N 1
ATOM 6667 C CA . THR B 1 404 ? -8.422 43.812 23.969 1 81.38 404 THR B CA 1
ATOM 6668 C C . THR B 1 404 ? -9.32 43.625 22.75 1 81.38 404 THR B C 1
ATOM 6670 O O . THR B 1 404 ? -9.961 42.594 22.594 1 81.38 404 THR B O 1
ATOM 6673 N N . ALA B 1 405 ? -9.328 44.625 21.922 1 83.06 405 ALA B N 1
ATOM 6674 C CA . ALA B 1 405 ? -10.117 44.531 20.703 1 83.06 405 ALA B CA 1
ATOM 6675 C C . ALA B 1 405 ? -9.555 43.5 19.75 1 83.06 405 ALA B C 1
ATOM 6677 O O . ALA B 1 405 ? -10.312 42.75 19.125 1 83.06 405 ALA B O 1
ATOM 6678 N N . LEU B 1 406 ? -8.305 43.406 19.719 1 83.69 406 LEU B N 1
ATOM 6679 C CA . LEU B 1 406 ? -7.637 42.438 18.875 1 83.69 406 LEU B CA 1
ATOM 6680 C C . LEU B 1 406 ? -7.906 41 19.375 1 83.69 406 LEU B C 1
ATOM 6682 O O . LEU B 1 406 ? -8.109 40.094 18.578 1 83.69 406 LEU B O 1
ATOM 6686 N N . ASP B 1 407 ? -7.828 40.781 20.578 1 86.31 407 ASP B N 1
ATOM 6687 C CA . ASP B 1 407 ? -8.094 39.469 21.188 1 86.31 407 ASP B CA 1
ATOM 6688 C C . ASP B 1 407 ? -9.523 39 20.891 1 86.31 407 ASP B C 1
ATOM 6690 O O . ASP B 1 407 ? -9.75 37.844 20.594 1 86.31 407 ASP B O 1
ATOM 6694 N N . ALA B 1 408 ? -10.391 40 21.016 1 90.25 408 ALA B N 1
ATOM 6695 C CA . ALA B 1 408 ? -11.789 39.719 20.719 1 90.25 408 ALA B CA 1
ATOM 6696 C C . ALA B 1 408 ? -11.969 39.312 19.266 1 90.25 408 ALA B C 1
ATOM 6698 O O . ALA B 1 408 ? -12.719 38.375 18.953 1 90.25 408 ALA B O 1
ATOM 6699 N N . GLN B 1 409 ? -11.312 40 18.422 1 88.5 409 GLN B N 1
ATOM 6700 C CA . GLN B 1 409 ? -11.383 39.688 17 1 88.5 409 GLN B CA 1
ATOM 6701 C C . GLN B 1 409 ? -10.781 38.312 16.703 1 88.5 409 GLN B C 1
ATOM 6703 O O . GLN B 1 409 ? -11.352 37.531 15.938 1 88.5 409 GLN B O 1
ATOM 6708 N N . THR B 1 410 ? -9.648 38 17.234 1 89.81 410 THR B N 1
ATOM 6709 C CA . THR B 1 410 ? -8.969 36.75 17.047 1 89.81 410 THR B CA 1
ATOM 6710 C C . THR B 1 410 ? -9.836 35.594 17.547 1 89.81 410 THR B C 1
ATOM 6712 O O . THR B 1 410 ? -9.914 34.531 16.906 1 89.81 410 THR B O 1
ATOM 6715 N N . GLU B 1 411 ? -10.422 35.844 18.609 1 92.38 411 GLU B N 1
ATOM 6716 C CA . GLU B 1 411 ? -11.289 34.812 19.188 1 92.38 411 GLU B CA 1
ATOM 6717 C C . GLU B 1 411 ? -12.484 34.531 18.297 1 92.38 411 GLU B C 1
ATOM 6719 O O . GLU B 1 411 ? -12.906 33.375 18.156 1 92.38 411 GLU B O 1
ATOM 6724 N N . LEU B 1 412 ? -13.078 35.531 17.734 1 92.75 412 LEU B N 1
ATOM 6725 C CA . LEU B 1 412 ? -14.211 35.344 16.828 1 92.75 412 LEU B CA 1
ATOM 6726 C C . LEU B 1 412 ? -13.781 34.531 15.602 1 92.75 412 LEU B C 1
ATOM 6728 O O . LEU B 1 412 ? -14.484 33.625 15.18 1 92.75 412 LEU B O 1
ATOM 6732 N N . ILE B 1 413 ? -12.641 34.875 15.055 1 91.31 413 ILE B N 1
ATOM 6733 C CA . ILE B 1 413 ? -12.133 34.156 13.883 1 91.31 413 ILE B CA 1
ATOM 6734 C C . ILE B 1 413 ? -11.898 32.688 14.219 1 91.31 413 ILE B C 1
ATOM 6736 O O . ILE B 1 413 ? -12.352 31.797 13.492 1 91.31 413 ILE B O 1
ATOM 6740 N N . ALA B 1 414 ? -11.234 32.406 15.297 1 93.19 414 ALA B N 1
ATOM 6741 C CA . ALA B 1 414 ? -10.914 31.047 15.727 1 93.19 414 ALA B CA 1
ATOM 6742 C C . ALA B 1 414 ? -12.18 30.25 16 1 93.19 414 ALA B C 1
ATOM 6744 O O . ALA B 1 414 ? -12.258 29.062 15.641 1 93.19 414 ALA B O 1
ATOM 6745 N N . SER B 1 415 ? -13.062 30.906 16.703 1 95 415 SER B N 1
ATOM 6746 C CA . SER B 1 415 ? -14.289 30.203 17.062 1 95 415 SER B CA 1
ATOM 6747 C C . SER B 1 415 ? -15.109 29.859 15.828 1 95 415 SER B C 1
ATOM 6749 O O . SER B 1 415 ? -15.711 28.797 15.75 1 95 415 SER B O 1
ATOM 6751 N N . ARG B 1 416 ? -15.211 30.75 14.898 1 92.81 416 ARG B N 1
ATOM 6752 C CA . ARG B 1 416 ? -15.922 30.5 13.648 1 92.81 416 ARG B CA 1
ATOM 6753 C C . ARG B 1 416 ? -15.297 29.344 12.883 1 92.81 416 ARG B C 1
ATOM 6755 O O . ARG B 1 416 ? -16 28.453 12.391 1 92.81 416 ARG B O 1
ATOM 6762 N N . GLU B 1 417 ? -14.008 29.312 12.727 1 93.38 417 GLU B N 1
ATOM 6763 C CA . GLU B 1 417 ? -13.297 28.25 12.016 1 93.38 417 GLU B CA 1
ATOM 6764 C C . GLU B 1 417 ? -13.508 26.906 12.688 1 93.38 417 GLU B C 1
ATOM 6766 O O . GLU B 1 417 ? -13.703 25.891 12.008 1 93.38 417 GLU B O 1
ATOM 6771 N N . ARG B 1 418 ? -13.453 26.906 13.945 1 95.06 418 ARG B N 1
ATOM 6772 C CA . ARG B 1 418 ? -13.633 25.672 14.695 1 95.06 418 ARG B CA 1
ATOM 6773 C C . ARG B 1 418 ? -15.039 25.125 14.5 1 95.06 418 ARG B C 1
ATOM 6775 O O . ARG B 1 418 ? -15.219 23.906 14.359 1 95.06 418 ARG B O 1
ATOM 6782 N N . LEU B 1 419 ? -16.031 26 14.562 1 94.31 419 LEU B N 1
ATOM 6783 C CA . LEU B 1 419 ? -17.422 25.578 14.383 1 94.31 419 LEU B CA 1
ATOM 6784 C C . LEU B 1 419 ? -17.609 24.922 13.023 1 94.31 419 LEU B C 1
ATOM 6786 O O . LEU B 1 419 ? -18.203 23.844 12.93 1 94.31 419 LEU B O 1
ATOM 6790 N N . VAL B 1 420 ? -17.062 25.531 11.984 1 92 420 VAL B N 1
ATOM 6791 C CA . VAL B 1 420 ? -17.188 25 10.633 1 92 420 VAL B CA 1
ATOM 6792 C C . VAL B 1 420 ? -16.469 23.656 10.547 1 92 420 VAL B C 1
ATOM 6794 O O . VAL B 1 420 ? -17.031 22.672 10.062 1 92 420 VAL B O 1
ATOM 6797 N N . ALA B 1 421 ? -15.234 23.516 11.016 1 94.19 421 ALA B N 1
ATOM 6798 C CA . ALA B 1 421 ? -14.414 22.312 10.938 1 94.19 421 ALA B CA 1
ATOM 6799 C C . ALA B 1 421 ? -15.062 21.156 11.703 1 94.19 421 ALA B C 1
ATOM 6801 O O . ALA B 1 421 ? -15.125 20.031 11.211 1 94.19 421 ALA B O 1
ATOM 6802 N N . ASP B 1 422 ? -15.555 21.516 12.844 1 94.25 422 ASP B N 1
ATOM 6803 C CA . ASP B 1 422 ? -16.078 20.453 13.711 1 94.25 422 ASP B CA 1
ATOM 6804 C C . ASP B 1 422 ? -17.422 19.938 13.195 1 94.25 422 ASP B C 1
ATOM 6806 O O . ASP B 1 422 ? -17.766 18.781 13.414 1 94.25 422 ASP B O 1
ATOM 6810 N N . ARG B 1 423 ? -18.188 20.797 12.578 1 92.62 423 ARG B N 1
ATOM 6811 C CA . ARG B 1 423 ? -19.422 20.344 11.945 1 92.62 423 ARG B CA 1
ATOM 6812 C C . ARG B 1 423 ? -19.125 19.281 10.891 1 92.62 423 ARG B C 1
ATOM 6814 O O . ARG B 1 423 ? -19.781 18.234 10.844 1 92.62 423 ARG B O 1
ATOM 6821 N N . TYR B 1 424 ? -18.172 19.5 10.055 1 93.5 424 TYR B N 1
ATOM 6822 C CA . TYR B 1 424 ? -17.828 18.547 9.008 1 93.5 424 TYR B CA 1
ATOM 6823 C C . TYR B 1 424 ? -17.125 17.328 9.594 1 93.5 424 TYR B C 1
ATOM 6825 O O . TYR B 1 424 ? -17.281 16.219 9.086 1 93.5 424 TYR B O 1
ATOM 6833 N N . ARG B 1 425 ? -16.391 17.484 10.633 1 94 425 ARG B N 1
ATOM 6834 C CA . ARG B 1 425 ? -15.773 16.328 11.297 1 94 425 ARG B CA 1
ATOM 6835 C C . ARG B 1 425 ? -16.828 15.359 11.805 1 94 425 ARG B C 1
ATOM 6837 O O . ARG B 1 425 ? -16.641 14.141 11.742 1 94 425 ARG B O 1
ATOM 6844 N N . LEU B 1 426 ? -17.891 15.945 12.383 1 93 426 LEU B N 1
ATOM 6845 C CA . LEU B 1 426 ? -18.984 15.086 12.836 1 93 426 LEU B CA 1
ATOM 6846 C C . LEU B 1 426 ? -19.547 14.266 11.68 1 93 426 LEU B C 1
ATOM 6848 O O . LEU B 1 426 ? -19.781 13.07 11.828 1 93 426 LEU B O 1
ATOM 6852 N N . GLU B 1 427 ? -19.719 14.898 10.523 1 92.25 427 GLU B N 1
ATOM 6853 C CA . GLU B 1 427 ? -20.234 14.188 9.352 1 92.25 427 GLU B CA 1
ATOM 6854 C C . GLU B 1 427 ? -19.266 13.094 8.914 1 92.25 427 GLU B C 1
ATOM 6856 O O . GLU B 1 427 ? -19.688 12 8.539 1 92.25 427 GLU B O 1
ATOM 6861 N N . MET B 1 428 ? -18 13.375 8.945 1 94.44 428 MET B N 1
ATOM 6862 C CA . MET B 1 428 ? -17 12.391 8.547 1 94.44 428 MET B CA 1
ATOM 6863 C C . MET B 1 428 ? -16.969 11.211 9.508 1 94.44 428 MET B C 1
ATOM 6865 O O . MET B 1 428 ? -16.734 10.078 9.102 1 94.44 428 MET B O 1
ATOM 6869 N N . ILE B 1 429 ? -17.219 11.477 10.797 1 94.25 429 ILE B N 1
ATOM 6870 C CA . ILE B 1 429 ? -17.312 10.406 11.781 1 94.25 429 ILE B CA 1
ATOM 6871 C C . ILE B 1 429 ? -18.531 9.539 11.5 1 94.25 429 ILE B C 1
ATOM 6873 O O . ILE B 1 429 ? -18.469 8.312 11.602 1 94.25 429 ILE B O 1
ATOM 6877 N N . ARG B 1 430 ? -19.609 10.172 11.156 1 91.5 430 ARG B N 1
ATOM 6878 C CA . ARG B 1 430 ? -20.812 9.438 10.805 1 91.5 430 ARG B CA 1
ATOM 6879 C C . ARG B 1 430 ? -20.578 8.547 9.586 1 91.5 430 ARG B C 1
ATOM 6881 O O . ARG B 1 430 ? -21.062 7.406 9.547 1 91.5 430 ARG B O 1
ATOM 6888 N N . GLU B 1 431 ? -19.875 9.102 8.578 1 92.69 431 GLU B N 1
ATOM 6889 C CA . GLU B 1 431 ? -19.516 8.305 7.402 1 92.69 431 GLU B CA 1
ATOM 6890 C C . GLU B 1 431 ? -18.656 7.105 7.789 1 92.69 431 GLU B C 1
ATOM 6892 O O . GLU B 1 431 ? -18.828 6.012 7.246 1 92.69 431 GLU B O 1
ATOM 6897 N N . ALA B 1 432 ? -17.719 7.309 8.719 1 94.69 432 ALA B N 1
ATOM 6898 C CA . ALA B 1 432 ? -16.859 6.223 9.18 1 94.69 432 ALA B CA 1
ATOM 6899 C C . ALA B 1 432 ? -17.672 5.145 9.891 1 94.69 432 ALA B C 1
ATOM 6901 O O . ALA B 1 432 ? -17.406 3.951 9.734 1 94.69 432 ALA B O 1
ATOM 6902 N N . LEU B 1 433 ? -18.641 5.582 10.695 1 93.12 433 LEU B N 1
ATOM 6903 C CA . LEU B 1 433 ? -19.516 4.648 11.398 1 93.12 433 LEU B CA 1
ATOM 6904 C C . LEU B 1 433 ? -20.344 3.828 10.422 1 93.12 433 LEU B C 1
ATOM 6906 O O . LEU B 1 433 ? -20.5 2.615 10.594 1 93.12 433 LEU B O 1
ATOM 6910 N N . ASP B 1 434 ? -20.828 4.445 9.406 1 91.25 434 ASP B N 1
ATOM 6911 C CA . ASP B 1 434 ? -21.594 3.742 8.375 1 91.25 434 ASP B CA 1
ATOM 6912 C C . ASP B 1 434 ? -20.734 2.68 7.691 1 91.25 434 ASP B C 1
ATOM 6914 O O . ASP B 1 434 ? -21.203 1.562 7.453 1 91.25 434 ASP B O 1
ATOM 6918 N N . ARG B 1 435 ? -19.5 3.039 7.375 1 93.06 435 ARG B N 1
ATOM 6919 C CA . ARG B 1 435 ? -18.594 2.078 6.746 1 93.06 435 ARG B CA 1
ATOM 6920 C C . ARG B 1 435 ? -18.328 0.898 7.672 1 93.06 435 ARG B C 1
ATOM 6922 O O . ARG B 1 435 ? -18.391 -0.258 7.25 1 93.06 435 ARG B O 1
ATOM 6929 N N . GLU B 1 436 ? -18.062 1.23 8.953 1 93.62 436 GLU B N 1
ATOM 6930 C CA . GLU B 1 436 ? -17.688 0.182 9.898 1 93.62 436 GLU B CA 1
ATOM 6931 C C . GLU B 1 436 ? -18.859 -0.723 10.227 1 93.62 436 GLU B C 1
ATOM 6933 O O . GLU B 1 436 ? -18.672 -1.89 10.578 1 93.62 436 GLU B O 1
ATOM 6938 N N . THR B 1 437 ? -20.125 -0.265 10.18 1 91.81 437 THR B N 1
ATOM 6939 C CA . THR B 1 437 ? -21.297 -1.079 10.43 1 91.81 437 THR B CA 1
ATOM 6940 C C . THR B 1 437 ? -21.734 -1.812 9.164 1 91.81 437 THR B C 1
ATOM 6942 O O . THR B 1 437 ? -22.5 -2.777 9.234 1 91.81 437 THR B O 1
ATOM 6945 N N . GLY B 1 438 ? -21.25 -1.415 8.078 1 87.25 438 GLY B N 1
ATOM 6946 C CA . GLY B 1 438 ? -21.609 -2.035 6.812 1 87.25 438 GLY B CA 1
ATOM 6947 C C . GLY B 1 438 ? -22.906 -1.504 6.242 1 87.25 438 GLY B C 1
ATOM 6948 O O . GLY B 1 438 ? -23.578 -2.193 5.477 1 87.25 438 GLY B O 1
ATOM 6949 N N . ARG B 1 439 ? -23.422 -0.532 6.777 1 76.81 439 ARG B N 1
ATOM 6950 C CA . ARG B 1 439 ? -24.672 0.034 6.293 1 76.81 439 ARG B CA 1
ATOM 6951 C C . ARG B 1 439 ? -24.5 0.625 4.898 1 76.81 439 ARG B C 1
ATOM 6953 O O . ARG B 1 439 ? -23.5 1.28 4.613 1 76.81 439 ARG B O 1
ATOM 6960 N N . ARG B 1 440 ? -24.984 -0.281 3.869 1 60.06 440 ARG B N 1
ATOM 6961 C CA . ARG B 1 440 ? -25 0.157 2.477 1 60.06 440 ARG B CA 1
ATOM 6962 C C . ARG B 1 440 ? -25.828 1.426 2.312 1 60.06 440 ARG B C 1
ATOM 6964 O O . ARG B 1 440 ? -26.984 1.47 2.715 1 60.06 440 ARG B O 1
ATOM 6971 N N . VAL B 1 441 ? -25.281 2.383 2.533 1 52.66 441 VAL B N 1
ATOM 6972 C CA . VAL B 1 441 ? -26.234 3.434 2.217 1 52.66 441 VAL B CA 1
ATOM 6973 C C . VAL B 1 441 ? -26.797 3.215 0.815 1 52.66 441 VAL B C 1
ATOM 6975 O O . VAL B 1 441 ? -26.203 2.494 0.007 1 52.66 441 VAL B O 1
ATOM 6978 N N . GLY B 1 442 ? -27.828 3.707 0.454 1 45.81 442 GLY B N 1
ATOM 6979 C CA . GLY B 1 442 ? -28.859 3.686 -0.575 1 45.81 442 GLY B CA 1
ATOM 6980 C C . GLY B 1 442 ? -28.328 3.365 -1.954 1 45.81 442 GLY B C 1
ATOM 6981 O O . GLY B 1 442 ? -29.047 3.43 -2.945 1 45.81 442 GLY B O 1
ATOM 6982 N N . PHE B 1 443 ? -27.078 2.904 -2.381 1 40.91 443 PHE B N 1
ATOM 6983 C CA . PHE B 1 443 ? -27.203 2.863 -3.834 1 40.91 443 PHE B CA 1
ATOM 6984 C C . PHE B 1 443 ? -27.578 1.463 -4.305 1 40.91 443 PHE B C 1
ATOM 6986 O O . PHE B 1 443 ? -27.25 0.473 -3.646 1 40.91 443 PHE B O 1
#

Sequence (886 aa):
MQRPMLLALLAPVFLMALFGRSLAWSDPAPVEIDQETVVRTALASHPLVRMAVDRSRAQDAGVGTALADYYPHLTLSIDQLFLNSAFVGGVFPDYQPIAPELLNPTLTQEITDFGRRHYRVSAARNRLESRRQELAEARLSVVYRARVAYDQLAMFEHLLVAAKKGVEDATLHYRQAALRLSSGFGVVTDVTMARLLMEKTRLAEIRTENSLRKAQADLAYAMGQETGVYRTKAEPLPTDPSPVSLSEAMAYAMAHRPLLLAAQARDREARNRVDEVRTRNYPHLSLFAQGYLLWGVPATISGAPAGSGLFLPTFQSGVALTVPIFVGGEIVHETEQARMESRRESEKTRLVRIRIARNIRKLVLDMKTQEETLSLDQRRFENARTNLSLVEKRFSRGLVDGVTALDAQTELIASRERLVADRYRLEMIREALDRETGRRVGFMQRPMLLALLAPVFLMALFGRSLAWSDPAPVEIDQETVVRTALASHPLVRMAVDRSRAQDAGVGTALADYYPHLTLSIDQLFLNSAFVGGVFPDYQPIAPELLNPTLTQEITDFGRRHYRVSAARNRLESRRQELAEARLSVVYRARVAYDQLAMFEHLLVAAKKGVEDATLHYRQAALRLSSGFGVVTDVTMARLLMEKTRLAEIRTENSLRKAQADLAYAMGQETGVYRTKAEPLPTDPSPVSLSEAMAYAMAHRPLLLAAQARDREARNRVDEVRTRNYPHLSLFAQGYLLWGVPATISGAPAGSGLFLPTFQSGVALTVPIFVGGEIVHETEQARMESRRESEKTRLVRIRIARNIRKLVLDMKTQEETLSLDQRRFENARTNLSLVEKRFSRGLVDGVTALDAQTELIASRERLVADRYRLEMIREALDRETGRRVGF